Protein AF-0000000067023761 (afdb_homodimer)

Nearest PDB structures (foldseek):
  6vtk-assembly1_A  TM=7.774E-01  e=1.083E-30  Gallus gallus
  7rnn-assembly1_D  TM=7.788E-01  e=2.515E-30  Homo sapiens
  6l6p-assembly1_A  TM=7.769E-01  e=2.378E-30  Homo sapiens
  7cfs-assembly1_C  TM=7.776E-01  e=1.519E-28  Homo sapiens
  8on8-assembly1_A  TM=7.395E-01  e=1.437E-27  Malacoceros fuliginosus

Structure (mmCIF, N/CA/C/O backbone):
data_AF-0000000067023761-model_v1
#
loop_
_entity.id
_entity.type
_entity.pdbx_description
1 polymer 'Amiloride-sensitive sodium channel subunit alpha'
#
loop_
_atom_site.group_PDB
_atom_site.id
_atom_site.type_symbol
_atom_site.label_atom_id
_atom_site.label_alt_id
_atom_site.label_comp_id
_atom_site.label_asym_id
_atom_site.label_entity_id
_atom_site.label_seq_id
_atom_site.pdbx_PDB_ins_code
_atom_site.Cartn_x
_atom_site.Cartn_y
_atom_site.Cartn_z
_atom_site.occupancy
_atom_site.B_iso_or_equiv
_atom_site.auth_seq_id
_atom_site.auth_comp_id
_atom_site.auth_asym_id
_atom_site.auth_atom_id
_atom_site.pdbx_PDB_model_num
ATOM 1 N N . MET A 1 1 ? -33.562 55.781 27.422 1 24.44 1 MET A N 1
ATOM 2 C CA . MET A 1 1 ? -32.719 56 26.234 1 24.44 1 MET A CA 1
ATOM 3 C C . MET A 1 1 ? -31.797 57.219 26.453 1 24.44 1 MET A C 1
ATOM 5 O O . MET A 1 1 ? -30.812 57.375 25.719 1 24.44 1 MET A O 1
ATOM 9 N N . LYS A 1 2 ? -32.188 58.219 27.344 1 38.44 2 LYS A N 1
ATOM 10 C CA . LYS A 1 2 ? -31.531 59.5 27.688 1 38.44 2 LYS A CA 1
ATOM 11 C C . LYS A 1 2 ? -30.281 59.25 28.531 1 38.44 2 LYS A C 1
ATOM 13 O O . LYS A 1 2 ? -29.328 60.031 28.469 1 38.44 2 LYS A O 1
ATOM 18 N N . SER A 1 3 ? -30.234 58.094 29.281 1 33.56 3 SER A N 1
ATOM 19 C CA . SER A 1 3 ? -29.219 57.844 30.297 1 33.56 3 SER A CA 1
ATOM 20 C C . SER A 1 3 ? -27.922 57.344 29.672 1 33.56 3 SER A C 1
ATOM 22 O O . SER A 1 3 ? -26.844 57.562 30.234 1 33.56 3 SER A O 1
ATOM 24 N N . ILE A 1 4 ? -27.969 56.656 28.531 1 34.16 4 ILE A N 1
ATOM 25 C CA . ILE A 1 4 ? -26.797 56.031 27.938 1 34.16 4 ILE A CA 1
ATOM 26 C C . ILE A 1 4 ? -25.969 57.094 27.234 1 34.16 4 ILE A C 1
ATOM 28 O O . ILE A 1 4 ? -24.75 56.938 27.047 1 34.16 4 ILE A O 1
ATOM 32 N N . LYS A 1 5 ? -26.438 58.25 26.797 1 35.25 5 LYS A N 1
ATOM 33 C CA . LYS A 1 5 ? -25.781 59.25 25.969 1 35.25 5 LYS A CA 1
ATOM 34 C C . LYS A 1 5 ? -24.797 60.094 26.781 1 35.25 5 LYS A C 1
ATOM 36 O O . LYS A 1 5 ? -23.781 60.562 26.266 1 35.25 5 LYS A O 1
ATOM 41 N N . SER A 1 6 ? -24.984 60.438 28.078 1 32.16 6 SER A N 1
ATOM 42 C CA . SER A 1 6 ? -24.141 61.344 28.844 1 32.16 6 SER A CA 1
ATOM 43 C C . SER A 1 6 ? -22.812 60.688 29.203 1 32.16 6 SER A C 1
ATOM 45 O O . SER A 1 6 ? -21.859 61.344 29.625 1 32.16 6 SER A O 1
ATOM 47 N N . ARG A 1 7 ? -22.656 59.406 29.062 1 36.59 7 ARG A N 1
ATOM 48 C CA . ARG A 1 7 ? -21.516 58.688 29.609 1 36.59 7 ARG A CA 1
ATOM 49 C C . ARG A 1 7 ? -20.344 58.688 28.625 1 36.59 7 ARG A C 1
ATOM 51 O O . ARG A 1 7 ? -19.219 58.375 29 1 36.59 7 ARG A O 1
ATOM 58 N N . ALA A 1 8 ? -20.516 58.844 27.312 1 32.91 8 ALA A N 1
ATOM 59 C CA . ALA A 1 8 ? -19.422 58.719 26.359 1 32.91 8 ALA A CA 1
ATOM 60 C C . ALA A 1 8 ? -18.5 59.938 26.406 1 32.91 8 ALA A C 1
ATOM 62 O O . ALA A 1 8 ? -17.422 59.938 25.812 1 32.91 8 ALA A O 1
ATOM 63 N N . SER A 1 9 ? -18.906 61.125 26.953 1 30.75 9 SER A N 1
ATOM 64 C CA . SER A 1 9 ? -18.156 62.344 26.781 1 30.75 9 SER A CA 1
ATOM 65 C C . SER A 1 9 ? -16.875 62.344 27.609 1 30.75 9 SER A C 1
ATOM 67 O O . SER A 1 9 ? -15.992 63.188 27.422 1 30.75 9 SER A O 1
ATOM 69 N N . HIS A 1 10 ? -16.766 61.594 28.719 1 30.47 10 HIS A N 1
ATOM 70 C CA . HIS A 1 10 ? -15.711 61.906 29.672 1 30.47 10 HIS A CA 1
ATOM 71 C C . HIS A 1 10 ? -14.383 61.312 29.219 1 30.47 10 HIS A C 1
ATOM 73 O O . HIS A 1 10 ? -13.383 61.375 29.938 1 30.47 10 HIS A O 1
ATOM 79 N N . LEU A 1 11 ? -14.328 60.406 28.281 1 31.44 11 LEU A N 1
ATOM 80 C CA . LEU A 1 11 ? -13.016 59.875 27.984 1 31.44 11 LEU A CA 1
ATOM 81 C C . LEU A 1 11 ? -12.195 60.812 27.141 1 31.44 11 LEU A C 1
ATOM 83 O O . LEU A 1 11 ? -11.859 60.5 25.984 1 31.44 11 LEU A O 1
ATOM 87 N N . ILE A 1 12 ? -12.406 62.281 27.125 1 31.52 12 ILE A N 1
ATOM 88 C CA . ILE A 1 12 ? -11.57 63.094 26.25 1 31.52 12 ILE A CA 1
ATOM 89 C C . ILE A 1 12 ? -10.164 63.188 26.828 1 31.52 12 ILE A C 1
ATOM 91 O O . ILE A 1 12 ? -9.984 63.625 27.969 1 31.52 12 ILE A O 1
ATOM 95 N N . VAL A 1 13 ? -9.219 62.562 26.422 1 35.25 13 VAL A N 1
ATOM 96 C CA . VAL A 1 13 ? -7.789 62.75 26.656 1 35.25 13 VAL A CA 1
ATOM 97 C C . VAL A 1 13 ? -7.434 64.25 26.531 1 35.25 13 VAL A C 1
ATOM 99 O O . VAL A 1 13 ? -7.691 64.875 25.5 1 35.25 13 VAL A O 1
ATOM 102 N N . GLU A 1 14 ? -7.395 65.062 27.625 1 32.94 14 GLU A N 1
ATOM 103 C CA . GLU A 1 14 ? -6.961 66.438 27.578 1 32.94 14 GLU A CA 1
ATOM 104 C C . GLU A 1 14 ? -5.605 66.625 26.875 1 32.94 14 GLU A C 1
ATOM 106 O O . GLU A 1 14 ? -4.609 66.062 27.344 1 32.94 14 GLU A O 1
ATOM 111 N N . VAL A 1 15 ? -5.516 66.688 25.609 1 36.16 15 VAL A N 1
ATOM 112 C CA . VAL A 1 15 ? -4.32 67.188 24.922 1 36.16 15 VAL A CA 1
ATOM 113 C C . VAL A 1 15 ? -3.924 68.562 25.453 1 36.16 15 VAL A C 1
ATOM 115 O O . VAL A 1 15 ? -4.777 69.438 25.656 1 36.16 15 VAL A O 1
ATOM 118 N N . PRO A 1 16 ? -2.75 68.688 26.078 1 33.78 16 PRO A N 1
ATOM 119 C CA . PRO A 1 16 ? -2.346 70.062 26.562 1 33.78 16 PRO A CA 1
ATOM 120 C C . PRO A 1 16 ? -2.742 71.188 25.609 1 33.78 16 PRO A C 1
ATOM 122 O O . PRO A 1 16 ? -2.779 70.938 24.391 1 33.78 16 PRO A O 1
ATOM 125 N N . VAL A 1 17 ? -3.428 72.25 26.156 1 35.16 17 VAL A N 1
ATOM 126 C CA . VAL A 1 17 ? -3.982 73.438 25.547 1 35.16 17 VAL A CA 1
ATOM 127 C C . VAL A 1 17 ? -2.945 74.062 24.625 1 35.16 17 VAL A C 1
ATOM 129 O O . VAL A 1 17 ? -3.299 74.75 23.656 1 35.16 17 VAL A O 1
ATOM 132 N N . GLU A 1 18 ? -1.684 74 25.016 1 36.72 18 GLU A N 1
ATOM 133 C CA . GLU A 1 18 ? -0.7 74.688 24.219 1 36.72 18 GLU A CA 1
ATOM 134 C C . GLU A 1 18 ? -0.676 74.188 22.781 1 36.72 18 GLU A C 1
ATOM 136 O O . GLU A 1 18 ? -0.501 75 21.844 1 36.72 18 GLU A O 1
ATOM 141 N N . GLN A 1 19 ? -0.71 72.938 22.578 1 35.62 19 GLN A N 1
ATOM 142 C CA . GLN A 1 19 ? -0.668 72.438 21.219 1 35.62 19 GLN A CA 1
ATOM 143 C C . GLN A 1 19 ? -1.955 72.75 20.469 1 35.62 19 GLN A C 1
ATOM 145 O O . GLN A 1 19 ? -2.016 72.562 19.25 1 35.62 19 GLN A O 1
ATOM 150 N N . LEU A 1 20 ? -2.936 73 21.219 1 33.38 20 LEU A N 1
ATOM 151 C CA . LEU A 1 20 ? -4.172 73.438 20.578 1 33.38 20 LEU A CA 1
ATOM 152 C C . LEU A 1 20 ? -3.99 74.812 19.906 1 33.38 20 LEU A C 1
ATOM 154 O O . LEU A 1 20 ? -4.645 75.125 18.906 1 33.38 20 LEU A O 1
ATOM 158 N N . ARG A 1 21 ? -3.221 75.75 20.422 1 37.03 21 ARG A N 1
ATOM 159 C CA . ARG A 1 21 ? -3.07 77.062 19.812 1 37.03 21 ARG A CA 1
ATOM 160 C C . ARG A 1 21 ? -2.424 76.938 18.438 1 37.03 21 ARG A C 1
ATOM 162 O O . ARG A 1 21 ? -2.719 77.75 17.547 1 37.03 21 ARG A O 1
ATOM 169 N N . LYS A 1 22 ? -1.387 76.188 18.297 1 38.62 22 LYS A N 1
ATOM 170 C CA . LYS A 1 22 ? -0.729 76.188 16.984 1 38.62 22 LYS A CA 1
ATOM 171 C C . LYS A 1 22 ? -1.64 75.562 15.914 1 38.62 22 LYS A C 1
ATOM 173 O O . LYS A 1 22 ? -1.466 75.875 14.727 1 38.62 22 LYS A O 1
ATOM 178 N N . PHE A 1 23 ? -2.436 74.688 16.188 1 36.47 23 PHE A N 1
ATOM 179 C CA . PHE A 1 23 ? -3.344 74.125 15.18 1 36.47 23 PHE A CA 1
ATOM 180 C C . PHE A 1 23 ? -4.406 75.188 14.82 1 36.47 23 PHE A C 1
ATOM 182 O O . PHE A 1 23 ? -5.309 74.875 14.023 1 36.47 23 PHE A O 1
ATOM 189 N N . ALA A 1 24 ? -4.434 76.25 15.445 1 35.72 24 ALA A N 1
ATOM 190 C CA . ALA A 1 24 ? -5.48 77.25 15.18 1 35.72 24 ALA A CA 1
ATOM 191 C C . ALA A 1 24 ? -5.441 77.688 13.727 1 35.72 24 ALA A C 1
ATOM 193 O O . ALA A 1 24 ? -6.348 78.438 13.266 1 35.72 24 ALA A O 1
ATOM 194 N N . LYS A 1 25 ? -4.285 77.75 13.094 1 38.53 25 LYS A N 1
ATOM 195 C CA . LYS A 1 25 ? -4.418 78.562 11.906 1 38.53 25 LYS A CA 1
ATOM 196 C C . LYS A 1 25 ? -5.23 77.875 10.828 1 38.53 25 LYS A C 1
ATOM 198 O O . LYS A 1 25 ? -5.996 78.5 10.102 1 38.53 25 LYS A O 1
ATOM 203 N N . THR A 1 26 ? -4.789 76.75 9.961 1 39.88 26 THR A N 1
ATOM 204 C CA . THR A 1 26 ? -5.516 76.375 8.742 1 39.88 26 THR A CA 1
ATOM 205 C C . THR A 1 26 ? -6.723 75.5 9.078 1 39.88 26 THR A C 1
ATOM 207 O O . THR A 1 26 ? -6.617 74.562 9.867 1 39.88 26 THR A O 1
ATOM 210 N N . GLU A 1 27 ? -8.055 75.875 8.734 1 46.91 27 GLU A N 1
ATOM 211 C CA . GLU A 1 27 ? -9.422 75.5 9.039 1 46.91 27 GLU A CA 1
ATOM 212 C C . GLU A 1 27 ? -9.594 74 8.93 1 46.91 27 GLU A C 1
ATOM 214 O O . GLU A 1 27 ? -10.203 73.375 9.797 1 46.91 27 GLU A O 1
ATOM 219 N N . GLY A 1 28 ? -9.383 73.438 7.77 1 49.25 28 GLY A N 1
ATOM 220 C CA . GLY A 1 28 ? -9.523 72.062 7.461 1 49.25 28 GLY A CA 1
ATOM 221 C C . GLY A 1 28 ? -8.688 71.125 8.359 1 49.25 28 GLY A C 1
ATOM 222 O O . GLY A 1 28 ? -9.117 70.062 8.727 1 49.25 28 GLY A O 1
ATOM 223 N N . MET A 1 29 ? -7.551 71.5 8.484 1 56.19 29 MET A N 1
ATOM 224 C CA . MET A 1 29 ? -6.551 70.812 9.266 1 56.19 29 MET A CA 1
ATOM 225 C C . MET A 1 29 ? -6.949 70.75 10.734 1 56.19 29 MET A C 1
ATOM 227 O O . MET A 1 29 ? -6.574 69.812 11.445 1 56.19 29 MET A O 1
ATOM 231 N N . ASN A 1 30 ? -7.855 71.688 11.07 1 63.09 30 ASN A N 1
ATOM 232 C CA . ASN A 1 30 ? -8.281 71.688 12.469 1 63.09 30 ASN A CA 1
ATOM 233 C C . ASN A 1 30 ? -9.328 70.625 12.766 1 63.09 30 ASN A C 1
ATOM 235 O O . ASN A 1 30 ? -9.305 70 13.828 1 63.09 30 ASN A O 1
ATOM 239 N N . SER A 1 31 ? -10.141 70.375 11.625 1 70.75 31 SER A N 1
ATOM 240 C CA . SER A 1 31 ? -11.172 69.375 11.812 1 70.75 31 SER A CA 1
ATOM 241 C C . SER A 1 31 ? -10.57 67.938 11.852 1 70.75 31 SER A C 1
ATOM 243 O O . SER A 1 31 ? -11 67.125 12.648 1 70.75 31 SER A O 1
ATOM 245 N N . LEU A 1 32 ? -9.688 67.75 10.953 1 77.56 32 LEU A N 1
ATOM 246 C CA . LEU A 1 32 ? -9 66.438 10.938 1 77.56 32 LEU A CA 1
ATOM 247 C C . LEU A 1 32 ? -8.289 66.188 12.258 1 77.56 32 LEU A C 1
ATOM 249 O O . LEU A 1 32 ? -8.289 65.062 12.758 1 77.56 32 LEU A O 1
ATOM 253 N N . SER A 1 33 ? -7.738 67.25 12.75 1 80.31 33 SER A N 1
ATOM 254 C CA . SER A 1 33 ? -7.016 67.125 14.016 1 80.31 33 SER A CA 1
ATOM 255 C C . SER A 1 33 ? -7.961 66.812 15.172 1 80.31 33 SER A C 1
ATOM 257 O O . SER A 1 33 ? -7.629 66.062 16.078 1 80.31 33 SER A O 1
ATOM 259 N N . ARG A 1 34 ? -9.117 67.375 15.094 1 78.38 34 ARG A N 1
ATOM 260 C CA . ARG A 1 34 ? -10.102 67.125 16.156 1 78.38 34 ARG A CA 1
ATOM 261 C C . ARG A 1 34 ? -10.609 65.688 16.125 1 78.38 34 ARG A C 1
ATOM 263 O O . ARG A 1 34 ? -10.758 65.062 17.172 1 78.38 34 ARG A O 1
ATOM 270 N N . GLU A 1 35 ? -10.914 65.312 14.969 1 81.69 35 GLU A N 1
ATOM 271 C CA . GLU A 1 35 ? -11.398 63.906 14.836 1 81.69 35 GLU A CA 1
ATOM 272 C C . GLU A 1 35 ? -10.32 62.906 15.234 1 81.69 35 GLU A C 1
ATOM 274 O O . GLU A 1 35 ? -10.617 61.875 15.836 1 81.69 35 GLU A O 1
ATOM 279 N N . THR A 1 36 ? -9.133 63.156 14.836 1 85.25 36 THR A N 1
ATOM 280 C CA . THR A 1 36 ? -8.023 62.281 15.203 1 85.25 36 THR A CA 1
ATOM 281 C C . THR A 1 36 ? -7.828 62.25 16.719 1 85.25 36 THR A C 1
ATOM 283 O O . THR A 1 36 ? -7.547 61.219 17.297 1 85.25 36 THR A O 1
ATOM 286 N N . GLN A 1 37 ? -8 63.406 17.359 1 81.81 37 GLN A N 1
ATOM 287 C CA . GLN A 1 37 ? -7.879 63.5 18.812 1 81.81 37 GLN A CA 1
ATOM 288 C C . GLN A 1 37 ? -8.984 62.688 19.5 1 81.81 37 GLN A C 1
ATOM 290 O O . GLN A 1 37 ? -8.734 62.031 20.516 1 81.81 37 GLN A O 1
ATOM 295 N N . HIS A 1 38 ? -10.086 62.812 18.922 1 79.06 38 HIS A N 1
ATOM 296 C CA . HIS A 1 38 ? -11.195 62.031 19.469 1 79.06 38 HIS A CA 1
ATOM 297 C C . HIS A 1 38 ? -10.969 60.531 19.328 1 79.06 38 HIS A C 1
ATOM 299 O O . HIS A 1 38 ? -11.211 59.781 20.266 1 79.06 38 HIS A O 1
ATOM 305 N N . PHE A 1 39 ? -10.57 60.156 18.188 1 84.19 39 PHE A N 1
ATOM 306 C CA . PHE A 1 39 ? -10.312 58.75 17.922 1 84.19 39 PHE A CA 1
ATOM 307 C C . PHE A 1 39 ? -9.242 58.188 18.844 1 84.19 39 PHE A C 1
ATOM 309 O O . PHE A 1 39 ? -9.406 57.125 19.453 1 84.19 39 PHE A O 1
ATOM 316 N N . VAL A 1 40 ? -8.125 58.875 18.891 1 86.06 40 VAL A N 1
ATOM 317 C CA . VAL A 1 40 ? -6.996 58.406 19.688 1 86.06 40 VAL A CA 1
ATOM 318 C C . VAL A 1 40 ? -7.398 58.344 21.156 1 86.06 40 VAL A C 1
ATOM 320 O O . VAL A 1 40 ? -6.918 57.469 21.906 1 86.06 40 VAL A O 1
ATOM 323 N N . GLY A 1 41 ? -8.305 59.188 21.562 1 79.44 41 GLY A N 1
ATOM 324 C CA . GLY A 1 41 ? -8.742 59.219 22.938 1 79.44 41 GLY A CA 1
ATOM 325 C C . GLY A 1 41 ? -9.633 58.062 23.328 1 79.44 41 GLY A C 1
ATOM 326 O O . GLY A 1 41 ? -9.648 57.656 24.484 1 79.44 41 GLY A O 1
ATOM 327 N N . ILE A 1 42 ? -10.32 57.5 22.281 1 77.38 42 ILE A N 1
ATOM 328 C CA . ILE A 1 42 ? -11.297 56.469 22.641 1 77.38 42 ILE A CA 1
ATOM 329 C C . ILE A 1 42 ? -10.883 55.125 22.047 1 77.38 42 ILE A C 1
ATOM 331 O O . ILE A 1 42 ? -11.453 54.094 22.391 1 77.38 42 ILE A O 1
ATOM 335 N N . CYS A 1 43 ? -9.938 55.188 21.25 1 84.5 43 CYS A N 1
ATOM 336 C CA . CYS A 1 43 ? -9.539 53.969 20.547 1 84.5 43 CYS A CA 1
ATOM 337 C C . CYS A 1 43 ? -9.039 52.938 21.531 1 84.5 43 CYS A C 1
ATOM 339 O O . CYS A 1 43 ? -8.328 53.25 22.484 1 84.5 43 CYS A O 1
ATOM 341 N N . THR A 1 44 ? -9.422 51.719 21.281 1 84.94 44 THR A N 1
ATOM 342 C CA . THR A 1 44 ? -9.086 50.625 22.188 1 84.94 44 THR A CA 1
ATOM 343 C C . THR A 1 44 ? -7.84 49.906 21.703 1 84.94 44 THR A C 1
ATOM 345 O O . THR A 1 44 ? -7.262 49.094 22.438 1 84.94 44 THR A O 1
ATOM 348 N N . MET A 1 45 ? -7.391 50.188 20.547 1 89.19 45 MET A N 1
ATOM 349 C CA . MET A 1 45 ? -6.156 49.594 20.062 1 89.19 45 MET A CA 1
ATOM 350 C C . MET A 1 45 ? -4.938 50.219 20.734 1 89.19 45 MET A C 1
ATOM 352 O O . MET A 1 45 ? -4.953 51.406 21.078 1 89.19 45 MET A O 1
ATOM 356 N N . HIS A 1 46 ? -3.967 49.406 20.844 1 89.19 46 HIS A N 1
ATOM 357 C CA . HIS A 1 46 ? -2.73 49.906 21.438 1 89.19 46 HIS A CA 1
ATOM 358 C C . HIS A 1 46 ? -1.897 50.656 20.406 1 89.19 46 HIS A C 1
ATOM 360 O O . HIS A 1 46 ? -1.85 50.25 19.234 1 89.19 46 HIS A O 1
ATOM 366 N N . GLY A 1 47 ? -1.31 51.781 20.797 1 87.88 47 GLY A N 1
ATOM 367 C CA . GLY A 1 47 ? -0.321 52.375 19.922 1 87.88 47 GLY A CA 1
ATOM 368 C C . GLY A 1 47 ? -0.689 53.781 19.484 1 87.88 47 GLY A C 1
ATOM 369 O O . GLY A 1 47 ? 0.112 54.719 19.625 1 87.88 47 GLY A O 1
ATOM 370 N N . PRO A 1 48 ? -1.971 53.969 19.031 1 87.62 48 PRO A N 1
ATOM 371 C CA . PRO A 1 48 ? -2.322 55.312 18.5 1 87.62 48 PRO A CA 1
ATOM 372 C C . PRO A 1 48 ? -2.137 56.406 19.531 1 87.62 48 PRO A C 1
ATOM 374 O O . PRO A 1 48 ? -1.662 57.5 19.188 1 87.62 48 PRO A O 1
ATOM 377 N N . LEU A 1 49 ? -2.502 56.188 20.766 1 86.12 49 LEU A N 1
ATOM 378 C CA . LEU A 1 49 ? -2.34 57.219 21.797 1 86.12 49 LEU A CA 1
ATOM 379 C C . LEU A 1 49 ? -0.87 57.562 21.984 1 86.12 49 LEU A C 1
ATOM 381 O O . LEU A 1 49 ? -0.535 58.75 22.188 1 86.12 49 LEU A O 1
ATOM 385 N N . ARG A 1 50 ? -0.025 56.688 21.797 1 88.19 50 ARG A N 1
ATOM 386 C CA . ARG A 1 50 ? 1.406 56.938 21.953 1 88.19 50 ARG A CA 1
ATOM 387 C C . ARG A 1 50 ? 1.964 57.688 20.75 1 88.19 50 ARG A C 1
ATOM 389 O O . ARG A 1 50 ? 2.883 58.5 20.906 1 88.19 50 ARG A O 1
ATOM 396 N N . VAL A 1 51 ? 1.497 57.344 19.672 1 88.81 51 VAL A N 1
ATOM 397 C CA . VAL A 1 51 ? 1.939 58.031 18.469 1 88.81 51 VAL A CA 1
ATOM 398 C C . VAL A 1 51 ? 1.506 59.5 18.516 1 88.81 51 VAL A C 1
ATOM 400 O O . VAL A 1 51 ? 2.285 60.406 18.188 1 88.81 51 VAL A O 1
ATOM 403 N N . TYR A 1 52 ? 0.31 59.688 19 1 85.75 52 TYR A N 1
ATOM 404 C CA . TYR A 1 52 ? -0.246 61.062 19.047 1 85.75 52 TYR A CA 1
ATOM 405 C C . TYR A 1 52 ? 0.438 61.906 20.109 1 85.75 52 TYR A C 1
ATOM 407 O O . TYR A 1 52 ? 0.703 63.062 19.906 1 85.75 52 TYR A O 1
ATOM 415 N N . ARG A 1 53 ? 0.749 61.281 21.234 1 83 53 ARG A N 1
ATOM 416 C CA . ARG A 1 53 ? 1.33 62.031 22.359 1 83 53 ARG A CA 1
ATOM 417 C C . ARG A 1 53 ? 2.844 62.156 22.219 1 83 53 ARG A C 1
ATOM 419 O O . ARG A 1 53 ? 3.475 62.969 22.875 1 83 53 ARG A O 1
ATOM 426 N N . GLY A 1 54 ? 3.391 61.344 21.344 1 82.31 54 GLY A N 1
ATOM 427 C CA . GLY A 1 54 ? 4.836 61.344 21.188 1 82.31 54 GLY A CA 1
ATOM 428 C C . GLY A 1 54 ? 5.367 62.594 20.516 1 82.31 54 GLY A C 1
ATOM 429 O O . GLY A 1 54 ? 4.703 63.156 19.641 1 82.31 54 GLY A O 1
ATOM 430 N N . LYS A 1 55 ? 6.59 62.938 21.078 1 82.31 55 LYS A N 1
ATOM 431 C CA . LYS A 1 55 ? 7.238 64.062 20.453 1 82.31 55 LYS A CA 1
ATOM 432 C C . LYS A 1 55 ? 8.445 63.656 19.625 1 82.31 55 LYS A C 1
ATOM 434 O O . LYS A 1 55 ? 9.141 62.688 19.984 1 82.31 55 LYS A O 1
ATOM 439 N N . SER A 1 56 ? 8.711 64.25 18.578 1 86.19 56 SER A N 1
ATOM 440 C CA . SER A 1 56 ? 9.82 64.125 17.625 1 86.19 56 SER A CA 1
ATOM 441 C C . SER A 1 56 ? 10.25 62.688 17.453 1 86.19 56 SER A C 1
ATOM 443 O O . SER A 1 56 ? 9.539 61.906 16.828 1 86.19 56 SER A O 1
ATOM 445 N N . TYR A 1 57 ? 11.312 62.344 18.266 1 88.12 57 TYR A N 1
ATOM 446 C CA . TYR A 1 57 ? 11.898 61 18.078 1 88.12 57 TYR A CA 1
ATOM 447 C C . TYR A 1 57 ? 10.977 59.938 18.625 1 88.12 57 TYR A C 1
ATOM 449 O O . TYR A 1 57 ? 10.898 58.844 18.047 1 88.12 57 TYR A O 1
ATOM 457 N N . SER A 1 58 ? 10.258 60.25 19.609 1 89.69 58 SER A N 1
ATOM 458 C CA . SER A 1 58 ? 9.328 59.281 20.203 1 89.69 58 SER A CA 1
ATOM 459 C C . SER A 1 58 ? 8.156 59 19.266 1 89.69 58 SER A C 1
ATOM 461 O O . SER A 1 58 ? 7.691 57.875 19.172 1 89.69 58 SER A O 1
ATOM 463 N N . ARG A 1 59 ? 7.812 60 18.547 1 91.19 59 ARG A N 1
ATOM 464 C CA . ARG A 1 59 ? 6.719 59.812 17.594 1 91.19 59 ARG A CA 1
ATOM 465 C C . ARG A 1 59 ? 7.125 58.875 16.469 1 91.19 59 ARG A C 1
ATOM 467 O O . ARG A 1 59 ? 6.344 58 16.047 1 91.19 59 ARG A O 1
ATOM 474 N N . TRP A 1 60 ? 8.352 59.062 16.062 1 92.44 60 TRP A N 1
ATOM 475 C CA . TRP A 1 60 ? 8.844 58.219 14.984 1 92.44 60 TRP A CA 1
ATOM 476 C C . TRP A 1 60 ? 8.992 56.781 15.453 1 92.44 60 TRP A C 1
ATOM 478 O O . TRP A 1 60 ? 8.711 55.844 14.695 1 92.44 60 TRP A O 1
ATOM 488 N N . PHE A 1 61 ? 9.469 56.594 16.625 1 92.81 61 PHE A N 1
ATOM 489 C CA . PHE A 1 61 ? 9.641 55.25 17.172 1 92.81 61 PHE A CA 1
ATOM 490 C C . PHE A 1 61 ? 8.305 54.531 17.281 1 92.81 61 PHE A C 1
ATOM 492 O O . PHE A 1 61 ? 8.172 53.406 16.828 1 92.81 61 PHE A O 1
ATOM 499 N N . TRP A 1 62 ? 7.352 55.219 17.844 1 93.12 62 TRP A N 1
ATOM 500 C CA . TRP A 1 62 ? 6.055 54.594 18.047 1 93.12 62 TRP A CA 1
ATOM 501 C C . TRP A 1 62 ? 5.336 54.375 16.719 1 93.12 62 TRP A C 1
ATOM 503 O O . TRP A 1 62 ? 4.609 53.406 16.547 1 93.12 62 TRP A O 1
ATOM 513 N N . THR A 1 63 ? 5.531 55.25 15.805 1 93.5 63 THR A N 1
ATOM 514 C CA . THR A 1 63 ? 4.949 55.062 14.484 1 93.5 63 THR A CA 1
ATOM 515 C C . THR A 1 63 ? 5.543 53.844 13.805 1 93.5 63 THR A C 1
ATOM 517 O O . THR A 1 63 ? 4.824 53.062 13.164 1 93.5 63 THR A O 1
ATOM 520 N N . SER A 1 64 ? 6.797 53.688 13.938 1 95.06 64 SER A N 1
ATOM 521 C CA . SER A 1 64 ? 7.465 52.531 13.336 1 95.06 64 SER A CA 1
ATOM 522 C C . SER A 1 64 ? 7.008 51.219 13.992 1 95.06 64 SER A C 1
ATOM 524 O O . SER A 1 64 ? 6.789 50.219 13.305 1 95.06 64 SER A O 1
ATOM 526 N N . THR A 1 65 ? 6.859 51.25 15.273 1 93.31 65 THR A N 1
ATOM 527 C CA . THR A 1 65 ? 6.445 50.062 16.016 1 93.31 65 THR A CA 1
ATOM 528 C C . THR A 1 65 ? 5.023 49.656 15.633 1 93.31 65 THR A C 1
ATOM 530 O O . THR A 1 65 ? 4.738 48.469 15.43 1 93.31 65 THR A O 1
ATOM 533 N N . VAL A 1 66 ? 4.211 50.594 15.555 1 92.81 66 VAL A N 1
ATOM 534 C CA . VAL A 1 66 ? 2.82 50.344 15.203 1 92.81 66 VAL A CA 1
ATOM 535 C C . VAL A 1 66 ? 2.734 49.844 13.766 1 92.81 66 VAL A C 1
ATOM 537 O O . VAL A 1 66 ? 1.999 48.875 13.469 1 92.81 66 VAL A O 1
ATOM 540 N N . THR A 1 67 ? 3.48 50.438 12.891 1 94.38 67 THR A N 1
ATOM 541 C CA . THR A 1 67 ? 3.473 50.031 11.492 1 94.38 67 THR A CA 1
ATOM 542 C C . THR A 1 67 ? 4.016 48.594 11.352 1 94.38 67 THR A C 1
ATOM 544 O O . THR A 1 67 ? 3.463 47.781 10.602 1 94.38 67 THR A O 1
ATOM 547 N N . LEU A 1 68 ? 5.074 48.312 12.031 1 94.69 68 LEU A N 1
ATOM 548 C CA . LEU A 1 68 ? 5.645 46.969 12.016 1 94.69 68 LEU A CA 1
ATOM 549 C C . LEU A 1 68 ? 4.645 45.938 12.531 1 94.69 68 LEU A C 1
ATOM 551 O O . LEU A 1 68 ? 4.535 44.844 11.984 1 94.69 68 LEU A O 1
ATOM 555 N N . SER A 1 69 ? 3.975 46.312 13.602 1 94.19 69 SER A N 1
ATOM 556 C CA . SER A 1 69 ? 2.971 45.406 14.172 1 94.19 69 SER A CA 1
ATOM 557 C C . SER A 1 69 ? 1.837 45.156 13.188 1 94.19 69 SER A C 1
ATOM 559 O O . SER A 1 69 ? 1.349 44.031 13.086 1 94.19 69 SER A O 1
ATOM 561 N N . ILE A 1 70 ? 1.444 46.156 12.5 1 93.44 70 ILE A N 1
ATOM 562 C CA . ILE A 1 70 ? 0.372 46 11.523 1 93.44 70 ILE A CA 1
ATOM 563 C C . ILE A 1 70 ? 0.835 45.094 10.391 1 93.44 70 ILE A C 1
ATOM 565 O O . ILE A 1 70 ? 0.092 44.188 9.953 1 93.44 70 ILE A O 1
ATOM 569 N N . ILE A 1 71 ? 2.039 45.25 9.938 1 95.44 71 ILE A N 1
ATOM 570 C CA . ILE A 1 71 ? 2.582 44.469 8.844 1 95.44 71 ILE A CA 1
ATOM 571 C C . ILE A 1 71 ? 2.676 43 9.273 1 95.44 71 ILE A C 1
ATOM 573 O O . ILE A 1 71 ? 2.27 42.094 8.531 1 95.44 71 ILE A O 1
ATOM 577 N N . LEU A 1 72 ? 3.15 42.75 10.445 1 94.88 72 LEU A N 1
ATOM 578 C CA . LEU A 1 72 ? 3.289 41.406 10.953 1 94.88 72 LEU A CA 1
ATOM 579 C C . LEU A 1 72 ? 1.924 40.75 11.164 1 94.88 72 LEU A C 1
ATOM 581 O O . LEU A 1 72 ? 1.746 39.562 10.891 1 94.88 72 LEU A O 1
ATOM 585 N N . LEU A 1 73 ? 1.015 41.5 11.633 1 94.44 73 LEU A N 1
ATOM 586 C CA . LEU A 1 73 ? -0.342 41 11.812 1 94.44 73 LEU A CA 1
ATOM 587 C C . LEU A 1 73 ? -0.952 40.594 10.477 1 94.44 73 LEU A C 1
ATOM 589 O O . LEU A 1 73 ? -1.538 39.531 10.352 1 94.44 73 LEU A O 1
ATOM 593 N N . LEU A 1 74 ? -0.824 41.438 9.555 1 94.81 74 LEU A N 1
ATOM 594 C CA . LEU A 1 74 ? -1.377 41.125 8.242 1 94.81 74 LEU A CA 1
ATOM 595 C C . LEU A 1 74 ? -0.717 39.906 7.641 1 94.81 74 LEU A C 1
ATOM 597 O O . LEU A 1 74 ? -1.381 39.094 6.988 1 94.81 74 LEU A O 1
ATOM 601 N N . PHE A 1 75 ? 0.497 39.781 7.82 1 95 75 PHE A N 1
ATOM 602 C CA . PHE A 1 75 ? 1.225 38.625 7.332 1 95 75 PHE A CA 1
ATOM 603 C C . PHE A 1 75 ? 0.713 37.344 7.992 1 95 75 PHE A C 1
ATOM 605 O O . PHE A 1 75 ? 0.479 36.344 7.316 1 95 75 PHE A O 1
ATOM 612 N N . GLN A 1 76 ? 0.52 37.375 9.227 1 94.19 76 GLN A N 1
ATOM 613 C CA . GLN A 1 76 ? 0.043 36.219 9.961 1 94.19 76 GLN A CA 1
ATOM 614 C C . GLN A 1 76 ? -1.386 35.844 9.562 1 94.19 76 GLN A C 1
ATOM 616 O O . GLN A 1 76 ? -1.721 34.656 9.422 1 94.19 76 GLN A O 1
ATOM 621 N N . VAL A 1 77 ? -2.137 36.812 9.461 1 93.5 77 VAL A N 1
ATOM 622 C CA . VAL A 1 77 ? -3.529 36.562 9.086 1 93.5 77 VAL A CA 1
ATOM 623 C C . VAL A 1 77 ? -3.598 35.969 7.688 1 93.5 77 VAL A C 1
ATOM 625 O O . VAL A 1 77 ? -4.379 35.031 7.441 1 93.5 77 VAL A O 1
ATOM 628 N N . SER A 1 78 ? -2.83 36.469 6.801 1 95.19 78 SER A N 1
ATOM 629 C CA . SER A 1 78 ? -2.787 35.938 5.441 1 95.19 78 SER A CA 1
ATOM 630 C C . SER A 1 78 ? -2.34 34.469 5.434 1 95.19 78 SER A C 1
ATOM 632 O O . SER A 1 78 ? -2.873 33.656 4.676 1 95.19 78 SER A O 1
ATOM 634 N N . THR A 1 79 ? -1.431 34.188 6.199 1 93.44 79 THR A N 1
ATOM 635 C CA . THR A 1 79 ? -0.931 32.812 6.289 1 93.44 79 THR A CA 1
ATOM 636 C C . THR A 1 79 ? -2.01 31.875 6.832 1 93.44 79 THR A C 1
ATOM 638 O O . THR A 1 79 ? -2.197 30.781 6.316 1 93.44 79 THR A O 1
ATOM 641 N N . LEU A 1 80 ? -2.678 32.344 7.809 1 93 80 LEU A N 1
ATOM 642 C CA . LEU A 1 80 ? -3.734 31.531 8.414 1 93 80 LEU A CA 1
ATOM 643 C C . LEU A 1 80 ? -4.875 31.297 7.422 1 93 80 LEU A C 1
ATOM 645 O O . LEU A 1 80 ? -5.438 30.203 7.359 1 93 80 LEU A O 1
ATOM 649 N N . LEU A 1 81 ? -5.141 32.281 6.695 1 93.81 81 LEU A N 1
ATOM 650 C CA . LEU A 1 81 ? -6.188 32.156 5.691 1 93.81 81 LEU A CA 1
ATOM 651 C C . LEU A 1 81 ? -5.762 31.203 4.582 1 93.81 81 LEU A C 1
ATOM 653 O O . LEU A 1 81 ? -6.586 30.453 4.051 1 93.81 81 LEU A O 1
ATOM 657 N N . GLU A 1 82 ? -4.613 31.266 4.266 1 92.5 82 GLU A N 1
ATOM 658 C CA . GLU A 1 82 ? -4.098 30.344 3.252 1 92.5 82 GLU A CA 1
ATOM 659 C C . GLU A 1 82 ? -4.188 28.891 3.719 1 92.5 82 GLU A C 1
ATOM 661 O O . GLU A 1 82 ? -4.562 28.016 2.945 1 92.5 82 GLU A O 1
ATOM 666 N N . ILE A 1 83 ? -3.836 28.672 4.91 1 87.75 83 ILE A N 1
ATOM 667 C CA . ILE A 1 83 ? -3.902 27.328 5.477 1 87.75 83 ILE A CA 1
ATOM 668 C C . ILE A 1 83 ? -5.352 26.844 5.496 1 87.75 83 ILE A C 1
ATOM 670 O O . ILE A 1 83 ? -5.645 25.719 5.09 1 87.75 83 ILE A O 1
ATOM 674 N N . TYR A 1 84 ? -6.18 27.625 5.902 1 90.44 84 TYR A N 1
ATOM 675 C CA . TYR A 1 84 ? -7.59 27.266 5.98 1 90.44 84 TYR A CA 1
ATOM 676 C C . TYR A 1 84 ? -8.164 26.984 4.594 1 90.44 84 TYR A C 1
ATOM 678 O O . TYR A 1 84 ? -8.914 26.031 4.402 1 90.44 84 TYR A O 1
ATOM 686 N N . ASN A 1 85 ? -7.82 27.812 3.664 1 92.69 85 ASN A N 1
ATOM 687 C CA . ASN A 1 85 ? -8.352 27.688 2.312 1 92.69 85 ASN A CA 1
ATOM 688 C C . ASN A 1 85 ? -7.785 26.453 1.603 1 92.69 85 ASN A C 1
ATOM 690 O O . ASN A 1 85 ? -8.336 26.016 0.598 1 92.69 85 ASN A O 1
ATOM 694 N N . SER A 1 86 ? -6.781 25.969 2.047 1 88.56 86 SER A N 1
ATOM 695 C CA . SER A 1 86 ? -6.223 24.766 1.458 1 88.56 86 SER A CA 1
ATOM 696 C C . SER A 1 86 ? -7.012 23.531 1.878 1 88.56 86 SER A C 1
ATOM 698 O O . SER A 1 86 ? -6.84 22.453 1.304 1 88.56 86 SER A O 1
ATOM 700 N N . ARG A 1 87 ? -7.895 23.641 2.783 1 87.75 87 ARG A N 1
ATOM 701 C CA . ARG A 1 87 ? -8.797 22.594 3.248 1 87.75 87 ARG A CA 1
ATOM 702 C C . ARG A 1 87 ? -8.031 21.328 3.609 1 87.75 87 ARG A C 1
ATOM 704 O O . ARG A 1 87 ? -8.297 20.25 3.062 1 87.75 87 ARG A O 1
ATOM 711 N N . PRO A 1 88 ? -7.148 21.5 4.566 1 85.5 88 PRO A N 1
ATOM 712 C CA . PRO A 1 88 ? -6.324 20.344 4.934 1 85.5 88 PRO A CA 1
ATOM 713 C C . PRO A 1 88 ? -7.098 19.281 5.719 1 85.5 88 PRO A C 1
ATOM 715 O O . PRO A 1 88 ? -7.992 19.625 6.5 1 85.5 88 PRO A O 1
ATOM 718 N N . THR A 1 89 ? -6.797 18.016 5.461 1 86 89 THR A N 1
ATOM 719 C CA . THR A 1 89 ? -7.375 16.906 6.211 1 86 89 THR A CA 1
ATOM 720 C C . THR A 1 89 ? -6.289 16.125 6.934 1 86 89 THR A C 1
ATOM 722 O O . THR A 1 89 ? -5.137 16.094 6.492 1 86 89 THR A O 1
ATOM 725 N N . VAL A 1 90 ? -6.641 15.688 8.062 1 83.38 90 VAL A N 1
ATOM 726 C CA . VAL A 1 90 ? -5.719 14.859 8.828 1 83.38 90 VAL A CA 1
ATOM 727 C C . VAL A 1 90 ? -6.363 13.5 9.109 1 83.38 90 VAL A C 1
ATOM 729 O O . VAL A 1 90 ? -7.59 13.391 9.148 1 83.38 90 VAL A O 1
ATOM 732 N N . SER A 1 91 ? -5.48 12.523 9.203 1 86.31 91 SER A N 1
ATOM 733 C CA . SER A 1 91 ? -5.98 11.18 9.477 1 86.31 91 SER A CA 1
ATOM 734 C C . SER A 1 91 ? -5.688 10.773 10.922 1 86.31 91 SER A C 1
ATOM 736 O O . SER A 1 91 ? -4.609 11.055 11.445 1 86.31 91 SER A O 1
ATOM 738 N N . GLN A 1 92 ? -6.719 10.273 11.492 1 87.62 92 GLN A N 1
ATOM 739 C CA . GLN A 1 92 ? -6.582 9.695 12.828 1 87.62 92 GLN A CA 1
ATOM 740 C C . GLN A 1 92 ? -6.711 8.172 12.781 1 87.62 92 GLN A C 1
ATOM 742 O O . GLN A 1 92 ? -7.527 7.637 12.031 1 87.62 92 GLN A O 1
ATOM 747 N N . VAL A 1 93 ? -5.836 7.535 13.484 1 87.94 93 VAL A N 1
ATOM 748 C CA . VAL A 1 93 ? -5.883 6.078 13.57 1 87.94 93 VAL A CA 1
ATOM 749 C C . VAL A 1 93 ? -6.324 5.652 14.969 1 87.94 93 VAL A C 1
ATOM 751 O O . VAL A 1 93 ? -5.734 6.074 15.969 1 87.94 93 VAL A O 1
ATOM 754 N N . LEU A 1 94 ? -7.324 4.902 15.008 1 90.25 94 LEU A N 1
ATOM 755 C CA . LEU A 1 94 ? -7.805 4.328 16.266 1 90.25 94 LEU A CA 1
ATOM 756 C C . LEU A 1 94 ? -7.605 2.816 16.281 1 90.25 94 LEU A C 1
ATOM 758 O O . LEU A 1 94 ? -7.828 2.145 15.266 1 90.25 94 LEU A O 1
ATOM 762 N N . PHE A 1 95 ? -7.109 2.377 17.344 1 89.06 95 PHE A N 1
ATOM 763 C CA . PHE A 1 95 ? -7.012 0.943 17.594 1 89.06 95 PHE A CA 1
ATOM 764 C C . PHE A 1 95 ? -8.18 0.458 18.438 1 89.06 95 PHE A C 1
ATOM 766 O O . PHE A 1 95 ? -8.266 0.787 19.625 1 89.06 95 PHE A O 1
ATOM 773 N N . LEU A 1 96 ? -9.016 -0.286 17.844 1 92.81 96 LEU A N 1
ATOM 774 C CA . LEU A 1 96 ? -10.25 -0.663 18.531 1 92.81 96 LEU A CA 1
ATOM 775 C C . LEU A 1 96 ? -10.297 -2.166 18.781 1 92.81 96 LEU A C 1
ATOM 777 O O . LEU A 1 96 ? -9.898 -2.957 17.922 1 92.81 96 LEU A O 1
ATOM 781 N N . LEU A 1 97 ? -10.773 -2.518 19.984 1 92.06 97 LEU A N 1
ATOM 782 C CA . LEU A 1 97 ? -11.023 -3.893 20.406 1 92.06 97 LEU A CA 1
ATOM 783 C C . LEU A 1 97 ? -12.492 -4.086 20.781 1 92.06 97 LEU A C 1
ATOM 785 O O . LEU A 1 97 ? -12.875 -3.877 21.922 1 92.06 97 LEU A O 1
ATOM 789 N N . PRO A 1 98 ? -13.188 -4.5 19.844 1 91.38 98 PRO A N 1
ATOM 790 C CA . PRO A 1 98 ? -14.609 -4.672 20.156 1 91.38 98 PRO A CA 1
ATOM 791 C C . PRO A 1 98 ? -14.844 -5.719 21.25 1 91.38 98 PRO A C 1
ATOM 793 O O . PRO A 1 98 ? -14.227 -6.789 21.234 1 91.38 98 PRO A O 1
ATOM 796 N N . GLU A 1 99 ? -15.82 -5.426 22.141 1 89.06 99 GLU A N 1
ATOM 797 C CA . GLU A 1 99 ? -16.094 -6.297 23.266 1 89.06 99 GLU A CA 1
ATOM 798 C C . GLU A 1 99 ? -16.766 -7.594 22.828 1 89.06 99 GLU A C 1
ATOM 800 O O . GLU A 1 99 ? -16.516 -8.656 23.391 1 89.06 99 GLU A O 1
ATOM 805 N N . ASN A 1 100 ? -17.562 -7.52 21.859 1 90.75 100 ASN A N 1
ATOM 806 C CA . ASN A 1 100 ? -18.344 -8.68 21.438 1 90.75 100 ASN A CA 1
ATOM 807 C C . ASN A 1 100 ? -17.688 -9.422 20.281 1 90.75 100 ASN A C 1
ATOM 809 O O . ASN A 1 100 ? -18.312 -10.266 19.641 1 90.75 100 ASN A O 1
ATOM 813 N N . 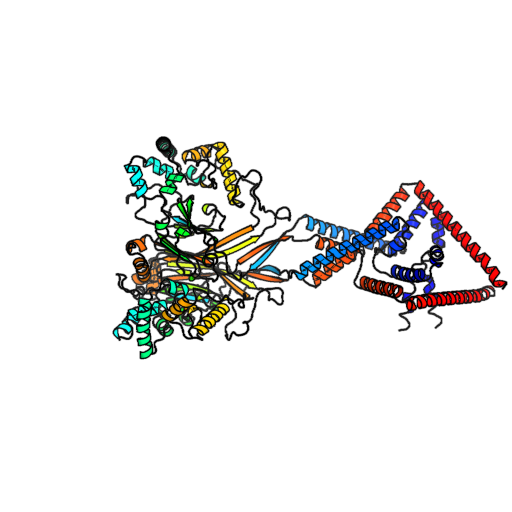GLY A 1 101 ? -16.438 -9.094 19.984 1 93.19 101 GLY A N 1
ATOM 814 C CA . GLY A 1 101 ? -15.742 -9.766 18.891 1 93.19 101 GLY A CA 1
ATOM 815 C C . GLY A 1 101 ? -15.867 -9.047 17.578 1 93.19 101 GLY A C 1
ATOM 816 O O . GLY A 1 101 ? -16.391 -7.926 17.516 1 93.19 101 GLY A O 1
ATOM 817 N N . LEU A 1 102 ? -15.328 -9.664 16.594 1 95.44 102 LEU A N 1
ATOM 818 C CA . LEU A 1 102 ? -15.336 -9.078 15.25 1 95.44 102 LEU A CA 1
ATOM 819 C C . LEU A 1 102 ? -16.344 -9.789 14.352 1 95.44 102 LEU A C 1
ATOM 821 O O . LEU A 1 102 ? -16.453 -11.016 14.391 1 95.44 102 LEU A O 1
ATOM 825 N N . ILE A 1 103 ? -17.094 -8.961 13.633 1 95 103 ILE A N 1
ATOM 826 C CA . ILE A 1 103 ? -18.016 -9.531 12.656 1 95 103 ILE A CA 1
ATOM 827 C C . ILE A 1 103 ? -17.219 -10.305 11.594 1 95 103 ILE A C 1
ATOM 829 O O . ILE A 1 103 ? -16.25 -9.797 11.047 1 95 103 ILE A O 1
ATOM 833 N N . PHE A 1 104 ? -17.625 -11.516 11.367 1 95.88 104 PHE A N 1
ATOM 834 C CA . PHE A 1 104 ? -16.891 -12.359 10.43 1 95.88 104 PHE A CA 1
ATOM 835 C C . PHE A 1 104 ? -17.219 -11.977 8.992 1 95.88 104 PHE A C 1
ATOM 837 O O . PHE A 1 104 ? -18.375 -11.75 8.648 1 95.88 104 PHE A O 1
ATOM 844 N N . PRO A 1 105 ? -16.219 -11.898 8.133 1 95 105 PRO A N 1
ATOM 845 C CA . PRO A 1 105 ? -16.453 -11.508 6.738 1 95 105 PRO A CA 1
ATOM 846 C C . PRO A 1 105 ? -17.109 -12.617 5.918 1 95 105 PRO A C 1
ATOM 848 O O . PRO A 1 105 ? -17.25 -13.75 6.398 1 95 105 PRO A O 1
ATOM 851 N N . SER A 1 106 ? -17.562 -12.211 4.781 1 94.94 106 SER A N 1
ATOM 852 C CA . SER A 1 106 ? -18.078 -13.195 3.834 1 94.94 106 SER A CA 1
ATOM 853 C C . SER A 1 106 ? -16.938 -13.922 3.127 1 94.94 106 SER A C 1
ATOM 855 O O . SER A 1 106 ? -15.867 -13.344 2.893 1 94.94 106 SER A O 1
ATOM 857 N N . VAL A 1 107 ? -17.188 -15.156 2.822 1 96.31 107 VAL A N 1
ATOM 858 C CA . VAL A 1 107 ? -16.203 -15.969 2.125 1 96.31 107 VAL A CA 1
ATOM 859 C C . VAL A 1 107 ? -16.828 -16.594 0.885 1 96.31 107 VAL A C 1
ATOM 861 O O . VAL A 1 107 ? -17.859 -17.281 0.979 1 96.31 107 VAL A O 1
ATOM 864 N N . THR A 1 108 ? -16.234 -16.297 -0.245 1 96.31 108 THR A N 1
ATOM 865 C CA . THR A 1 108 ? -16.672 -16.906 -1.494 1 96.31 108 THR A CA 1
ATOM 866 C C . THR A 1 108 ? -15.648 -17.922 -1.998 1 96.31 108 THR A C 1
ATOM 868 O O . THR A 1 108 ? -14.484 -17.578 -2.195 1 96.31 108 THR A O 1
ATOM 871 N N . ILE A 1 109 ? -16.062 -19.094 -2.221 1 97.25 109 ILE A N 1
ATOM 872 C CA . ILE A 1 109 ? -15.172 -20.172 -2.643 1 97.25 109 ILE A CA 1
ATOM 873 C C . ILE A 1 109 ? -15.555 -20.641 -4.043 1 97.25 109 ILE A C 1
ATOM 875 O O . ILE A 1 109 ? -16.719 -20.969 -4.301 1 97.25 109 ILE A O 1
ATOM 879 N N . CYS A 1 110 ? -14.625 -20.688 -4.891 1 95.12 110 CYS A N 1
ATOM 880 C CA . CYS A 1 110 ? -14.812 -21.109 -6.273 1 95.12 110 CYS A CA 1
ATOM 881 C C . CYS A 1 110 ? -13.938 -22.312 -6.602 1 95.12 110 CYS A C 1
ATOM 883 O O . CYS A 1 110 ? -12.789 -22.375 -6.164 1 95.12 110 CYS A O 1
ATOM 885 N N . ASN A 1 111 ? -14.453 -23.188 -7.316 1 95.06 111 ASN A N 1
ATOM 886 C CA . ASN A 1 111 ? -13.727 -24.359 -7.781 1 95.06 111 ASN A CA 1
ATOM 887 C C . ASN A 1 111 ? -13.078 -24.125 -9.141 1 95.06 111 ASN A C 1
ATOM 889 O O . ASN A 1 111 ? -13.734 -23.672 -10.078 1 95.06 111 ASN A O 1
ATOM 893 N N . TYR A 1 112 ? -11.812 -24.469 -9.273 1 91.69 112 TYR A N 1
ATOM 894 C CA . TYR A 1 112 ? -11.102 -24.281 -10.531 1 91.69 112 TYR A CA 1
ATOM 895 C C . TYR A 1 112 ? -11.555 -25.297 -11.562 1 91.69 112 TYR A C 1
ATOM 897 O O . TYR A 1 112 ? -11.156 -25.234 -12.727 1 91.69 112 TYR A O 1
ATOM 905 N N . ASN A 1 113 ? -12.422 -26.188 -11.125 1 89.5 113 ASN A N 1
ATOM 906 C CA . ASN A 1 113 ? -13.125 -27.094 -12.016 1 89.5 113 ASN A CA 1
ATOM 907 C C . ASN A 1 113 ? -14.578 -26.672 -12.219 1 89.5 113 ASN A C 1
ATOM 909 O O . ASN A 1 113 ? -15.492 -27.328 -11.711 1 89.5 113 ASN A O 1
ATOM 913 N N . PRO A 1 114 ? -14.75 -25.688 -13.055 1 90.44 114 PRO A N 1
ATOM 914 C CA . PRO A 1 114 ? -16.078 -25.062 -13.094 1 90.44 114 PRO A CA 1
ATOM 915 C C . PRO A 1 114 ? -17.078 -25.875 -13.922 1 90.44 114 PRO A C 1
ATOM 917 O O . PRO A 1 114 ? -18.281 -25.609 -13.867 1 90.44 114 PRO A O 1
ATOM 920 N N . ILE A 1 115 ? -16.609 -26.828 -14.727 1 91.94 115 ILE A N 1
ATOM 921 C CA . ILE A 1 115 ? -17.484 -27.578 -15.617 1 91.94 115 ILE A CA 1
ATOM 922 C C . ILE A 1 115 ? -17.344 -29.078 -15.344 1 91.94 115 ILE A C 1
ATOM 924 O O . ILE A 1 115 ? -16.266 -29.656 -15.586 1 91.94 115 ILE A O 1
ATOM 928 N N . ARG A 1 116 ? -18.359 -29.672 -15 1 93.94 116 ARG A N 1
ATOM 929 C CA . ARG A 1 116 ? -18.328 -31.094 -14.711 1 93.94 116 ARG A CA 1
ATOM 930 C C . ARG A 1 116 ? -18.281 -31.906 -16 1 93.94 116 ARG A C 1
ATOM 932 O O . ARG A 1 116 ? -19.062 -31.672 -16.922 1 93.94 116 ARG A O 1
ATOM 939 N N . LYS A 1 117 ? -17.484 -32.875 -15.992 1 92.44 117 LYS A N 1
ATOM 940 C CA . LYS A 1 117 ? -17.344 -33.75 -17.141 1 92.44 117 LYS A CA 1
ATOM 941 C C . LYS A 1 117 ? -18.625 -34.531 -17.406 1 92.44 117 LYS A C 1
ATOM 943 O O . LYS A 1 117 ? -19.047 -34.656 -18.562 1 92.44 117 LYS A O 1
ATOM 948 N N . SER A 1 118 ? -19.234 -35.031 -16.391 1 93.88 118 SER A N 1
ATOM 949 C CA . SER A 1 118 ? -20.453 -35.812 -16.531 1 93.88 118 SER A CA 1
ATOM 950 C C . SER A 1 118 ? -21.562 -35 -17.172 1 93.88 118 SER A C 1
ATOM 952 O O . SER A 1 118 ? -22.312 -35.5 -18 1 93.88 118 SER A O 1
ATOM 954 N N . TYR A 1 119 ? -21.641 -33.781 -16.859 1 93.81 119 TYR A N 1
ATOM 955 C CA . TYR A 1 119 ? -22.656 -32.875 -17.438 1 93.81 119 TYR A CA 1
ATOM 956 C C . TYR A 1 119 ? -22.406 -32.688 -18.922 1 93.81 119 TYR A C 1
ATOM 958 O O . TYR A 1 119 ? -23.344 -32.75 -19.734 1 93.81 119 TYR A O 1
ATOM 966 N N . VAL A 1 120 ? -21.172 -32.438 -19.281 1 92.19 120 VAL A N 1
ATOM 967 C CA . VAL A 1 120 ? -20.812 -32.188 -20.672 1 92.19 120 VAL A CA 1
ATOM 968 C C . VAL A 1 120 ? -21.047 -33.438 -21.5 1 92.19 120 VAL A C 1
ATOM 970 O O . VAL A 1 120 ? -21.562 -33.375 -22.609 1 92.19 120 VAL A O 1
ATOM 973 N N . ASP A 1 121 ? -20.656 -34.594 -20.922 1 92.69 121 ASP A N 1
ATOM 974 C CA . ASP A 1 121 ? -20.859 -35.844 -21.609 1 92.69 121 ASP A CA 1
ATOM 975 C C . ASP A 1 121 ? -22.344 -36.125 -21.875 1 92.69 121 ASP A C 1
ATOM 977 O O . ASP A 1 121 ? -22.703 -36.594 -22.938 1 92.69 121 ASP A O 1
ATOM 981 N N . ASN A 1 122 ? -23.062 -35.781 -20.969 1 94.12 122 ASN A N 1
ATOM 982 C CA . ASN A 1 122 ? -24.5 -35.938 -21.125 1 94.12 122 ASN A CA 1
ATOM 983 C C . ASN A 1 122 ? -25.047 -35.062 -22.25 1 94.12 122 ASN A C 1
ATOM 985 O O . ASN A 1 122 ? -25.859 -35.5 -23.062 1 94.12 122 ASN A O 1
ATOM 989 N N . LEU A 1 123 ? -24.609 -33.844 -22.328 1 91.88 123 LEU A N 1
ATOM 990 C CA . LEU A 1 123 ? -25.047 -32.906 -23.359 1 91.88 123 LEU A CA 1
ATOM 991 C C . LEU A 1 123 ? -24.531 -33.344 -24.734 1 91.88 123 LEU A C 1
ATOM 993 O O . LEU A 1 123 ? -25.25 -33.219 -25.734 1 91.88 123 LEU A O 1
ATOM 997 N N . LYS A 1 124 ? -23.344 -33.781 -24.75 1 90.25 124 LYS A N 1
ATOM 998 C CA . LYS A 1 124 ? -22.766 -34.25 -26 1 90.25 124 LYS A CA 1
ATOM 999 C C . LYS A 1 124 ? -23.469 -35.469 -26.531 1 90.25 124 LYS A C 1
ATOM 1001 O O . LYS A 1 124 ? -23.719 -35.594 -27.734 1 90.25 124 LYS A O 1
ATOM 1006 N N . ASN A 1 125 ? -23.734 -36.375 -25.656 1 93.06 125 ASN A N 1
ATOM 1007 C CA . ASN A 1 125 ? -24.406 -37.625 -26.031 1 93.06 125 ASN A CA 1
ATOM 1008 C C . ASN A 1 125 ? -25.812 -37.344 -26.578 1 93.06 125 ASN A C 1
ATOM 1010 O O . ASN A 1 125 ? -26.281 -38.062 -27.453 1 93.06 125 ASN A O 1
ATOM 1014 N N . LYS A 1 126 ? -26.359 -36.312 -26.094 1 90.69 126 LYS A N 1
ATOM 1015 C CA . LYS A 1 126 ? -27.688 -35.938 -26.547 1 90.69 126 LYS A CA 1
ATOM 1016 C C . LYS A 1 126 ? -27.625 -35.062 -27.812 1 90.69 126 LYS A C 1
ATOM 1018 O O . LYS A 1 126 ? -28.641 -34.719 -28.391 1 90.69 126 LYS A O 1
ATOM 1023 N N . GLY A 1 127 ? -26.422 -34.688 -28.172 1 86.19 127 GLY A N 1
ATOM 1024 C CA . GLY A 1 127 ? -26.219 -33.906 -29.391 1 86.19 127 GLY A CA 1
ATOM 1025 C C . GLY A 1 127 ? -26.438 -32.406 -29.172 1 86.19 127 GLY A C 1
ATOM 1026 O O . GLY A 1 127 ? -26.484 -31.641 -30.141 1 86.19 127 GLY A O 1
ATOM 1027 N N . TYR A 1 128 ? -26.5 -32.031 -27.984 1 87.75 128 TYR A N 1
ATOM 1028 C CA . TYR A 1 128 ? -26.828 -30.656 -27.672 1 87.75 128 TYR A CA 1
ATOM 1029 C C . TYR A 1 128 ? -25.594 -29.781 -27.688 1 87.75 128 TYR A C 1
ATOM 1031 O O . TYR A 1 128 ? -25.688 -28.562 -27.859 1 87.75 128 TYR A O 1
ATOM 1039 N N . LEU A 1 129 ? -24.438 -30.406 -27.484 1 90.75 129 LEU A N 1
ATOM 1040 C CA . LEU A 1 129 ? -23.219 -29.625 -27.344 1 90.75 129 LEU A CA 1
ATOM 1041 C C . LEU A 1 129 ? -22.062 -30.266 -28.109 1 90.75 129 LEU A C 1
ATOM 1043 O O . LEU A 1 129 ? -21.797 -31.453 -27.938 1 90.75 129 LEU A O 1
ATOM 1047 N N . SER A 1 130 ? -21.484 -29.531 -28.938 1 89.94 130 SER A N 1
ATOM 1048 C CA . SER A 1 130 ? -20.297 -29.969 -29.641 1 89.94 130 SER A CA 1
ATOM 1049 C C . SER A 1 130 ? -19.031 -29.516 -28.906 1 89.94 130 SER A C 1
ATOM 1051 O O . SER A 1 130 ? -19.078 -28.625 -28.062 1 89.94 130 SER A O 1
ATOM 1053 N N . GLN A 1 131 ? -17.922 -30.109 -29.234 1 89 131 GLN A N 1
ATOM 1054 C CA . GLN A 1 131 ? -16.641 -29.719 -28.656 1 89 131 GLN A CA 1
ATOM 1055 C C . GLN A 1 131 ? -16.281 -28.281 -29.031 1 89 131 GLN A C 1
ATOM 1057 O O . GLN A 1 131 ? -15.758 -27.531 -28.203 1 89 131 GLN A O 1
ATOM 1062 N N . THR A 1 132 ? -16.594 -27.953 -30.219 1 89.12 132 THR A N 1
ATOM 1063 C CA . THR A 1 132 ? -16.312 -26.609 -30.703 1 89.12 132 THR A CA 1
ATOM 1064 C C . THR A 1 132 ? -17.094 -25.562 -29.891 1 89.12 132 THR A C 1
ATOM 1066 O O . THR A 1 132 ? -16.547 -24.516 -29.531 1 89.12 132 THR A O 1
ATOM 1069 N N . ALA A 1 133 ? -18.281 -25.906 -29.641 1 91 133 ALA A N 1
ATOM 1070 C CA . ALA A 1 133 ? -19.125 -25 -28.859 1 91 133 ALA A CA 1
ATOM 1071 C C . ALA A 1 133 ? -18.625 -24.906 -27.422 1 91 133 ALA A C 1
ATOM 1073 O O . ALA A 1 133 ? -18.641 -23.844 -26.812 1 91 133 ALA A O 1
ATOM 1074 N N . LEU A 1 134 ? -18.25 -26.031 -26.891 1 90.31 134 LEU A N 1
ATOM 1075 C CA . LEU A 1 134 ? -17.734 -26.062 -25.531 1 90.31 134 LEU A CA 1
ATOM 1076 C C . LEU A 1 134 ? -16.484 -25.219 -25.391 1 90.31 134 LEU A C 1
ATOM 1078 O O . LEU A 1 134 ? -16.344 -24.438 -24.438 1 90.31 134 LEU A O 1
ATOM 1082 N N . ASP A 1 135 ? -15.555 -25.312 -26.312 1 87.19 135 ASP A N 1
ATOM 1083 C CA . ASP A 1 135 ? -14.328 -24.531 -26.312 1 87.19 135 ASP A CA 1
ATOM 1084 C C . ASP A 1 135 ? -14.633 -23.031 -26.391 1 87.19 135 ASP A C 1
ATOM 1086 O O . ASP A 1 135 ? -13.945 -22.219 -25.781 1 87.19 135 ASP A O 1
ATOM 1090 N N . TYR A 1 136 ? -15.609 -22.781 -27.109 1 89.44 136 TYR A N 1
ATOM 1091 C CA . TYR A 1 136 ? -16.031 -21.406 -27.297 1 89.44 136 TYR A CA 1
ATOM 1092 C C . TYR A 1 136 ? -16.641 -20.828 -26.031 1 89.44 136 TYR A C 1
ATOM 1094 O O . TYR A 1 136 ? -16.25 -19.75 -25.578 1 89.44 136 TYR A O 1
ATOM 1102 N N . ILE A 1 137 ? -17.516 -21.578 -25.406 1 89.69 137 ILE A N 1
ATOM 1103 C CA . ILE A 1 137 ? -18.25 -21.109 -24.234 1 89.69 137 ILE A CA 1
ATOM 1104 C C . ILE A 1 137 ? -17.297 -21 -23.047 1 89.69 137 ILE A C 1
ATOM 1106 O O . ILE A 1 137 ? -17.438 -20.109 -22.219 1 89.69 137 ILE A O 1
ATOM 1110 N N . SER A 1 138 ? -16.281 -21.781 -23.047 1 88 138 SER A N 1
ATOM 1111 C CA . SER A 1 138 ? -15.336 -21.812 -21.938 1 88 138 SER A CA 1
ATOM 1112 C C . SER A 1 138 ? -14.539 -20.516 -21.875 1 88 138 SER A C 1
ATOM 1114 O O . SER A 1 138 ? -13.938 -20.203 -20.844 1 88 138 SER A O 1
ATOM 1116 N N . GLN A 1 139 ? -14.594 -19.719 -22.859 1 87.25 139 GLN A N 1
ATOM 1117 C CA . GLN A 1 139 ? -13.836 -18.469 -22.906 1 87.25 139 GLN A CA 1
ATOM 1118 C C . GLN A 1 139 ? -14.734 -17.281 -22.578 1 87.25 139 GLN A C 1
ATOM 1120 O O . GLN A 1 139 ? -14.273 -16.141 -22.562 1 87.25 139 GLN A O 1
ATOM 1125 N N . ALA A 1 140 ? -15.938 -17.547 -22.328 1 86.06 140 ALA A N 1
ATOM 1126 C CA . ALA A 1 140 ? -16.938 -16.484 -22.203 1 86.06 140 ALA A CA 1
ATOM 1127 C C . ALA A 1 140 ? -16.625 -15.57 -21.031 1 86.06 140 ALA A C 1
ATOM 1129 O O . ALA A 1 140 ? -16.953 -14.383 -21.047 1 86.06 140 ALA A O 1
ATOM 1130 N N . TYR A 1 141 ? -15.961 -16.156 -20 1 84.56 141 TYR A N 1
ATOM 1131 C CA . TYR A 1 141 ? -15.734 -15.383 -18.781 1 84.56 141 TYR A CA 1
ATOM 1132 C C . TYR A 1 141 ? -14.312 -14.836 -18.734 1 84.56 141 TYR A C 1
ATOM 1134 O O . TYR A 1 141 ? -13.883 -14.297 -17.719 1 84.56 141 TYR A O 1
ATOM 1142 N N . ALA A 1 142 ? -13.664 -14.883 -19.828 1 81.56 142 ALA A N 1
ATOM 1143 C CA . ALA A 1 142 ? -12.305 -14.344 -19.906 1 81.56 142 ALA A CA 1
ATOM 1144 C C . ALA A 1 142 ? -12.32 -12.82 -19.906 1 81.56 142 ALA A C 1
ATOM 1146 O O . ALA A 1 142 ? -13.305 -12.203 -20.312 1 81.56 142 ALA A O 1
ATOM 1147 N N . GLU A 1 143 ? -11.25 -12.391 -19.453 1 78.75 143 GLU A N 1
ATOM 1148 C CA . GLU A 1 143 ? -11.094 -10.945 -19.547 1 78.75 143 GLU A CA 1
ATOM 1149 C C . GLU A 1 143 ? -11.047 -10.492 -21 1 78.75 143 GLU A C 1
ATOM 1151 O O . GLU A 1 143 ? -10.484 -11.18 -21.859 1 78.75 143 GLU A O 1
ATOM 1156 N N . VAL A 1 144 ? -11.547 -9.297 -21.172 1 79 144 VAL A N 1
ATOM 1157 C CA . VAL A 1 144 ? -11.734 -8.773 -22.516 1 79 144 VAL A CA 1
ATOM 1158 C C . VAL A 1 144 ? -10.391 -8.711 -23.25 1 79 144 VAL A C 1
ATOM 1160 O O . VAL A 1 144 ? -10.25 -9.219 -24.359 1 79 144 VAL A O 1
ATOM 1163 N N . GLU A 1 145 ? -9.43 -8.227 -22.562 1 77.69 145 GLU A N 1
ATOM 1164 C CA . GLU A 1 145 ? -8.117 -8.047 -23.188 1 77.69 145 GLU A CA 1
ATOM 1165 C C . GLU A 1 145 ? -7.441 -9.391 -23.438 1 77.69 145 GLU A C 1
ATOM 1167 O O . GLU A 1 145 ? -6.801 -9.586 -24.469 1 77.69 145 GLU A O 1
ATOM 1172 N N . GLN A 1 146 ? -7.613 -10.227 -22.547 1 78.44 146 GLN A N 1
ATOM 1173 C CA . GLN A 1 146 ? -7.016 -11.547 -22.672 1 78.44 146 GLN A CA 1
ATOM 1174 C C . GLN A 1 146 ? -7.648 -12.336 -23.828 1 78.44 146 GLN A C 1
ATOM 1176 O O . GLN A 1 146 ? -6.953 -13.031 -24.562 1 78.44 146 GLN A O 1
ATOM 1181 N N . LEU A 1 147 ? -8.883 -12.25 -23.891 1 81.06 147 LEU A N 1
ATOM 1182 C CA . LEU A 1 147 ? -9.602 -12.938 -24.953 1 81.06 147 LEU A CA 1
ATOM 1183 C C . LEU A 1 147 ? -9.148 -12.438 -26.328 1 81.06 147 LEU A C 1
ATOM 1185 O O . LEU A 1 147 ? -8.93 -13.234 -27.234 1 81.06 147 LEU A O 1
ATOM 1189 N N . TYR A 1 148 ? -9.016 -11.211 -26.391 1 79.38 148 TYR A N 1
ATOM 1190 C CA . TYR A 1 148 ? -8.609 -10.617 -27.672 1 79.38 148 TYR A CA 1
ATOM 1191 C C . TYR A 1 148 ? -7.203 -11.062 -28.062 1 79.38 148 TYR A C 1
ATOM 1193 O O . TYR A 1 148 ? -6.961 -11.43 -29.203 1 79.38 148 TYR A O 1
ATOM 1201 N N . ASP A 1 149 ? -6.367 -11.125 -27.172 1 76.81 149 ASP A N 1
ATOM 1202 C CA . ASP A 1 149 ? -4.965 -11.414 -27.469 1 76.81 149 ASP A CA 1
ATOM 1203 C C . ASP A 1 149 ? -4.75 -12.898 -27.719 1 76.81 149 ASP A C 1
ATOM 1205 O O . ASP A 1 149 ? -3.852 -13.281 -28.484 1 76.81 149 ASP A O 1
ATOM 1209 N N . ASN A 1 150 ? -5.574 -13.695 -27.109 1 75.06 150 ASN A N 1
ATOM 1210 C CA . ASN A 1 150 ? -5.406 -15.141 -27.219 1 75.06 150 ASN A CA 1
ATOM 1211 C C . ASN A 1 150 ? -6.246 -15.719 -28.359 1 75.06 150 ASN A C 1
ATOM 1213 O O . ASN A 1 150 ? -6.078 -16.875 -28.734 1 75.06 150 ASN A O 1
ATOM 1217 N N . ALA A 1 151 ? -6.988 -14.891 -28.922 1 77.38 151 ALA A N 1
ATOM 1218 C CA . ALA A 1 151 ? -8.039 -15.43 -29.781 1 77.38 151 ALA A CA 1
ATOM 1219 C C . ALA A 1 151 ? -7.484 -15.805 -31.156 1 77.38 151 ALA A C 1
ATOM 1221 O O . ALA A 1 151 ? -6.637 -15.102 -31.703 1 77.38 151 ALA A O 1
ATOM 1222 N N . ASN A 1 152 ? -7.832 -16.984 -31.469 1 82.06 152 ASN A N 1
ATOM 1223 C CA . ASN A 1 152 ? -7.781 -17.359 -32.875 1 82.06 152 ASN A CA 1
ATOM 1224 C C . ASN A 1 152 ? -9.102 -17.062 -33.594 1 82.06 152 ASN A C 1
ATOM 1226 O O . ASN A 1 152 ? -10.109 -17.734 -33.344 1 82.06 152 ASN A O 1
ATOM 1230 N N . VAL A 1 153 ? -9.078 -16.172 -34.469 1 85.69 153 VAL A N 1
ATOM 1231 C CA . VAL A 1 153 ? -10.289 -15.625 -35.062 1 85.69 153 VAL A CA 1
ATOM 1232 C C . VAL A 1 153 ? -11.086 -16.75 -35.75 1 85.69 153 VAL A C 1
ATOM 1234 O O . VAL A 1 153 ? -12.312 -16.781 -35.656 1 85.69 153 VAL A O 1
ATOM 1237 N N . SER A 1 154 ? -10.383 -17.609 -36.406 1 89.12 154 SER A N 1
ATOM 1238 C CA . SER A 1 154 ? -11.062 -18.703 -37.094 1 89.12 154 SER A CA 1
ATOM 1239 C C . SER A 1 154 ? -11.789 -19.609 -36.125 1 89.12 154 SER A C 1
ATOM 1241 O O . SER A 1 154 ? -12.945 -19.969 -36.344 1 89.12 154 SER A O 1
ATOM 1243 N N . ASP A 1 155 ? -11.141 -19.875 -35.062 1 87.38 155 ASP A N 1
ATOM 1244 C CA . ASP A 1 155 ? -11.742 -20.734 -34.031 1 87.38 155 ASP A CA 1
ATOM 1245 C C . ASP A 1 155 ? -12.93 -20.047 -33.375 1 87.38 155 ASP A C 1
ATOM 1247 O O . ASP A 1 155 ? -13.938 -20.688 -33.062 1 87.38 155 ASP A O 1
ATOM 1251 N N . LEU A 1 156 ? -12.812 -18.797 -33.188 1 90.06 156 LEU A N 1
ATOM 1252 C CA . LEU A 1 156 ? -13.875 -18.031 -32.562 1 90.06 156 LEU A CA 1
ATOM 1253 C C . LEU A 1 156 ? -15.109 -17.969 -33.438 1 90.06 156 LEU A C 1
ATOM 1255 O O . LEU A 1 156 ? -16.234 -18.047 -32.938 1 90.06 156 LEU A O 1
ATOM 1259 N N . ARG A 1 157 ? -14.859 -17.797 -34.688 1 91.75 157 ARG A N 1
ATOM 1260 C CA . ARG A 1 157 ? -15.977 -17.75 -35.625 1 91.75 157 ARG A CA 1
ATOM 1261 C C . ARG A 1 157 ? -16.688 -19.094 -35.719 1 91.75 157 ARG A C 1
ATOM 1263 O O . ARG A 1 157 ? -17.922 -19.141 -35.719 1 91.75 157 ARG A O 1
ATOM 1270 N N . GLN A 1 158 ? -15.914 -20.094 -35.781 1 92.56 158 GLN A N 1
ATOM 1271 C CA . GLN A 1 158 ? -16.516 -21.438 -35.812 1 92.56 158 GLN A CA 1
ATOM 1272 C C . GLN A 1 158 ? -17.281 -21.719 -34.531 1 92.56 158 GLN A C 1
ATOM 1274 O O . GLN A 1 158 ? -18.375 -22.297 -34.562 1 92.56 158 GLN A O 1
ATOM 1279 N N . GLY A 1 159 ? -16.688 -21.359 -33.438 1 92.56 159 GLY A N 1
ATOM 1280 C CA . GLY A 1 159 ? -17.359 -21.516 -32.156 1 92.56 159 GLY A CA 1
ATOM 1281 C C . GLY A 1 159 ? -18.641 -20.719 -32.062 1 92.56 159 GLY A C 1
ATOM 1282 O O . GLY A 1 159 ? -19.641 -21.188 -31.516 1 92.56 159 GLY A O 1
ATOM 1283 N N . HIS A 1 160 ? -18.594 -19.578 -32.625 1 93.25 160 HIS A N 1
ATOM 1284 C CA . HIS A 1 160 ? -19.781 -18.719 -32.594 1 93.25 160 HIS A CA 1
ATOM 1285 C C . HIS A 1 160 ? -20.906 -19.328 -33.406 1 93.25 160 HIS A C 1
ATOM 1287 O O . HIS A 1 160 ? -22.078 -19.281 -33 1 93.25 160 HIS A O 1
ATOM 1293 N N . ASN A 1 161 ? -20.578 -19.828 -34.5 1 94.12 161 ASN A N 1
ATOM 1294 C CA . ASN A 1 161 ? -21.578 -20.484 -35.344 1 94.12 161 ASN A CA 1
ATOM 1295 C C . ASN A 1 161 ? -22.203 -21.688 -34.625 1 94.12 161 ASN A C 1
ATOM 1297 O O . ASN A 1 161 ? -23.406 -21.875 -34.656 1 94.12 161 ASN A O 1
ATOM 1301 N N . ALA A 1 162 ? -21.312 -22.406 -34.031 1 92.69 162 ALA A N 1
ATOM 1302 C CA . ALA A 1 162 ? -21.797 -23.562 -33.281 1 92.69 162 ALA A CA 1
ATOM 1303 C C . ALA A 1 162 ? -22.703 -23.125 -32.125 1 92.69 162 ALA A C 1
ATOM 1305 O O . ALA A 1 162 ? -23.719 -23.75 -31.859 1 92.69 162 ALA A O 1
ATOM 1306 N N . PHE A 1 163 ? -22.359 -22.156 -31.469 1 92 163 PHE A N 1
ATOM 1307 C CA . PHE A 1 163 ? -23.094 -21.625 -30.344 1 92 163 PHE A CA 1
ATOM 1308 C C . PHE A 1 163 ? -24.453 -21.078 -30.781 1 92 163 PHE A C 1
ATOM 1310 O O . PHE A 1 163 ? -25.469 -21.312 -30.125 1 92 163 PHE A O 1
ATOM 1317 N N . THR A 1 164 ? -24.453 -20.312 -31.844 1 91.25 164 THR A N 1
ATOM 1318 C CA . THR A 1 164 ? -25.703 -19.734 -32.344 1 91.25 164 THR A CA 1
ATOM 1319 C C . THR A 1 164 ? -26.688 -20.828 -32.75 1 91.25 164 THR A C 1
ATOM 1321 O O . THR A 1 164 ? -27.906 -20.672 -32.562 1 91.25 164 THR A O 1
ATOM 1324 N N . ARG A 1 165 ? -26.172 -21.859 -33.219 1 89.81 165 ARG A N 1
ATOM 1325 C CA . ARG A 1 165 ? -27.016 -22.984 -33.562 1 89.81 165 ARG A CA 1
ATOM 1326 C C . ARG A 1 165 ? -27.703 -23.578 -32.344 1 89.81 165 ARG A C 1
ATOM 1328 O O . ARG A 1 165 ? -28.906 -23.859 -32.375 1 89.81 165 ARG A O 1
ATOM 1335 N N . ILE A 1 166 ? -26.953 -23.719 -31.344 1 88.56 166 ILE A N 1
ATOM 1336 C CA . ILE A 1 166 ? -27.5 -24.312 -30.141 1 88.56 166 ILE A CA 1
ATOM 1337 C C . ILE A 1 166 ? -28.406 -23.312 -29.422 1 88.56 166 ILE A C 1
ATOM 1339 O O . ILE A 1 166 ? -29.438 -23.703 -28.859 1 88.56 166 ILE A O 1
ATOM 1343 N N . ASN A 1 167 ? -28.031 -22.125 -29.391 1 86.81 167 ASN A N 1
ATOM 1344 C CA . ASN A 1 167 ? -28.844 -21.078 -28.781 1 86.81 167 ASN A CA 1
ATOM 1345 C C . ASN A 1 167 ? -30.203 -20.969 -29.469 1 86.81 167 ASN A C 1
ATOM 1347 O O . ASN A 1 167 ? -31.219 -20.781 -28.797 1 86.81 167 ASN A O 1
ATOM 1351 N N . GLY A 1 168 ? -30.219 -20.953 -30.734 1 83.88 168 GLY A N 1
ATOM 1352 C CA . GLY A 1 168 ? -31.453 -20.875 -31.5 1 83.88 168 GLY A CA 1
ATOM 1353 C C . GLY A 1 168 ? -32.344 -22.078 -31.297 1 83.88 168 GLY A C 1
ATOM 1354 O O . GLY A 1 168 ? -33.562 -21.938 -31.156 1 83.88 168 GLY A O 1
ATOM 1355 N N . ALA A 1 169 ? -31.703 -23.172 -31.172 1 84.25 169 ALA A N 1
ATOM 1356 C CA . ALA A 1 169 ? -32.438 -24.422 -31.109 1 84.25 169 ALA A CA 1
ATOM 1357 C C . ALA A 1 169 ? -32.969 -24.672 -29.688 1 84.25 169 ALA A C 1
ATOM 1359 O O . ALA A 1 169 ? -34.094 -25.156 -29.516 1 84.25 169 ALA A O 1
ATOM 1360 N N . TYR A 1 170 ? -32.188 -24.344 -28.688 1 83.12 170 TYR A N 1
ATOM 1361 C CA . TYR A 1 170 ? -32.531 -24.781 -27.328 1 83.12 170 TYR A CA 1
ATOM 1362 C C . TYR A 1 170 ? -32.562 -23.594 -26.375 1 83.12 170 TYR A C 1
ATOM 1364 O O . TYR A 1 170 ? -32.688 -23.766 -25.156 1 83.12 170 TYR A O 1
ATOM 1372 N N . ASN A 1 171 ? -32.5 -22.391 -26.812 1 83.38 171 ASN A N 1
ATOM 1373 C CA . ASN A 1 171 ? -32.406 -21.203 -25.969 1 83.38 171 ASN A CA 1
ATOM 1374 C C . ASN A 1 171 ? -31.297 -21.328 -24.938 1 83.38 171 ASN A C 1
ATOM 1376 O O . ASN A 1 171 ? -31.531 -21.125 -23.734 1 83.38 171 ASN A O 1
ATOM 1380 N N . PHE A 1 172 ? -30.156 -21.656 -25.422 1 85.56 172 PHE A N 1
ATOM 1381 C CA . PHE A 1 172 ? -28.953 -21.891 -24.625 1 85.56 172 PHE A CA 1
ATOM 1382 C C . PHE A 1 172 ? -28.328 -20.578 -24.188 1 85.56 172 PHE A C 1
ATOM 1384 O O . PHE A 1 172 ? -28.031 -19.719 -25.016 1 85.56 172 PHE A O 1
ATOM 1391 N N . SER A 1 173 ? -28.281 -20.438 -22.828 1 88.06 173 SER A N 1
ATOM 1392 C CA . SER A 1 173 ? -27.609 -19.266 -22.281 1 88.06 173 SER A CA 1
ATOM 1393 C C . SER A 1 173 ? -26.281 -19.641 -21.641 1 88.06 173 SER A C 1
ATOM 1395 O O . SER A 1 173 ? -26.156 -20.688 -21.016 1 88.06 173 SER A O 1
ATOM 1397 N N . ILE A 1 174 ? -25.297 -18.812 -21.828 1 90.44 174 ILE A N 1
ATOM 1398 C CA . ILE A 1 174 ? -23.969 -19.047 -21.281 1 90.44 174 ILE A CA 1
ATOM 1399 C C . ILE A 1 174 ? -24.047 -19.109 -19.75 1 90.44 174 ILE A C 1
ATOM 1401 O O . ILE A 1 174 ? -23.469 -20.016 -19.141 1 90.44 174 ILE A O 1
ATOM 1405 N N . ASN A 1 175 ? -24.75 -18.234 -19.141 1 92.25 175 ASN A N 1
ATOM 1406 C CA . ASN A 1 175 ? -24.859 -18.203 -17.688 1 92.25 175 ASN A CA 1
ATOM 1407 C C . ASN A 1 175 ? -25.547 -19.453 -17.141 1 92.25 175 ASN A C 1
ATOM 1409 O O . ASN A 1 175 ? -25.109 -20.016 -16.141 1 92.25 175 ASN A O 1
ATOM 1413 N N . GLU A 1 176 ? -26.562 -19.859 -17.844 1 92 176 GLU A N 1
ATOM 1414 C CA . GLU A 1 176 ? -27.281 -21.062 -17.406 1 92 176 GLU A CA 1
ATOM 1415 C C . GLU A 1 176 ? -26.391 -22.297 -17.531 1 92 176 GLU A C 1
ATOM 1417 O O . GLU A 1 176 ? -26.469 -23.203 -16.703 1 92 176 GLU A O 1
ATOM 1422 N N . PHE A 1 177 ? -25.672 -22.359 -18.578 1 92.81 177 PHE A N 1
ATOM 1423 C CA . PHE A 1 177 ? -24.75 -23.484 -18.766 1 92.81 177 PHE A CA 1
ATOM 1424 C C . PHE A 1 177 ? -23.797 -23.609 -17.578 1 92.81 177 PHE A C 1
ATOM 1426 O O . PHE A 1 177 ? -23.641 -24.688 -17.016 1 92.81 177 PHE A O 1
ATOM 1433 N N . PHE A 1 178 ? -23.141 -22.469 -17.188 1 93.12 178 PHE A N 1
ATOM 1434 C CA . PHE A 1 178 ? -22.156 -22.5 -16.109 1 93.12 178 PHE A CA 1
ATOM 1435 C C . PHE A 1 178 ? -22.844 -22.766 -14.766 1 93.12 178 PHE A C 1
ATOM 1437 O O . PHE A 1 178 ? -22.266 -23.391 -13.883 1 93.12 178 PHE A O 1
ATOM 1444 N N . GLU A 1 179 ? -24.078 -22.312 -14.625 1 94.12 179 GLU A N 1
ATOM 1445 C CA . GLU A 1 179 ? -24.828 -22.609 -13.398 1 94.12 179 GLU A CA 1
ATOM 1446 C C . GLU A 1 179 ? -25.094 -24.094 -13.266 1 94.12 179 GLU A C 1
ATOM 1448 O O . GLU A 1 179 ? -24.953 -24.656 -12.172 1 94.12 179 GLU A O 1
ATOM 1453 N N . ASP A 1 180 ? -25.391 -24.656 -14.391 1 94.56 180 ASP A N 1
ATOM 1454 C CA . ASP A 1 180 ? -25.75 -26.062 -14.375 1 94.56 180 ASP A CA 1
ATOM 1455 C C . ASP A 1 180 ? -24.516 -26.953 -14.375 1 94.56 180 ASP A C 1
ATOM 1457 O O . ASP A 1 180 ? -24.531 -28.047 -13.812 1 94.56 180 ASP A O 1
ATOM 1461 N N . ALA A 1 181 ? -23.562 -26.484 -15.055 1 94.31 181 ALA A N 1
ATOM 1462 C CA . ALA A 1 181 ? -22.344 -27.281 -15.203 1 94.31 181 ALA A CA 1
ATOM 1463 C C . ALA A 1 181 ? -21.531 -27.297 -13.906 1 94.31 181 ALA A C 1
ATOM 1465 O O . ALA A 1 181 ? -20.703 -28.188 -13.695 1 94.31 181 ALA A O 1
ATOM 1466 N N . GLY A 1 182 ? -21.688 -26.297 -13.062 1 95.12 182 GLY A N 1
ATOM 1467 C CA . GLY A 1 182 ? -20.938 -26.203 -11.82 1 95.12 182 GLY A CA 1
ATOM 1468 C C . GLY A 1 182 ? -21.375 -27.234 -10.789 1 95.12 182 GLY A C 1
ATOM 1469 O O . GLY A 1 182 ? -22.406 -27.875 -10.938 1 95.12 182 GLY A O 1
ATOM 1470 N N . PHE A 1 183 ? -20.578 -27.344 -9.789 1 96.44 183 PHE A N 1
ATOM 1471 C CA . PHE A 1 183 ? -20.875 -28.297 -8.727 1 96.44 183 PHE A CA 1
ATOM 1472 C C . PHE A 1 183 ? -21.938 -27.734 -7.781 1 96.44 183 PHE A C 1
ATOM 1474 O O . PHE A 1 183 ? -21.891 -26.562 -7.41 1 96.44 183 PHE A O 1
ATOM 1481 N N . PRO A 1 184 ? -22.859 -28.578 -7.434 1 96.25 184 PRO A N 1
ATOM 1482 C CA . PRO A 1 184 ? -23.75 -28.156 -6.352 1 96.25 184 PRO A CA 1
ATOM 1483 C C . PRO A 1 184 ? -23.031 -27.984 -5.023 1 96.25 184 PRO A C 1
ATOM 1485 O O . PRO A 1 184 ? -21.938 -28.547 -4.828 1 96.25 184 PRO A O 1
ATOM 1488 N N . CYS A 1 185 ? -23.609 -27.297 -4.168 1 97.38 185 CYS A N 1
ATOM 1489 C CA . CYS A 1 185 ? -23 -26.953 -2.887 1 97.38 185 CYS A CA 1
ATOM 1490 C C . CYS A 1 185 ? -22.609 -28.203 -2.113 1 97.38 185 CYS A C 1
ATOM 1492 O O . CYS A 1 185 ? -21.5 -28.281 -1.581 1 97.38 185 CYS A O 1
ATOM 1494 N N . GLU A 1 186 ? -23.391 -29.219 -2.166 1 96.06 186 GLU A N 1
ATOM 1495 C CA . GLU A 1 186 ? -23.203 -30.422 -1.359 1 96.06 186 GLU A CA 1
ATOM 1496 C C . GLU A 1 186 ? -22 -31.234 -1.852 1 96.06 186 GLU A C 1
ATOM 1498 O O . GLU A 1 186 ? -21.422 -32 -1.091 1 96.06 186 GLU A O 1
ATOM 1503 N N . GLU A 1 187 ? -21.719 -31 -3.078 1 96.5 187 GLU A N 1
ATOM 1504 C CA . GLU A 1 187 ? -20.594 -31.75 -3.643 1 96.5 187 GLU A CA 1
ATOM 1505 C C . GLU A 1 187 ? -19.297 -30.984 -3.49 1 96.5 187 GLU A C 1
ATOM 1507 O O . GLU A 1 187 ? -18.203 -31.562 -3.619 1 96.5 187 GLU A O 1
ATOM 1512 N N . MET A 1 188 ? -19.391 -29.734 -3.275 1 97.25 188 MET A N 1
ATOM 1513 C CA . MET A 1 188 ? -18.188 -28.922 -3.193 1 97.25 188 MET A CA 1
ATOM 1514 C C . MET A 1 188 ? -17.781 -28.688 -1.74 1 97.25 188 MET A C 1
ATOM 1516 O O . MET A 1 188 ? -16.625 -28.859 -1.381 1 97.25 188 MET A O 1
ATOM 1520 N N . LEU A 1 189 ? -18.75 -28.344 -0.906 1 98.12 189 LEU A N 1
ATOM 1521 C CA . LEU A 1 189 ? -18.484 -28.109 0.513 1 98.12 189 LEU A CA 1
ATOM 1522 C C . LEU A 1 189 ? -18.812 -29.359 1.331 1 98.12 189 LEU A C 1
ATOM 1524 O O . LEU A 1 189 ? -19.984 -29.703 1.493 1 98.12 189 LEU A O 1
ATOM 1528 N N . MET A 1 190 ? -17.797 -29.891 1.891 1 97.62 190 MET A N 1
ATOM 1529 C CA . MET A 1 190 ? -18 -31.188 2.555 1 97.62 190 MET A CA 1
ATOM 1530 C C . MET A 1 190 ? -18.281 -30.984 4.039 1 97.62 190 MET A C 1
ATOM 1532 O O . MET A 1 190 ? -19.203 -31.609 4.582 1 97.62 190 MET A O 1
ATOM 1536 N N . LEU A 1 191 ? -17.484 -30.219 4.625 1 96.81 191 LEU A N 1
ATOM 1537 C CA . LEU A 1 191 ? -17.625 -29.969 6.055 1 96.81 191 LEU A CA 1
ATOM 1538 C C . LEU A 1 191 ? -17.297 -28.5 6.387 1 96.81 191 LEU A C 1
ATOM 1540 O O . LEU A 1 191 ? -16.344 -27.938 5.848 1 96.81 191 LEU A O 1
ATOM 1544 N N . CYS A 1 192 ? -18.125 -27.953 7.266 1 97.12 192 CYS A N 1
ATOM 1545 C CA . CYS A 1 192 ? -17.922 -26.594 7.723 1 97.12 192 CYS A CA 1
ATOM 1546 C C . CYS A 1 192 ? -18 -26.5 9.242 1 97.12 192 CYS A C 1
ATOM 1548 O O . CYS A 1 192 ? -18.844 -27.172 9.867 1 97.12 192 CYS A O 1
ATOM 1550 N N . SER A 1 193 ? -17.125 -25.734 9.766 1 96.5 193 SER A N 1
ATOM 1551 C CA . SER A 1 193 ? -17.141 -25.469 11.203 1 96.5 193 SER A CA 1
ATOM 1552 C C . SER A 1 193 ? -16.734 -24.047 11.516 1 96.5 193 SER A C 1
ATOM 1554 O O . SER A 1 193 ? -15.945 -23.438 10.781 1 96.5 193 SER A O 1
ATOM 1556 N N . PHE A 1 194 ? -17.344 -23.516 12.547 1 96.69 194 PHE A N 1
ATOM 1557 C CA . PHE A 1 194 ? -17.016 -22.188 13.055 1 96.69 194 PHE A CA 1
ATOM 1558 C C . PHE A 1 194 ? -16.828 -22.219 14.562 1 96.69 194 PHE A C 1
ATOM 1560 O O . PHE A 1 194 ? -17.719 -22.656 15.305 1 96.69 194 PHE A O 1
ATOM 1567 N N . GLY A 1 195 ? -15.703 -21.812 15 1 93.88 195 GLY A N 1
ATOM 1568 C CA . GLY A 1 195 ? -15.406 -21.875 16.422 1 93.88 195 GLY A CA 1
ATOM 1569 C C . GLY A 1 195 ? -15.422 -23.281 16.969 1 93.88 195 GLY A C 1
ATOM 1570 O O . GLY A 1 195 ? -15.875 -23.531 18.094 1 93.88 195 GLY A O 1
ATOM 1571 N N . GLY A 1 196 ? -15.203 -24.156 16.141 1 91.06 196 GLY A N 1
ATOM 1572 C CA . GLY A 1 196 ? -15.172 -25.547 16.562 1 91.06 196 GLY A CA 1
ATOM 1573 C C . GLY A 1 196 ? -16.516 -26.25 16.438 1 91.06 196 GLY A C 1
ATOM 1574 O O . GLY A 1 196 ? -16.594 -27.469 16.594 1 91.06 196 GLY A O 1
ATOM 1575 N N . ARG A 1 197 ? -17.516 -25.531 16.094 1 94.5 197 ARG A N 1
ATOM 1576 C CA . ARG A 1 197 ? -18.844 -26.109 15.977 1 94.5 197 ARG A CA 1
ATOM 1577 C C . ARG A 1 197 ? -19.203 -26.359 14.516 1 94.5 197 ARG A C 1
ATOM 1579 O O . ARG A 1 197 ? -19.141 -25.438 13.688 1 94.5 197 ARG A O 1
ATOM 1586 N N . TYR A 1 198 ? -19.641 -27.594 14.312 1 95 198 TYR A N 1
ATOM 1587 C CA . TYR A 1 198 ? -20.016 -27.953 12.953 1 95 198 TYR A CA 1
ATOM 1588 C C . TYR A 1 198 ? -21.406 -27.406 12.602 1 95 198 TYR A C 1
ATOM 1590 O O . TYR A 1 198 ? -22.266 -27.281 13.477 1 95 198 TYR A O 1
ATOM 1598 N N . PHE A 1 199 ? -21.609 -27.016 11.367 1 95 199 PHE A N 1
ATOM 1599 C CA . PHE A 1 199 ? -22.891 -26.578 10.852 1 95 199 PHE A CA 1
ATOM 1600 C C . PHE A 1 199 ? -23.094 -27.047 9.414 1 95 199 PHE A C 1
ATOM 1602 O O . PHE A 1 199 ? -22.156 -27.578 8.797 1 95 199 PHE A O 1
ATOM 1609 N N . ASP A 1 200 ? -24.266 -26.938 8.906 1 94.5 200 ASP A N 1
ATOM 1610 C CA . ASP A 1 200 ? -24.562 -27.266 7.52 1 94.5 200 ASP A CA 1
ATOM 1611 C C . ASP A 1 200 ? -24.062 -26.172 6.574 1 94.5 200 ASP A C 1
ATOM 1613 O O . ASP A 1 200 ? -24.656 -25.094 6.52 1 94.5 200 ASP A O 1
ATOM 1617 N N . CYS A 1 201 ? -23.078 -26.469 5.848 1 95.25 201 CYS A N 1
ATOM 1618 C CA . CYS A 1 201 ? -22.438 -25.484 4.969 1 95.25 201 CYS A CA 1
ATOM 1619 C C . CYS A 1 201 ? -23.469 -24.875 4.027 1 95.25 201 CYS A C 1
ATOM 1621 O O . CYS A 1 201 ? -23.547 -23.641 3.914 1 95.25 201 CYS A O 1
ATOM 1623 N N . CYS A 1 202 ? -24.234 -25.719 3.396 1 96.06 202 CYS A N 1
ATOM 1624 C CA . CYS A 1 202 ? -25.062 -25.281 2.273 1 96.06 202 CYS A CA 1
ATOM 1625 C C . CYS A 1 202 ? -26.297 -24.547 2.76 1 96.06 202 CYS A C 1
ATOM 1627 O O . CYS A 1 202 ? -26.938 -23.812 1.993 1 96.06 202 CYS A O 1
ATOM 1629 N N . LYS A 1 203 ? -26.578 -24.688 4.027 1 93.69 203 LYS A N 1
ATOM 1630 C CA . LYS A 1 203 ? -27.672 -23.906 4.609 1 93.69 203 LYS A CA 1
ATOM 1631 C C . LYS A 1 203 ? -27.312 -22.422 4.66 1 93.69 203 LYS A C 1
ATOM 1633 O O . LYS A 1 203 ? -28.188 -21.562 4.531 1 93.69 203 LYS A O 1
ATOM 1638 N N . TYR A 1 204 ? -26.109 -22.188 4.789 1 93.75 204 TYR A N 1
ATOM 1639 C CA . TYR A 1 204 ? -25.672 -20.812 4.965 1 93.75 204 TYR A CA 1
ATOM 1640 C C . TYR A 1 204 ? -24.891 -20.328 3.752 1 93.75 204 TYR A C 1
ATOM 1642 O O . TYR A 1 204 ? -24.25 -19.266 3.799 1 93.75 204 TYR A O 1
ATOM 1650 N N . ALA A 1 205 ? -24.875 -21.078 2.736 1 95.69 205 ALA A N 1
ATOM 1651 C CA . ALA A 1 205 ? -24.172 -20.703 1.513 1 95.69 205 ALA A CA 1
ATOM 1652 C C . ALA A 1 205 ? -25.156 -20.234 0.441 1 95.69 205 ALA A C 1
ATOM 1654 O O . ALA A 1 205 ? -26.25 -20.781 0.299 1 95.69 205 ALA A O 1
ATOM 1655 N N . LYS A 1 206 ? -24.781 -19.203 -0.16 1 94.19 206 LYS A N 1
ATOM 1656 C CA . LYS A 1 206 ? -25.516 -18.719 -1.327 1 94.19 206 LYS A CA 1
ATOM 1657 C C . LYS A 1 206 ? -24.734 -18.969 -2.611 1 94.19 206 LYS A C 1
ATOM 1659 O O . LYS A 1 206 ? -23.578 -18.562 -2.729 1 94.19 206 LYS A O 1
ATOM 1664 N N . THR A 1 207 ? -25.359 -19.641 -3.525 1 95.38 207 THR A N 1
ATOM 1665 C CA . THR A 1 207 ? -24.734 -19.891 -4.816 1 95.38 207 THR A CA 1
ATOM 1666 C C . THR A 1 207 ? -24.672 -18.625 -5.648 1 95.38 207 THR A C 1
ATOM 1668 O O . THR A 1 207 ? -25.672 -17.906 -5.762 1 95.38 207 THR A O 1
ATOM 1671 N N . THR A 1 208 ? -23.5 -18.359 -6.16 1 92.62 208 THR A N 1
ATOM 1672 C CA . THR A 1 208 ? -23.328 -17.156 -6.98 1 92.62 208 THR A CA 1
ATOM 1673 C C . THR A 1 208 ? -22.453 -17.469 -8.195 1 92.62 208 THR A C 1
ATOM 1675 O O . THR A 1 208 ? -21.516 -18.266 -8.102 1 92.62 208 THR A O 1
ATOM 1678 N N . LEU A 1 209 ? -22.812 -16.844 -9.281 1 92.56 209 LEU A N 1
ATOM 1679 C CA . LEU A 1 209 ? -22 -16.969 -10.484 1 92.56 209 LEU A CA 1
ATOM 1680 C C . LEU A 1 209 ? -20.891 -15.93 -10.508 1 92.56 209 LEU A C 1
ATOM 1682 O O . LEU A 1 209 ? -21.125 -14.758 -10.195 1 92.56 209 LEU A O 1
ATOM 1686 N N . THR A 1 210 ? -19.688 -16.344 -10.844 1 90.88 210 THR A N 1
ATOM 1687 C CA . THR A 1 210 ? -18.531 -15.477 -10.961 1 90.88 210 THR A CA 1
ATOM 1688 C C . THR A 1 210 ? -17.766 -15.758 -12.258 1 90.88 210 THR A C 1
ATOM 1690 O O . THR A 1 210 ? -18.219 -16.562 -13.078 1 90.88 210 THR A O 1
ATOM 1693 N N . THR A 1 211 ? -16.688 -15.07 -12.438 1 88 211 THR A N 1
ATOM 1694 C CA . THR A 1 211 ? -15.852 -15.305 -13.609 1 88 211 THR A CA 1
ATOM 1695 C C . THR A 1 211 ? -15.172 -16.672 -13.531 1 88 211 THR A C 1
ATOM 1697 O O . THR A 1 211 ? -14.648 -17.172 -14.531 1 88 211 THR A O 1
ATOM 1700 N N . LEU A 1 212 ? -15.281 -17.312 -12.391 1 90.25 212 LEU A N 1
ATOM 1701 C CA . LEU A 1 212 ? -14.695 -18.625 -12.188 1 90.25 212 LEU A CA 1
ATOM 1702 C C . LEU A 1 212 ? -15.766 -19.719 -12.234 1 90.25 212 LEU A C 1
ATOM 1704 O O . LEU A 1 212 ? -15.492 -20.875 -11.922 1 90.25 212 LEU A O 1
ATOM 1708 N N . GLY A 1 213 ? -16.938 -19.297 -12.609 1 91.88 213 GLY A N 1
ATOM 1709 C CA . GLY A 1 213 ? -18.062 -20.234 -12.625 1 91.88 213 GLY A CA 1
ATOM 1710 C C . GLY A 1 213 ? -18.938 -20.141 -11.383 1 91.88 213 GLY A C 1
ATOM 1711 O O . GLY A 1 213 ? -19.109 -19.047 -10.82 1 91.88 213 GLY A O 1
ATOM 1712 N N . LYS A 1 214 ? -19.516 -21.25 -11.117 1 94.5 214 LYS A N 1
ATOM 1713 C CA . LYS A 1 214 ? -20.422 -21.328 -9.969 1 94.5 214 LYS A CA 1
ATOM 1714 C C . LYS A 1 214 ? -19.641 -21.406 -8.664 1 94.5 214 LYS A C 1
ATOM 1716 O O . LYS A 1 214 ? -18.828 -22.312 -8.469 1 94.5 214 LYS A O 1
ATOM 1721 N N . CYS A 1 215 ? -19.891 -20.422 -7.789 1 95.31 215 CYS A N 1
ATOM 1722 C CA . CYS A 1 215 ? -19.203 -20.359 -6.508 1 95.31 215 CYS A CA 1
ATOM 1723 C C . CYS A 1 215 ? -20.188 -20.375 -5.352 1 95.31 215 CYS A C 1
ATOM 1725 O O . CYS A 1 215 ? -21.406 -20.234 -5.559 1 95.31 215 CYS A O 1
ATOM 1727 N N . GLN A 1 216 ? -19.672 -20.672 -4.184 1 97.31 216 GLN A N 1
ATOM 1728 C CA . GLN A 1 216 ? -20.469 -20.672 -2.961 1 97.31 216 GLN A CA 1
ATOM 1729 C C . GLN A 1 216 ? -20.016 -19.562 -2.01 1 97.31 216 GLN A C 1
ATOM 1731 O O . GLN A 1 216 ? -18.859 -19.531 -1.595 1 97.31 216 GLN A O 1
ATOM 1736 N N . GLN A 1 217 ? -20.938 -18.75 -1.666 1 95.94 217 GLN A N 1
ATOM 1737 C CA . GLN A 1 217 ? -20.656 -17.641 -0.755 1 95.94 217 GLN A CA 1
ATOM 1738 C C . GLN A 1 217 ? -21.203 -17.922 0.638 1 95.94 217 GLN A C 1
ATOM 1740 O O . GLN A 1 217 ? -22.422 -18.094 0.804 1 95.94 217 GLN A O 1
ATOM 1745 N N . LEU A 1 218 ? -20.359 -17.953 1.58 1 95.88 218 LEU A N 1
ATOM 1746 C CA . LEU A 1 218 ? -20.75 -18.109 2.975 1 95.88 218 LEU A CA 1
ATOM 1747 C C . LEU A 1 218 ? -20.875 -16.766 3.666 1 95.88 218 LEU A C 1
ATOM 1749 O O . LEU A 1 218 ? -19.875 -16.031 3.789 1 95.88 218 LEU A O 1
ATOM 1753 N N . HIS A 1 219 ? -22.062 -16.5 4.062 1 92.31 219 HIS A N 1
ATOM 1754 C CA . HIS A 1 219 ? -22.344 -15.273 4.805 1 92.31 219 HIS A CA 1
ATOM 1755 C C . HIS A 1 219 ? -22.812 -15.586 6.223 1 92.31 219 HIS A C 1
ATOM 1757 O O . HIS A 1 219 ? -24 -15.5 6.52 1 92.31 219 HIS A O 1
ATOM 1763 N N . LEU A 1 220 ? -21.891 -15.664 7.031 1 92.56 220 LEU A N 1
ATOM 1764 C CA . LEU A 1 220 ? -22.188 -16.141 8.375 1 92.56 220 LEU A CA 1
ATOM 1765 C C . LEU A 1 220 ? -22.75 -15.016 9.242 1 92.56 220 LEU A C 1
ATOM 1767 O O . LEU A 1 220 ? -23.484 -15.273 10.203 1 92.56 220 LEU A O 1
ATOM 1771 N N . SER A 1 221 ? -22.453 -13.852 8.906 1 89.69 221 SER A N 1
ATOM 1772 C CA . SER A 1 221 ? -22.891 -12.711 9.719 1 89.69 221 SER A CA 1
ATOM 1773 C C . SER A 1 221 ? -24.391 -12.516 9.633 1 89.69 221 SER A C 1
ATOM 1775 O O . SER A 1 221 ? -25 -11.898 10.516 1 89.69 221 SER A O 1
ATOM 1777 N N . SER A 1 222 ? -24.984 -12.969 8.625 1 85.88 222 SER A N 1
ATOM 1778 C CA . SER A 1 222 ? -26.422 -12.82 8.445 1 85.88 222 SER A CA 1
ATOM 1779 C C . SER A 1 222 ? -27.172 -14.008 9.023 1 85.88 222 SER A C 1
ATOM 1781 O O . SER A 1 222 ? -28.406 -14.07 8.938 1 85.88 222 SER A O 1
ATOM 1783 N N . SER A 1 223 ? -26.5 -14.867 9.602 1 89.06 223 SER A N 1
ATOM 1784 C CA . SER A 1 223 ? -27.125 -16.047 10.172 1 89.06 223 SER A CA 1
ATOM 1785 C C . SER A 1 223 ? -28.016 -15.688 11.367 1 89.06 223 SER A C 1
ATOM 1787 O O . SER A 1 223 ? -27.781 -14.672 12.031 1 89.06 223 SER A O 1
ATOM 1789 N N . SER A 1 224 ? -29 -16.516 11.578 1 87.56 224 SER A N 1
ATOM 1790 C CA . SER A 1 224 ? -29.859 -16.328 12.742 1 87.56 224 SER A CA 1
ATOM 1791 C C . SER A 1 224 ? -29.141 -16.734 14.031 1 87.56 224 SER A C 1
ATOM 1793 O O . SER A 1 224 ? -29.484 -16.266 15.117 1 87.56 224 SER A O 1
ATOM 1795 N N . ASP A 1 225 ? -28.156 -17.547 13.836 1 89 225 ASP A N 1
ATOM 1796 C CA . ASP A 1 225 ? -27.391 -18 14.992 1 89 225 ASP A CA 1
ATOM 1797 C C . ASP A 1 225 ? -26.281 -17 15.328 1 89 225 ASP A C 1
ATOM 1799 O O . ASP A 1 225 ? -25.328 -16.859 14.57 1 89 225 ASP A O 1
ATOM 1803 N N . GLN A 1 226 ? -26.328 -16.516 16.516 1 88.81 226 GLN A N 1
ATOM 1804 C CA . GLN A 1 226 ? -25.422 -15.445 16.938 1 88.81 226 GLN A CA 1
ATOM 1805 C C . GLN A 1 226 ? -23.984 -15.93 17.016 1 88.81 226 GLN A C 1
ATOM 1807 O O . GLN A 1 226 ? -23.047 -15.172 16.734 1 88.81 226 GLN A O 1
ATOM 1812 N N . TRP A 1 227 ? -23.797 -17.172 17.297 1 90.06 227 TRP A N 1
ATOM 1813 C CA . TRP A 1 227 ? -22.453 -17.688 17.516 1 90.06 227 TRP A CA 1
ATOM 1814 C C . TRP A 1 227 ? -21.672 -17.75 16.203 1 90.06 227 TRP A C 1
ATOM 1816 O O . TRP A 1 227 ? -20.453 -17.844 16.188 1 90.06 227 TRP A O 1
ATOM 1826 N N . MET A 1 228 ? -22.344 -17.641 15.078 1 93.31 228 MET A N 1
ATOM 1827 C CA . MET A 1 228 ? -21.703 -17.734 13.773 1 93.31 228 MET A CA 1
ATOM 1828 C C . MET A 1 228 ? -21.375 -16.359 13.227 1 93.31 228 MET A C 1
ATOM 1830 O O . MET A 1 228 ? -20.578 -16.219 12.289 1 93.31 228 MET A O 1
ATOM 1834 N N . GLN A 1 229 ? -21.875 -15.391 13.898 1 93.62 229 GLN A N 1
ATOM 1835 C CA . GLN A 1 229 ? -21.812 -14.055 13.32 1 93.62 229 GLN A CA 1
ATOM 1836 C C . GLN A 1 229 ? -20.469 -13.391 13.594 1 93.62 229 GLN A C 1
ATOM 1838 O O . GLN A 1 229 ? -20 -12.586 12.789 1 93.62 229 GLN A O 1
ATOM 1843 N N . ARG A 1 230 ? -19.938 -13.805 14.75 1 94.75 230 ARG A N 1
ATOM 1844 C CA . ARG A 1 230 ? -18.75 -13.094 15.219 1 94.75 230 ARG A CA 1
ATOM 1845 C C . ARG A 1 230 ? -17.688 -14.062 15.727 1 94.75 230 ARG A C 1
ATOM 1847 O O . ARG A 1 230 ? -18.031 -15.117 16.281 1 94.75 230 ARG A O 1
ATOM 1854 N N . GLN A 1 231 ? -16.484 -13.695 15.422 1 95.38 231 GLN A N 1
ATOM 1855 C CA . GLN A 1 231 ? -15.391 -14.367 16.109 1 95.38 231 GLN A CA 1
ATOM 1856 C C . GLN A 1 231 ? -15.031 -13.648 17.406 1 95.38 231 GLN A C 1
ATOM 1858 O O . GLN A 1 231 ? -14.812 -12.438 17.406 1 95.38 231 GLN A O 1
ATOM 1863 N N . THR A 1 232 ? -14.93 -14.328 18.469 1 93.19 232 THR A N 1
ATOM 1864 C CA . THR A 1 232 ? -14.773 -13.688 19.781 1 93.19 232 THR A CA 1
ATOM 1865 C C . THR A 1 232 ? -13.344 -13.852 20.297 1 93.19 232 THR A C 1
ATOM 1867 O O . THR A 1 232 ? -12.906 -13.102 21.156 1 93.19 232 THR A O 1
ATOM 1870 N N . GLU A 1 233 ? -12.695 -14.859 19.844 1 92.69 233 GLU A N 1
ATOM 1871 C CA . GLU A 1 233 ? -11.305 -15.094 20.234 1 92.69 233 GLU A CA 1
ATOM 1872 C C . GLU A 1 233 ? -10.43 -15.297 19 1 92.69 233 GLU A C 1
ATOM 1874 O O . GLU A 1 233 ? -10.875 -15.859 18 1 92.69 233 GLU A O 1
ATOM 1879 N N . ALA A 1 234 ? -9.227 -14.836 19.172 1 92.12 234 ALA A N 1
ATOM 1880 C CA . ALA A 1 234 ? -8.297 -14.984 18.062 1 92.12 234 ALA A CA 1
ATOM 1881 C C . ALA A 1 234 ? -7.812 -16.422 17.938 1 92.12 234 ALA A C 1
ATOM 1883 O O . ALA A 1 234 ? -7.867 -17.188 18.906 1 92.12 234 ALA A O 1
ATOM 1884 N N . GLY A 1 235 ? -7.352 -16.75 16.703 1 89.81 235 GLY A N 1
ATOM 1885 C CA . GLY A 1 235 ? -6.738 -18.047 16.516 1 89.81 235 GLY A CA 1
ATOM 1886 C C . GLY A 1 235 ? -7.484 -18.922 15.523 1 89.81 235 GLY A C 1
ATOM 1887 O O . GLY A 1 235 ? -8.672 -18.719 15.273 1 89.81 235 GLY A O 1
ATOM 1888 N N . ILE A 1 236 ? -6.875 -19.969 15.172 1 89.94 236 ILE A N 1
ATOM 1889 C CA . ILE A 1 236 ? -7.328 -20.844 14.094 1 89.94 236 ILE A CA 1
ATOM 1890 C C . ILE A 1 236 ? -8.57 -21.609 14.555 1 89.94 236 ILE A C 1
ATOM 1892 O O . ILE A 1 236 ? -9.492 -21.828 13.766 1 89.94 236 ILE A O 1
ATOM 1896 N N . ASP A 1 237 ? -8.641 -21.953 15.766 1 90.62 237 ASP A N 1
ATOM 1897 C CA . ASP A 1 237 ? -9.719 -22.812 16.266 1 90.62 237 ASP A CA 1
ATOM 1898 C C . ASP A 1 237 ? -11 -22.016 16.469 1 90.62 237 ASP A C 1
ATOM 1900 O O . ASP A 1 237 ? -12.078 -22.594 16.641 1 90.62 237 ASP A O 1
ATOM 1904 N N . ASN A 1 238 ? -10.898 -20.781 16.391 1 94.19 238 ASN A N 1
ATOM 1905 C CA . ASN A 1 238 ? -12.062 -19.938 16.656 1 94.19 238 ASN A CA 1
ATOM 1906 C C . ASN A 1 238 ? -12.625 -19.344 15.367 1 94.19 238 ASN A C 1
ATOM 1908 O O . ASN A 1 238 ? -13.602 -18.594 15.406 1 94.19 238 ASN A O 1
ATOM 1912 N N . GLY A 1 239 ? -11.992 -19.641 14.281 1 96.81 239 GLY A N 1
ATOM 1913 C CA . GLY A 1 239 ? -12.445 -19.125 13.008 1 96.81 239 GLY A CA 1
ATOM 1914 C C . GLY A 1 239 ? -13.234 -20.125 12.188 1 96.81 239 GLY A C 1
ATOM 1915 O O . GLY A 1 239 ? -13.938 -20.969 12.742 1 96.81 239 GLY A O 1
ATOM 1916 N N . LEU A 1 240 ? -13.227 -19.906 10.922 1 97.88 240 LEU A N 1
ATOM 1917 C CA . LEU A 1 240 ? -13.969 -20.734 9.969 1 97.88 240 LEU A CA 1
ATOM 1918 C C . LEU A 1 240 ? -13.07 -21.797 9.352 1 97.88 240 LEU A C 1
ATOM 1920 O O . LEU A 1 240 ? -11.961 -21.5 8.914 1 97.88 240 LEU A O 1
ATOM 1924 N N . GLN A 1 241 ? -13.484 -22.984 9.383 1 97.81 241 GLN A N 1
ATOM 1925 C CA . GLN A 1 241 ? -12.82 -24.078 8.68 1 97.81 241 GLN A CA 1
ATOM 1926 C C . GLN A 1 241 ? -13.766 -24.734 7.676 1 97.81 241 GLN A C 1
ATOM 1928 O O . GLN A 1 241 ? -14.906 -25.062 8.008 1 97.81 241 GLN A O 1
ATOM 1933 N N . ILE A 1 242 ? -13.305 -24.938 6.484 1 98.25 242 ILE A N 1
ATOM 1934 C CA . ILE A 1 242 ? -14.086 -25.547 5.426 1 98.25 242 ILE A CA 1
ATOM 1935 C C . ILE A 1 242 ? -13.266 -26.641 4.742 1 98.25 242 ILE A C 1
ATOM 1937 O O . ILE A 1 242 ? -12.117 -26.422 4.363 1 98.25 242 ILE A O 1
ATOM 1941 N N . ILE A 1 243 ? -13.805 -27.734 4.602 1 98.12 243 ILE A N 1
ATOM 1942 C CA . ILE A 1 243 ? -13.219 -28.812 3.795 1 98.12 243 ILE A CA 1
ATOM 1943 C C . ILE A 1 243 ? -13.945 -28.891 2.451 1 98.12 243 ILE A C 1
ATOM 1945 O O . ILE A 1 243 ? -15.172 -29.016 2.402 1 98.12 243 ILE A O 1
ATOM 1949 N N . VAL A 1 244 ? -13.211 -28.812 1.407 1 98.38 244 VAL A N 1
ATOM 1950 C CA . VAL A 1 244 ? -13.789 -28.75 0.069 1 98.38 244 VAL A CA 1
ATOM 1951 C C . VAL A 1 244 ? -13.297 -29.922 -0.765 1 98.38 244 VAL A C 1
ATOM 1953 O O . VAL A 1 244 ? -12.266 -30.531 -0.448 1 98.38 244 VAL A O 1
ATOM 1956 N N . ASP A 1 245 ? -14.039 -30.203 -1.786 1 98.25 245 ASP A N 1
ATOM 1957 C CA . ASP A 1 245 ? -13.75 -31.312 -2.686 1 98.25 245 ASP A CA 1
ATOM 1958 C C . ASP A 1 245 ? -13.602 -30.828 -4.125 1 98.25 245 ASP A C 1
ATOM 1960 O O . ASP A 1 245 ? -14.547 -30.266 -4.695 1 98.25 245 ASP A O 1
ATOM 1964 N N . PHE A 1 246 ? -12.523 -31.125 -4.723 1 96.44 246 PHE A N 1
ATOM 1965 C CA . PHE A 1 246 ? -12.18 -30.625 -6.043 1 96.44 246 PHE A CA 1
ATOM 1966 C C . PHE A 1 246 ? -12.781 -31.5 -7.133 1 96.44 246 PHE A C 1
ATOM 1968 O O . PHE A 1 246 ? -13.07 -31.031 -8.234 1 96.44 246 PHE A O 1
ATOM 1975 N N . HIS A 1 247 ? -12.938 -32.781 -6.898 1 95.38 247 HIS A N 1
ATOM 1976 C CA . HIS A 1 247 ? -13.469 -33.781 -7.832 1 95.38 247 HIS A CA 1
ATOM 1977 C C . HIS A 1 247 ? -12.633 -33.844 -9.102 1 95.38 247 HIS A C 1
ATOM 1979 O O . HIS A 1 247 ? -13.156 -33.656 -10.203 1 95.38 247 HIS A O 1
ATOM 1985 N N . SER A 1 248 ? -11.438 -34.312 -8.961 1 92.12 248 SER A N 1
ATOM 1986 C CA . SER A 1 248 ? -10.539 -34.406 -10.109 1 92.12 248 SER A CA 1
ATOM 1987 C C . SER A 1 248 ? -11.078 -35.406 -11.141 1 92.12 248 SER A C 1
ATOM 1989 O O . SER A 1 248 ? -10.75 -35.312 -12.32 1 92.12 248 SER A O 1
ATOM 1991 N N . GLU A 1 249 ? -11.969 -36.312 -10.766 1 91.62 249 GLU A N 1
ATOM 1992 C CA . GLU A 1 249 ? -12.57 -37.281 -11.672 1 91.62 249 GLU A CA 1
ATOM 1993 C C . GLU A 1 249 ? -13.5 -36.594 -12.672 1 91.62 249 GLU A C 1
ATOM 1995 O O . GLU A 1 249 ? -13.812 -37.156 -13.727 1 91.62 249 GLU A O 1
ATOM 2000 N N . GLU A 1 250 ? -13.914 -35.375 -12.328 1 92.38 250 GLU A N 1
ATOM 2001 C CA . GLU A 1 250 ? -14.844 -34.656 -13.18 1 92.38 250 GLU A CA 1
ATOM 2002 C C . GLU A 1 250 ? -14.117 -33.656 -14.078 1 92.38 250 GLU A C 1
ATOM 2004 O O . GLU A 1 250 ? -14.75 -32.875 -14.773 1 92.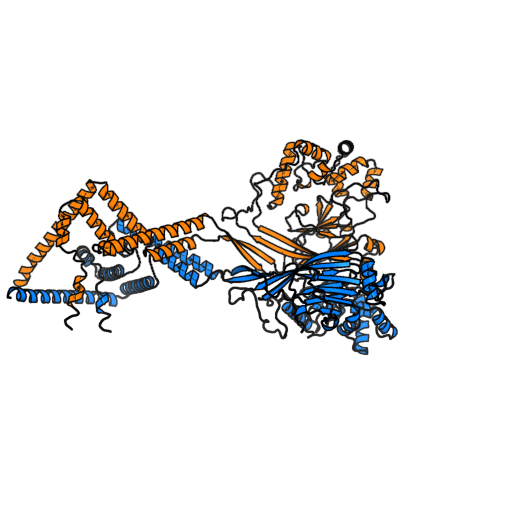38 250 GLU A O 1
ATOM 2009 N N . LEU A 1 251 ? -12.867 -33.719 -14.07 1 88.44 251 LEU A N 1
ATOM 2010 C CA . LEU A 1 251 ? -12.086 -32.844 -14.938 1 88.44 251 LEU A CA 1
ATOM 2011 C C . LEU A 1 251 ? -12.312 -33.188 -16.406 1 88.44 251 LEU A C 1
ATOM 2013 O O . LEU A 1 251 ? -12.352 -34.375 -16.766 1 88.44 251 LEU A O 1
ATOM 2017 N N . LEU A 1 252 ? -12.398 -32.125 -17.156 1 83.69 252 LEU A N 1
ATOM 2018 C CA . LEU A 1 252 ? -12.508 -32.312 -18.594 1 83.69 252 LEU A CA 1
ATOM 2019 C C . LEU A 1 252 ? -11.164 -32.688 -19.203 1 83.69 252 LEU A C 1
ATOM 2021 O O . LEU A 1 252 ? -10.117 -32.25 -18.719 1 83.69 252 LEU A O 1
ATOM 2025 N N . GLY A 1 253 ? -11.148 -33.469 -20.312 1 69.75 253 GLY A N 1
ATOM 2026 C CA . GLY A 1 253 ? -9.961 -33.75 -21.094 1 69.75 253 GLY A CA 1
ATOM 2027 C C . GLY A 1 253 ? -9.328 -35.094 -20.703 1 69.75 253 GLY A C 1
ATOM 2028 O O . GLY A 1 253 ? -9.492 -35.562 -19.578 1 69.75 253 GLY A O 1
ATOM 2029 N N . ARG A 1 254 ? -8.984 -35.938 -21.703 1 58.19 254 ARG A N 1
ATOM 2030 C CA . ARG A 1 254 ? -8.305 -37.219 -21.516 1 58.19 254 ARG A CA 1
ATOM 2031 C C . ARG A 1 254 ? -6.844 -37 -21.109 1 58.19 254 ARG A C 1
ATOM 2033 O O . ARG A 1 254 ? -6.305 -35.906 -21.281 1 58.19 254 ARG A O 1
ATOM 2040 N N . GLU A 1 255 ? -6.449 -37.844 -20.312 1 50.53 255 GLU A N 1
ATOM 2041 C CA . GLU A 1 255 ? -5.07 -37.875 -19.844 1 50.53 255 GLU A CA 1
ATOM 2042 C C . GLU A 1 255 ? -4.109 -37.375 -20.906 1 50.53 255 GLU A C 1
ATOM 2044 O O . GLU A 1 255 ? -3.1 -36.75 -20.578 1 50.53 255 GLU A O 1
ATOM 2049 N N . ASN A 1 256 ? -4.461 -37.531 -22.156 1 47.88 256 ASN A N 1
ATOM 2050 C CA . ASN A 1 256 ? -3.49 -37.125 -23.172 1 47.88 256 ASN A CA 1
ATOM 2051 C C . ASN A 1 256 ? -3.654 -35.656 -23.562 1 47.88 256 ASN A C 1
ATOM 2053 O O . ASN A 1 256 ? -2.975 -35.188 -24.469 1 47.88 256 ASN A O 1
ATOM 2057 N N . GLY A 1 257 ? -4.402 -34.812 -22.844 1 52.66 257 GLY A N 1
ATOM 2058 C CA . GLY A 1 257 ? -4.445 -33.375 -22.844 1 52.66 257 GLY A CA 1
ATOM 2059 C C . GLY A 1 257 ? -5.184 -32.781 -24.031 1 52.66 257 GLY A C 1
ATOM 2060 O O . GLY A 1 257 ? -5.27 -31.547 -24.172 1 52.66 257 GLY A O 1
ATOM 2061 N N . GLU A 1 258 ? -5.637 -33.5 -25.094 1 51.75 258 GLU A N 1
ATOM 2062 C CA . GLU A 1 258 ? -6.043 -32.938 -26.375 1 51.75 258 GLU A CA 1
ATOM 2063 C C . GLU A 1 258 ? -7.391 -32.219 -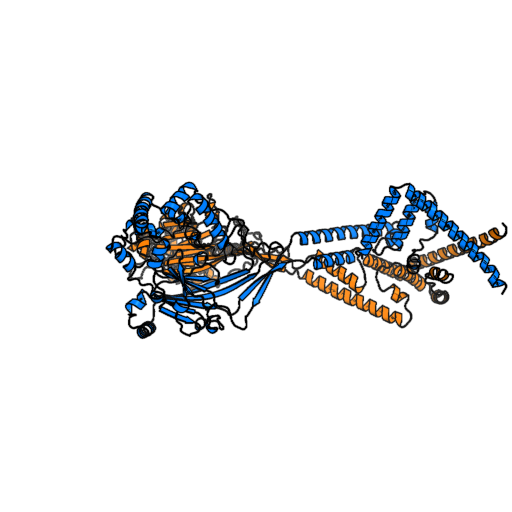26.281 1 51.75 258 GLU A C 1
ATOM 2065 O O . GLU A 1 258 ? -7.648 -31.281 -27.016 1 51.75 258 GLU A O 1
ATOM 2070 N N . ASP A 1 259 ? -8.234 -32.5 -25.25 1 58.97 259 ASP A N 1
ATOM 2071 C CA . ASP A 1 259 ? -9.578 -31.969 -25.438 1 58.97 259 ASP A CA 1
ATOM 2072 C C . ASP A 1 259 ? -9.977 -31.062 -24.266 1 58.97 259 ASP A C 1
ATOM 2074 O O . ASP A 1 259 ? -11.156 -30.75 -24.094 1 58.97 259 ASP A O 1
ATOM 2078 N N . GLN A 1 260 ? -9.109 -30.641 -23.5 1 63.56 260 GLN A N 1
ATOM 2079 C CA . GLN A 1 260 ? -9.586 -29.781 -22.422 1 63.56 260 GLN A CA 1
ATOM 2080 C C . GLN A 1 260 ? -9.625 -28.312 -22.875 1 63.56 260 GLN A C 1
ATOM 2082 O O . GLN A 1 260 ? -8.648 -27.797 -23.406 1 63.56 260 GLN A O 1
ATOM 2087 N N . PRO A 1 261 ? -10.914 -27.828 -22.641 1 66.19 261 PRO A N 1
ATOM 2088 C CA . PRO A 1 261 ? -10.992 -26.391 -22.969 1 66.19 261 PRO A CA 1
ATOM 2089 C C . PRO A 1 261 ? -10.125 -25.531 -22.062 1 66.19 261 PRO A C 1
ATOM 2091 O O . PRO A 1 261 ? -9.914 -25.875 -20.891 1 66.19 261 PRO A O 1
ATOM 2094 N N . TYR A 1 262 ? -9.547 -24.547 -22.703 1 65.88 262 TYR A N 1
ATOM 2095 C CA . TYR A 1 262 ? -8.781 -23.578 -21.938 1 65.88 262 TYR A CA 1
ATOM 2096 C C . TYR A 1 262 ? -9.703 -22.625 -21.188 1 65.88 262 TYR A C 1
ATOM 2098 O O . TYR A 1 262 ? -10.523 -21.922 -21.797 1 65.88 262 TYR A O 1
ATOM 2106 N N . PHE A 1 263 ? -9.648 -22.812 -19.922 1 68.12 263 PHE A N 1
ATOM 2107 C CA . PHE A 1 263 ? -10.32 -21.844 -19.047 1 68.12 263 PHE A CA 1
ATOM 2108 C C . PHE A 1 263 ? -9.328 -20.844 -18.484 1 68.12 263 PHE A C 1
ATOM 2110 O O . PHE A 1 263 ? -8.484 -21.188 -17.656 1 68.12 263 PHE A O 1
ATOM 2117 N N . SER A 1 264 ? -9.305 -19.703 -18.984 1 62.72 264 SER A N 1
ATOM 2118 C CA . SER A 1 264 ? -8.297 -18.688 -18.703 1 62.72 264 SER A CA 1
ATOM 2119 C C . SER A 1 264 ? -8.102 -18.516 -17.203 1 62.72 264 SER A C 1
ATOM 2121 O O . SER A 1 264 ? -6.988 -18.234 -16.75 1 62.72 264 SER A O 1
ATOM 2123 N N . ASN A 1 265 ? -9.109 -18.828 -16.516 1 63.09 265 ASN A N 1
ATOM 2124 C CA . ASN A 1 265 ? -8.984 -18.609 -15.078 1 63.09 265 ASN A CA 1
ATOM 2125 C C . ASN A 1 265 ? -8.711 -19.906 -14.336 1 63.09 265 ASN A C 1
ATOM 2127 O O . ASN A 1 265 ? -8.555 -19.922 -13.117 1 63.09 265 ASN A O 1
ATOM 2131 N N . GLY A 1 266 ? -8.594 -20.938 -15.125 1 67.94 266 GLY A N 1
ATOM 2132 C CA . GLY A 1 266 ? -8.375 -22.234 -14.523 1 67.94 266 GLY A CA 1
ATOM 2133 C C . GLY A 1 266 ? -7.027 -22.844 -14.867 1 67.94 266 GLY A C 1
ATOM 2134 O O . GLY A 1 266 ? -6.945 -23.984 -15.328 1 67.94 266 GLY A O 1
ATOM 2135 N N . ILE A 1 267 ? -6.012 -22.156 -14.516 1 78.31 267 ILE A N 1
ATOM 2136 C CA . ILE A 1 267 ? -4.664 -22.578 -14.891 1 78.31 267 ILE A CA 1
ATOM 2137 C C . ILE A 1 267 ? -4.18 -23.672 -13.938 1 78.31 267 ILE A C 1
ATOM 2139 O O . ILE A 1 267 ? -3.412 -24.547 -14.328 1 78.31 267 ILE A O 1
ATOM 2143 N N . GLU A 1 268 ? -4.75 -23.625 -12.766 1 86.38 268 GLU A N 1
ATOM 2144 C CA . GLU A 1 268 ? -4.305 -24.578 -11.758 1 86.38 268 GLU A CA 1
ATOM 2145 C C . GLU A 1 268 ? -5.48 -25.344 -11.164 1 86.38 268 GLU A C 1
ATOM 2147 O O . GLU A 1 268 ? -6.641 -25.016 -11.422 1 86.38 268 GLU A O 1
ATOM 2152 N N . HIS A 1 269 ? -5.098 -26.422 -10.531 1 90.62 269 HIS A N 1
ATOM 2153 C CA . HIS A 1 269 ? -6.109 -27.203 -9.828 1 90.62 269 HIS A CA 1
ATOM 2154 C C . HIS A 1 269 ? -6.348 -26.656 -8.422 1 90.62 269 HIS A C 1
ATOM 2156 O O . HIS A 1 269 ? -5.43 -26.125 -7.797 1 90.62 269 HIS A O 1
ATOM 2162 N N . GLY A 1 270 ? -7.621 -26.766 -8.07 1 94.62 270 GLY A N 1
ATOM 2163 C CA . GLY A 1 270 ? -7.922 -26.391 -6.695 1 94.62 270 GLY A CA 1
ATOM 2164 C C . GLY A 1 270 ? -9.055 -25.391 -6.59 1 94.62 270 GLY A C 1
ATOM 2165 O O . GLY A 1 270 ? -10.086 -25.531 -7.246 1 94.62 270 GLY A O 1
ATOM 2166 N N . PHE A 1 271 ? -8.852 -24.5 -5.645 1 95.5 271 PHE A N 1
ATOM 2167 C CA . PHE A 1 271 ? -9.914 -23.562 -5.324 1 95.5 271 PHE A CA 1
ATOM 2168 C C . PHE A 1 271 ? -9.359 -22.141 -5.195 1 95.5 271 PHE A C 1
ATOM 2170 O O . PHE A 1 271 ? -8.188 -21.953 -4.859 1 95.5 271 PHE A O 1
ATOM 2177 N N . ARG A 1 272 ? -10.164 -21.266 -5.535 1 94 272 ARG A N 1
ATOM 2178 C CA . ARG A 1 272 ? -9.938 -19.859 -5.211 1 94 272 ARG A CA 1
ATOM 2179 C C . ARG A 1 272 ? -11.016 -19.328 -4.273 1 94 272 ARG A C 1
ATOM 2181 O O . ARG A 1 272 ? -12.203 -19.594 -4.48 1 94 272 ARG A O 1
ATOM 2188 N N . TYR A 1 273 ? -10.57 -18.656 -3.229 1 95.81 273 TYR A N 1
ATOM 2189 C CA . TYR A 1 273 ? -11.586 -18.094 -2.348 1 95.81 273 TYR A CA 1
ATOM 2190 C C . TYR A 1 273 ? -11.273 -16.641 -2.01 1 95.81 273 TYR A C 1
ATOM 2192 O O . TYR A 1 273 ? -10.117 -16.219 -2.061 1 95.81 273 TYR A O 1
ATOM 2200 N N . PHE A 1 274 ? -12.344 -15.93 -1.725 1 94.31 274 PHE A N 1
ATOM 2201 C CA . PHE A 1 274 ? -12.281 -14.5 -1.453 1 94.31 274 PHE A CA 1
ATOM 2202 C C . PHE A 1 274 ? -12.836 -14.188 -0.066 1 94.31 274 PHE A C 1
ATOM 2204 O O . PHE A 1 274 ? -13.859 -14.734 0.337 1 94.31 274 PHE A O 1
ATOM 2211 N N . VAL A 1 275 ? -12.062 -13.414 0.643 1 94.19 275 VAL A N 1
ATOM 2212 C CA . VAL A 1 275 ? -12.539 -12.875 1.914 1 94.19 275 VAL A CA 1
ATOM 2213 C C . VAL A 1 275 ? -12.914 -11.406 1.75 1 94.19 275 VAL A C 1
ATOM 2215 O O . VAL A 1 275 ? -12.062 -10.57 1.43 1 94.19 275 VAL A O 1
ATOM 2218 N N . HIS A 1 276 ? -14.141 -11.094 1.934 1 91.44 276 HIS A N 1
ATOM 2219 C CA . HIS A 1 276 ? -14.594 -9.75 1.591 1 91.44 276 HIS A CA 1
ATOM 2220 C C . HIS A 1 276 ? -15.789 -9.328 2.447 1 91.44 276 HIS A C 1
ATOM 2222 O O . HIS A 1 276 ? -16.344 -10.148 3.18 1 91.44 276 HIS A O 1
ATOM 2228 N N . GLU A 1 277 ? -16.125 -8.109 2.271 1 89.81 277 GLU A N 1
ATOM 2229 C CA . GLU A 1 277 ? -17.297 -7.59 2.965 1 89.81 277 GLU A CA 1
ATOM 2230 C C . GLU A 1 277 ? -18.578 -8.195 2.404 1 89.81 277 GLU A C 1
ATOM 2232 O O . GLU A 1 277 ? -18.625 -8.625 1.25 1 89.81 277 GLU A O 1
ATOM 2237 N N . ALA A 1 278 ? -19.594 -8.148 3.193 1 86.5 278 ALA A N 1
ATOM 2238 C CA . ALA A 1 278 ? -20.859 -8.812 2.859 1 86.5 278 ALA A CA 1
ATOM 2239 C C . ALA A 1 278 ? -21.453 -8.242 1.579 1 86.5 278 ALA A C 1
ATOM 2241 O O . ALA A 1 278 ? -21.938 -8.984 0.726 1 86.5 278 ALA A O 1
ATOM 2242 N N . ASP A 1 279 ? -21.312 -7 1.373 1 86 279 ASP A N 1
ATOM 2243 C CA . ASP A 1 279 ? -21.984 -6.363 0.247 1 86 279 ASP A CA 1
ATOM 2244 C C . ASP A 1 279 ? -21.047 -6.191 -0.938 1 86 279 ASP A C 1
ATOM 2246 O O . ASP A 1 279 ? -21.422 -5.617 -1.961 1 86 279 ASP A O 1
ATOM 2250 N N . SER A 1 280 ? -19.938 -6.773 -0.854 1 88.12 280 SER A N 1
ATOM 2251 C CA . SER A 1 280 ? -18.984 -6.652 -1.957 1 88.12 280 SER A CA 1
ATOM 2252 C C . SER A 1 280 ? -19.109 -7.832 -2.918 1 88.12 280 SER A C 1
ATOM 2254 O O . SER A 1 280 ? -19.688 -8.859 -2.576 1 88.12 280 SER A O 1
ATOM 2256 N N . ILE A 1 281 ? -18.719 -7.547 -4.094 1 89.06 281 ILE A N 1
ATOM 2257 C CA . ILE A 1 281 ? -18.688 -8.594 -5.105 1 89.06 281 ILE A CA 1
ATOM 2258 C C . ILE A 1 281 ? -17.297 -9.234 -5.129 1 89.06 281 ILE A C 1
ATOM 2260 O O . ILE A 1 281 ? -16.297 -8.555 -5.348 1 89.06 281 ILE A O 1
ATOM 2264 N N . ALA A 1 282 ? -17.266 -10.508 -5.039 1 86.38 282 ALA A N 1
ATOM 2265 C CA . ALA A 1 282 ? -16.031 -11.25 -4.805 1 86.38 282 ALA A CA 1
ATOM 2266 C C . ALA A 1 282 ? -15.047 -11.078 -5.965 1 86.38 282 ALA A C 1
ATOM 2268 O O . ALA A 1 282 ? -13.875 -10.773 -5.758 1 86.38 282 ALA A O 1
ATOM 2269 N N . TYR A 1 283 ? -15.555 -11.211 -7.156 1 81.31 283 TYR A N 1
ATOM 2270 C CA . TYR A 1 283 ? -14.633 -11.258 -8.289 1 81.31 283 TYR A CA 1
ATOM 2271 C C . TYR A 1 283 ? -14.188 -9.859 -8.688 1 81.31 283 TYR A C 1
ATOM 2273 O O . TYR A 1 283 ? -13.32 -9.695 -9.547 1 81.31 283 TYR A O 1
ATOM 2281 N N . LEU A 1 284 ? -14.812 -8.859 -8.07 1 78.62 284 LEU A N 1
ATOM 2282 C CA . LEU A 1 284 ? -14.305 -7.5 -8.266 1 78.62 284 LEU A CA 1
ATOM 2283 C C . LEU A 1 284 ? -13.188 -7.191 -7.277 1 78.62 284 LEU A C 1
ATOM 2285 O O . LEU A 1 284 ? -12.453 -6.219 -7.449 1 78.62 284 LEU A O 1
ATOM 2289 N N . SER A 1 285 ? -13.156 -8.148 -6.316 1 66.94 285 SER A N 1
ATOM 2290 C CA . SER A 1 285 ? -12.109 -7.984 -5.316 1 66.94 285 SER A CA 1
ATOM 2291 C C . SER A 1 285 ? -10.773 -8.523 -5.824 1 66.94 285 SER A C 1
ATOM 2293 O O . SER A 1 285 ? -10.734 -9.516 -6.547 1 66.94 285 SER A O 1
ATOM 2295 N N . ALA A 1 286 ? -9.805 -7.746 -5.543 1 64.94 286 ALA A N 1
ATOM 2296 C CA . ALA A 1 286 ? -8.492 -8.062 -6.098 1 64.94 286 ALA A CA 1
ATOM 2297 C C . ALA A 1 286 ? -7.82 -9.188 -5.32 1 64.94 286 ALA A C 1
ATOM 2299 O O . ALA A 1 286 ? -6.969 -9.898 -5.855 1 64.94 286 ALA A O 1
ATOM 2300 N N . GLU A 1 287 ? -8.32 -9.383 -4.074 1 75.5 287 GLU A N 1
ATOM 2301 C CA . GLU A 1 287 ? -7.531 -10.352 -3.318 1 75.5 287 GLU A CA 1
ATOM 2302 C C . GLU A 1 287 ? -8.188 -11.727 -3.316 1 75.5 287 GLU A C 1
ATOM 2304 O O . GLU A 1 287 ? -9.25 -11.906 -2.717 1 75.5 287 GLU A O 1
ATOM 2309 N N . GLY A 1 288 ? -7.754 -12.586 -4.043 1 89.12 288 GLY A N 1
ATOM 2310 C CA . GLY A 1 288 ? -8.125 -13.992 -3.994 1 89.12 288 GLY A CA 1
ATOM 2311 C C . GLY A 1 288 ? -6.988 -14.898 -3.562 1 89.12 288 GLY A C 1
ATOM 2312 O O . GLY A 1 288 ? -5.824 -14.617 -3.852 1 89.12 288 GLY A O 1
ATOM 2313 N N . ILE A 1 289 ? -7.391 -15.914 -2.787 1 93.69 289 ILE A N 1
ATOM 2314 C CA . ILE A 1 289 ? -6.406 -16.859 -2.273 1 93.69 289 ILE A CA 1
ATOM 2315 C C . ILE A 1 289 ? -6.629 -18.234 -2.906 1 93.69 289 ILE A C 1
ATOM 2317 O O . ILE A 1 289 ? -7.77 -18.703 -3.016 1 93.69 289 ILE A O 1
ATOM 2321 N N . SER A 1 290 ? -5.559 -18.766 -3.32 1 93.94 290 SER A N 1
ATOM 2322 C CA . SER A 1 290 ? -5.664 -20.078 -3.967 1 93.94 290 SER A CA 1
ATOM 2323 C C . SER A 1 290 ? -5.195 -21.188 -3.039 1 93.94 290 SER A C 1
ATOM 2325 O O . SER A 1 290 ? -4.336 -20.969 -2.184 1 93.94 290 SER A O 1
ATOM 2327 N N . VAL A 1 291 ? -5.801 -22.375 -3.199 1 96.06 291 VAL A N 1
ATOM 2328 C CA . VAL A 1 291 ? -5.387 -23.562 -2.469 1 96.06 291 VAL A CA 1
ATOM 2329 C C . VAL A 1 291 ? -5.586 -24.797 -3.344 1 96.06 291 VAL A C 1
ATOM 2331 O O . VAL A 1 291 ? -6.59 -24.906 -4.051 1 96.06 291 VAL A O 1
ATOM 2334 N N . SER A 1 292 ? -4.602 -25.625 -3.383 1 96.38 292 SER A N 1
ATOM 2335 C CA . SER A 1 292 ? -4.641 -26.844 -4.199 1 96.38 292 SER A CA 1
ATOM 2336 C C . SER A 1 292 ? -5.098 -28.047 -3.387 1 96.38 292 SER A C 1
ATOM 2338 O O . SER A 1 292 ? -5.035 -28.031 -2.156 1 96.38 292 SER A O 1
ATOM 2340 N N . PRO A 1 293 ? -5.613 -29.094 -4.133 1 96.06 293 PRO A N 1
ATOM 2341 C CA . PRO A 1 293 ? -5.965 -30.312 -3.41 1 96.06 293 PRO A CA 1
ATOM 2342 C C . PRO A 1 293 ? -4.789 -30.891 -2.627 1 96.06 293 PRO A C 1
ATOM 2344 O O . PRO A 1 293 ? -3.645 -30.828 -3.08 1 96.06 293 PRO A O 1
ATOM 2347 N N . GLY A 1 294 ? -5.082 -31.469 -1.492 1 96 294 GLY A N 1
ATOM 2348 C CA . GLY A 1 294 ? -4.051 -32.062 -0.654 1 96 294 GLY A CA 1
ATOM 2349 C C . GLY A 1 294 ? -3.422 -31.078 0.31 1 96 294 GLY A C 1
ATOM 2350 O O . GLY A 1 294 ? -2.627 -31.453 1.17 1 96 294 GLY A O 1
ATOM 2351 N N . TYR A 1 295 ? -3.777 -29.828 0.171 1 96.56 295 TYR A N 1
ATOM 2352 C CA . TYR A 1 295 ? -3.193 -28.797 1.014 1 96.56 295 TYR A CA 1
ATOM 2353 C C . TYR A 1 295 ? -4.191 -28.312 2.064 1 96.56 295 TYR A C 1
ATOM 2355 O O . TYR A 1 295 ? -5.406 -28.422 1.872 1 96.56 295 TYR A O 1
ATOM 2363 N N . ARG A 1 296 ? -3.68 -27.875 3.117 1 95.56 296 ARG A N 1
ATOM 2364 C CA . ARG A 1 296 ? -4.391 -27.094 4.121 1 95.56 296 ARG A CA 1
ATOM 2365 C C . ARG A 1 296 ? -3.836 -25.672 4.203 1 95.56 296 ARG A C 1
ATOM 2367 O O . ARG A 1 296 ? -2.627 -25.484 4.359 1 95.56 296 ARG A O 1
ATOM 2374 N N . VAL A 1 297 ? -4.688 -24.719 4.016 1 97.31 297 VAL A N 1
ATOM 2375 C CA . VAL A 1 297 ? -4.246 -23.328 4.074 1 97.31 297 VAL A CA 1
ATOM 2376 C C . VAL A 1 297 ? -4.75 -22.672 5.359 1 97.31 297 VAL A C 1
ATOM 2378 O O . VAL A 1 297 ? -5.879 -22.922 5.789 1 97.31 297 VAL A O 1
ATOM 2381 N N . TYR A 1 298 ? -3.877 -21.969 6.023 1 95.94 298 TYR A N 1
ATOM 2382 C CA . TYR A 1 298 ? -4.191 -21.125 7.176 1 95.94 298 TYR A CA 1
ATOM 2383 C C . TYR A 1 298 ? -4.156 -19.656 6.801 1 95.94 298 TYR A C 1
ATOM 2385 O O . TYR A 1 298 ? -3.082 -19.078 6.609 1 95.94 298 TYR A O 1
ATOM 2393 N N . SER A 1 299 ? -5.305 -19.062 6.691 1 96.5 299 SER A N 1
ATOM 2394 C CA . SER A 1 299 ? -5.402 -17.656 6.336 1 96.5 299 SER A CA 1
ATOM 2395 C C . SER A 1 299 ? -5.73 -16.797 7.555 1 96.5 299 SER A C 1
ATOM 2397 O O . SER A 1 299 ? -6.898 -16.656 7.922 1 96.5 299 SER A O 1
ATOM 2399 N N . ALA A 1 300 ? -4.723 -16.25 8.102 1 96.12 300 ALA A N 1
ATOM 2400 C CA . ALA A 1 300 ? -4.902 -15.289 9.188 1 96.12 300 ALA A CA 1
ATOM 2401 C C . ALA A 1 300 ? -5.234 -13.906 8.641 1 96.12 300 ALA A C 1
ATOM 2403 O O . ALA A 1 300 ? -4.461 -13.336 7.871 1 96.12 300 ALA A O 1
ATOM 2404 N N . ILE A 1 301 ? -6.336 -13.32 9.109 1 95.06 301 ILE A N 1
ATOM 2405 C CA . ILE A 1 301 ? -6.758 -12.07 8.484 1 95.06 301 ILE A CA 1
ATOM 2406 C C . ILE A 1 301 ? -6.672 -10.93 9.5 1 95.06 301 ILE A C 1
ATOM 2408 O O . ILE A 1 301 ? -6.895 -11.141 10.695 1 95.06 301 ILE A O 1
ATOM 2412 N N . THR A 1 302 ? -6.258 -9.836 9.008 1 92.94 302 THR A N 1
ATOM 2413 C CA . THR A 1 302 ? -6.348 -8.562 9.711 1 92.94 302 THR A CA 1
ATOM 2414 C C . THR A 1 302 ? -7.273 -7.598 8.977 1 92.94 302 THR A C 1
ATOM 2416 O O . THR A 1 302 ? -7.449 -7.707 7.762 1 92.94 302 THR A O 1
ATOM 2419 N N . THR A 1 303 ? -7.918 -6.734 9.812 1 92.81 303 THR A N 1
ATOM 2420 C CA . THR A 1 303 ? -8.891 -5.863 9.156 1 92.81 303 THR A CA 1
ATOM 2421 C C . THR A 1 303 ? -8.641 -4.402 9.531 1 92.81 303 THR A C 1
ATOM 2423 O O . THR A 1 303 ? -8.125 -4.113 10.609 1 92.81 303 THR A O 1
ATOM 2426 N N . ASN A 1 304 ? -8.867 -3.557 8.539 1 90.94 304 ASN A N 1
ATOM 2427 C CA . ASN A 1 304 ? -8.844 -2.105 8.688 1 90.94 304 ASN A CA 1
ATOM 2428 C C . ASN A 1 304 ? -10.133 -1.467 8.195 1 90.94 304 ASN A C 1
ATOM 2430 O O . ASN A 1 304 ? -10.703 -1.898 7.188 1 90.94 304 ASN A O 1
ATOM 2434 N N . LYS A 1 305 ? -10.57 -0.552 8.984 1 93.19 305 LYS A N 1
ATOM 2435 C CA . LYS A 1 305 ? -11.734 0.229 8.586 1 93.19 305 LYS A CA 1
ATOM 2436 C C . LYS A 1 305 ? -11.336 1.643 8.172 1 93.19 305 LYS A C 1
ATOM 2438 O O . LYS A 1 305 ? -10.539 2.293 8.852 1 93.19 305 LYS A O 1
ATOM 2443 N N . PHE A 1 306 ? -11.898 2.092 7.094 1 90.81 306 PHE A N 1
ATOM 2444 C CA . PHE A 1 306 ? -11.617 3.436 6.605 1 90.81 306 PHE A CA 1
ATOM 2445 C C . PHE A 1 306 ? -12.875 4.293 6.625 1 90.81 306 PHE A C 1
ATOM 2447 O O . PHE A 1 306 ? -13.922 3.875 6.137 1 90.81 306 PHE A O 1
ATOM 2454 N N . LEU A 1 307 ? -12.766 5.395 7.234 1 94.56 307 LEU A N 1
ATOM 2455 C CA . LEU A 1 307 ? -13.797 6.426 7.258 1 94.56 307 LEU A CA 1
ATOM 2456 C C . LEU A 1 307 ? -13.273 7.73 6.672 1 94.56 307 LEU A C 1
ATOM 2458 O O . LEU A 1 307 ? -12.602 8.508 7.359 1 94.56 307 LEU A O 1
ATOM 2462 N N . LEU A 1 308 ? -13.711 8.023 5.488 1 92.38 308 LEU A N 1
ATOM 2463 C CA . LEU A 1 308 ? -13.219 9.195 4.773 1 92.38 308 LEU A CA 1
ATOM 2464 C C . LEU A 1 308 ? -14.273 10.305 4.758 1 92.38 308 LEU A C 1
ATOM 2466 O O . LEU A 1 308 ? -15.453 10.039 4.977 1 92.38 308 LEU A O 1
ATOM 2470 N N . LEU A 1 309 ? -13.766 11.438 4.438 1 92.81 309 LEU A N 1
ATOM 2471 C CA . LEU A 1 309 ? -14.656 12.594 4.395 1 92.81 309 LEU A CA 1
ATOM 2472 C C . LEU A 1 309 ? -15.172 12.828 2.979 1 92.81 309 LEU A C 1
ATOM 2474 O O . LEU A 1 309 ? -14.43 12.656 2.008 1 92.81 309 LEU A O 1
ATOM 2478 N N . GLU A 1 310 ? -16.406 13.305 2.955 1 92.94 310 GLU A N 1
ATOM 2479 C CA . GLU A 1 310 ? -16.984 13.664 1.67 1 92.94 310 GLU A CA 1
ATOM 2480 C C . GLU A 1 310 ? -16.453 15 1.171 1 92.94 310 GLU A C 1
ATOM 2482 O O . GLU A 1 310 ? -15.82 15.742 1.929 1 92.94 310 GLU A O 1
ATOM 2487 N N . LYS A 1 311 ? -16.797 15.242 -0.074 1 85.75 311 LYS A N 1
ATOM 2488 C CA . LYS A 1 311 ? -16.328 16.469 -0.716 1 85.75 311 LYS A CA 1
ATOM 2489 C C . LYS A 1 311 ? -16.812 17.703 0.024 1 85.75 311 LYS A C 1
ATOM 2491 O O . LYS A 1 311 ? -16.094 18.688 0.154 1 85.75 311 LYS A O 1
ATOM 2496 N N . LYS A 1 312 ? -17.984 17.641 0.518 1 87.5 312 LYS A N 1
ATOM 2497 C CA . LYS A 1 312 ? -18.562 18.766 1.249 1 87.5 312 LYS A CA 1
ATOM 2498 C C . LYS A 1 312 ? -17.766 19.047 2.521 1 87.5 312 LYS A C 1
ATOM 2500 O O . LYS A 1 312 ? -17.719 20.188 2.982 1 87.5 312 LYS A O 1
ATOM 2505 N N . ASN A 1 3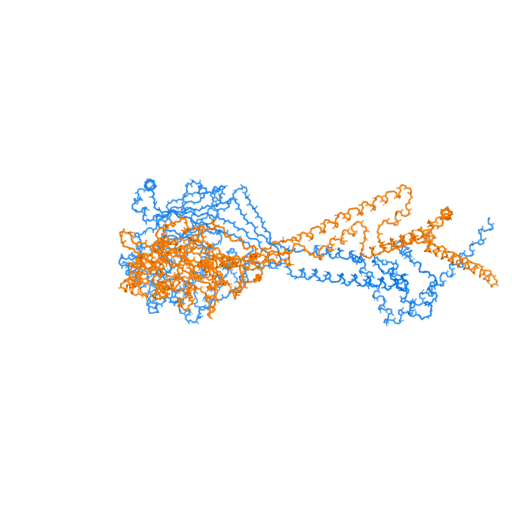13 ? -17.125 18.047 3.008 1 90.69 313 ASN A N 1
ATOM 2506 C CA . ASN A 1 313 ? -16.344 18.172 4.238 1 90.69 313 ASN A CA 1
ATOM 2507 C C . ASN A 1 313 ? -14.844 18.109 3.965 1 90.69 313 ASN A C 1
ATOM 2509 O O . ASN A 1 313 ? -14.094 17.531 4.754 1 90.69 313 ASN A O 1
ATOM 2513 N N . TRP A 1 314 ? -14.469 18.547 2.842 1 88.31 314 TRP A N 1
ATOM 2514 C CA . TRP A 1 314 ? -13.07 18.719 2.463 1 88.31 314 TRP A CA 1
ATOM 2515 C C . TRP A 1 314 ? -12.453 17.391 2.035 1 88.31 314 TRP A C 1
ATOM 2517 O O . TRP A 1 314 ? -11.242 17.297 1.815 1 88.31 314 TRP A O 1
ATOM 2527 N N . GLY A 1 315 ? -13.305 16.359 1.97 1 87.81 315 GLY A N 1
ATOM 2528 C CA . GLY A 1 315 ? -12.781 15.078 1.523 1 87.81 315 GLY A CA 1
ATOM 2529 C C . GLY A 1 315 ? -13.016 14.82 0.047 1 87.81 315 GLY A C 1
ATOM 2530 O O . GLY A 1 315 ? -13.32 15.742 -0.711 1 87.81 315 GLY A O 1
ATOM 2531 N N . GLY A 1 316 ? -12.68 13.609 -0.361 1 86.06 316 GLY A N 1
ATOM 2532 C CA . GLY A 1 316 ? -12.766 13.281 -1.774 1 86.06 316 GLY A CA 1
ATOM 2533 C C . GLY A 1 316 ? -13.57 12.023 -2.043 1 86.06 316 GLY A C 1
ATOM 2534 O O . GLY A 1 316 ? -13.523 11.477 -3.148 1 86.06 316 GLY A O 1
ATOM 2535 N N . CYS A 1 317 ? -14.328 11.586 -1.094 1 89.94 317 CYS A N 1
ATOM 2536 C CA . CYS A 1 317 ? -15.086 10.352 -1.279 1 89.94 317 CYS A CA 1
ATOM 2537 C C . CYS A 1 317 ? -16.547 10.641 -1.568 1 89.94 317 CYS A C 1
ATOM 2539 O O . CYS A 1 317 ? -16.984 11.789 -1.477 1 89.94 317 CYS A O 1
ATOM 2541 N N . ILE A 1 318 ? -17.281 9.586 -2.01 1 91.81 318 ILE A N 1
ATOM 2542 C CA . ILE A 1 318 ? -18.734 9.688 -2.182 1 91.81 318 ILE A CA 1
ATOM 2543 C C . ILE A 1 318 ? -19.406 8.484 -1.521 1 91.81 318 ILE A C 1
ATOM 2545 O O . ILE A 1 318 ? -18.844 7.395 -1.467 1 91.81 318 ILE A O 1
ATOM 2549 N N . SER A 1 319 ? -20.609 8.711 -0.971 1 91.75 319 SER A N 1
ATOM 2550 C CA . SER A 1 319 ? -21.328 7.652 -0.271 1 91.75 319 SER A CA 1
ATOM 2551 C C . SER A 1 319 ? -22.531 7.168 -1.078 1 91.75 319 SER A C 1
ATOM 2553 O O . SER A 1 319 ? -23.062 6.086 -0.821 1 91.75 319 SER A O 1
ATOM 2555 N N . LYS A 1 320 ? -22.891 7.965 -2.01 1 93 320 LYS A N 1
ATOM 2556 C CA . LYS A 1 320 ? -24.062 7.633 -2.805 1 93 320 LYS A CA 1
ATOM 2557 C C . LYS A 1 320 ? -23.703 7.461 -4.277 1 93 320 LYS A C 1
ATOM 2559 O O . LYS A 1 320 ? -22.672 7.957 -4.73 1 93 320 LYS A O 1
ATOM 2564 N N . TRP A 1 321 ? -24.594 6.699 -4.949 1 94.81 321 TRP A N 1
ATOM 2565 C CA . TRP A 1 321 ? -24.391 6.5 -6.379 1 94.81 321 TRP A CA 1
ATOM 2566 C C . TRP A 1 321 ? -24.469 7.824 -7.133 1 94.81 321 TRP A C 1
ATOM 2568 O O . TRP A 1 321 ? -25.312 8.664 -6.836 1 94.81 321 TRP A O 1
ATOM 2578 N N . PRO A 1 322 ? -23.562 7.973 -8.094 1 93.31 322 PRO A N 1
ATOM 2579 C CA . PRO A 1 322 ? -23.719 9.133 -8.984 1 93.31 322 PRO A CA 1
ATOM 2580 C C . PRO A 1 322 ? -25.031 9.094 -9.773 1 93.31 322 PRO A C 1
ATOM 2582 O O . PRO A 1 322 ? -25.672 8.047 -9.852 1 93.31 322 PRO A O 1
ATOM 2585 N N . GLU A 1 323 ? -25.328 10.195 -10.352 1 90.5 323 GLU A N 1
ATOM 2586 C CA . GLU A 1 323 ? -26.547 10.289 -11.133 1 90.5 323 GLU A CA 1
ATOM 2587 C C . GLU A 1 323 ? -26.5 9.383 -12.359 1 90.5 323 GLU A C 1
ATOM 2589 O O . GLU A 1 323 ? -25.453 9.266 -13 1 90.5 323 GLU A O 1
ATOM 2594 N N . GLY A 1 324 ? -27.562 8.664 -12.562 1 88 324 GLY A N 1
ATOM 2595 C CA . GLY A 1 324 ? -27.656 7.887 -13.789 1 88 324 GLY A CA 1
ATOM 2596 C C . GLY A 1 324 ? -27.531 6.395 -13.555 1 88 324 GLY A C 1
ATOM 2597 O O . GLY A 1 324 ? -27.719 5.598 -14.477 1 88 324 GLY A O 1
ATOM 2598 N N . TYR A 1 325 ? -27.125 6.086 -12.336 1 89.5 325 TYR A N 1
ATOM 2599 C CA . TYR A 1 325 ? -27 4.664 -12.047 1 89.5 325 TYR A CA 1
ATOM 2600 C C . TYR A 1 325 ? -28.234 4.152 -11.289 1 89.5 325 TYR A C 1
ATOM 2602 O O . TYR A 1 325 ? -28.656 4.762 -10.312 1 89.5 325 TYR A O 1
ATOM 2610 N N . GLU A 1 326 ? -28.828 3.074 -11.805 1 83.62 326 GLU A N 1
ATOM 2611 C CA . GLU A 1 326 ? -30 2.475 -11.172 1 83.62 326 GLU A CA 1
ATOM 2612 C C . GLU A 1 326 ? -29.656 1.116 -10.562 1 83.62 326 GLU A C 1
ATOM 2614 O O . GLU A 1 326 ? -29.531 0.12 -11.281 1 83.62 326 GLU A O 1
ATOM 2619 N N . THR A 1 327 ? -29.297 1.039 -9.297 1 88.19 327 THR A N 1
ATOM 2620 C CA . THR A 1 327 ? -29.016 -0.213 -8.602 1 88.19 327 THR A CA 1
ATOM 2621 C C . THR A 1 327 ? -29.422 -0.121 -7.141 1 88.19 327 THR A C 1
ATOM 2623 O O . THR A 1 327 ? -29.5 0.973 -6.574 1 88.19 327 THR A O 1
ATOM 2626 N N . LYS A 1 328 ? -29.797 -1.19 -6.605 1 86.62 328 LYS A N 1
ATOM 2627 C CA . LYS A 1 328 ? -30.172 -1.255 -5.195 1 86.62 328 LYS A CA 1
ATOM 2628 C C . LYS A 1 328 ? -28.984 -1.624 -4.32 1 86.62 328 LYS A C 1
ATOM 2630 O O . LYS A 1 328 ? -29.078 -1.63 -3.092 1 86.62 328 LYS A O 1
ATOM 2635 N N . ARG A 1 329 ? -27.906 -1.915 -4.922 1 89.81 329 ARG A N 1
ATOM 2636 C CA . ARG A 1 329 ? -26.719 -2.301 -4.184 1 89.81 329 ARG A CA 1
ATOM 2637 C C . ARG A 1 329 ? -26.062 -1.088 -3.527 1 89.81 329 ARG A C 1
ATOM 2639 O O . ARG A 1 329 ? -26.188 0.033 -4.027 1 89.81 329 ARG A O 1
ATOM 2646 N N . PRO A 1 330 ? -25.438 -1.358 -2.373 1 92.44 330 PRO A N 1
ATOM 2647 C CA . PRO A 1 330 ? -24.672 -0.255 -1.801 1 92.44 330 PRO A CA 1
ATOM 2648 C C . PRO A 1 330 ? -23.516 0.195 -2.707 1 92.44 330 PRO A C 1
ATOM 2650 O O . PRO A 1 330 ? -22.953 -0.62 -3.434 1 92.44 330 PRO A O 1
ATOM 2653 N N . TYR A 1 331 ? -23.156 1.386 -2.549 1 93.5 331 TYR A N 1
ATOM 2654 C CA . TYR A 1 331 ? -22.172 1.986 -3.439 1 93.5 331 TYR A CA 1
ATOM 2655 C C . TYR A 1 331 ? -20.766 1.504 -3.102 1 93.5 331 TYR A C 1
ATOM 2657 O O . TYR A 1 331 ? -20.422 1.349 -1.928 1 93.5 331 TYR A O 1
ATOM 2665 N N . SER A 1 332 ? -20 1.295 -4.117 1 89.94 332 SER A N 1
ATOM 2666 C CA . SER A 1 332 ? -18.547 1.144 -4.094 1 89.94 332 SER A CA 1
ATOM 2667 C C . SER A 1 332 ? -17.922 1.561 -5.422 1 89.94 332 SER A C 1
ATOM 2669 O O . SER A 1 332 ? -18.578 1.479 -6.469 1 89.94 332 SER A O 1
ATOM 2671 N N . ALA A 1 333 ? -16.766 2.043 -5.355 1 87.69 333 ALA A N 1
ATOM 2672 C CA . ALA A 1 333 ? -16.078 2.494 -6.566 1 87.69 333 ALA A CA 1
ATOM 2673 C C . ALA A 1 333 ? -15.992 1.369 -7.594 1 87.69 333 ALA A C 1
ATOM 2675 O O . ALA A 1 333 ? -16.203 1.591 -8.789 1 87.69 333 ALA A O 1
ATOM 2676 N N . SER A 1 334 ? -15.688 0.178 -7.148 1 87.5 334 SER A N 1
ATOM 2677 C CA . SER A 1 334 ? -15.539 -0.965 -8.039 1 87.5 334 SER A CA 1
ATOM 2678 C C . SER A 1 334 ? -16.844 -1.312 -8.734 1 87.5 334 SER A C 1
ATOM 2680 O O . SER A 1 334 ? -16.875 -1.629 -9.922 1 87.5 334 SER A O 1
ATOM 2682 N N . LYS A 1 335 ? -17.953 -1.245 -8.039 1 91.75 335 LYS A N 1
ATOM 2683 C CA . LYS A 1 335 ? -19.266 -1.51 -8.625 1 91.75 335 LYS A CA 1
ATOM 2684 C C . LYS A 1 335 ? -19.641 -0.425 -9.625 1 91.75 335 LYS A C 1
ATOM 2686 O O . LYS A 1 335 ? -20.203 -0.72 -10.688 1 91.75 335 LYS A O 1
ATOM 2691 N N . CYS A 1 336 ? -19.359 0.747 -9.258 1 92.25 336 CYS A N 1
ATOM 2692 C CA . CYS A 1 336 ? -19.656 1.872 -10.141 1 92.25 336 CYS A CA 1
ATOM 2693 C C . CYS A 1 336 ? -18.891 1.745 -11.453 1 92.25 336 CYS A C 1
ATOM 2695 O O . CYS A 1 336 ? -19.469 1.93 -12.531 1 92.25 336 CYS A O 1
ATOM 2697 N N . LYS A 1 337 ? -17.672 1.427 -11.359 1 89.31 337 LYS A N 1
ATOM 2698 C CA . LYS A 1 337 ? -16.859 1.271 -12.562 1 89.31 337 LYS A CA 1
ATOM 2699 C C . LYS A 1 337 ? -17.359 0.116 -13.422 1 89.31 337 LYS A C 1
ATOM 2701 O O . LYS A 1 337 ? -17.375 0.214 -14.648 1 89.31 337 LYS A O 1
ATOM 2706 N N . ALA A 1 338 ? -17.703 -0.922 -12.758 1 91.19 338 ALA A N 1
ATOM 2707 C CA . ALA A 1 338 ? -18.234 -2.076 -13.477 1 91.19 338 ALA A CA 1
ATOM 2708 C C . ALA A 1 338 ? -19.5 -1.712 -14.242 1 91.19 338 ALA A C 1
ATOM 2710 O O . ALA A 1 338 ? -19.625 -2.025 -15.43 1 91.19 338 ALA A O 1
ATOM 2711 N N . LEU A 1 339 ? -20.438 -1.033 -13.625 1 93.75 339 LEU A N 1
ATOM 2712 C CA . LEU A 1 339 ? -21.688 -0.652 -14.266 1 93.75 339 LEU A CA 1
ATOM 2713 C C . LEU A 1 339 ? -21.438 0.352 -15.391 1 93.75 339 LEU A C 1
ATOM 2715 O O . LEU A 1 339 ? -22.109 0.319 -16.422 1 93.75 339 LEU A O 1
ATOM 2719 N N . CYS A 1 340 ? -20.516 1.214 -15.102 1 93 340 CYS A N 1
ATOM 2720 C CA . CYS A 1 340 ? -20.125 2.172 -16.125 1 93 340 CYS A CA 1
ATOM 2721 C C . CYS A 1 340 ? -19.625 1.459 -17.391 1 93 340 CYS A C 1
ATOM 2723 O O . CYS A 1 340 ? -20.062 1.778 -18.5 1 93 340 CYS A O 1
ATOM 2725 N N . ARG A 1 341 ? -18.875 0.483 -17.266 1 90.38 341 ARG A N 1
ATOM 2726 C CA . ARG A 1 341 ? -18.312 -0.26 -18.375 1 90.38 341 ARG A CA 1
ATOM 2727 C C . ARG A 1 341 ? -19.359 -1.147 -19.031 1 90.38 341 ARG A C 1
ATOM 2729 O O . ARG A 1 341 ? -19.359 -1.322 -20.25 1 90.38 341 ARG A O 1
ATOM 2736 N N . ALA A 1 342 ? -20.156 -1.69 -18.172 1 92.88 342 ALA A N 1
ATOM 2737 C CA . ALA A 1 342 ? -21.25 -2.49 -18.734 1 92.88 342 ALA A CA 1
ATOM 2738 C C . ALA A 1 342 ? -22.109 -1.664 -19.672 1 92.88 342 ALA A C 1
ATOM 2740 O O . ALA A 1 342 ? -22.469 -2.125 -20.766 1 92.88 342 ALA A O 1
ATOM 2741 N N . LYS A 1 343 ? -22.422 -0.521 -19.219 1 92.19 343 LYS A N 1
ATOM 2742 C CA . LYS A 1 343 ? -23.219 0.377 -20.062 1 92.19 343 LYS A CA 1
ATOM 2743 C C . LYS A 1 343 ? -22.469 0.745 -21.344 1 92.19 343 LYS A C 1
ATOM 2745 O O . LYS A 1 343 ? -23.078 0.814 -22.406 1 92.19 343 LYS A O 1
ATOM 2750 N N . TYR A 1 344 ? -21.25 0.983 -21.188 1 90.81 344 TYR A N 1
ATOM 2751 C CA . TYR A 1 344 ? -20.406 1.333 -22.344 1 90.81 344 TYR A CA 1
ATOM 2752 C C . TYR A 1 344 ? -20.453 0.235 -23.391 1 90.81 344 TYR A C 1
ATOM 2754 O O . TYR A 1 344 ? -20.656 0.511 -24.578 1 90.81 344 TYR A O 1
ATOM 2762 N N . PHE A 1 345 ? -20.281 -0.977 -23.016 1 91.19 345 PHE A N 1
ATOM 2763 C CA . PHE A 1 345 ? -20.312 -2.104 -23.938 1 91.19 345 PHE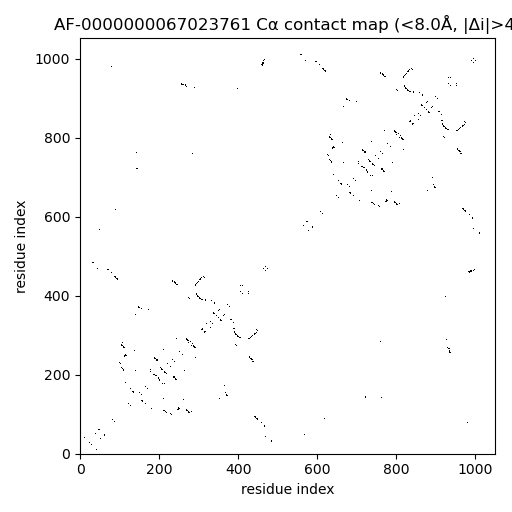 A CA 1
ATOM 2764 C C . PHE A 1 345 ? -21.719 -2.266 -24.531 1 91.19 345 PHE A C 1
ATOM 2766 O O . PHE A 1 345 ? -21.859 -2.5 -25.734 1 91.19 345 PHE A O 1
ATOM 2773 N N . TYR A 1 346 ? -22.656 -2.146 -23.719 1 92.12 346 TYR A N 1
ATOM 2774 C CA . TYR A 1 346 ? -24.031 -2.307 -24.172 1 92.12 346 TYR A CA 1
ATOM 2775 C C . TYR A 1 346 ? -24.375 -1.29 -25.25 1 92.12 346 TYR A C 1
ATOM 2777 O O . TYR A 1 346 ? -25.094 -1.601 -26.203 1 92.12 346 TYR A O 1
ATOM 2785 N N . ASP A 1 347 ? -23.953 -0.145 -25.094 1 90 347 ASP A N 1
ATOM 2786 C CA . ASP A 1 347 ? -24.234 0.915 -26.062 1 90 347 ASP A CA 1
ATOM 2787 C C . ASP A 1 347 ? -23.609 0.594 -27.422 1 90 347 ASP A C 1
ATOM 2789 O O . ASP A 1 347 ? -24.141 0.995 -28.453 1 90 347 ASP A O 1
ATOM 2793 N N . TYR A 1 348 ? -22.609 -0.15 -27.438 1 86 348 TYR A N 1
ATOM 2794 C CA . TYR A 1 348 ? -21.906 -0.414 -28.688 1 86 348 TYR A CA 1
ATOM 2795 C C . TYR A 1 348 ? -22.359 -1.725 -29.312 1 86 348 TYR A C 1
ATOM 2797 O O . TYR A 1 348 ? -22.531 -1.809 -30.531 1 86 348 TYR A O 1
ATOM 2805 N N . CYS A 1 349 ? -22.469 -2.795 -28.484 1 88.44 349 CYS A N 1
ATOM 2806 C CA . CYS A 1 349 ? -22.734 -4.105 -29.078 1 88.44 349 CYS A CA 1
ATOM 2807 C C . CYS A 1 349 ? -24 -4.727 -28.5 1 88.44 349 CYS A C 1
ATOM 2809 O O . CYS A 1 349 ? -24.312 -5.887 -28.781 1 88.44 349 CYS A O 1
ATOM 2811 N N . LYS A 1 350 ? -24.734 -4.066 -27.656 1 91.94 350 LYS A N 1
ATOM 2812 C CA . LYS A 1 350 ? -26 -4.473 -27.062 1 91.94 350 LYS A CA 1
ATOM 2813 C C . LYS A 1 350 ? -25.828 -5.695 -26.156 1 91.94 350 LYS A C 1
ATOM 2815 O O . LYS A 1 350 ? -26.75 -6.504 -26.016 1 91.94 350 LYS A O 1
ATOM 2820 N N . CYS A 1 351 ? -24.688 -5.906 -25.734 1 93.12 351 CYS A N 1
ATOM 2821 C CA . CYS A 1 351 ? -24.328 -6.887 -24.719 1 93.12 351 CYS A CA 1
ATOM 2822 C C . CYS A 1 351 ? -23.219 -6.352 -23.828 1 93.12 351 CYS A C 1
ATOM 2824 O O . CYS A 1 351 ? -22.688 -5.262 -24.062 1 93.12 351 CYS A O 1
ATOM 2826 N N . SER A 1 352 ? -23.031 -7.059 -22.734 1 93.31 352 SER A N 1
ATOM 2827 C CA . SER A 1 352 ? -21.969 -6.668 -21.828 1 93.31 352 SER A CA 1
ATOM 2828 C C . SER A 1 352 ? -21.188 -7.883 -21.328 1 93.31 352 SER A C 1
ATOM 2830 O O . SER A 1 352 ? -21.766 -8.93 -21.047 1 93.31 352 SER A O 1
ATOM 2832 N N . PRO A 1 353 ? -19.859 -7.73 -21.328 1 91.5 353 PRO A N 1
ATOM 2833 C CA . PRO A 1 353 ? -19.078 -8.82 -20.75 1 91.5 353 PRO A CA 1
ATOM 2834 C C . PRO A 1 353 ? -19.516 -9.156 -19.328 1 91.5 353 PRO A C 1
ATOM 2836 O O . PRO A 1 353 ? -19.859 -8.258 -18.547 1 91.5 353 PRO A O 1
ATOM 2839 N N . PHE A 1 354 ? -19.422 -10.383 -18.984 1 90.5 354 PHE A N 1
ATOM 2840 C CA . PHE A 1 354 ? -19.922 -10.883 -17.703 1 90.5 354 PHE A CA 1
ATOM 2841 C C . PHE A 1 354 ? -19.266 -10.141 -16.547 1 90.5 354 PHE A C 1
ATOM 2843 O O . PHE A 1 354 ? -19.938 -9.805 -15.562 1 90.5 354 PHE A O 1
ATOM 2850 N N . ILE A 1 355 ? -18.047 -9.859 -16.609 1 87.31 355 ILE A N 1
ATOM 2851 C CA . ILE A 1 355 ? -17.266 -9.312 -15.5 1 87.31 355 ILE A CA 1
ATOM 2852 C C . ILE A 1 355 ? -17.828 -7.949 -15.109 1 87.31 355 ILE A C 1
ATOM 2854 O O . ILE A 1 355 ? -17.734 -7.551 -13.945 1 87.31 355 ILE A O 1
ATOM 2858 N N . TYR A 1 356 ? -18.469 -7.258 -16.047 1 90.81 356 TYR A N 1
ATOM 2859 C CA . TYR A 1 356 ? -18.984 -5.922 -15.781 1 90.81 356 TYR A CA 1
ATOM 2860 C C . TYR A 1 356 ? -20.469 -5.961 -15.492 1 90.81 356 TYR A C 1
ATOM 2862 O O . TYR A 1 356 ? -21.031 -5.008 -14.945 1 90.81 356 TYR A O 1
ATOM 2870 N N . ASN A 1 357 ? -21.078 -7.055 -15.812 1 91.31 357 ASN A N 1
ATOM 2871 C CA . ASN A 1 357 ? -22.531 -7.176 -15.727 1 91.31 357 ASN A CA 1
ATOM 2872 C C . ASN A 1 357 ? -22.984 -7.648 -14.344 1 91.31 357 ASN A C 1
ATOM 2874 O O . ASN A 1 357 ? -23.703 -8.633 -14.227 1 91.31 357 ASN A O 1
ATOM 2878 N N . ILE A 1 358 ? -22.75 -6.871 -13.352 1 87.94 358 ILE A N 1
ATOM 2879 C CA . ILE A 1 358 ? -22.875 -7.309 -11.969 1 87.94 358 ILE A CA 1
ATOM 2880 C C . ILE A 1 358 ? -24.359 -7.43 -11.602 1 87.94 358 ILE A C 1
ATOM 2882 O O . ILE A 1 358 ? -24.719 -8.227 -10.734 1 87.94 358 ILE A O 1
ATOM 2886 N N . ASP A 1 359 ? -25.297 -6.715 -12.203 1 83 359 ASP A N 1
ATOM 2887 C CA . ASP A 1 359 ? -26.734 -6.785 -11.914 1 83 359 ASP A CA 1
ATOM 2888 C C . ASP A 1 359 ? -27.453 -7.68 -12.914 1 83 359 ASP A C 1
ATOM 2890 O O . ASP A 1 359 ? -28.656 -7.914 -12.789 1 83 359 ASP A O 1
ATOM 2894 N N . GLY A 1 360 ? -26.734 -8.062 -13.875 1 86.38 360 GLY A N 1
ATOM 2895 C CA . GLY A 1 360 ? -27.375 -8.867 -14.906 1 86.38 360 GLY A CA 1
ATOM 2896 C C . GLY A 1 360 ? -28.391 -8.086 -15.719 1 86.38 360 GLY A C 1
ATOM 2897 O O . GLY A 1 360 ? -29.375 -8.656 -16.188 1 86.38 360 GLY A O 1
ATOM 2898 N N . ALA A 1 361 ? -28.125 -6.84 -15.82 1 84.56 361 ALA A N 1
ATOM 2899 C CA . ALA A 1 361 ? -29.094 -5.977 -16.5 1 84.56 361 ALA A CA 1
ATOM 2900 C C . ALA A 1 361 ? -29.031 -6.172 -18.016 1 84.56 361 ALA A C 1
ATOM 2902 O O . ALA A 1 361 ? -30 -5.91 -18.719 1 84.56 361 ALA A O 1
ATOM 2903 N N . TYR A 1 362 ? -27.891 -6.66 -18.469 1 91.5 362 TYR A N 1
ATOM 2904 C CA . TYR A 1 362 ? -27.688 -6.777 -19.906 1 91.5 362 TYR A CA 1
ATOM 2905 C C . TYR A 1 362 ? -27.422 -8.227 -20.297 1 91.5 362 TYR A C 1
ATOM 2907 O O . TYR A 1 362 ? -27.047 -9.047 -19.453 1 91.5 362 TYR A O 1
ATOM 2915 N N . LYS A 1 363 ? -27.641 -8.445 -21.531 1 91.06 363 LYS A N 1
ATOM 2916 C CA . LYS A 1 363 ? -27.25 -9.742 -22.062 1 91.06 363 LYS A CA 1
ATOM 2917 C C . LYS A 1 363 ? -25.734 -9.914 -22.031 1 91.06 363 LYS A C 1
ATOM 2919 O O . LYS A 1 363 ? -24.984 -8.969 -22.297 1 91.06 363 LYS A O 1
ATOM 2924 N N . VAL A 1 364 ? -25.328 -11.133 -21.719 1 93 364 VAL A N 1
ATOM 2925 C CA . VAL A 1 364 ? -23.891 -11.391 -21.641 1 93 364 VAL A CA 1
ATOM 2926 C C . VAL A 1 364 ? -23.312 -11.555 -23.047 1 93 364 VAL A C 1
ATOM 2928 O O . VAL A 1 364 ? -23.891 -12.25 -23.891 1 93 364 VAL A O 1
ATOM 2931 N N . CYS A 1 365 ? -22.203 -10.914 -23.25 1 92.5 365 CYS A N 1
ATOM 2932 C CA . CYS A 1 365 ? -21.547 -11.008 -24.547 1 92.5 365 CYS A CA 1
ATOM 2933 C C . CYS A 1 365 ? -20.922 -12.383 -24.75 1 92.5 365 CYS A C 1
ATOM 2935 O O . CYS A 1 365 ? -20.359 -12.953 -23.812 1 92.5 365 CYS A O 1
ATOM 2937 N N . SER A 1 366 ? -21.031 -12.875 -25.953 1 91.88 366 SER A N 1
ATOM 2938 C CA . SER A 1 366 ? -20.266 -14.055 -26.312 1 91.88 366 SER A CA 1
ATOM 2939 C C . SER A 1 366 ? -18.812 -13.703 -26.625 1 91.88 366 SER A C 1
ATOM 2941 O O . SER A 1 366 ? -18.484 -12.531 -26.844 1 91.88 366 SER A O 1
ATOM 2943 N N . PRO A 1 367 ? -17.969 -14.703 -26.641 1 91.06 367 PRO A N 1
ATOM 2944 C CA . PRO A 1 367 ? -16.547 -14.422 -26.906 1 91.06 367 PRO A CA 1
ATOM 2945 C C . PRO A 1 367 ? -16.328 -13.711 -28.234 1 91.06 367 PRO A C 1
ATOM 2947 O O . PRO A 1 367 ? -15.531 -12.773 -28.312 1 91.06 367 PRO A O 1
ATOM 2950 N N . TYR A 1 368 ? -17.031 -14.094 -29.234 1 91.81 368 TYR A N 1
ATOM 2951 C CA . TYR A 1 368 ? -16.859 -13.492 -30.547 1 91.81 368 TYR A CA 1
ATOM 2952 C C . TYR A 1 368 ? -17.344 -12.039 -30.547 1 91.81 368 TYR A C 1
ATOM 2954 O O . TYR A 1 368 ? -16.75 -11.188 -31.203 1 91.81 368 TYR A O 1
ATOM 2962 N N . GLU A 1 369 ? -18.406 -11.789 -29.891 1 90.06 369 GLU A N 1
ATOM 2963 C CA . GLU A 1 369 ? -18.906 -10.422 -29.781 1 90.06 369 GLU A CA 1
ATOM 2964 C C . GLU A 1 369 ? -17.906 -9.516 -29.078 1 90.06 369 GLU A C 1
ATOM 2966 O O . GLU A 1 369 ? -17.719 -8.359 -29.469 1 90.06 369 GLU A O 1
ATOM 2971 N N . ILE A 1 370 ? -17.266 -10.047 -28.062 1 88.5 370 ILE A N 1
ATOM 2972 C CA . ILE A 1 370 ? -16.25 -9.289 -27.344 1 88.5 370 ILE A CA 1
ATOM 2973 C C . ILE A 1 370 ? -15.062 -9.016 -28.266 1 88.5 370 ILE A C 1
ATOM 2975 O O . ILE A 1 370 ? -14.531 -7.898 -28.297 1 88.5 370 ILE A O 1
ATOM 2979 N N . TYR A 1 371 ? -14.703 -10 -28.969 1 88.69 371 TYR A N 1
ATOM 2980 C CA . TYR A 1 371 ? -13.586 -9.875 -29.891 1 88.69 371 TYR A CA 1
ATOM 2981 C C . TYR A 1 371 ? -13.867 -8.82 -30.953 1 88.69 371 TYR A C 1
ATOM 2983 O O . TYR A 1 371 ? -13 -7.996 -31.266 1 88.69 371 TYR A O 1
ATOM 2991 N N . THR A 1 372 ? -14.992 -8.883 -31.531 1 86 372 THR A N 1
ATOM 2992 C CA . THR A 1 372 ? -15.367 -7.949 -32.594 1 86 372 THR A CA 1
ATOM 2993 C C . THR A 1 372 ? -15.398 -6.52 -32.062 1 86 372 THR A C 1
ATOM 2995 O O . THR A 1 372 ? -15.047 -5.578 -32.781 1 86 372 THR A O 1
ATOM 2998 N N . TYR A 1 373 ? -15.859 -6.438 -30.922 1 82.06 373 TYR A N 1
ATOM 2999 C CA . TYR A 1 373 ? -15.82 -5.121 -30.281 1 82.06 373 TYR A CA 1
ATOM 3000 C C . TYR A 1 373 ? -14.391 -4.613 -30.188 1 82.06 373 TYR A C 1
ATOM 3002 O O . TYR A 1 373 ? -14.102 -3.471 -30.547 1 82.06 373 TYR A O 1
ATOM 3010 N N . GLU A 1 374 ? -13.5 -5.402 -29.578 1 78.31 374 GLU A N 1
ATOM 3011 C CA . GLU A 1 374 ? -12.125 -4.996 -29.312 1 78.31 374 GLU A CA 1
ATOM 3012 C C . GLU A 1 374 ? -11.375 -4.668 -30.594 1 78.31 374 GLU A C 1
ATOM 3014 O O . GLU A 1 374 ? -10.5 -3.805 -30.609 1 78.31 374 GLU A O 1
ATOM 3019 N N . LEU A 1 375 ? -11.734 -5.379 -31.562 1 71.25 375 LEU A N 1
ATOM 3020 C CA . LEU A 1 375 ? -11.133 -5.102 -32.875 1 71.25 375 LEU A CA 1
ATOM 3021 C C . LEU A 1 375 ? -11.359 -3.645 -33.281 1 71.25 375 LEU A C 1
ATOM 3023 O O . LEU A 1 375 ? -10.477 -3.02 -33.875 1 71.25 375 LEU A O 1
ATOM 3027 N N . GLY A 1 376 ? -12.414 -3.17 -32.812 1 69.75 376 GLY A N 1
ATOM 3028 C CA . GLY A 1 376 ? -12.758 -1.809 -33.188 1 69.75 376 GLY A CA 1
ATOM 3029 C C . GLY A 1 376 ? -12.281 -0.771 -32.188 1 69.75 376 GLY A C 1
ATOM 3030 O O . GLY A 1 376 ? -12.156 0.41 -32.531 1 69.75 376 GLY A O 1
ATOM 3031 N N . HIS A 1 377 ? -11.984 -1.132 -31 1 71.62 377 HIS A N 1
ATOM 3032 C CA . HIS A 1 377 ? -11.812 -0.118 -29.969 1 71.62 377 HIS A CA 1
ATOM 3033 C C . HIS A 1 377 ? -10.438 -0.235 -29.312 1 71.62 377 HIS A C 1
ATOM 3035 O O . HIS A 1 377 ? -10.031 0.651 -28.562 1 71.62 377 HIS A O 1
ATOM 3041 N N . ALA A 1 378 ? -9.523 -0.982 -29.766 1 65.31 378 ALA A N 1
ATOM 3042 C CA . ALA A 1 378 ? -8.117 -1.106 -29.406 1 65.31 378 ALA A CA 1
ATOM 3043 C C . ALA A 1 378 ? -7.93 -1.059 -27.891 1 65.31 378 ALA A C 1
ATOM 3045 O O . ALA A 1 378 ? -7.086 -0.314 -27.391 1 65.31 378 ALA A O 1
ATOM 3046 N N . TYR A 1 379 ? -8.617 -1.641 -27.031 1 64.12 379 TYR A N 1
ATOM 3047 C CA . TYR A 1 379 ? -8.352 -1.85 -25.609 1 64.12 379 TYR A CA 1
ATOM 3048 C C . TYR A 1 379 ? -8.719 -0.616 -24.797 1 64.12 379 TYR A C 1
ATOM 3050 O O . TYR A 1 379 ? -8.156 -0.375 -23.734 1 64.12 379 TYR A O 1
ATOM 3058 N N . THR A 1 380 ? -9.484 0.218 -25.281 1 73.69 380 THR A N 1
ATOM 3059 C CA . THR A 1 380 ? -9.75 1.458 -24.562 1 73.69 380 THR A CA 1
ATOM 3060 C C . THR A 1 380 ? -11.023 1.335 -23.734 1 73.69 380 THR A C 1
ATOM 3062 O O . THR A 1 380 ? -12.117 1.15 -24.281 1 73.69 380 THR A O 1
ATOM 3065 N N . LEU A 1 381 ? -10.867 1.144 -22.484 1 78.06 381 LEU A N 1
ATOM 3066 C CA . LEU A 1 381 ? -12.008 1.178 -21.578 1 78.06 381 LEU A CA 1
ATOM 3067 C C . LEU A 1 381 ? -12.227 2.588 -21.031 1 78.06 381 LEU A C 1
ATOM 3069 O O . LEU A 1 381 ? -11.281 3.365 -20.906 1 78.06 381 LEU A O 1
ATOM 3073 N N . PRO A 1 382 ? -13.508 2.863 -20.859 1 83.31 382 PRO A N 1
ATOM 3074 C CA . PRO A 1 382 ? -13.781 4.195 -20.312 1 83.31 382 PRO A CA 1
ATOM 3075 C C . PRO A 1 382 ? -13.164 4.398 -18.938 1 83.31 382 PRO A C 1
ATOM 3077 O O . PRO A 1 382 ? -13.102 3.455 -18.141 1 83.31 382 PRO A O 1
ATOM 3080 N N . LYS A 1 383 ? -12.742 5.551 -18.609 1 81.81 383 LYS A N 1
ATOM 3081 C CA . LYS A 1 383 ? -12.102 5.859 -17.328 1 81.81 383 LYS A CA 1
ATOM 3082 C C . LYS A 1 383 ? -13.133 5.914 -16.203 1 81.81 383 LYS A C 1
ATOM 3084 O O . LYS A 1 383 ? -12.812 5.602 -15.047 1 81.81 383 LYS A O 1
ATOM 3089 N N . CYS A 1 384 ? -14.383 6.152 -16.453 1 88.94 384 CYS A N 1
ATOM 3090 C CA . CYS A 1 384 ? -15.445 6.258 -15.453 1 88.94 384 CYS A CA 1
ATOM 3091 C C . CYS A 1 384 ? -15.031 7.168 -14.305 1 88.94 384 CYS A C 1
ATOM 3093 O O . CYS A 1 384 ? -15.102 6.773 -13.141 1 88.94 384 CYS A O 1
ATOM 3095 N N . SER A 1 385 ? -14.711 8.414 -14.508 1 86.31 385 SER A N 1
ATOM 3096 C CA . SER A 1 385 ? -14.148 9.367 -13.555 1 86.31 385 SER A CA 1
ATOM 3097 C C . SER A 1 385 ? -15.164 9.75 -12.484 1 86.31 385 SER A C 1
ATOM 3099 O O . SER A 1 385 ? -14.797 10.234 -11.414 1 86.31 385 SER A O 1
ATOM 3101 N N . GLU A 1 386 ? -16.359 9.539 -12.75 1 90.12 386 GLU A N 1
ATOM 3102 C CA . GLU A 1 386 ? -17.406 9.867 -11.781 1 90.12 386 GLU A CA 1
ATOM 3103 C C . GLU A 1 386 ? -17.406 8.883 -10.609 1 90.12 386 GLU A C 1
ATOM 3105 O O . GLU A 1 386 ? -18.016 9.141 -9.57 1 90.12 386 GLU A O 1
ATOM 3110 N N . CYS A 1 387 ? -16.75 7.719 -10.789 1 89.88 387 CYS A N 1
ATOM 3111 C CA . CYS A 1 387 ? -16.719 6.691 -9.758 1 89.88 387 CYS A CA 1
ATOM 3112 C C . CYS A 1 387 ? -15.594 6.953 -8.766 1 89.88 387 CYS A C 1
ATOM 3114 O O . CYS A 1 387 ? -14.5 6.402 -8.906 1 89.88 387 CYS A O 1
ATOM 3116 N N . MET A 1 388 ? -15.984 7.633 -7.684 1 88.94 388 MET A N 1
ATOM 3117 C CA . MET A 1 388 ? -15.008 7.988 -6.656 1 88.94 388 MET A CA 1
ATOM 3118 C C . MET A 1 388 ? -14.961 6.93 -5.562 1 88.94 388 MET A C 1
ATOM 3120 O O . MET A 1 388 ? -15.828 6.062 -5.492 1 88.94 388 MET A O 1
ATOM 3124 N N . VAL A 1 389 ? -13.953 7.09 -4.758 1 87.81 389 VAL A N 1
ATOM 3125 C CA . VAL A 1 389 ? -13.773 6.125 -3.68 1 87.81 389 VAL A CA 1
ATOM 3126 C C . VAL A 1 389 ? -14.938 6.223 -2.693 1 87.81 389 VAL A C 1
ATOM 3128 O O . VAL A 1 389 ? -15.5 7.301 -2.502 1 87.81 389 VAL A O 1
ATOM 3131 N N . GLU A 1 390 ? -15.266 5.117 -2.152 1 91.19 390 GLU A N 1
ATOM 3132 C CA . GLU A 1 390 ? -16.328 5.109 -1.159 1 91.19 390 GLU A CA 1
ATOM 3133 C C . GLU A 1 390 ? -15.859 5.684 0.171 1 91.19 390 GLU A C 1
ATOM 3135 O O . GLU A 1 390 ? -14.672 5.613 0.493 1 91.19 390 GLU A O 1
ATOM 3140 N N . CYS A 1 391 ? -16.797 6.199 1.016 1 93.31 391 CYS A N 1
ATOM 3141 C CA . CYS A 1 391 ? -16.453 6.91 2.24 1 93.31 391 CYS A CA 1
ATOM 3142 C C . CYS A 1 391 ? -16.25 5.934 3.396 1 93.31 391 CYS A C 1
ATOM 3144 O O . CYS A 1 391 ? -15.602 6.27 4.391 1 93.31 391 CYS A O 1
ATOM 3146 N N . GLU A 1 392 ? -16.891 4.836 3.291 1 93.44 392 GLU A N 1
ATOM 3147 C CA . GLU A 1 392 ? -16.719 3.789 4.293 1 93.44 392 GLU A CA 1
ATOM 3148 C C . GLU A 1 392 ? -16.344 2.459 3.645 1 93.44 392 GLU A C 1
ATOM 3150 O O . GLU A 1 392 ? -16.984 2.033 2.678 1 93.44 392 GLU A O 1
ATOM 3155 N N . SER A 1 393 ? -15.297 1.858 4.18 1 90.44 393 SER A N 1
ATOM 3156 C CA . SER A 1 393 ? -14.898 0.567 3.627 1 90.44 393 SER A CA 1
ATOM 3157 C C . SER A 1 393 ? -14.164 -0.274 4.66 1 90.44 393 SER A C 1
ATOM 3159 O O . SER A 1 393 ? -13.594 0.263 5.613 1 90.44 393 SER A O 1
ATOM 3161 N N . TRP A 1 394 ? -14.273 -1.601 4.453 1 90.44 394 TRP A N 1
ATOM 3162 C CA . TRP A 1 394 ? -13.523 -2.58 5.23 1 90.44 394 TRP A CA 1
ATOM 3163 C C . TRP A 1 394 ? -12.508 -3.309 4.355 1 90.44 394 TRP A C 1
ATOM 3165 O O . TRP A 1 394 ? -12.828 -3.717 3.236 1 90.44 394 TRP A O 1
ATOM 3175 N N . GLU A 1 395 ? -11.344 -3.398 4.863 1 88.19 395 GLU A N 1
ATOM 3176 C CA . GLU A 1 395 ? -10.305 -4.133 4.152 1 88.19 395 GLU A CA 1
ATOM 3177 C C . GLU A 1 395 ? -9.805 -5.32 4.973 1 88.19 395 GLU A C 1
ATOM 3179 O O . GLU A 1 395 ? -9.617 -5.207 6.184 1 88.19 395 GLU A O 1
ATOM 3184 N N . PHE A 1 396 ? -9.617 -6.43 4.281 1 90.88 396 PHE A N 1
ATOM 3185 C CA . PHE A 1 396 ? -9.109 -7.641 4.914 1 90.88 396 PHE A CA 1
ATOM 3186 C C . PHE A 1 396 ? -7.789 -8.062 4.281 1 90.88 396 PHE A C 1
ATOM 3188 O O . PHE A 1 396 ? -7.684 -8.164 3.055 1 90.88 396 PHE A O 1
ATOM 3195 N N . HIS A 1 397 ? -6.824 -8.258 5.078 1 88.06 397 HIS A N 1
ATOM 3196 C CA . HIS A 1 397 ? -5.535 -8.766 4.629 1 88.06 397 HIS A CA 1
ATOM 3197 C C . HIS A 1 397 ? -5.27 -10.164 5.172 1 88.06 397 HIS A C 1
ATOM 3199 O O . HIS A 1 397 ? -5.395 -10.398 6.379 1 88.06 397 HIS A O 1
ATOM 3205 N N . ALA A 1 398 ? -4.859 -10.969 4.258 1 92.12 398 ALA A N 1
ATOM 3206 C CA . ALA A 1 398 ? -4.656 -12.359 4.676 1 92.12 398 ALA A CA 1
ATOM 3207 C C . ALA A 1 398 ? -3.174 -12.727 4.648 1 92.12 398 ALA A C 1
ATOM 3209 O O . ALA A 1 398 ? -2.469 -12.422 3.684 1 92.12 398 ALA A O 1
ATOM 3210 N N . TYR A 1 399 ? -2.756 -13.266 5.68 1 91.25 399 TYR A N 1
ATOM 3211 C CA . TYR A 1 399 ? -1.448 -13.906 5.777 1 91.25 399 TYR A CA 1
ATOM 3212 C C . TYR A 1 399 ? -1.571 -15.422 5.688 1 91.25 399 TYR A C 1
ATOM 3214 O O . TYR A 1 399 ? -2.107 -16.062 6.59 1 91.25 399 TYR A O 1
ATOM 3222 N N . ASN A 1 400 ? -0.999 -15.938 4.617 1 94.31 400 ASN A N 1
ATOM 3223 C CA . ASN A 1 400 ? -1.276 -17.344 4.32 1 94.31 400 ASN A CA 1
ATOM 3224 C C . ASN A 1 400 ? -0.07 -18.234 4.613 1 94.31 400 ASN A C 1
ATOM 3226 O O . ASN A 1 400 ? 1.07 -17.828 4.359 1 94.31 400 ASN A O 1
ATOM 3230 N N . SER A 1 401 ? -0.348 -19.328 5.176 1 93.5 401 SER A N 1
ATOM 3231 C CA . SER A 1 401 ? 0.609 -20.422 5.312 1 93.5 401 SER A CA 1
ATOM 3232 C C . SER A 1 401 ? 0.006 -21.75 4.852 1 93.5 401 SER A C 1
ATOM 3234 O O . SER A 1 401 ? -1.205 -21.953 4.949 1 93.5 401 SER A O 1
ATOM 3236 N N . TYR A 1 402 ? 0.848 -22.594 4.27 1 94.62 402 TYR A N 1
ATOM 3237 C CA . TYR A 1 402 ? 0.342 -23.812 3.645 1 94.62 402 TYR A CA 1
ATOM 3238 C C . TYR A 1 402 ? 0.984 -25.047 4.266 1 94.62 402 TYR A C 1
ATOM 3240 O O . TYR A 1 402 ? 2.164 -25.031 4.621 1 94.62 402 TYR A O 1
ATOM 3248 N N . GLY A 1 403 ? 0.128 -26.047 4.496 1 91.44 403 GLY A N 1
ATOM 3249 C CA . GLY A 1 403 ? 0.577 -27.406 4.797 1 91.44 403 GLY A CA 1
ATOM 3250 C C . GLY A 1 403 ? 0.171 -28.422 3.74 1 91.44 403 GLY A C 1
ATOM 3251 O O . GLY A 1 403 ? -0.929 -28.344 3.189 1 91.44 403 GLY A O 1
ATOM 3252 N N . TYR A 1 404 ? 1.103 -29.344 3.518 1 92.62 404 TYR A N 1
ATOM 3253 C CA . TYR A 1 404 ? 0.827 -30.328 2.484 1 92.62 404 TYR A CA 1
ATOM 3254 C C . TYR A 1 404 ? 0.804 -31.734 3.068 1 92.62 404 TYR A C 1
ATOM 3256 O O . TYR A 1 404 ? 1.609 -32.062 3.943 1 92.62 404 TYR A O 1
ATOM 3264 N N . GLY A 1 405 ? -0.118 -32.531 2.566 1 91.5 405 GLY A N 1
ATOM 3265 C CA . GLY A 1 405 ? -0.181 -33.938 2.922 1 91.5 405 GLY A CA 1
ATOM 3266 C C . GLY A 1 405 ? -0.963 -34.188 4.195 1 91.5 405 GLY A C 1
ATOM 3267 O O . GLY A 1 405 ? -0.472 -33.938 5.297 1 91.5 405 GLY A O 1
ATOM 3268 N N . PHE A 1 406 ? -2.059 -34.875 4.039 1 92.81 406 PHE A N 1
ATOM 3269 C CA . PHE A 1 406 ? -2.887 -35.219 5.188 1 92.81 406 PHE A CA 1
ATOM 3270 C C . PHE A 1 406 ? -2.297 -36.406 5.938 1 92.81 406 PHE A C 1
ATOM 3272 O O . PHE A 1 406 ? -1.801 -37.344 5.32 1 92.81 406 PHE A O 1
ATOM 3279 N N . SER A 1 407 ? -2.363 -36.312 7.23 1 90.56 407 SER A N 1
ATOM 3280 C CA . SER A 1 407 ? -1.927 -37.469 8.023 1 90.56 407 SER A CA 1
ATOM 3281 C C . SER A 1 407 ? -2.879 -38.656 7.867 1 90.56 407 SER A C 1
ATOM 3283 O O . SER A 1 407 ? -4.047 -38.469 7.523 1 90.56 407 SER A O 1
ATOM 3285 N N . ASN A 1 408 ? -2.33 -39.781 8.188 1 90 408 ASN A N 1
ATOM 3286 C CA . ASN A 1 408 ? -3.182 -40.969 8.133 1 90 408 ASN A CA 1
ATOM 3287 C C . ASN A 1 408 ? -4.344 -40.875 9.117 1 90 408 ASN A C 1
ATOM 3289 O O . ASN A 1 408 ? -5.445 -41.344 8.828 1 90 408 ASN A O 1
ATOM 3293 N N . GLY A 1 409 ? -4.098 -40.344 10.219 1 90.62 409 GLY A N 1
ATOM 3294 C CA . GLY A 1 409 ? -5.156 -40.125 11.195 1 90.62 409 GLY A CA 1
ATOM 3295 C C . GLY A 1 409 ? -6.258 -39.219 10.695 1 90.62 409 GLY A C 1
ATOM 3296 O O . GLY A 1 409 ? -7.438 -39.469 10.93 1 90.62 409 GLY A O 1
ATOM 3297 N N . ALA A 1 410 ? -5.918 -38.156 10.039 1 92 410 ALA A N 1
ATOM 3298 C CA . ALA A 1 410 ? -6.887 -37.219 9.492 1 92 410 ALA A CA 1
ATOM 3299 C C . ALA A 1 410 ? -7.727 -37.844 8.391 1 92 410 ALA A C 1
ATOM 3301 O O . ALA A 1 410 ? -8.938 -37.656 8.328 1 92 410 ALA A O 1
ATOM 3302 N N . VAL A 1 411 ? -7.055 -38.625 7.574 1 94.88 411 VAL A N 1
ATOM 3303 C CA . VAL A 1 411 ? -7.746 -39.312 6.488 1 94.88 411 VAL A CA 1
ATOM 3304 C C . VAL A 1 411 ? -8.758 -40.281 7.059 1 94.88 411 VAL A C 1
ATOM 3306 O O . VAL A 1 411 ? -9.891 -40.375 6.59 1 94.88 411 VAL A O 1
ATOM 3309 N N . ARG A 1 412 ? -8.32 -41 8.07 1 93.19 412 ARG A N 1
ATOM 3310 C CA . ARG A 1 412 ? -9.227 -41.938 8.727 1 93.19 412 ARG A CA 1
ATOM 3311 C C . ARG A 1 412 ? -10.406 -41.219 9.359 1 93.19 412 ARG A C 1
ATOM 3313 O O . ARG A 1 412 ? -11.539 -41.688 9.297 1 93.19 412 ARG A O 1
ATOM 3320 N N . TRP A 1 413 ? -10.094 -40.188 9.93 1 94.25 413 TRP A N 1
ATOM 3321 C CA . TRP A 1 413 ? -11.148 -39.375 10.555 1 94.25 413 TRP A CA 1
ATOM 3322 C C . TRP A 1 413 ? -12.172 -38.938 9.523 1 94.25 413 TRP A C 1
ATOM 3324 O O . TRP A 1 413 ? -13.383 -39.031 9.766 1 94.25 413 TRP A O 1
ATOM 3334 N N . LEU A 1 414 ? -11.828 -38.469 8.422 1 94.75 414 LEU A N 1
ATOM 3335 C CA . LEU A 1 414 ? -12.719 -38.031 7.359 1 94.75 414 LEU A CA 1
ATOM 3336 C C . LEU A 1 414 ? -13.508 -39.188 6.777 1 94.75 414 LEU A C 1
ATOM 3338 O O . LEU A 1 414 ? -14.703 -39.062 6.516 1 94.75 414 LEU A O 1
ATOM 3342 N N . ASN A 1 415 ? -12.797 -40.25 6.652 1 94.31 415 ASN A N 1
ATOM 3343 C CA . ASN A 1 415 ? -13.453 -41.438 6.141 1 94.31 415 ASN A CA 1
ATOM 3344 C C . ASN A 1 415 ? -14.57 -41.906 7.066 1 94.31 415 ASN A C 1
ATOM 3346 O O . ASN A 1 415 ? -15.609 -42.406 6.605 1 94.31 415 ASN A O 1
ATOM 3350 N N . ARG A 1 416 ? -14.383 -41.781 8.258 1 92.88 416 ARG A N 1
ATOM 3351 C CA . ARG A 1 416 ? -15.375 -42.219 9.242 1 92.88 416 ARG A CA 1
ATOM 3352 C C . ARG A 1 416 ? -16.594 -41.312 9.195 1 92.88 416 ARG A C 1
ATOM 3354 O O . ARG A 1 416 ? -17.719 -41.75 9.484 1 92.88 416 ARG A O 1
ATOM 3361 N N . ARG A 1 417 ? -16.406 -40.094 8.883 1 92.31 417 ARG A N 1
ATOM 3362 C CA . ARG A 1 417 ? -17.531 -39.188 8.773 1 92.31 417 ARG A CA 1
ATOM 3363 C C . ARG A 1 417 ? -18.438 -39.531 7.594 1 92.31 417 ARG A C 1
ATOM 3365 O O . ARG A 1 417 ? -19.656 -39.344 7.652 1 92.31 417 ARG A O 1
ATOM 3372 N N . ASN A 1 418 ? -17.797 -39.938 6.512 1 93.25 418 ASN A N 1
ATOM 3373 C CA . ASN A 1 418 ? -18.5 -40.406 5.324 1 93.25 418 ASN A CA 1
ATOM 3374 C C . ASN A 1 418 ? -17.719 -41.531 4.625 1 93.25 418 ASN A C 1
ATOM 3376 O O . ASN A 1 418 ? -16.672 -41.25 4.016 1 93.25 418 ASN A O 1
ATOM 3380 N N . GLU A 1 419 ? -18.266 -42.625 4.582 1 91.94 419 GLU A N 1
ATOM 3381 C CA . GLU A 1 419 ? -17.578 -43.781 4.062 1 91.94 419 GLU A CA 1
ATOM 3382 C C . GLU A 1 419 ? -17.344 -43.688 2.559 1 91.94 419 GLU A C 1
ATOM 3384 O O . GLU A 1 419 ? -16.453 -44.344 2.014 1 91.94 419 GLU A O 1
ATOM 3389 N N . ASN A 1 420 ? -18.094 -42.844 1.94 1 91.88 420 ASN A N 1
ATOM 3390 C CA . ASN A 1 420 ? -17.922 -42.688 0.502 1 91.88 420 ASN A CA 1
ATOM 3391 C C . ASN A 1 420 ? -16.672 -41.875 0.176 1 91.88 420 ASN A C 1
ATOM 3393 O O . ASN A 1 420 ? -16.219 -41.844 -0.973 1 91.88 420 ASN A O 1
ATOM 3397 N N . TRP A 1 421 ? -16.109 -41.281 1.25 1 95.81 421 TRP A N 1
ATOM 3398 C CA . TRP A 1 421 ? -14.852 -40.562 1.078 1 95.81 421 TRP A CA 1
ATOM 3399 C C . TRP A 1 421 ? -13.664 -41.5 1.225 1 95.81 421 TRP A C 1
ATOM 3401 O O . TRP A 1 421 ? -13.078 -41.625 2.305 1 95.81 421 TRP A O 1
ATOM 3411 N N . THR A 1 422 ? -13.203 -42.062 0.16 1 95.88 422 THR A N 1
ATOM 3412 C CA . THR A 1 422 ? -12.086 -43 0.203 1 95.88 422 THR A CA 1
ATOM 3413 C C . THR A 1 422 ? -10.773 -42.281 0.473 1 95.88 422 THR A C 1
ATOM 3415 O O . THR A 1 422 ? -10.672 -41.062 0.239 1 95.88 422 THR A O 1
ATOM 3418 N N . SER A 1 423 ? -9.82 -43.031 0.918 1 95.12 423 SER A N 1
ATOM 3419 C CA . SER A 1 423 ? -8.516 -42.469 1.231 1 95.12 423 SER A CA 1
ATOM 3420 C C . SER A 1 423 ? -7.887 -41.812 -0.002 1 95.12 423 SER A C 1
ATOM 3422 O O . SER A 1 423 ? -7.312 -40.75 0.078 1 95.12 423 SER A O 1
ATOM 3424 N N . GLY A 1 424 ? -7.945 -42.531 -1.06 1 95.12 424 GLY A N 1
ATOM 3425 C CA . GLY A 1 424 ? -7.406 -41.969 -2.301 1 95.12 424 GLY A CA 1
ATOM 3426 C C . GLY A 1 424 ? -8.086 -40.719 -2.746 1 95.12 424 GLY A C 1
ATOM 3427 O O . GLY A 1 424 ? -7.426 -39.75 -3.178 1 95.12 424 GLY A O 1
ATOM 3428 N N . HIS A 1 425 ? -9.383 -40.688 -2.631 1 96.19 425 HIS A N 1
ATOM 3429 C CA . HIS A 1 425 ? -10.141 -39.5 -3.025 1 96.19 425 HIS A CA 1
ATOM 3430 C C . HIS A 1 425 ? -9.812 -38.312 -2.131 1 96.19 425 HIS A C 1
ATOM 3432 O O . HIS A 1 425 ? -9.641 -37.188 -2.619 1 96.19 425 HIS A O 1
ATOM 3438 N N . ILE A 1 426 ? -9.703 -38.562 -0.849 1 96.5 426 ILE A N 1
ATOM 3439 C CA . ILE A 1 426 ? -9.406 -37.5 0.111 1 96.5 426 ILE A CA 1
ATOM 3440 C C . ILE A 1 426 ? -8.047 -36.875 -0.213 1 96.5 426 ILE A C 1
ATOM 3442 O O . ILE A 1 426 ? -7.93 -35.656 -0.323 1 96.5 426 ILE A O 1
ATOM 3446 N N . ARG A 1 427 ? -7.094 -37.625 -0.494 1 95.5 427 ARG A N 1
ATOM 3447 C CA . ARG A 1 427 ? -5.734 -37.156 -0.714 1 95.5 427 ARG A CA 1
ATOM 3448 C C . ARG A 1 427 ? -5.621 -36.406 -2.043 1 95.5 427 ARG A C 1
ATOM 3450 O O . ARG A 1 427 ? -4.863 -35.438 -2.162 1 95.5 427 ARG A O 1
ATOM 3457 N N . SER A 1 428 ? -6.426 -36.75 -2.967 1 94.19 428 SER A N 1
ATOM 3458 C CA . SER A 1 428 ? -6.27 -36.219 -4.316 1 94.19 428 SER A CA 1
ATOM 3459 C C . SER A 1 428 ? -7.199 -35.031 -4.551 1 94.19 428 SER A C 1
ATOM 3461 O O . SER A 1 428 ? -6.984 -34.25 -5.469 1 94.19 428 SER A O 1
ATOM 3463 N N . ASN A 1 429 ? -8.25 -34.906 -3.686 1 96.44 429 ASN A N 1
ATOM 3464 C CA . ASN A 1 429 ? -9.273 -33.938 -4.066 1 96.44 429 ASN A CA 1
ATOM 3465 C C . ASN A 1 429 ? -9.562 -32.938 -2.938 1 96.44 429 ASN A C 1
ATOM 3467 O O . ASN A 1 429 ? -9.938 -31.797 -3.188 1 96.44 429 ASN A O 1
ATOM 3471 N N . PHE A 1 430 ? -9.367 -33.375 -1.748 1 97.81 430 PHE A N 1
ATOM 3472 C CA . PHE A 1 430 ? -9.789 -32.531 -0.638 1 97.81 430 PHE A CA 1
ATOM 3473 C C . PHE A 1 430 ? -8.773 -31.406 -0.389 1 97.81 430 PHE A C 1
ATOM 3475 O O . PHE A 1 430 ? -7.574 -31.594 -0.591 1 97.81 430 PHE A O 1
ATOM 3482 N N . ALA A 1 431 ? -9.234 -30.281 -0.032 1 98.06 431 ALA A N 1
ATOM 3483 C CA . ALA A 1 431 ? -8.469 -29.156 0.522 1 98.06 431 ALA A CA 1
ATOM 3484 C C . ALA A 1 431 ? -9.133 -28.609 1.773 1 98.06 431 ALA A C 1
ATOM 3486 O O . ALA A 1 431 ? -10.359 -28.672 1.912 1 98.06 431 ALA A O 1
ATOM 3487 N N . ILE A 1 432 ? -8.344 -28.141 2.688 1 97.56 432 ILE A N 1
ATOM 3488 C CA . ILE A 1 432 ? -8.875 -27.578 3.92 1 97.56 432 ILE A CA 1
ATOM 3489 C C . ILE A 1 432 ? -8.547 -26.078 3.99 1 97.56 432 ILE A C 1
ATOM 3491 O O . ILE A 1 432 ? -7.383 -25.688 3.869 1 97.56 432 ILE A O 1
ATOM 3495 N N . ILE A 1 433 ? -9.547 -25.281 4.184 1 98.25 433 ILE A N 1
ATOM 3496 C CA . ILE A 1 433 ? -9.406 -23.844 4.266 1 98.25 433 ILE A CA 1
ATOM 3497 C C . ILE A 1 433 ? -9.719 -23.375 5.688 1 98.25 433 ILE A C 1
ATOM 3499 O O . ILE A 1 433 ? -10.82 -23.594 6.191 1 98.25 433 ILE A O 1
ATOM 3503 N N . ASN A 1 434 ? -8.758 -22.766 6.301 1 97.88 434 ASN A N 1
ATOM 3504 C CA . ASN A 1 434 ? -8.945 -22.125 7.598 1 97.88 434 ASN A CA 1
ATOM 3505 C C . ASN A 1 434 ? -8.844 -20.609 7.484 1 97.88 434 ASN A C 1
ATOM 3507 O O . ASN A 1 434 ? -7.824 -20.078 7.035 1 97.88 434 ASN A O 1
ATOM 3511 N N . ILE A 1 435 ? -9.875 -19.953 7.879 1 97.56 435 ILE A N 1
ATOM 3512 C CA . ILE A 1 435 ? -9.898 -18.5 7.898 1 97.56 435 ILE A CA 1
ATOM 3513 C C . ILE A 1 435 ? -10.211 -18 9.312 1 97.56 435 ILE A C 1
ATOM 3515 O O . ILE A 1 435 ? -11.195 -18.422 9.914 1 97.56 435 ILE A O 1
ATOM 3519 N N . TYR A 1 436 ? -9.383 -17.109 9.805 1 97.12 436 TYR A N 1
ATOM 3520 C CA . TYR A 1 436 ? -9.586 -16.641 11.172 1 97.12 436 TYR A CA 1
ATOM 3521 C C . TYR A 1 436 ? -8.93 -15.273 11.375 1 97.12 436 TYR A C 1
ATOM 3523 O O . TYR A 1 436 ? -8.008 -14.898 10.648 1 97.12 436 TYR A O 1
ATOM 3531 N N . PHE A 1 437 ? -9.438 -14.586 12.328 1 96.38 437 PHE A N 1
ATOM 3532 C CA . PHE A 1 437 ? -8.797 -13.32 12.68 1 96.38 437 PHE A CA 1
ATOM 3533 C C . PHE A 1 437 ? -7.523 -13.562 13.484 1 96.38 437 PHE A C 1
ATOM 3535 O O . PHE A 1 437 ? -7.527 -14.312 14.461 1 96.38 437 PHE A O 1
ATOM 3542 N N . ARG A 1 438 ? -6.496 -12.914 13.031 1 92.81 438 ARG A N 1
ATOM 3543 C CA . ARG A 1 438 ? -5.215 -12.977 13.727 1 92.81 438 ARG A CA 1
ATOM 3544 C C . ARG A 1 438 ? -5.289 -12.281 15.078 1 92.81 438 ARG A C 1
ATOM 3546 O O . ARG A 1 438 ? -4.73 -12.766 16.062 1 92.81 438 ARG A O 1
ATOM 3553 N N . ASP A 1 439 ? -5.934 -11.164 15.094 1 91.25 439 ASP A N 1
ATOM 3554 C CA . ASP A 1 439 ? -6.172 -10.352 16.281 1 91.25 439 ASP A CA 1
ATOM 3555 C C . ASP A 1 439 ? -7.641 -9.945 16.391 1 91.25 439 ASP A C 1
ATOM 3557 O O . ASP A 1 439 ? -8.336 -9.867 15.375 1 91.25 439 ASP A O 1
ATOM 3561 N N . MET A 1 440 ? -8.016 -9.734 17.547 1 93.62 440 MET A N 1
ATOM 3562 C CA . MET A 1 440 ? -9.406 -9.328 17.734 1 93.62 440 MET A CA 1
ATOM 3563 C C . MET A 1 440 ? -9.539 -7.812 17.734 1 93.62 440 MET A C 1
ATOM 3565 O O . MET A 1 440 ? -10.492 -7.266 18.281 1 93.62 440 MET A O 1
ATOM 3569 N N . SER A 1 441 ? -8.602 -7.184 17.156 1 93 441 SER A N 1
ATOM 3570 C CA . SER A 1 441 ? -8.617 -5.73 17.047 1 93 441 SER A CA 1
ATOM 3571 C C . SER A 1 441 ? -8.5 -5.297 15.586 1 93 441 SER A C 1
ATOM 3573 O O . SER A 1 441 ? -8.148 -6.102 14.719 1 93 441 SER A O 1
ATOM 3575 N N . TYR A 1 442 ? -9.023 -4.129 15.367 1 93.31 442 TYR A N 1
ATOM 3576 C CA . TYR A 1 442 ? -8.836 -3.545 14.047 1 93.31 442 TYR A CA 1
ATOM 3577 C C . TYR A 1 442 ? -8.477 -2.068 14.148 1 93.31 442 TYR A C 1
ATOM 3579 O O . TYR A 1 442 ? -8.695 -1.439 15.188 1 93.31 442 TYR A O 1
ATOM 3587 N N . ASN A 1 443 ? -7.82 -1.586 13.094 1 90.56 443 ASN A N 1
ATOM 3588 C CA . ASN A 1 443 ? -7.5 -0.167 12.977 1 90.56 443 ASN A CA 1
ATOM 3589 C C . ASN A 1 443 ? -8.586 0.588 12.211 1 90.56 443 ASN A C 1
ATOM 3591 O O . ASN A 1 443 ? -9.039 0.134 11.156 1 90.56 443 ASN A O 1
ATOM 3595 N N . GLU A 1 444 ? -9.008 1.61 12.812 1 93.44 444 GLU A N 1
ATOM 3596 C CA . GLU A 1 444 ? -9.906 2.527 12.117 1 93.44 444 GLU A CA 1
ATOM 3597 C C . GLU A 1 444 ? -9.18 3.797 11.688 1 93.44 444 GLU A C 1
ATOM 3599 O O . GLU A 1 444 ? -8.641 4.527 12.523 1 93.44 444 GLU A O 1
ATOM 3604 N N . TYR A 1 445 ? -9.117 3.969 10.445 1 89.44 445 TYR A N 1
ATOM 3605 C CA . TYR A 1 445 ? -8.555 5.184 9.867 1 89.44 445 TYR A CA 1
ATOM 3606 C C . TYR A 1 445 ? -9.648 6.191 9.539 1 89.44 445 TYR A C 1
ATOM 3608 O O . TYR A 1 445 ? -10.445 5.973 8.625 1 89.44 445 TYR A O 1
ATOM 3616 N N . SER A 1 446 ? -9.68 7.242 10.227 1 92.62 446 SER A N 1
ATOM 3617 C CA . SER A 1 446 ? -10.711 8.258 10.008 1 92.62 446 SER A CA 1
ATOM 3618 C C . SER A 1 446 ? -10.094 9.586 9.594 1 92.62 446 SER A C 1
ATOM 3620 O O . SER A 1 446 ? -9.094 10.023 10.172 1 92.62 446 SER A O 1
ATOM 3622 N N . GLN A 1 447 ? -10.734 10.148 8.602 1 90.06 447 GLN A N 1
ATOM 3623 C CA . GLN A 1 447 ? -10.328 11.477 8.156 1 90.06 447 GLN A CA 1
ATOM 3624 C C . GLN A 1 447 ? -11.117 12.562 8.883 1 90.06 447 GLN A C 1
ATOM 3626 O O . GLN A 1 447 ? -12.328 12.438 9.062 1 90.06 447 GLN A O 1
ATOM 3631 N N . VAL A 1 448 ? -10.344 13.539 9.32 1 89.69 448 VAL A N 1
ATOM 3632 C CA . VAL A 1 448 ? -10.969 14.688 9.961 1 89.69 448 VAL A CA 1
ATOM 3633 C C . VAL A 1 448 ? -10.383 15.984 9.398 1 89.69 448 VAL A C 1
ATOM 3635 O O . VAL A 1 448 ? -9.305 15.969 8.797 1 89.69 448 VAL A O 1
ATOM 3638 N N . GLN A 1 449 ? -11.203 17 9.555 1 88.69 449 GLN A N 1
ATOM 3639 C CA . GLN A 1 449 ? -10.695 18.281 9.109 1 88.69 449 GLN A CA 1
ATOM 3640 C C . GLN A 1 449 ? -9.5 18.719 9.953 1 88.69 449 GLN A C 1
ATOM 3642 O O . GLN A 1 449 ? -9.531 18.625 11.18 1 88.69 449 GLN A O 1
ATOM 3647 N N . GLY A 1 450 ? -8.469 19.188 9.258 1 85.31 450 GLY A N 1
ATOM 3648 C CA . GLY A 1 450 ? -7.234 19.562 9.938 1 85.31 450 GLY A CA 1
ATOM 3649 C C . GLY A 1 450 ? -7.371 20.828 10.758 1 85.31 450 GLY A C 1
ATOM 3650 O O . GLY A 1 450 ? -6.602 21.062 11.695 1 85.31 450 GLY A O 1
ATOM 3651 N N . THR A 1 451 ? -8.188 21.703 10.297 1 87.69 451 THR A N 1
ATOM 3652 C CA . THR A 1 451 ? -8.445 22.953 11.016 1 87.69 451 THR A CA 1
ATOM 3653 C C . THR A 1 451 ? -9.93 23.297 10.977 1 87.69 451 THR A C 1
ATOM 3655 O O . THR A 1 451 ? -10.68 22.734 10.172 1 87.69 451 THR A O 1
ATOM 3658 N N . THR A 1 452 ? -10.32 24.031 12.078 1 88.5 452 THR A N 1
ATOM 3659 C CA . THR A 1 452 ? -11.703 24.5 12.125 1 88.5 452 THR A CA 1
ATOM 3660 C C . THR A 1 452 ? -11.773 26.016 12.023 1 88.5 452 THR A C 1
ATOM 3662 O O . THR A 1 452 ? -10.758 26.703 12.195 1 88.5 452 THR A O 1
ATOM 3665 N N . LEU A 1 453 ? -12.977 26.406 11.695 1 90.88 453 LEU A N 1
ATOM 3666 C CA . LEU A 1 453 ? -13.203 27.859 11.664 1 90.88 453 LEU A CA 1
ATOM 3667 C C . LEU A 1 453 ? -12.969 28.469 13.039 1 90.88 453 LEU A C 1
ATOM 3669 O O . LEU A 1 453 ? -12.406 29.562 13.148 1 90.88 453 LEU A O 1
ATOM 3673 N N . THR A 1 454 ? -13.312 27.766 14 1 89.31 454 THR A N 1
ATOM 3674 C CA . THR A 1 454 ? -13.133 28.234 15.367 1 89.31 454 THR A CA 1
ATOM 3675 C C . THR A 1 454 ? -11.648 28.391 15.703 1 89.31 454 THR A C 1
ATOM 3677 O O . THR A 1 454 ? -11.242 29.391 16.297 1 89.31 454 THR A O 1
ATOM 3680 N N . GLN A 1 455 ? -10.906 27.484 15.297 1 89.69 455 GLN A N 1
ATOM 3681 C CA . GLN A 1 455 ? -9.477 27.531 15.57 1 89.69 455 GLN A CA 1
ATOM 3682 C C . GLN A 1 455 ? -8.805 28.672 14.797 1 89.69 455 GLN A C 1
ATOM 3684 O O . GLN A 1 455 ? -7.945 29.359 15.328 1 89.69 455 GLN A O 1
ATOM 3689 N N . MET A 1 456 ? -9.195 28.766 13.594 1 90.62 456 MET A N 1
ATOM 3690 C CA . MET A 1 456 ? -8.625 29.828 12.773 1 90.62 456 MET A CA 1
ATOM 3691 C C . MET A 1 456 ? -8.953 31.203 13.367 1 90.62 456 MET A C 1
ATOM 3693 O O . MET A 1 456 ? -8.078 32.062 13.477 1 90.62 456 MET A O 1
ATOM 3697 N N . LEU A 1 457 ? -10.148 31.375 13.82 1 91.69 457 LEU A N 1
ATOM 3698 C CA . LEU A 1 457 ? -10.57 32.656 14.406 1 91.69 457 LEU A CA 1
ATOM 3699 C C . LEU A 1 457 ? -9.852 32.906 15.727 1 91.69 457 LEU A C 1
ATOM 3701 O O . LEU A 1 457 ? -9.492 34.031 16.031 1 91.69 457 LEU A O 1
ATOM 3705 N N . SER A 1 458 ? -9.672 31.859 16.406 1 91.12 458 SER A N 1
ATOM 3706 C CA . SER A 1 458 ? -8.922 31.969 17.656 1 91.12 458 SER A CA 1
ATOM 3707 C C . SER A 1 458 ? -7.48 32.375 17.406 1 91.12 458 SER A C 1
ATOM 3709 O O . SER A 1 458 ? -6.93 33.219 18.109 1 91.12 458 SER A O 1
ATOM 3711 N N . ASP A 1 459 ? -6.93 31.859 16.391 1 92.62 459 ASP A N 1
ATOM 3712 C CA . ASP A 1 459 ? -5.551 32.188 16.047 1 92.62 459 ASP A CA 1
ATOM 3713 C C . ASP A 1 459 ? -5.441 33.656 15.562 1 92.62 459 ASP A C 1
ATOM 3715 O O . ASP A 1 459 ? -4.477 34.344 15.875 1 92.62 459 ASP A O 1
ATOM 3719 N N . ILE A 1 460 ? -6.391 34 14.867 1 92.06 460 ILE A N 1
ATOM 3720 C CA . ILE A 1 460 ? -6.41 35.375 14.414 1 92.06 460 ILE A CA 1
ATOM 3721 C C . ILE A 1 460 ? -6.543 36.312 15.617 1 92.06 460 ILE A C 1
ATOM 3723 O O . ILE A 1 460 ? -5.812 37.312 15.727 1 92.06 460 ILE A O 1
ATOM 3727 N N . GLY A 1 461 ? -7.43 36 16.531 1 91.31 461 GLY A N 1
ATOM 3728 C CA . GLY A 1 461 ? -7.598 36.781 17.734 1 91.31 461 GLY A CA 1
ATOM 3729 C C . GLY A 1 461 ? -6.332 36.875 18.578 1 91.31 461 GLY A C 1
ATOM 3730 O O . GLY A 1 461 ? -5.996 37.938 19.094 1 91.31 461 GLY A O 1
ATOM 3731 N N . GLY A 1 462 ? -5.746 35.75 18.672 1 91.94 462 GLY A N 1
ATOM 3732 C CA . GLY A 1 462 ? -4.492 35.75 19.406 1 91.94 462 GLY A CA 1
ATOM 3733 C C . GLY A 1 462 ? -3.428 36.625 18.781 1 91.94 462 GLY A C 1
ATOM 3734 O O . GLY A 1 462 ? -2.703 37.312 19.5 1 91.94 462 GLY A O 1
ATOM 3735 N N . ASN A 1 463 ? -3.391 36.625 17.5 1 93.06 463 ASN A N 1
ATOM 3736 C CA . ASN A 1 463 ? -2.418 37.469 16.812 1 93.06 463 ASN A CA 1
ATOM 3737 C C . ASN A 1 463 ? -2.797 38.938 16.891 1 93.06 463 ASN A C 1
ATOM 3739 O O . ASN A 1 463 ? -1.925 39.812 17.031 1 93.06 463 ASN A O 1
ATOM 3743 N N . MET A 1 464 ? -4.027 39.188 16.797 1 92.62 464 MET A N 1
ATOM 3744 C CA . MET A 1 464 ? -4.484 40.562 16.969 1 92.62 464 MET A CA 1
ATOM 3745 C C . MET A 1 464 ? -4.148 41.094 18.375 1 92.62 464 MET A C 1
ATOM 3747 O O . MET A 1 464 ? -3.719 42.25 18.531 1 92.62 464 MET A O 1
ATOM 3751 N N . GLY A 1 465 ? -4.359 40.25 19.297 1 90.94 465 GLY A N 1
ATOM 3752 C CA . GLY A 1 465 ? -3.996 40.594 20.672 1 90.94 465 GLY A CA 1
ATOM 3753 C C . GLY A 1 465 ? -2.502 40.781 20.859 1 90.94 465 GLY A C 1
ATOM 3754 O O . GLY A 1 465 ? -2.07 41.719 21.531 1 90.94 465 GLY A O 1
ATOM 3755 N N . LEU A 1 466 ? -1.775 40 20.234 1 92.88 466 LEU A N 1
ATOM 3756 C CA . LEU A 1 466 ? -0.326 40.031 20.391 1 92.88 466 LEU A CA 1
ATOM 3757 C C . LEU A 1 466 ? 0.272 41.312 19.812 1 92.88 466 LEU A C 1
ATOM 3759 O O . LEU A 1 466 ? 1.082 41.969 20.453 1 92.88 466 LEU A O 1
ATOM 3763 N N . PHE A 1 467 ? -0.148 41.688 18.641 1 93.44 467 PHE A N 1
ATOM 3764 C CA . PHE A 1 467 ? 0.558 42.781 17.938 1 93.44 467 PHE A CA 1
ATOM 3765 C C . PHE A 1 467 ? -0.012 44.125 18.312 1 93.44 467 PHE A C 1
ATOM 3767 O O . PHE A 1 467 ? 0.737 45.094 18.5 1 93.44 467 PHE A O 1
ATOM 3774 N N . LEU A 1 468 ? -1.332 44.25 18.453 1 92.44 468 LEU A N 1
ATOM 3775 C CA . LEU A 1 468 ? -1.906 45.562 18.609 1 92.44 468 LEU A CA 1
ATOM 3776 C C . LEU A 1 468 ? -2.945 45.594 19.719 1 92.44 468 LEU A C 1
ATOM 3778 O O . LEU A 1 468 ? -3.629 46.594 19.922 1 92.44 468 LEU A O 1
ATOM 3782 N N . GLY A 1 469 ? -3.119 44.5 20.406 1 90.94 469 GLY A N 1
ATOM 3783 C CA . GLY A 1 469 ? -4.172 44.438 21.406 1 90.94 469 GLY A CA 1
ATOM 3784 C C . GLY A 1 469 ? -5.543 44.75 20.844 1 90.94 469 GLY A C 1
ATOM 3785 O O . GLY A 1 469 ? -6.367 45.375 21.531 1 90.94 469 GLY A O 1
ATOM 3786 N N . MET A 1 470 ? -5.719 44.406 19.656 1 89 470 MET A N 1
ATOM 3787 C CA . MET A 1 470 ? -6.93 44.812 18.953 1 89 470 MET A CA 1
ATOM 3788 C C . MET A 1 470 ? -7.984 43.719 19 1 89 470 MET A C 1
ATOM 3790 O O . MET A 1 470 ? -7.66 42.562 19.25 1 89 470 MET A O 1
ATOM 3794 N N . SER A 1 471 ? -9.273 44.094 18.922 1 88.12 471 SER A N 1
ATOM 3795 C CA . SER A 1 471 ? -10.43 43.219 18.797 1 88.12 471 SER A CA 1
ATOM 3796 C C . SER A 1 471 ? -11.281 43.594 17.594 1 88.12 471 SER A C 1
ATOM 3798 O O . SER A 1 471 ? -10.906 44.469 16.812 1 88.12 471 SER A O 1
ATOM 3800 N N . PHE A 1 472 ? -12.359 42.875 17.469 1 87.44 472 PHE A N 1
ATOM 3801 C CA . PHE A 1 472 ? -13.297 43.188 16.391 1 87.44 472 PHE A CA 1
ATOM 3802 C C . PHE A 1 472 ? -13.859 44.594 16.562 1 87.44 472 PHE A C 1
ATOM 3804 O O . PHE A 1 472 ? -14.078 45.312 15.586 1 87.44 472 PHE A O 1
ATOM 3811 N N . ILE A 1 473 ? -14.016 45.062 17.766 1 86 473 ILE A N 1
ATOM 3812 C CA . ILE A 1 473 ? -14.531 46.406 18.062 1 86 473 ILE A CA 1
ATOM 3813 C C . ILE A 1 473 ? -13.5 47.438 17.656 1 86 473 ILE A C 1
ATOM 3815 O O . ILE A 1 473 ? -13.852 48.469 17.062 1 86 473 ILE A O 1
ATOM 3819 N N . SER A 1 474 ? -12.273 47.156 17.922 1 88.62 474 SER A N 1
ATOM 3820 C CA . SER A 1 474 ? -11.211 48.062 17.516 1 88.62 474 SER A CA 1
ATOM 3821 C C . SER A 1 474 ? -11.172 48.25 16 1 88.62 474 SER A C 1
ATOM 3823 O O . SER A 1 474 ? -10.906 49.344 15.508 1 88.62 474 SER A O 1
ATOM 3825 N N . CYS A 1 475 ? -11.461 47.156 15.383 1 88.81 475 CYS A N 1
ATOM 3826 C CA . CYS A 1 475 ? -11.477 47.25 13.922 1 88.81 475 CYS A CA 1
ATOM 3827 C C . CYS A 1 475 ? -12.625 48.125 13.43 1 88.81 475 CYS A C 1
ATOM 3829 O O . CYS A 1 475 ? -12.453 48.906 12.5 1 88.81 475 CYS A O 1
ATOM 3831 N N . ALA A 1 476 ? -13.766 48 14.07 1 89.44 476 ALA A N 1
ATOM 3832 C CA . ALA A 1 476 ? -14.914 48.844 13.711 1 89.44 476 ALA A CA 1
ATOM 3833 C C . ALA A 1 476 ? -14.633 50.312 13.984 1 89.44 476 ALA A C 1
ATOM 3835 O O . ALA A 1 476 ? -14.992 51.188 13.188 1 89.44 476 ALA A O 1
ATOM 3836 N N . GLU A 1 477 ? -13.977 50.594 15.109 1 90.44 477 GLU A N 1
ATOM 3837 C CA . GLU A 1 477 ? -13.586 51.938 15.43 1 90.44 477 GLU A CA 1
ATOM 3838 C C . GLU A 1 477 ? -12.672 52.531 14.359 1 90.44 477 GLU A C 1
ATOM 3840 O O . GLU A 1 477 ? -12.852 53.688 13.938 1 90.44 477 GLU A O 1
ATOM 3845 N N . LEU A 1 478 ? -11.852 51.719 13.898 1 89 478 LEU A N 1
ATOM 3846 C CA . LEU A 1 478 ? -10.891 52.156 12.891 1 89 478 LEU A CA 1
ATOM 3847 C C . LEU A 1 478 ? -11.578 52.406 11.555 1 89 478 LEU A C 1
ATOM 3849 O O . LEU A 1 478 ? -11.281 53.406 10.867 1 89 478 LEU A O 1
ATOM 3853 N N . ILE A 1 479 ? -12.422 51.594 11.25 1 90.12 479 ILE A N 1
ATOM 3854 C CA . ILE A 1 479 ? -13.133 51.719 9.984 1 90.12 479 ILE A CA 1
ATOM 3855 C C . ILE A 1 479 ? -13.984 53 10 1 90.12 479 ILE A C 1
ATOM 3857 O O . ILE A 1 479 ? -13.992 53.75 9.031 1 90.12 479 ILE A O 1
ATOM 3861 N N . ILE A 1 480 ? -14.648 53.188 11.094 1 90 480 ILE A N 1
ATOM 3862 C CA . ILE A 1 480 ? -15.477 54.375 11.219 1 90 480 ILE A CA 1
ATOM 3863 C C . ILE A 1 480 ? -14.594 55.625 11.148 1 90 480 ILE A C 1
ATOM 3865 O O . ILE A 1 480 ? -14.953 56.594 10.484 1 90 480 ILE A O 1
ATOM 3869 N N . TYR A 1 481 ? -13.453 55.594 11.789 1 88.94 481 TYR A N 1
ATOM 3870 C CA . TYR A 1 481 ? -12.523 56.719 11.766 1 88.94 481 TYR A CA 1
ATOM 3871 C C . TYR A 1 481 ? -12.039 57 10.352 1 88.94 481 TYR A C 1
ATOM 3873 O O . TYR A 1 481 ? -12.031 58.156 9.906 1 88.94 481 TYR A O 1
ATOM 3881 N N . LEU A 1 482 ? -11.695 55.969 9.648 1 89.19 482 LEU A N 1
ATOM 3882 C CA . LEU A 1 482 ? -11.211 56.125 8.289 1 89.19 482 LEU A CA 1
ATOM 3883 C C . LEU A 1 482 ? -12.305 56.656 7.375 1 89.19 482 LEU A C 1
ATOM 3885 O O . LEU A 1 482 ? -12.047 57.5 6.492 1 89.19 482 LEU A O 1
ATOM 3889 N N . PHE A 1 483 ? -13.438 56.219 7.633 1 89.06 483 PHE A N 1
ATOM 3890 C CA . PHE A 1 483 ? -14.57 56.719 6.855 1 89.06 483 PHE A CA 1
ATOM 3891 C C . PHE A 1 483 ? -14.82 58.188 7.133 1 89.06 483 PHE A C 1
ATOM 3893 O O . PHE A 1 483 ? -15.078 58.969 6.207 1 89.06 483 PHE A O 1
ATOM 3900 N N . LYS A 1 484 ? -14.75 58.625 8.367 1 86.5 484 LYS A N 1
ATOM 3901 C CA . LYS A 1 484 ? -14.961 60 8.75 1 86.5 484 LYS A CA 1
ATOM 3902 C C . LYS A 1 484 ? -13.875 60.906 8.164 1 86.5 484 LYS A C 1
ATOM 3904 O O . LYS A 1 484 ? -14.172 62 7.66 1 86.5 484 LYS A O 1
ATOM 3909 N N . ILE A 1 485 ? -12.703 60.438 8.18 1 86.56 485 ILE A N 1
ATOM 3910 C CA . ILE A 1 485 ? -11.578 61.219 7.672 1 86.56 485 ILE A CA 1
ATOM 3911 C C . ILE A 1 485 ? -11.695 61.375 6.156 1 86.56 485 ILE A C 1
ATOM 3913 O O . ILE A 1 485 ? -11.453 62.438 5.605 1 86.56 485 ILE A O 1
ATOM 3917 N N . THR A 1 486 ? -12.055 60.312 5.551 1 88.69 486 THR A N 1
ATOM 3918 C CA . THR A 1 486 ? -12.203 60.344 4.102 1 88.69 486 THR A CA 1
ATOM 3919 C C . THR A 1 486 ? -13.367 61.25 3.705 1 88.69 486 THR A C 1
ATOM 3921 O O . THR A 1 486 ? -13.281 62 2.725 1 88.69 486 THR A O 1
ATOM 3924 N N . TRP A 1 487 ? -14.375 61.156 4.48 1 84.62 487 TRP A N 1
ATOM 3925 C CA . TRP A 1 487 ? -15.547 62 4.223 1 84.62 487 TRP A CA 1
ATOM 3926 C C . TRP A 1 487 ? -15.203 63.469 4.398 1 84.62 487 TRP A C 1
ATOM 3928 O O . TRP A 1 487 ? -15.68 64.312 3.639 1 84.62 487 TRP A O 1
ATOM 3938 N N . ILE A 1 488 ? -14.359 63.844 5.406 1 83.69 488 ILE A N 1
ATOM 3939 C CA . ILE A 1 488 ? -13.945 65.188 5.668 1 83.69 488 ILE A CA 1
ATOM 3940 C C . ILE A 1 488 ? -13.031 65.688 4.547 1 83.69 488 ILE A C 1
ATOM 3942 O O . ILE A 1 488 ? -13.094 66.875 4.141 1 83.69 488 ILE A O 1
ATOM 3946 N N . MET A 1 489 ? -12.297 64.75 3.963 1 84 489 MET A N 1
ATOM 3947 C CA . MET A 1 489 ? -11.352 65.125 2.916 1 84 489 MET A CA 1
ATOM 3948 C C . MET A 1 489 ? -12.07 65.375 1.589 1 84 489 MET A C 1
ATOM 3950 O O . MET A 1 489 ? -11.68 66.25 0.807 1 84 489 MET A O 1
ATOM 3954 N N . ILE A 1 490 ? -13.133 64.688 1.378 1 85.38 490 ILE A N 1
ATOM 3955 C CA . ILE A 1 490 ? -13.797 64.75 0.08 1 85.38 490 ILE A CA 1
ATOM 3956 C C . ILE A 1 490 ? -14.914 65.812 0.111 1 85.38 490 ILE A C 1
ATOM 3958 O O . ILE A 1 490 ? -15.102 66.5 -0.854 1 85.38 490 ILE A O 1
ATOM 3962 N N . SER A 1 491 ? -15.672 65.812 1.277 1 81.19 491 SER A N 1
ATOM 3963 C CA . SER A 1 491 ? -16.859 66.688 1.312 1 81.19 491 SER A CA 1
ATOM 3964 C C . SER A 1 491 ? -16.531 68.062 1.921 1 81.19 491 SER A C 1
ATOM 3966 O O . SER A 1 491 ? -16.172 68.125 3.094 1 81.19 491 SER A O 1
ATOM 3968 N N . LYS A 1 492 ? -16.656 69.125 1.207 1 78.31 492 LYS A N 1
ATOM 3969 C CA . LYS A 1 492 ? -16.516 70.5 1.686 1 78.31 492 LYS A CA 1
ATOM 3970 C C . LYS A 1 492 ? -17.609 70.875 2.672 1 78.31 492 LYS A C 1
ATOM 3972 O O . LYS A 1 492 ? -17.375 71.562 3.66 1 78.31 492 LYS A O 1
ATOM 3977 N N . LYS A 1 493 ? -18.828 70.375 2.4 1 76.5 493 LYS A N 1
ATOM 3978 C CA . LYS A 1 493 ? -19.969 70.625 3.27 1 76.5 493 LYS A CA 1
ATOM 3979 C C . LYS A 1 493 ? -19.719 70.125 4.68 1 76.5 493 LYS A C 1
ATOM 3981 O O . LYS A 1 493 ? -20.047 70.812 5.664 1 76.5 493 LYS A O 1
ATOM 3986 N N . ARG A 1 494 ? -19.109 68.938 4.719 1 79.31 494 ARG A N 1
ATOM 3987 C CA . ARG A 1 494 ? -18.844 68.375 6.023 1 79.31 494 ARG A CA 1
ATOM 3988 C C . ARG A 1 494 ? -17.766 69.125 6.777 1 79.31 494 ARG A C 1
ATOM 3990 O O . ARG A 1 494 ? -17.859 69.312 7.996 1 79.31 494 ARG A O 1
ATOM 3997 N N . ARG A 1 495 ? -16.875 69.688 6.086 1 78.56 495 ARG A N 1
ATOM 3998 C CA . ARG A 1 495 ? -15.828 70.5 6.707 1 78.56 495 ARG A CA 1
ATOM 3999 C C . ARG A 1 495 ? -16.422 71.75 7.316 1 78.56 495 ARG A C 1
ATOM 4001 O O . ARG A 1 495 ? -16.062 72.125 8.43 1 78.56 495 ARG A O 1
ATOM 4008 N N . GLN A 1 496 ? -17.344 72.312 6.57 1 77.12 496 GLN A N 1
ATOM 4009 C CA . GLN A 1 496 ? -17.984 73.5 7.051 1 77.12 496 GLN A CA 1
ATOM 4010 C C . GLN A 1 496 ? -18.859 73.25 8.266 1 77.12 496 GLN A C 1
ATOM 4012 O O . GLN A 1 496 ? -18.875 74 9.219 1 77.12 496 GLN A O 1
ATOM 4017 N N . TYR A 1 497 ? -19.484 72.125 8.156 1 77.25 497 TYR A N 1
ATOM 4018 C CA . TYR A 1 497 ? -20.328 71.75 9.281 1 77.25 497 TYR A CA 1
ATOM 4019 C C . TYR A 1 497 ? -19.5 71.562 10.547 1 77.25 497 TYR A C 1
ATOM 4021 O O . TYR A 1 497 ? -19.906 71.938 11.633 1 77.25 497 TYR A O 1
ATOM 4029 N N . MET A 1 498 ? -18.391 71 10.438 1 76.94 498 MET A N 1
ATOM 4030 C CA . MET A 1 498 ? -17.547 70.75 11.594 1 76.94 498 MET A CA 1
ATOM 4031 C C . MET A 1 498 ? -16.953 72 12.18 1 76.94 498 MET A C 1
ATOM 4033 O O . MET A 1 498 ? -16.797 72.125 13.398 1 76.94 498 MET A O 1
ATOM 4037 N N . VAL A 1 499 ? -16.703 72.938 11.305 1 74.38 499 VAL A N 1
ATOM 4038 C CA . VAL A 1 499 ? -16.219 74.25 11.766 1 74.38 499 VAL A CA 1
ATOM 4039 C C . VAL A 1 499 ? -17.328 75 12.539 1 74.38 499 VAL A C 1
ATOM 4041 O O . VAL A 1 499 ? -17.078 75.562 13.602 1 74.38 499 VAL A O 1
ATOM 4044 N N . LEU A 1 500 ? -18.531 74.812 12.039 1 74.69 500 LEU A N 1
ATOM 4045 C CA . LEU A 1 500 ? -19.656 75.5 12.695 1 74.69 500 LEU A CA 1
ATOM 4046 C C . LEU A 1 500 ? -19.938 74.812 14.039 1 74.69 500 LEU A C 1
ATOM 4048 O O . LEU A 1 500 ? -20.266 75.5 15.016 1 74.69 500 LEU A O 1
ATOM 4052 N N . LYS A 1 501 ? -19.828 73.5 14.062 1 75.69 501 LYS A N 1
ATOM 4053 C CA . LYS A 1 501 ? -20.047 72.812 15.305 1 75.69 501 LYS A CA 1
ATOM 4054 C C . LYS A 1 501 ? -19.031 73.188 16.375 1 75.69 501 LYS A C 1
ATOM 4056 O O . LYS A 1 501 ? -19.375 73.375 17.531 1 75.69 501 LYS A O 1
ATOM 4061 N N . LYS A 1 502 ? -17.797 73.438 15.977 1 71.75 502 LYS A N 1
ATOM 4062 C CA . LYS A 1 502 ? -16.75 73.875 16.891 1 71.75 502 LYS A CA 1
ATOM 4063 C C . LYS A 1 502 ? -17.047 75.25 17.453 1 71.75 502 LYS A C 1
ATOM 4065 O O . LYS A 1 502 ? -16.875 75.5 18.641 1 71.75 502 LYS A O 1
ATOM 4070 N N . GLU A 1 503 ? -17.484 76.062 16.609 1 71.62 503 GLU A N 1
ATOM 4071 C CA . GLU A 1 503 ? -17.828 77.375 17.016 1 71.62 503 GLU A CA 1
ATOM 4072 C C . GLU A 1 503 ? -19.016 77.375 17.984 1 71.62 503 GLU A C 1
ATOM 4074 O O . GLU A 1 503 ? -19 78.125 18.969 1 71.62 503 GLU A O 1
ATOM 4079 N N . LYS A 1 504 ? -19.891 76.562 17.734 1 67.62 504 LYS A N 1
ATOM 4080 C CA . LYS A 1 504 ? -21.062 76.5 18.609 1 67.62 504 LYS A CA 1
ATOM 4081 C C . LYS A 1 504 ? -20.688 75.938 19.984 1 67.62 504 LYS A C 1
ATOM 4083 O O . LYS A 1 504 ? -21.203 76.375 21 1 67.62 504 LYS A O 1
ATOM 4088 N N . GLU A 1 505 ? -19.812 75 20 1 73.06 505 GLU A N 1
ATOM 4089 C CA . GLU A 1 505 ? -19.359 74.438 21.266 1 73.06 505 GLU A CA 1
ATOM 4090 C C . GLU A 1 505 ? -18.547 75.438 22.078 1 73.06 505 GLU A C 1
ATOM 4092 O O . GLU A 1 505 ? -18.672 75.5 23.297 1 73.06 505 GLU A O 1
ATOM 4097 N N . LEU A 1 506 ? -17.75 76.25 21.422 1 66.56 506 LEU A N 1
ATOM 4098 C CA . LEU A 1 506 ? -16.984 77.312 22.078 1 66.56 506 LEU A CA 1
ATOM 4099 C C . LEU A 1 506 ? -17.922 78.375 22.672 1 66.56 506 LEU A C 1
ATOM 4101 O O . LEU A 1 506 ? -17.688 78.812 23.797 1 66.56 506 LEU A O 1
ATOM 4105 N N . VAL A 1 507 ? -18.875 78.562 21.938 1 65.56 507 VAL A N 1
ATOM 4106 C CA . VAL A 1 507 ? -19.859 79.562 22.422 1 65.56 507 VAL A CA 1
ATOM 4107 C C . VAL A 1 507 ? -20.625 79 23.609 1 65.56 507 VAL A C 1
ATOM 4109 O O . VAL A 1 507 ? -20.891 79.688 24.578 1 65.56 507 VAL A O 1
ATOM 4112 N N . ARG A 1 508 ? -20.891 77.75 23.516 1 64.25 508 ARG A N 1
ATOM 4113 C CA . ARG A 1 508 ? -21.594 77.125 24.609 1 64.25 508 ARG A CA 1
ATOM 4114 C C . ARG A 1 508 ? -20.719 77.062 25.859 1 64.25 508 ARG A C 1
ATOM 4116 O O . ARG A 1 508 ? -21.203 77.25 26.984 1 64.25 508 ARG A O 1
ATOM 4123 N N . PHE A 1 509 ? -19.516 76.812 25.656 1 62.19 509 PHE A N 1
ATOM 4124 C CA . PHE A 1 509 ? -18.578 76.75 26.766 1 62.19 509 PHE A CA 1
ATOM 4125 C C . PHE A 1 509 ? -18.375 78.188 27.375 1 62.19 509 PHE A C 1
ATOM 4127 O O . PHE A 1 509 ? -18.328 78.312 28.594 1 62.19 509 PHE A O 1
ATOM 4134 N N . SER A 1 510 ? -18.25 79.125 26.516 1 60.81 510 SER A N 1
ATOM 4135 C CA . SER A 1 510 ? -18.125 80.5 26.984 1 60.81 510 SER A CA 1
ATOM 4136 C C . SER A 1 510 ? -19.375 80.938 27.75 1 60.81 510 SER A C 1
ATOM 4138 O O . SER A 1 510 ? -19.266 81.562 28.797 1 60.81 510 SER A O 1
ATOM 4140 N N . THR A 1 511 ? -20.391 80.438 27.266 1 61.28 511 THR A N 1
ATOM 4141 C CA . THR A 1 511 ? -21.625 80.812 27.938 1 61.28 511 THR A CA 1
ATOM 4142 C C . THR A 1 511 ? -21.766 80.062 29.266 1 61.28 511 THR A C 1
ATOM 4144 O O . THR A 1 511 ? -22.234 80.625 30.25 1 61.28 511 THR A O 1
ATOM 4147 N N . ARG A 1 512 ? -21.375 78.938 29.359 1 61.03 512 ARG A N 1
ATOM 4148 C CA . ARG A 1 512 ? -21.453 78.188 30.609 1 61.03 512 ARG A CA 1
ATOM 4149 C C . ARG A 1 512 ? -20.438 78.688 31.625 1 61.03 512 ARG A C 1
ATOM 4151 O O . ARG A 1 512 ? -20.734 78.75 32.812 1 61.03 512 ARG A O 1
ATOM 4158 N N . GLU A 1 513 ? -19.312 79.062 31.203 1 55.72 513 GLU A N 1
ATOM 4159 C CA . GLU A 1 513 ? -18.312 79.688 32.062 1 55.72 513 GLU A CA 1
ATOM 4160 C C . GLU A 1 513 ? -18.812 81 32.625 1 55.72 513 GLU A C 1
ATOM 4162 O O . GLU A 1 513 ? -18.609 81.312 33.781 1 55.72 513 GLU A O 1
ATOM 4167 N N . ILE A 1 514 ? -19.422 81.688 31.766 1 58.03 514 ILE A N 1
ATOM 4168 C CA . ILE A 1 514 ? -20.016 83 32.188 1 58.03 514 ILE A CA 1
ATOM 4169 C C . ILE A 1 514 ? -21.141 82.688 33.156 1 58.03 514 ILE A C 1
ATOM 4171 O O . ILE A 1 514 ? -21.281 83.438 34.188 1 58.03 514 ILE A O 1
ATOM 4175 N N . GLU A 1 515 ? -21.812 81.688 32.906 1 56.91 515 GLU A N 1
ATOM 4176 C CA . GLU A 1 515 ? -22.891 81.312 33.844 1 56.91 515 GLU A CA 1
ATOM 4177 C C . GLU A 1 515 ? -22.328 80.812 35.156 1 56.91 515 GLU A C 1
ATOM 4179 O O . GLU A 1 515 ? -22.859 81.125 36.219 1 56.91 515 GLU A O 1
ATOM 4184 N N . PHE A 1 516 ? -21.312 80.125 35.188 1 54.22 516 PHE A N 1
ATOM 4185 C CA . PHE A 1 516 ? -20.656 79.688 36.375 1 54.22 516 PHE A CA 1
ATOM 4186 C C . PHE A 1 516 ? -20.078 80.812 37.188 1 54.22 516 PHE A C 1
ATOM 4188 O O . PHE A 1 516 ? -20.172 80.875 38.406 1 54.22 516 PHE A O 1
ATOM 4195 N N . TYR A 1 517 ? -19.562 81.812 36.625 1 49.81 517 TYR A N 1
ATOM 4196 C CA . TYR A 1 517 ? -19 83 37.281 1 49.81 517 TYR A CA 1
ATOM 4197 C C . TYR A 1 517 ? -20.094 83.875 37.844 1 49.81 517 TYR A C 1
ATOM 4199 O O . TYR A 1 517 ? -19.906 84.562 38.812 1 49.81 517 TYR A O 1
ATOM 4207 N N . LYS A 1 518 ? -21.156 83.812 37.344 1 55.06 518 LYS A N 1
ATOM 4208 C CA . LYS A 1 518 ? -22.281 84.562 37.906 1 55.06 518 LYS A CA 1
ATOM 4209 C C . LYS A 1 518 ? -22.797 83.938 39.188 1 55.06 518 LYS A C 1
ATOM 4211 O O . LYS A 1 518 ? -23.297 84.625 40.062 1 55.06 518 LYS A O 1
ATOM 4216 N N . ILE A 1 519 ? -22.516 82.688 39.281 1 49.88 519 ILE A N 1
ATOM 4217 C CA . ILE A 1 519 ? -23.016 82.062 40.5 1 49.88 519 ILE A CA 1
ATOM 4218 C C . ILE A 1 519 ? -21.984 82.188 41.625 1 49.88 519 ILE A C 1
ATOM 4220 O O . ILE A 1 519 ? -22.328 82.125 42.781 1 49.88 519 ILE A O 1
ATOM 4224 N N . LEU A 1 520 ? -20.766 82.5 41.469 1 46.91 520 LEU A N 1
ATOM 4225 C CA . LEU A 1 520 ? -19.734 82.625 42.5 1 46.91 520 LEU A CA 1
ATOM 4226 C C . LEU A 1 520 ? -20 83.875 43.406 1 46.91 520 LEU A C 1
ATOM 4228 O O . LEU A 1 520 ? -19.75 83.812 44.594 1 46.91 520 LEU A O 1
ATOM 4232 N N . PRO A 1 521 ? -20.438 85 42.938 1 46.09 521 PRO A N 1
ATOM 4233 C CA . PRO A 1 521 ? -20.672 86 43.969 1 46.09 521 PRO A CA 1
ATOM 4234 C C . PRO A 1 521 ? -21.75 85.625 44.969 1 46.09 521 PRO A C 1
ATOM 4236 O O . PRO A 1 521 ? -21.797 86.125 46.094 1 46.09 521 PRO A O 1
ATOM 4239 N N . ALA A 1 522 ? -22.625 84.75 44.594 1 45.38 522 ALA A N 1
ATOM 4240 C CA . ALA A 1 522 ? -23.688 84.5 45.531 1 45.38 522 ALA A CA 1
ATOM 4241 C C . ALA A 1 522 ? -23.172 83.625 46.719 1 45.38 522 ALA A C 1
ATOM 4243 O O . ALA A 1 522 ? -23.797 83.562 47.781 1 45.38 522 ALA A O 1
ATOM 4244 N N . VAL A 1 523 ? -22.094 82.938 46.625 1 42.03 523 VAL A N 1
ATOM 4245 C CA . VAL A 1 523 ? -21.656 82.125 47.75 1 42.03 523 VAL A CA 1
ATOM 4246 C C . VAL A 1 523 ? -20.844 83 48.719 1 42.03 523 VAL A C 1
ATOM 4248 O O . VAL A 1 523 ? -20.719 82.625 49.906 1 42.03 523 VAL A O 1
ATOM 4251 N N . ASN A 1 524 ? -20.188 84.125 48.375 1 36.72 524 ASN A N 1
ATOM 4252 C CA . ASN A 1 524 ? -19.5 84.875 49.406 1 36.72 524 ASN A CA 1
ATOM 4253 C C . ASN A 1 524 ? -20.469 85.75 50.219 1 36.72 524 ASN A C 1
ATOM 4255 O O . ASN A 1 524 ? -20.062 86.5 51.094 1 36.72 524 ASN A O 1
ATOM 4259 N N . GLU A 1 525 ? -21.688 86 49.688 1 36.75 525 GLU A N 1
ATOM 4260 C CA . GLU A 1 525 ? -22.531 86.812 50.562 1 36.75 525 GLU A CA 1
ATOM 4261 C C . GLU A 1 525 ? -23.156 85.938 51.656 1 36.75 525 GLU A C 1
ATOM 4263 O O . GLU A 1 525 ? -23.734 86.438 52.625 1 36.75 525 GLU A O 1
ATOM 4268 N N . ILE A 1 526 ? -23.141 84.562 51.562 1 29.91 526 ILE A N 1
ATOM 4269 C CA . ILE A 1 526 ? -23.641 83.938 52.781 1 29.91 526 ILE A CA 1
ATOM 4270 C C . ILE A 1 526 ? -22.5 83.75 53.75 1 29.91 526 ILE A C 1
ATOM 4272 O O . ILE A 1 526 ? -21.438 83.25 53.375 1 29.91 526 ILE A O 1
ATOM 4276 N N . MET B 1 1 ? -33.906 67.562 35.938 1 19.91 1 MET B N 1
ATOM 4277 C CA . MET B 1 1 ? -33.125 67.75 34.719 1 19.91 1 MET B CA 1
ATOM 4278 C C . MET B 1 1 ? -31.703 68.25 35.062 1 19.91 1 MET B C 1
ATOM 4280 O O . MET B 1 1 ? -30.875 68.375 34.156 1 19.91 1 MET B O 1
ATOM 4284 N N . LYS B 1 2 ? -31.594 68.75 36.25 1 30.28 2 LYS B N 1
ATOM 4285 C CA . LYS B 1 2 ? -30.578 69.562 36.969 1 30.28 2 LYS B CA 1
ATOM 4286 C C . LYS B 1 2 ? -29.391 68.688 37.375 1 30.28 2 LYS B C 1
ATOM 4288 O O . LYS B 1 2 ? -28.25 69.125 37.375 1 30.28 2 LYS B O 1
ATOM 4293 N N . SER B 1 3 ? -29.672 67.312 37.719 1 27.78 3 SER B N 1
ATOM 4294 C CA . SER B 1 3 ? -28.734 66.562 38.531 1 27.78 3 SER B CA 1
ATOM 4295 C C . SER B 1 3 ? -27.641 65.938 37.656 1 27.78 3 SER B C 1
ATOM 4297 O O . SER B 1 3 ? -26.578 65.562 38.188 1 27.78 3 SER B O 1
ATOM 4299 N N . ILE B 1 4 ? -27.891 65.75 36.344 1 26.22 4 ILE B N 1
ATOM 4300 C CA . ILE B 1 4 ? -27 64.938 35.531 1 26.22 4 ILE B CA 1
ATOM 4301 C C . ILE B 1 4 ? -25.781 65.75 35.094 1 26.22 4 ILE B C 1
ATOM 4303 O O . ILE B 1 4 ? -24.766 65.188 34.688 1 26.22 4 ILE B O 1
ATOM 4307 N N . LYS B 1 5 ? -25.75 67.125 35.125 1 27.61 5 LYS B N 1
ATOM 4308 C CA . LYS B 1 5 ? -24.75 68.062 34.625 1 27.61 5 LYS B CA 1
ATOM 4309 C C . LYS B 1 5 ? -23.531 68.125 35.531 1 27.61 5 LYS B C 1
ATOM 4311 O O . LYS B 1 5 ? -22.422 68.375 35.094 1 27.61 5 LYS B O 1
ATOM 4316 N N . SER B 1 6 ? -23.641 68 36.844 1 26.59 6 SER B N 1
ATOM 4317 C CA . SER B 1 6 ? -22.5 68.25 37.75 1 26.59 6 SER B CA 1
ATOM 4318 C C . SER B 1 6 ? -21.484 67.125 37.688 1 26.59 6 SER B C 1
ATOM 4320 O O . SER B 1 6 ? -20.375 67.25 38.188 1 26.59 6 SER B O 1
ATOM 4322 N N . ARG B 1 7 ? -21.812 65.938 37.156 1 31.31 7 ARG B N 1
ATOM 4323 C CA . ARG B 1 7 ? -21.031 64.75 37.469 1 31.31 7 ARG B CA 1
ATOM 4324 C C . ARG B 1 7 ? -19.859 64.625 36.531 1 31.31 7 ARG B C 1
ATOM 4326 O O . ARG B 1 7 ? -18.938 63.812 36.781 1 31.31 7 ARG B O 1
ATOM 4333 N N . ALA B 1 8 ? -19.859 65.188 35.344 1 28 8 ALA B N 1
ATOM 4334 C CA . ALA B 1 8 ? -18.906 64.75 34.312 1 28 8 ALA B CA 1
ATOM 4335 C C . ALA B 1 8 ? -17.531 65.375 34.594 1 28 8 ALA B C 1
ATOM 4337 O O . ALA B 1 8 ? -16.531 64.938 34.031 1 28 8 ALA B O 1
ATOM 4338 N N . SER B 1 9 ? -17.453 66.562 35.219 1 26.59 9 SER B N 1
ATOM 4339 C CA . SER B 1 9 ? -16.172 67.25 35.312 1 26.59 9 SER B CA 1
ATOM 4340 C C . SER B 1 9 ? -15.188 66.5 36.188 1 26.59 9 SER B C 1
ATOM 4342 O O . SER B 1 9 ? -14.008 66.812 36.281 1 26.59 9 SER B O 1
ATOM 4344 N N . HIS B 1 10 ? -15.633 65.562 37.094 1 26.03 10 HIS B N 1
ATOM 4345 C CA . HIS B 1 10 ? -14.719 65.188 38.156 1 26.03 10 HIS B CA 1
ATOM 4346 C C . HIS B 1 10 ? -13.789 64.062 37.719 1 26.03 10 HIS B C 1
ATOM 4348 O O . HIS B 1 10 ? -13.109 63.469 38.562 1 26.03 10 HIS B O 1
ATOM 4354 N N . LEU B 1 11 ? -13.836 63.625 36.531 1 29.11 11 LEU B N 1
ATOM 4355 C CA . LEU B 1 11 ? -12.969 62.438 36.438 1 29.11 11 LEU B CA 1
ATOM 4356 C C . LEU B 1 11 ? -11.5 62.844 36.562 1 29.11 11 LEU B C 1
ATOM 4358 O O . LEU B 1 11 ? -10.664 62.406 35.781 1 29.11 11 LEU B O 1
ATOM 4362 N N . ILE B 1 12 ? -11.023 64.125 36.719 1 29.77 12 ILE B N 1
ATOM 4363 C CA . ILE B 1 12 ? -9.641 64.438 37.094 1 29.77 12 ILE B CA 1
ATOM 4364 C C . ILE B 1 12 ? -9.234 63.625 38.312 1 29.77 12 ILE B C 1
ATOM 4366 O O . ILE B 1 12 ? -9.867 63.688 39.344 1 29.77 12 ILE B O 1
ATOM 4370 N N . VAL B 1 13 ? -8.758 62.375 38.094 1 33.03 13 VAL B N 1
ATOM 4371 C CA . VAL B 1 13 ? -8.18 61.812 39.312 1 33.03 13 VAL B CA 1
ATOM 4372 C C . VAL B 1 13 ? -7.543 62.906 40.156 1 33.03 13 VAL B C 1
ATOM 4374 O O . VAL B 1 13 ? -6.551 63.5 39.75 1 33.03 13 VAL B O 1
ATOM 4377 N N . GLU B 1 14 ? -8.289 63.781 40.719 1 30.69 14 GLU B N 1
ATOM 4378 C CA . GLU B 1 14 ? -7.727 64.688 41.75 1 30.69 14 GLU B CA 1
ATOM 4379 C C . GLU B 1 14 ? -6.938 63.844 42.781 1 30.69 14 GLU B C 1
ATOM 4381 O O . GLU B 1 14 ? -7.508 63.031 43.5 1 30.69 14 GLU B O 1
ATOM 4386 N N . VAL B 1 15 ? -5.738 63.469 42.406 1 34.56 15 VAL B N 1
ATOM 4387 C CA . VAL B 1 15 ? -4.898 63.031 43.531 1 34.56 15 VAL B CA 1
ATOM 4388 C C . VAL B 1 15 ? -5.023 64.062 44.688 1 34.56 15 VAL B C 1
ATOM 4390 O O . VAL B 1 15 ? -4.93 65.25 44.469 1 34.56 15 VAL B O 1
ATOM 4393 N N . PRO B 1 16 ? -5.695 63.719 45.719 1 33.47 16 PRO B N 1
ATOM 4394 C CA . PRO B 1 16 ? -5.836 64.688 46.812 1 33.47 16 PRO B CA 1
ATOM 4395 C C . PRO B 1 16 ? -4.547 65.438 47.094 1 33.47 16 PRO B C 1
ATOM 4397 O O . PRO B 1 16 ? -3.453 64.875 46.969 1 33.47 16 PRO B O 1
ATOM 4400 N N . VAL B 1 17 ? -4.594 66.75 47.062 1 35.53 17 VAL B N 1
ATOM 4401 C CA . VAL B 1 17 ? -3.586 67.75 47.344 1 35.53 17 VAL B CA 1
ATOM 4402 C C . VAL B 1 17 ? -2.799 67.375 48.594 1 35.53 17 VAL B C 1
ATOM 4404 O O . VAL B 1 17 ? -1.621 67.688 48.719 1 35.53 17 VAL B O 1
ATOM 4407 N N . GLU B 1 18 ? -3.51 66.75 49.562 1 37.25 18 GLU B N 1
ATOM 4408 C CA . GLU B 1 18 ? -2.822 66.562 50.812 1 37.25 18 GLU B CA 1
ATOM 4409 C C . GLU B 1 18 ? -1.672 65.562 50.656 1 37.25 18 GLU B C 1
ATOM 4411 O O . GLU B 1 18 ? -0.614 65.688 51.281 1 37.25 18 GLU B O 1
ATOM 4416 N N . GLN B 1 19 ? -1.884 64.438 50 1 35.28 19 GLN B N 1
ATOM 4417 C CA . GLN B 1 19 ? -0.833 63.438 49.844 1 35.28 19 GLN B CA 1
ATOM 4418 C C . GLN B 1 19 ? 0.283 63.938 48.938 1 35.28 19 GLN B C 1
ATOM 4420 O O . GLN B 1 19 ? 1.379 63.375 48.906 1 35.28 19 GLN B O 1
ATOM 4425 N N . LEU B 1 20 ? 0.014 64.875 48.094 1 33.94 20 LEU B N 1
ATOM 4426 C CA . LEU B 1 20 ? 1.074 65.562 47.375 1 33.94 20 LEU B CA 1
ATOM 4427 C C . LEU B 1 20 ? 1.97 66.312 48.375 1 33.94 20 LEU B C 1
ATOM 4429 O O . LEU B 1 20 ? 3.156 66.5 48.094 1 33.94 20 LEU B O 1
ATOM 4433 N N . ARG B 1 21 ? 1.52 66.812 49.406 1 37.53 21 ARG B N 1
ATOM 4434 C CA . ARG B 1 21 ? 2.354 67.5 50.375 1 37.53 21 ARG B CA 1
ATOM 4435 C C . ARG B 1 21 ? 3.4 66.562 50.969 1 37.53 21 ARG B C 1
ATOM 4437 O O . ARG B 1 21 ? 4.523 67 51.25 1 37.53 21 ARG B O 1
ATOM 4444 N N . LYS B 1 22 ? 3.018 65.375 51.406 1 38.81 22 LYS B N 1
ATOM 4445 C CA . LYS B 1 22 ? 4.008 64.562 52.094 1 38.81 22 LYS B CA 1
ATOM 4446 C C . LYS B 1 22 ? 5.086 64.062 51.125 1 38.81 22 LYS B C 1
ATOM 4448 O O . LYS B 1 22 ? 6.219 63.812 51.562 1 38.81 22 LYS B O 1
ATOM 4453 N N . PHE B 1 23 ? 4.836 63.719 49.938 1 36.62 23 PHE B N 1
ATOM 4454 C CA . PHE B 1 23 ? 5.879 63.344 49 1 36.62 23 PHE B CA 1
ATOM 4455 C C . PHE B 1 23 ? 6.75 64.562 48.656 1 36.62 23 PHE B C 1
ATOM 4457 O O . PHE B 1 23 ? 7.699 64.438 47.875 1 36.62 23 PHE B O 1
ATOM 4464 N N . ALA B 1 24 ? 6.406 65.688 48.938 1 37.22 24 ALA B N 1
ATOM 4465 C CA . ALA B 1 24 ? 7.184 66.875 48.688 1 37.22 24 ALA B CA 1
ATOM 4466 C C . ALA B 1 24 ? 8.578 66.75 49.281 1 37.22 24 ALA B C 1
ATOM 4468 O O . ALA B 1 24 ? 9.484 67.5 48.938 1 37.22 24 ALA B O 1
ATOM 4469 N N . LYS B 1 25 ? 8.727 66.062 50.375 1 39.06 25 LYS B N 1
ATOM 4470 C CA . LYS B 1 25 ? 10.016 66.375 51 1 39.06 25 LYS B CA 1
ATOM 4471 C C . LYS B 1 25 ? 11.141 65.625 50.25 1 39.06 25 LYS B C 1
ATOM 4473 O O . LYS B 1 25 ? 12.289 66.125 50.25 1 39.06 25 LYS B O 1
ATOM 4478 N N . THR B 1 26 ? 11.312 64.188 50.031 1 40.72 26 THR B N 1
ATOM 4479 C CA . THR B 1 26 ? 12.594 63.688 49.562 1 40.72 26 THR B CA 1
ATOM 4480 C C . THR B 1 26 ? 12.664 63.719 48.031 1 40.72 26 THR B C 1
ATOM 4482 O O . THR B 1 26 ? 11.742 63.281 47.344 1 40.72 26 THR B O 1
ATOM 4485 N N . GLU B 1 27 ? 13.516 64.438 47.25 1 46.69 27 GLU B N 1
ATOM 4486 C CA . GLU B 1 27 ? 13.758 64.938 45.906 1 46.69 27 GLU B CA 1
ATOM 4487 C C . GLU B 1 27 ? 13.656 63.844 44.875 1 46.69 27 GLU B C 1
ATOM 4489 O O . GLU B 1 27 ? 13.023 64 43.844 1 46.69 27 GLU B O 1
ATOM 4494 N N . GLY B 1 28 ? 14.484 62.812 44.938 1 49.34 28 GLY B N 1
ATOM 4495 C CA . GLY B 1 28 ? 14.562 61.688 44.031 1 49.34 28 GLY B CA 1
ATOM 4496 C C . GLY B 1 28 ? 13.25 60.938 43.906 1 49.34 28 GLY B C 1
ATOM 4497 O O . GLY B 1 28 ? 12.906 60.469 42.844 1 49.34 28 GLY B O 1
ATOM 4498 N N . MET B 1 29 ? 12.633 60.688 44.906 1 56.31 29 MET B N 1
ATOM 4499 C CA . MET B 1 29 ? 11.398 59.906 45.031 1 56.31 29 MET B CA 1
ATOM 4500 C C . MET B 1 29 ? 10.25 60.625 44.312 1 56.31 29 MET B C 1
ATOM 4502 O O . MET B 1 29 ? 9.305 59.969 43.844 1 56.31 29 MET B O 1
ATOM 4506 N N . ASN B 1 30 ? 10.453 61.906 44.062 1 63.5 30 ASN B N 1
ATOM 4507 C CA . ASN B 1 30 ? 9.398 62.656 43.375 1 63.5 30 ASN B CA 1
ATOM 4508 C C . ASN B 1 30 ? 9.414 62.438 41.875 1 63.5 30 ASN B C 1
ATOM 4510 O O . ASN B 1 30 ? 8.359 62.312 41.25 1 63.5 30 ASN B O 1
ATOM 4514 N N . SER B 1 31 ? 10.766 62.281 41.406 1 72.31 31 SER B N 1
ATOM 4515 C CA . SER B 1 31 ? 10.867 62.062 39.969 1 72.31 31 SER B CA 1
ATOM 4516 C C . SER B 1 31 ? 10.375 60.656 39.562 1 72.31 31 SER B C 1
ATOM 4518 O O . SER B 1 31 ? 9.719 60.5 38.531 1 72.31 31 SER B O 1
ATOM 4520 N N . LEU B 1 32 ? 10.719 59.75 40.375 1 77.25 32 LEU B N 1
ATOM 4521 C CA . LEU B 1 32 ? 10.266 58.375 40.125 1 77.25 32 LEU B CA 1
ATOM 4522 C C . LEU B 1 32 ? 8.742 58.312 40.188 1 77.25 32 LEU B C 1
ATOM 4524 O O . LEU B 1 32 ? 8.125 57.594 39.375 1 77.25 32 LEU B O 1
ATOM 4528 N N . SER B 1 33 ? 8.211 59.031 41.094 1 79.62 33 SER B N 1
ATOM 4529 C CA . SER B 1 33 ? 6.766 59.031 41.25 1 79.62 33 SER B CA 1
ATOM 4530 C C . SER B 1 33 ? 6.07 59.656 40.062 1 79.62 33 SER B C 1
ATOM 4532 O O . SER B 1 33 ? 5.012 59.219 39.625 1 79.62 33 SER B O 1
ATOM 4534 N N . ARG B 1 34 ? 6.668 60.656 39.531 1 79.06 34 ARG B N 1
ATOM 4535 C CA . ARG B 1 34 ? 6.09 61.312 38.375 1 79.06 34 ARG B CA 1
ATOM 4536 C C . ARG B 1 34 ? 6.113 60.406 37.125 1 79.06 34 ARG B C 1
ATOM 4538 O O . ARG B 1 34 ? 5.137 60.344 36.375 1 79.06 34 ARG B O 1
ATOM 4545 N N . GLU B 1 35 ? 7.223 59.812 36.938 1 82.5 35 GLU B N 1
ATOM 4546 C CA . GLU B 1 35 ? 7.34 58.906 35.812 1 82.5 35 GLU B CA 1
ATOM 4547 C C . GLU B 1 35 ? 6.391 57.719 35.938 1 82.5 35 GLU B C 1
ATOM 4549 O O . GLU B 1 35 ? 5.828 57.25 34.938 1 82.5 35 GLU B O 1
ATOM 4554 N N . THR B 1 36 ? 6.254 57.219 37.125 1 85.06 36 THR B N 1
ATOM 4555 C CA . THR B 1 36 ? 5.344 56.125 37.344 1 85.06 36 THR B CA 1
ATOM 4556 C C . THR B 1 36 ? 3.898 56.531 37.125 1 85.06 36 THR B C 1
ATOM 4558 O O . THR B 1 36 ? 3.105 55.75 36.562 1 85.06 36 THR B O 1
ATOM 4561 N N . GLN B 1 37 ? 3.562 57.719 37.5 1 81.31 37 GLN B N 1
ATOM 4562 C CA . GLN B 1 37 ? 2.219 58.25 37.281 1 81.31 37 GLN B CA 1
ATOM 4563 C C . GLN B 1 37 ? 1.93 58.406 35.781 1 81.31 37 GLN B C 1
ATOM 4565 O O . GLN B 1 37 ? 0.824 58.094 35.312 1 81.31 37 GLN B O 1
ATOM 4570 N N . HIS B 1 38 ? 2.941 58.812 35.125 1 80.5 38 HIS B N 1
ATOM 4571 C CA . HIS B 1 38 ? 2.789 58.969 33.688 1 80.5 38 HIS B CA 1
ATOM 4572 C C . HIS B 1 38 ? 2.615 57.594 33.031 1 80.5 38 HIS B C 1
ATOM 4574 O O . HIS B 1 38 ? 1.77 57.438 32.125 1 80.5 38 HIS B O 1
ATOM 4580 N N . PHE B 1 39 ? 3.391 56.656 33.375 1 82.19 39 PHE B N 1
ATOM 4581 C CA . PHE B 1 39 ? 3.336 55.312 32.812 1 82.19 39 PHE B CA 1
ATOM 4582 C C . PHE B 1 39 ? 1.984 54.656 33.094 1 82.19 39 PHE B C 1
ATOM 4584 O O . PHE B 1 39 ? 1.358 54.125 32.188 1 82.19 39 PHE B O 1
ATOM 4591 N N . VAL B 1 40 ? 1.608 54.719 34.312 1 85.5 40 VAL B N 1
ATOM 4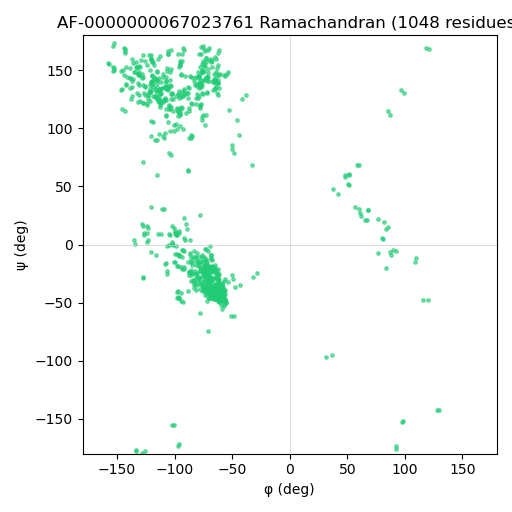592 C CA . VAL B 1 40 ? 0.364 54.062 34.719 1 85.5 40 VAL B CA 1
ATOM 4593 C C . VAL B 1 40 ? -0.814 54.719 34 1 85.5 40 VAL B C 1
ATOM 4595 O O . VAL B 1 40 ? -1.799 54.062 33.688 1 85.5 40 VAL B O 1
ATOM 4598 N N . GLY B 1 41 ? -0.665 55.969 33.688 1 80.12 41 GLY B N 1
ATOM 4599 C CA . GLY B 1 41 ? -1.732 56.719 33.031 1 80.12 41 GLY B CA 1
ATOM 4600 C C . GLY B 1 41 ? -1.881 56.375 31.547 1 80.12 41 GLY B C 1
ATOM 4601 O O . GLY B 1 41 ? -2.975 56.469 31 1 80.12 41 GLY B O 1
ATOM 4602 N N . ILE B 1 42 ? -0.761 55.875 30.953 1 79.12 42 ILE B N 1
ATOM 4603 C CA . ILE B 1 42 ? -0.82 55.688 29.5 1 79.12 42 ILE B CA 1
ATOM 4604 C C . ILE B 1 42 ? -0.592 54.219 29.172 1 79.12 42 ILE B C 1
ATOM 4606 O O . ILE B 1 42 ? -0.73 53.781 28.031 1 79.12 42 ILE B O 1
ATOM 4610 N N . CYS B 1 43 ? -0.279 53.5 30.156 1 84.62 43 CYS B N 1
ATOM 4611 C CA . CYS B 1 43 ? 0.045 52.094 29.938 1 84.62 43 CYS B CA 1
ATOM 4612 C C . CYS B 1 43 ? -1.173 51.344 29.438 1 84.62 43 CYS B C 1
ATOM 4614 O O . CYS B 1 43 ? -2.289 51.562 29.906 1 84.62 43 CYS B O 1
ATOM 4616 N N . THR B 1 44 ? -0.966 50.469 28.5 1 87.31 44 THR B N 1
ATOM 4617 C CA . THR B 1 44 ? -2.055 49.719 27.859 1 87.31 44 THR B CA 1
ATOM 4618 C C . THR B 1 44 ? -2.271 48.375 28.562 1 87.31 44 THR B C 1
ATOM 4620 O O . THR B 1 44 ? -3.289 47.719 28.344 1 87.31 44 THR B O 1
ATOM 4623 N N . MET B 1 45 ? -1.382 48.031 29.406 1 89.12 45 MET B N 1
ATOM 4624 C CA . MET B 1 45 ? -1.543 46.781 30.156 1 89.12 45 MET B CA 1
ATOM 4625 C C . MET B 1 45 ? -2.572 46.938 31.266 1 89.12 45 MET B C 1
ATOM 4627 O O . MET B 1 45 ? -2.697 48.031 31.844 1 89.12 45 MET B O 1
ATOM 4631 N N . HIS B 1 46 ? -3.205 45.875 31.531 1 87.19 46 HIS B N 1
ATOM 4632 C CA . HIS B 1 46 ? -4.188 45.906 32.594 1 87.19 46 HIS B CA 1
ATOM 4633 C C . HIS B 1 46 ? -3.521 45.719 33.969 1 87.19 46 HIS B C 1
ATOM 4635 O O . HIS B 1 46 ? -2.545 44.969 34.062 1 87.19 46 HIS B O 1
ATOM 4641 N N . GLY B 1 47 ? -4.047 46.438 34.969 1 87.75 47 GLY B N 1
ATOM 4642 C CA . GLY B 1 47 ? -3.609 46.125 36.344 1 87.75 47 GLY B CA 1
ATOM 4643 C C . GLY B 1 47 ? -2.867 47.281 37 1 87.75 47 GLY B C 1
ATOM 4644 O O . GLY B 1 47 ? -3.207 47.688 38.125 1 87.75 47 GLY B O 1
ATOM 4645 N N . PRO B 1 48 ? -1.865 47.875 36.25 1 88.19 48 PRO B N 1
ATOM 4646 C CA . PRO B 1 48 ? -1.048 48.906 36.906 1 88.19 48 PRO B CA 1
ATOM 4647 C C . PRO B 1 48 ? -1.881 50.062 37.438 1 88.19 48 PRO B C 1
ATOM 4649 O O . PRO B 1 48 ? -1.606 50.594 38.531 1 88.19 48 PRO B O 1
ATOM 4652 N N . LEU B 1 49 ? -2.898 50.469 36.781 1 86.75 49 LEU B N 1
ATOM 4653 C CA . LEU B 1 49 ? -3.742 51.562 37.219 1 86.75 49 LEU B CA 1
ATOM 4654 C C . LEU B 1 49 ? -4.453 51.188 38.531 1 86.75 49 LEU B C 1
ATOM 4656 O O . LEU B 1 49 ? -4.578 52.031 39.438 1 86.75 49 LEU B O 1
ATOM 4660 N N . ARG B 1 50 ? -4.793 50 38.688 1 88.06 50 ARG B N 1
ATOM 4661 C CA . ARG B 1 50 ? -5.484 49.562 39.875 1 88.06 50 ARG B CA 1
ATOM 4662 C C . ARG B 1 50 ? -4.523 49.469 41.062 1 88.06 50 ARG B C 1
ATOM 4664 O O . ARG B 1 50 ? -4.898 49.75 42.188 1 88.06 50 ARG B O 1
ATOM 4671 N N . VAL B 1 51 ? -3.369 49.062 40.781 1 89.25 51 VAL B N 1
ATOM 4672 C CA . VAL B 1 51 ? -2.361 48.969 41.844 1 89.25 51 VAL B CA 1
ATOM 4673 C C . VAL B 1 51 ? -2.014 50.375 42.344 1 89.25 51 VAL B C 1
ATOM 4675 O O . VAL B 1 51 ? -1.903 50.594 43.531 1 89.25 51 VAL B O 1
ATOM 4678 N N . TYR B 1 52 ? -1.87 51.281 41.406 1 87.19 52 TYR B N 1
ATOM 4679 C CA . TYR B 1 52 ? -1.476 52.656 41.719 1 87.19 52 TYR B CA 1
ATOM 4680 C C . TYR B 1 52 ? -2.59 53.375 42.469 1 87.19 52 TYR B C 1
ATOM 4682 O O . TYR B 1 52 ? -2.332 54.125 43.438 1 87.19 52 TYR B O 1
ATOM 4690 N N . ARG B 1 53 ? -3.795 53.125 42.094 1 84.25 53 ARG B N 1
ATOM 4691 C CA . ARG B 1 53 ? -4.93 53.812 42.688 1 84.25 53 ARG B CA 1
ATOM 4692 C C . ARG B 1 53 ? -5.379 53.125 43.969 1 84.25 53 ARG B C 1
ATOM 4694 O O . ARG B 1 53 ? -6.094 53.719 44.781 1 84.25 53 ARG B O 1
ATOM 4701 N N . GLY B 1 54 ? -4.961 51.938 44.125 1 83.19 54 GLY B N 1
ATOM 4702 C CA . GLY B 1 54 ? -5.422 51.188 45.281 1 83.19 54 GLY B CA 1
ATOM 4703 C C . GLY B 1 54 ? -4.844 51.688 46.594 1 83.19 54 GLY B C 1
ATOM 4704 O O . GLY B 1 54 ? -3.715 52.188 46.625 1 83.19 54 GLY B O 1
ATOM 4705 N N . LYS B 1 55 ? -5.781 51.5 47.594 1 86.81 55 LYS B N 1
ATOM 4706 C CA . LYS B 1 55 ? -5.32 51.875 48.938 1 86.81 55 LYS B CA 1
ATOM 4707 C C . LYS B 1 55 ? -5.129 50.656 49.812 1 86.81 55 LYS B C 1
ATOM 4709 O O . LYS B 1 55 ? -5.875 49.688 49.719 1 86.81 55 LYS B O 1
ATOM 4714 N N . SER B 1 56 ? -4.188 50.688 50.688 1 87.31 56 SER B N 1
ATOM 4715 C CA . SER B 1 56 ? -3.777 49.719 51.688 1 87.31 56 SER B CA 1
ATOM 4716 C C . SER B 1 56 ? -4.031 48.281 51.219 1 87.31 56 SER B C 1
ATOM 4718 O O . SER B 1 56 ? -3.332 47.781 50.344 1 87.31 56 SER B O 1
ATOM 4720 N N . TYR B 1 57 ? -5.234 47.75 51.688 1 89.06 57 TYR B N 1
ATOM 4721 C CA . TYR B 1 57 ? -5.527 46.344 51.406 1 89.06 57 TYR B CA 1
ATOM 4722 C C . TYR B 1 57 ? -5.812 46.125 49.938 1 89.06 57 TYR B C 1
ATOM 4724 O O . TYR B 1 57 ? -5.441 45.094 49.375 1 89.06 57 TYR B O 1
ATOM 4732 N N . SER B 1 58 ? -6.379 47.062 49.25 1 89.94 58 SER B N 1
ATOM 4733 C CA . SER B 1 58 ? -6.688 46.969 47.844 1 89.94 58 SER B CA 1
ATOM 4734 C C . SER B 1 58 ? -5.418 47 47 1 89.94 58 SER B C 1
ATOM 4736 O O . SER B 1 58 ? -5.328 46.281 46 1 89.94 58 SER B O 1
ATOM 4738 N N . ARG B 1 59 ? -4.496 47.656 47.469 1 91.81 59 ARG B N 1
ATOM 4739 C CA . ARG B 1 59 ? -3.23 47.688 46.75 1 91.81 59 ARG B CA 1
ATOM 4740 C C . ARG B 1 59 ? -2.51 46.344 46.812 1 91.81 59 ARG B C 1
ATOM 4742 O O . ARG B 1 59 ? -1.954 45.906 45.812 1 91.81 59 ARG B O 1
ATOM 4749 N N . TRP B 1 60 ? -2.6 45.781 47.969 1 93.19 60 TRP B N 1
ATOM 4750 C CA . TRP B 1 60 ? -1.951 44.5 48.156 1 93.19 60 TRP B CA 1
ATOM 4751 C C . TRP B 1 60 ? -2.656 43.438 47.312 1 93.19 60 TRP B C 1
ATOM 4753 O O . TRP B 1 60 ? -2.008 42.562 46.75 1 93.19 60 TRP B O 1
ATOM 4763 N N . PHE B 1 61 ? -3.941 43.5 47.281 1 92.88 61 PHE B N 1
ATOM 4764 C CA . PHE B 1 61 ? -4.719 42.531 46.5 1 92.88 61 PHE B CA 1
ATOM 4765 C C . PHE B 1 61 ? -4.375 42.656 45 1 92.88 61 PHE B C 1
ATOM 4767 O O . PHE B 1 61 ? -4.078 41.656 44.344 1 92.88 61 PHE B O 1
ATOM 4774 N N . TRP B 1 62 ? -4.379 43.875 44.5 1 93.06 62 TRP B N 1
ATOM 4775 C CA . TRP B 1 62 ? -4.129 44.094 43.062 1 93.06 62 TRP B CA 1
ATOM 4776 C C . TRP B 1 62 ? -2.676 43.781 42.719 1 93.06 62 TRP B C 1
ATOM 4778 O O . TRP B 1 62 ? -2.381 43.281 41.625 1 93.06 62 TRP B O 1
ATOM 4788 N N . THR B 1 63 ? -1.792 44.031 43.656 1 93.81 63 THR B N 1
ATOM 4789 C CA . THR B 1 63 ? -0.392 43.688 43.438 1 93.81 63 THR B CA 1
ATOM 4790 C C . THR B 1 63 ? -0.207 42.188 43.344 1 93.81 63 THR B C 1
ATOM 4792 O O . THR B 1 63 ? 0.535 41.688 42.5 1 93.81 63 THR B O 1
ATOM 4795 N N . SER B 1 64 ? -0.862 41.5 44.188 1 95.5 64 SER B N 1
ATOM 4796 C CA . SER B 1 64 ? -0.773 40.062 44.188 1 95.5 64 SER B CA 1
ATOM 4797 C C . SER B 1 64 ? -1.372 39.469 42.906 1 95.5 64 SER B C 1
ATOM 4799 O O . SER B 1 64 ? -0.826 38.531 42.344 1 95.5 64 SER B O 1
ATOM 4801 N N . THR B 1 65 ? -2.473 40.031 42.438 1 94.5 65 THR B N 1
ATOM 4802 C CA . THR B 1 65 ? -3.141 39.531 41.25 1 94.5 65 THR B CA 1
ATOM 4803 C C . THR B 1 65 ? -2.275 39.781 40 1 94.5 65 THR B C 1
ATOM 4805 O O . THR B 1 65 ? -2.152 38.906 39.156 1 94.5 65 THR B O 1
ATOM 4808 N N . VAL B 1 66 ? -1.74 40.906 39.969 1 93.88 66 VAL B N 1
ATOM 4809 C CA . VAL B 1 66 ? -0.896 41.25 38.812 1 93.88 66 VAL B CA 1
ATOM 4810 C C . VAL B 1 66 ? 0.36 40.375 38.844 1 93.88 66 VAL B C 1
ATOM 4812 O O . VAL B 1 66 ? 0.791 39.875 37.781 1 93.88 66 VAL B O 1
ATOM 4815 N N . THR B 1 67 ? 0.961 40.188 40 1 94.88 67 THR B N 1
ATOM 4816 C CA . THR B 1 67 ? 2.15 39.344 40.125 1 94.88 67 THR B CA 1
ATOM 4817 C C . THR B 1 67 ? 1.833 37.906 39.75 1 94.88 67 THR B C 1
ATOM 4819 O O . THR B 1 67 ? 2.611 37.25 39.062 1 94.88 67 THR B O 1
ATOM 4822 N N . LEU B 1 68 ? 0.723 37.406 40.219 1 95.56 68 LEU B N 1
ATOM 4823 C CA . LEU B 1 68 ? 0.292 36.062 39.875 1 95.56 68 LEU B CA 1
ATOM 4824 C C . LEU B 1 68 ? 0.09 35.938 38.375 1 95.56 68 LEU B C 1
ATOM 4826 O O . LEU B 1 68 ? 0.454 34.906 37.781 1 95.56 68 LEU B O 1
ATOM 4830 N N . SER B 1 69 ? -0.541 36.938 37.688 1 95.56 69 SER B N 1
ATOM 4831 C CA . SER B 1 69 ? -0.76 36.938 36.25 1 95.56 69 SER B CA 1
ATOM 4832 C C . SER B 1 69 ? 0.562 36.906 35.5 1 95.56 69 SER B C 1
ATOM 4834 O O . SER B 1 69 ? 0.694 36.219 34.5 1 95.56 69 SER B O 1
ATOM 4836 N N . ILE B 1 70 ? 1.479 37.625 35.969 1 94.25 70 ILE B N 1
ATOM 4837 C CA . ILE B 1 70 ? 2.785 37.656 35.312 1 94.25 70 ILE B CA 1
ATOM 4838 C C . ILE B 1 70 ? 3.471 36.312 35.438 1 94.25 70 ILE B C 1
ATOM 4840 O O . ILE B 1 70 ? 4.051 35.812 34.469 1 94.25 70 ILE B O 1
ATOM 4844 N N . ILE B 1 71 ? 3.412 35.719 36.625 1 96.25 71 ILE B N 1
ATOM 4845 C CA . ILE B 1 71 ? 4.035 34.438 36.844 1 96.25 71 ILE B CA 1
ATOM 4846 C C . ILE B 1 71 ? 3.389 33.375 35.938 1 96.25 71 ILE B C 1
ATOM 4848 O O . ILE B 1 71 ? 4.086 32.594 35.312 1 96.25 71 ILE B O 1
ATOM 4852 N N . LEU B 1 72 ? 2.086 33.375 35.844 1 96.19 72 LEU B N 1
ATOM 4853 C CA . LEU B 1 72 ? 1.373 32.406 35 1 96.19 72 LEU B CA 1
ATOM 4854 C C . LEU B 1 72 ? 1.682 32.656 33.531 1 96.19 72 LEU B C 1
ATOM 4856 O O . LEU B 1 72 ? 1.825 31.703 32.75 1 96.19 72 LEU B O 1
ATOM 4860 N N . LEU B 1 73 ? 1.747 33.875 33.125 1 95.69 73 LEU B N 1
ATOM 4861 C CA . LEU B 1 73 ? 2.094 34.219 31.75 1 95.69 73 LEU B CA 1
ATOM 4862 C C . LEU B 1 73 ? 3.49 33.719 31.406 1 95.69 73 LEU B C 1
ATOM 4864 O O . LEU B 1 73 ? 3.693 33.094 30.359 1 95.69 73 LEU B O 1
ATOM 4868 N N . LEU B 1 74 ? 4.418 33.969 32.219 1 95.62 74 LEU B N 1
ATOM 4869 C CA . LEU B 1 74 ? 5.785 33.531 32 1 95.62 74 LEU B CA 1
ATOM 4870 C C . LEU B 1 74 ? 5.863 32.031 31.938 1 95.62 74 LEU B C 1
ATOM 4872 O O . LEU B 1 74 ? 6.621 31.453 31.141 1 95.62 74 LEU B O 1
ATOM 4876 N N . PHE B 1 75 ? 5.113 31.406 32.812 1 95.94 75 PHE B N 1
ATOM 4877 C CA . PHE B 1 75 ? 5.062 29.953 32.812 1 95.94 75 PHE B CA 1
ATOM 4878 C C . PHE B 1 75 ? 4.508 29.422 31.5 1 95.94 75 PHE B C 1
ATOM 4880 O O . PHE B 1 75 ? 5.066 28.5 30.906 1 95.94 75 PHE B O 1
ATOM 4887 N N . GLN B 1 76 ? 3.494 29.969 30.984 1 95.19 76 GLN B N 1
ATOM 4888 C CA . GLN B 1 76 ? 2.877 29.531 29.719 1 95.19 76 GLN B CA 1
ATOM 4889 C C . GLN B 1 76 ? 3.799 29.797 28.547 1 95.19 76 GLN B C 1
ATOM 4891 O O . GLN B 1 76 ? 3.918 28.969 27.641 1 95.19 76 GLN B O 1
ATOM 4896 N N . VAL B 1 77 ? 4.336 30.922 28.531 1 94.81 77 VAL B N 1
ATOM 4897 C CA . VAL B 1 77 ? 5.227 31.266 27.438 1 94.81 77 VAL B CA 1
ATOM 4898 C C . VAL B 1 77 ? 6.426 30.328 27.406 1 94.81 77 VAL B C 1
ATOM 4900 O O . VAL B 1 77 ? 6.855 29.875 26.344 1 94.81 77 VAL B O 1
ATOM 4903 N N . SER B 1 78 ? 6.953 30.047 28.547 1 96.31 78 SER B N 1
ATOM 4904 C CA . SER B 1 78 ? 8.078 29.125 28.641 1 96.31 78 SER B CA 1
ATOM 4905 C C . SER B 1 78 ? 7.691 27.734 28.141 1 96.31 78 SER B C 1
ATOM 4907 O O . SER B 1 78 ? 8.477 27.078 27.453 1 96.31 78 SER B O 1
ATOM 4909 N N . THR B 1 79 ? 6.578 27.312 28.469 1 95.69 79 THR B N 1
ATOM 4910 C CA . THR B 1 79 ? 6.094 26.016 28 1 95.69 79 THR B CA 1
ATOM 4911 C C . THR B 1 79 ? 5.945 26 26.484 1 95.69 79 THR B C 1
ATOM 4913 O O . THR B 1 79 ? 6.332 25.031 25.828 1 95.69 79 THR B O 1
ATOM 4916 N N . LEU B 1 80 ? 5.391 27.031 25.969 1 94.94 80 LEU B N 1
ATOM 4917 C CA . LEU B 1 80 ? 5.203 27.125 24.516 1 94.94 80 LEU B CA 1
ATOM 4918 C C . LEU B 1 80 ? 6.547 27.125 23.797 1 94.94 80 LEU B C 1
ATOM 4920 O O . LEU B 1 80 ? 6.695 26.5 22.75 1 94.94 80 LEU B O 1
ATOM 4924 N N . LEU B 1 81 ? 7.441 27.844 24.359 1 94.94 81 LEU B N 1
ATOM 4925 C CA . LEU B 1 81 ? 8.773 27.875 23.766 1 94.94 81 LEU B CA 1
ATOM 4926 C C . LEU B 1 81 ? 9.445 26.516 23.844 1 94.94 81 LEU B C 1
ATOM 4928 O O . LEU B 1 81 ? 10.18 26.125 22.922 1 94.94 81 LEU B O 1
ATOM 4932 N N . GLU B 1 82 ? 9.227 25.859 24.859 1 94.81 82 GLU B N 1
ATOM 4933 C CA . GLU B 1 82 ? 9.773 24.516 25 1 94.81 82 GLU B CA 1
ATOM 4934 C C . GLU B 1 82 ? 9.195 23.562 23.938 1 94.81 82 GLU B C 1
ATOM 4936 O O . GLU B 1 82 ? 9.922 22.766 23.359 1 94.81 82 GLU B O 1
ATOM 4941 N N . ILE B 1 83 ? 7.949 23.625 23.781 1 93 83 ILE B N 1
ATOM 4942 C CA . ILE B 1 83 ? 7.293 22.781 22.781 1 93 83 ILE B CA 1
ATOM 4943 C C . ILE B 1 83 ? 7.84 23.125 21.391 1 93 83 ILE B C 1
ATOM 4945 O O . ILE B 1 83 ? 8.195 22.219 20.625 1 93 83 ILE B O 1
ATOM 4949 N N . TYR B 1 84 ? 7.93 24.328 21.094 1 93.38 84 TYR B N 1
ATOM 4950 C CA . TYR B 1 84 ? 8.43 24.75 19.797 1 93.38 84 TYR B CA 1
ATOM 4951 C C . TYR B 1 84 ? 9.875 24.312 19.594 1 93.38 84 TYR B C 1
ATOM 4953 O O . TYR B 1 84 ? 10.25 23.844 18.516 1 93.38 84 TYR B O 1
ATOM 4961 N N . ASN B 1 85 ? 10.68 24.453 20.625 1 94.06 85 ASN B N 1
ATOM 4962 C CA . ASN B 1 85 ? 12.094 24.125 20.531 1 94.06 85 ASN B CA 1
ATOM 4963 C C . ASN B 1 85 ? 12.32 22.609 20.469 1 94.06 85 ASN B C 1
ATOM 4965 O O . ASN B 1 85 ? 13.391 22.156 20.047 1 94.06 85 ASN B O 1
ATOM 4969 N N . SER B 1 86 ? 11.391 21.891 20.875 1 93.12 86 SER B N 1
ATOM 4970 C CA . SER B 1 86 ? 11.5 20.438 20.766 1 93.12 86 SER B CA 1
ATOM 4971 C C . SER B 1 86 ? 11.312 19.969 19.328 1 93.12 86 SER B C 1
ATOM 4973 O O . SER B 1 86 ? 11.617 18.828 19 1 93.12 86 SER B O 1
ATOM 4975 N N . ARG B 1 87 ? 10.891 20.828 18.484 1 91.94 87 ARG B N 1
ATOM 4976 C CA . ARG B 1 87 ? 10.734 20.578 17.047 1 91.94 87 ARG B CA 1
ATOM 4977 C C . ARG B 1 87 ? 9.922 19.328 16.797 1 91.94 87 ARG B C 1
ATOM 4979 O O . ARG B 1 87 ? 10.383 18.406 16.125 1 91.94 87 ARG B O 1
ATOM 4986 N N . PRO B 1 88 ? 8.68 19.297 17.281 1 91.06 88 PRO B N 1
ATOM 4987 C CA . PRO B 1 88 ? 7.836 18.109 17.109 1 91.06 88 PRO B CA 1
ATOM 4988 C C . PRO B 1 88 ? 7.336 17.922 15.688 1 91.06 88 PRO B C 1
ATOM 4990 O O . PRO B 1 88 ? 7.094 18.922 14.984 1 91.06 88 PRO B O 1
ATOM 4993 N N . THR B 1 89 ? 7.242 16.656 15.25 1 90.19 89 THR B N 1
ATOM 4994 C CA . THR B 1 89 ? 6.684 16.312 13.945 1 90.19 89 THR B CA 1
ATOM 4995 C C . THR B 1 89 ? 5.461 15.414 14.094 1 90.19 89 THR B C 1
ATOM 4997 O O . THR B 1 89 ? 5.336 14.688 15.078 1 90.19 89 THR B O 1
ATOM 5000 N N . VAL B 1 90 ? 4.582 15.594 13.281 1 84.5 90 VAL B N 1
ATOM 5001 C CA . VAL B 1 90 ? 3.385 14.766 13.258 1 84.5 90 VAL B CA 1
ATOM 5002 C C . VAL B 1 90 ? 3.273 14.055 11.906 1 84.5 90 VAL B C 1
ATOM 5004 O O . VAL B 1 90 ? 3.744 14.57 10.891 1 84.5 90 VAL B O 1
ATOM 5007 N N . SER B 1 91 ? 2.75 12.859 12 1 85.75 91 SER B N 1
ATOM 5008 C CA . SER B 1 91 ? 2.553 12.086 10.781 1 85.75 91 SER B CA 1
ATOM 5009 C C . SER B 1 91 ? 1.094 12.117 10.336 1 85.75 91 SER B C 1
ATOM 5011 O O . SER B 1 91 ? 0.187 12.023 11.164 1 85.75 91 SER B O 1
ATOM 5013 N N . GLN B 1 92 ? 1.037 12.43 9.047 1 84.69 92 GLN B N 1
ATOM 5014 C CA . GLN B 1 92 ? -0.281 12.383 8.422 1 84.69 92 GLN B CA 1
ATOM 5015 C C . GLN B 1 92 ? -0.375 11.242 7.41 1 84.69 92 GLN B C 1
ATOM 5017 O O . GLN B 1 92 ? 0.589 10.961 6.695 1 84.69 92 GLN B O 1
ATOM 5022 N N . VAL B 1 93 ? -1.529 10.586 7.426 1 85.06 93 VAL B N 1
ATOM 5023 C CA . VAL B 1 93 ? -1.769 9.516 6.461 1 85.06 93 VAL B CA 1
ATOM 5024 C C . VAL B 1 93 ? -2.867 9.938 5.488 1 85.06 93 VAL B C 1
ATOM 5026 O O . VAL B 1 93 ? -3.957 10.336 5.906 1 85.06 93 VAL B O 1
ATOM 5029 N N . LEU B 1 94 ? -2.529 9.922 4.262 1 83.56 94 LEU B N 1
ATOM 5030 C CA . LEU B 1 94 ? -3.496 10.211 3.209 1 83.56 94 LEU B CA 1
ATOM 5031 C C . LEU B 1 94 ? -3.801 8.961 2.393 1 83.56 94 LEU B C 1
ATOM 5033 O O . LEU B 1 94 ? -2.9 8.164 2.107 1 83.56 94 LEU B O 1
ATOM 5037 N N . PHE B 1 95 ? -5.082 8.789 2.18 1 81.25 95 PHE B N 1
ATOM 5038 C CA . PHE B 1 95 ? -5.523 7.715 1.291 1 81.25 95 PHE B CA 1
ATOM 5039 C C . PHE B 1 95 ? -5.809 8.258 -0.106 1 81.25 95 PHE B C 1
ATOM 5041 O O . PHE B 1 95 ? -6.738 9.039 -0.297 1 81.25 95 PHE B O 1
ATOM 5048 N N . LEU B 1 96 ? -5.062 7.801 -1.04 1 82.25 96 LEU B N 1
ATOM 5049 C CA . LEU B 1 96 ? -5.145 8.391 -2.369 1 82.25 96 LEU B CA 1
ATOM 5050 C C . LEU B 1 96 ? -5.516 7.344 -3.412 1 82.25 96 LEU B C 1
ATOM 5052 O O . LEU B 1 96 ? -5.023 6.215 -3.363 1 82.25 96 LEU B O 1
ATOM 5056 N N . LEU B 1 97 ? -6.465 7.695 -4.285 1 80.94 97 LEU B N 1
ATOM 5057 C CA . LEU B 1 97 ? -6.855 6.918 -5.457 1 80.94 97 LEU B CA 1
ATOM 5058 C C . LEU B 1 97 ? -6.488 7.656 -6.742 1 80.94 97 LEU B C 1
ATOM 5060 O O . LEU B 1 97 ? -7.266 8.469 -7.238 1 80.94 97 LEU B O 1
ATOM 5064 N N . PRO B 1 98 ? -5.371 7.332 -7.25 1 82.81 98 PRO B N 1
ATOM 5065 C CA . PRO B 1 98 ? -4.988 8.031 -8.477 1 82.81 98 PRO B CA 1
ATOM 5066 C C . PRO B 1 98 ? -5.945 7.754 -9.641 1 82.81 98 PRO B C 1
ATOM 5068 O O . PRO B 1 98 ? -6.336 6.602 -9.859 1 82.81 98 PRO B O 1
ATOM 5071 N N . GLU B 1 99 ? -6.238 8.789 -10.406 1 76.81 99 GLU B N 1
ATOM 5072 C CA . GLU B 1 99 ? -7.195 8.688 -11.508 1 76.81 99 GLU B CA 1
ATOM 5073 C C . GLU B 1 99 ? -6.633 7.848 -12.648 1 76.81 99 GLU B C 1
ATOM 5075 O O . GLU B 1 99 ? -7.371 7.117 -13.312 1 76.81 99 GLU B O 1
ATOM 5080 N N . ASN B 1 100 ? -5.391 7.91 -12.805 1 83.62 100 ASN B N 1
ATOM 5081 C CA . ASN B 1 100 ? -4.785 7.238 -13.953 1 83.62 100 ASN B CA 1
ATOM 5082 C C . ASN B 1 100 ? -4.191 5.887 -13.562 1 83.62 100 ASN B C 1
ATOM 5084 O O . ASN B 1 100 ? -3.436 5.293 -14.328 1 83.62 100 ASN B O 1
ATOM 5088 N N . GLY B 1 101 ? -4.484 5.449 -12.422 1 88.62 101 GLY B N 1
ATOM 5089 C CA . GLY B 1 101 ? -3.953 4.172 -11.984 1 88.62 101 GLY B CA 1
ATOM 5090 C C . GLY B 1 101 ? -2.648 4.293 -11.219 1 88.62 101 GLY B C 1
ATOM 5091 O O . GLY B 1 101 ? -2.229 5.398 -10.867 1 88.62 101 GLY B O 1
ATOM 5092 N N . LEU B 1 102 ? -2.109 3.176 -10.953 1 93.88 102 LEU B N 1
ATOM 5093 C CA . LEU B 1 102 ? -0.869 3.127 -10.188 1 93.88 102 LEU B CA 1
ATOM 5094 C C . LEU B 1 102 ? 0.306 2.738 -11.078 1 93.88 102 LEU B C 1
ATOM 5096 O O . LEU B 1 102 ? 0.18 1.855 -11.93 1 93.88 102 LEU B O 1
ATOM 5100 N N . ILE B 1 103 ? 1.424 3.473 -10.898 1 94.75 103 ILE B N 1
ATOM 5101 C CA . ILE B 1 103 ? 2.641 3.113 -11.617 1 94.75 103 ILE B CA 1
ATOM 5102 C C . ILE B 1 103 ? 3.107 1.726 -11.18 1 94.75 103 ILE B C 1
ATOM 5104 O O . ILE B 1 103 ? 3.188 1.438 -9.984 1 94.75 103 ILE B O 1
ATOM 5108 N N . PHE B 1 104 ? 3.354 0.938 -12.18 1 96 104 PHE B N 1
ATOM 5109 C CA . PHE B 1 104 ? 3.721 -0.435 -11.859 1 96 104 PHE B CA 1
ATOM 5110 C C . PHE B 1 104 ? 5.176 -0.515 -11.406 1 96 104 PHE B C 1
ATOM 5112 O O . PHE B 1 104 ? 6.047 0.122 -12 1 96 104 PHE B O 1
ATOM 5119 N N . PRO B 1 105 ? 5.48 -1.292 -10.352 1 95.31 105 PRO B N 1
ATOM 5120 C CA . PRO B 1 105 ? 6.855 -1.393 -9.859 1 95.31 105 PRO B CA 1
ATOM 5121 C C . PRO B 1 105 ? 7.75 -2.238 -10.766 1 95.31 105 PRO B C 1
ATOM 5123 O O . PRO B 1 105 ? 7.266 -2.848 -11.719 1 95.31 105 PRO B O 1
ATOM 5126 N N . SER B 1 106 ? 9 -2.143 -10.477 1 94.88 106 SER B N 1
ATOM 5127 C CA . SER B 1 106 ? 9.945 -3.016 -11.164 1 94.88 106 SER B CA 1
ATOM 5128 C C . SER B 1 106 ? 9.945 -4.414 -10.555 1 94.88 106 SER B C 1
ATOM 5130 O O . SER B 1 106 ? 9.727 -4.574 -9.352 1 94.88 106 SER B O 1
ATOM 5132 N N . VAL B 1 107 ? 10.195 -5.371 -11.414 1 96.31 107 VAL B N 1
ATOM 5133 C CA . VAL B 1 107 ? 10.242 -6.762 -10.977 1 96.31 107 VAL B CA 1
ATOM 5134 C C . VAL B 1 107 ? 11.547 -7.406 -11.438 1 96.31 107 VAL B C 1
ATOM 5136 O O . VAL B 1 107 ? 11.867 -7.391 -12.633 1 96.31 107 VAL B O 1
ATOM 5139 N N . THR B 1 108 ? 12.273 -7.883 -10.469 1 96.19 108 THR B N 1
ATOM 5140 C CA . THR B 1 108 ? 13.492 -8.617 -10.789 1 96.19 108 THR B CA 1
ATOM 5141 C C . THR B 1 108 ? 13.32 -10.102 -10.508 1 96.19 108 THR B C 1
ATOM 5143 O O . THR B 1 108 ? 12.977 -10.5 -9.391 1 96.19 108 THR B O 1
ATOM 5146 N N . ILE B 1 109 ? 13.578 -10.906 -11.484 1 97.19 109 ILE B N 1
ATOM 5147 C CA . ILE B 1 109 ? 13.391 -12.344 -11.359 1 97.19 109 ILE B CA 1
ATOM 5148 C C . ILE B 1 109 ? 14.734 -13.055 -11.508 1 97.19 109 ILE B C 1
ATOM 5150 O O . ILE B 1 109 ? 15.461 -12.828 -12.477 1 97.19 109 ILE B O 1
ATOM 5154 N N . CYS B 1 110 ? 15.031 -13.867 -10.586 1 94.88 110 CYS B N 1
ATOM 5155 C CA . CYS B 1 110 ? 16.281 -14.625 -10.57 1 94.88 110 CYS B CA 1
ATOM 5156 C C . CYS B 1 110 ? 16 -16.125 -10.57 1 94.88 110 CYS B C 1
ATOM 5158 O O . CYS B 1 110 ? 15.07 -16.594 -9.906 1 94.88 110 CYS B O 1
ATOM 5160 N N . ASN B 1 111 ? 16.734 -16.828 -11.266 1 95.25 111 ASN B N 1
ATOM 5161 C CA . ASN B 1 111 ? 16.656 -18.281 -11.336 1 95.25 111 ASN B CA 1
ATOM 5162 C C . ASN B 1 111 ? 17.578 -18.938 -10.297 1 95.25 111 ASN B C 1
ATOM 5164 O O . ASN B 1 111 ? 18.766 -18.609 -10.219 1 95.25 111 ASN B O 1
ATOM 5168 N N . TYR B 1 112 ? 17.062 -19.844 -9.531 1 92.38 112 TYR B N 1
ATOM 5169 C CA . TYR B 1 112 ? 17.859 -20.531 -8.523 1 92.38 112 TYR B CA 1
ATOM 5170 C C . TYR B 1 112 ? 18.828 -21.516 -9.172 1 92.38 112 TYR B C 1
ATOM 5172 O O . TYR B 1 112 ? 19.656 -22.109 -8.492 1 92.38 112 TYR B O 1
ATOM 5180 N N . ASN B 1 113 ? 18.703 -21.609 -10.461 1 89.75 113 ASN B N 1
ATOM 5181 C CA . ASN B 1 113 ? 19.703 -22.297 -11.273 1 89.75 113 ASN B CA 1
ATOM 5182 C C . ASN B 1 113 ? 20.609 -21.328 -12 1 89.75 113 ASN B C 1
ATOM 5184 O O . ASN B 1 113 ? 20.531 -21.188 -13.227 1 89.75 113 ASN B O 1
ATOM 5188 N N . PRO B 1 114 ? 21.531 -20.781 -11.258 1 91.19 114 PRO B N 1
ATOM 5189 C CA . PRO B 1 114 ? 22.281 -19.656 -11.812 1 91.19 114 PRO B CA 1
ATOM 5190 C C . PRO B 1 114 ? 23.375 -20.078 -12.781 1 91.19 114 PRO B C 1
ATOM 5192 O O . PRO B 1 114 ? 23.922 -19.234 -13.508 1 91.19 114 PRO B O 1
ATOM 5195 N N . ILE B 1 115 ? 23.734 -21.359 -12.766 1 92.31 115 ILE B N 1
ATOM 5196 C CA . ILE B 1 115 ? 24.828 -21.844 -13.602 1 92.31 115 ILE B CA 1
ATOM 5197 C C . ILE B 1 115 ? 24.328 -22.984 -14.492 1 92.31 115 ILE B C 1
ATOM 5199 O O . ILE B 1 115 ? 23.969 -24.062 -13.992 1 92.31 115 ILE B O 1
ATOM 5203 N N . ARG B 1 116 ? 24.453 -22.797 -15.727 1 94.19 116 ARG B N 1
ATOM 5204 C CA . ARG B 1 116 ? 24.016 -23.828 -16.672 1 94.19 116 ARG B CA 1
ATOM 5205 C C . ARG B 1 116 ? 25.016 -24.969 -16.75 1 94.19 116 ARG B C 1
ATOM 5207 O O . ARG B 1 116 ? 26.219 -24.734 -16.906 1 94.19 116 ARG B O 1
ATOM 5214 N N . LYS B 1 117 ? 24.531 -26.109 -16.734 1 92.56 117 LYS B N 1
ATOM 5215 C CA . LYS B 1 117 ? 25.375 -27.312 -16.828 1 92.56 117 LYS B CA 1
ATOM 5216 C C . LYS B 1 117 ? 26.109 -27.375 -18.156 1 92.56 117 LYS B C 1
ATOM 5218 O O . LYS B 1 117 ? 27.297 -27.703 -18.219 1 92.56 117 LYS B O 1
ATOM 5223 N N . SER B 1 118 ? 25.422 -27.078 -19.219 1 93.88 118 SER B N 1
ATOM 5224 C CA . SER B 1 118 ? 26.016 -27.125 -20.562 1 93.88 118 SER B CA 1
ATOM 5225 C C . SER B 1 118 ? 27.203 -26.172 -20.688 1 93.88 118 SER B C 1
ATOM 5227 O O . SER B 1 118 ? 28.203 -26.516 -21.312 1 93.88 118 SER B O 1
ATOM 5229 N N . TYR B 1 119 ? 27.109 -25.078 -20.078 1 93.94 119 TYR B N 1
ATOM 5230 C CA . TYR B 1 119 ? 28.203 -24.094 -20.109 1 93.94 119 TYR B CA 1
ATOM 5231 C C . TYR B 1 119 ? 29.422 -24.609 -19.359 1 93.94 119 TYR B C 1
ATOM 5233 O O . TYR B 1 119 ? 30.547 -24.5 -19.859 1 93.94 119 TYR B O 1
ATOM 5241 N N . VAL B 1 120 ? 29.203 -25.156 -18.188 1 91.94 120 VAL B N 1
ATOM 5242 C CA . VAL B 1 120 ? 30.281 -25.672 -17.359 1 91.94 120 VAL B CA 1
ATOM 5243 C C . VAL B 1 120 ? 30.969 -26.844 -18.062 1 91.94 120 VAL B C 1
ATOM 5245 O O . VAL B 1 120 ? 32.188 -26.938 -18.078 1 91.94 120 VAL B O 1
ATOM 5248 N N . ASP B 1 121 ? 30.156 -27.734 -18.656 1 92.75 121 ASP B N 1
ATOM 5249 C CA . ASP B 1 121 ? 30.703 -28.875 -19.375 1 92.75 121 ASP B CA 1
ATOM 5250 C C . ASP B 1 121 ? 31.578 -28.438 -20.531 1 92.75 121 ASP B C 1
ATOM 5252 O O . ASP B 1 121 ? 32.625 -29.031 -20.797 1 92.75 121 ASP B O 1
ATOM 5256 N N . ASN B 1 122 ? 31.156 -27.469 -21.125 1 94.12 122 ASN B N 1
ATOM 5257 C CA . ASN B 1 122 ? 31.953 -26.938 -22.234 1 94.12 122 ASN B CA 1
ATOM 5258 C C . ASN B 1 122 ? 33.281 -26.406 -21.75 1 94.12 122 ASN B C 1
ATOM 5260 O O . ASN B 1 122 ? 34.312 -26.641 -22.391 1 94.12 122 ASN B O 1
ATOM 5264 N N . LEU B 1 123 ? 33.344 -25.688 -20.688 1 91.94 123 LEU B N 1
ATOM 5265 C CA . LEU B 1 123 ? 34.562 -25.125 -20.141 1 91.94 123 LEU B CA 1
ATOM 5266 C C . LEU B 1 123 ? 35.469 -26.234 -19.625 1 91.94 123 LEU B C 1
ATOM 5268 O O . LEU B 1 123 ? 36.688 -26.156 -19.781 1 91.94 123 LEU B O 1
ATOM 5272 N N . LYS B 1 124 ? 34.875 -27.203 -19 1 90 124 LYS B N 1
ATOM 5273 C CA . LYS B 1 124 ? 35.656 -28.312 -18.484 1 90 124 LYS B CA 1
ATOM 5274 C C . LYS B 1 124 ? 36.281 -29.125 -19.609 1 90 124 LYS B C 1
ATOM 5276 O O . LYS B 1 124 ? 37.469 -29.531 -19.516 1 90 124 LYS B O 1
ATOM 5281 N N . ASN B 1 125 ? 35.531 -29.359 -20.594 1 93.19 125 ASN B N 1
ATOM 5282 C CA . ASN B 1 125 ? 36.031 -30.125 -21.734 1 93.19 125 ASN B CA 1
ATOM 5283 C C . ASN B 1 125 ? 37.188 -29.422 -22.438 1 93.19 125 ASN B C 1
ATOM 5285 O O . ASN B 1 125 ? 38.062 -30.062 -22.984 1 93.19 125 ASN B O 1
ATOM 5289 N N . LYS B 1 126 ? 37.156 -28.141 -22.359 1 90.75 126 LYS B N 1
ATOM 5290 C CA . LYS B 1 126 ? 38.219 -27.359 -22.969 1 90.75 126 LYS B CA 1
ATOM 5291 C C . LYS B 1 126 ? 39.406 -27.188 -22 1 90.75 126 LYS B C 1
ATOM 5293 O O . LYS B 1 126 ? 40.438 -26.625 -22.375 1 90.75 126 LYS B O 1
ATOM 5298 N N . GLY B 1 127 ? 39.188 -27.594 -20.797 1 86.38 127 GLY B N 1
ATOM 5299 C CA . GLY B 1 127 ? 40.25 -27.547 -19.812 1 86.38 127 GLY B CA 1
ATOM 5300 C C . GLY B 1 127 ? 40.375 -26.188 -19.109 1 86.38 127 GLY B C 1
ATOM 5301 O O . GLY B 1 127 ? 41.344 -25.922 -18.406 1 86.38 127 GLY B O 1
ATOM 5302 N N . TYR B 1 128 ? 39.375 -25.438 -19.266 1 87.81 128 TYR B N 1
ATOM 5303 C CA . TYR B 1 128 ? 39.438 -24.062 -18.75 1 87.81 128 TYR B CA 1
ATOM 5304 C C . TYR B 1 128 ? 39 -24 -17.297 1 87.81 128 TYR B C 1
ATOM 5306 O O . TYR B 1 128 ? 39.312 -23.047 -16.578 1 87.81 128 TYR B O 1
ATOM 5314 N N . LEU B 1 129 ? 38.219 -24.984 -16.891 1 90.62 129 LEU B N 1
ATOM 5315 C CA . LEU B 1 129 ? 37.625 -24.938 -15.555 1 90.62 129 LEU B CA 1
ATOM 5316 C C . LEU B 1 129 ? 37.719 -26.297 -14.875 1 90.62 129 LEU B C 1
ATOM 5318 O O . LEU B 1 129 ? 37.312 -27.312 -15.453 1 90.62 129 LEU B O 1
ATOM 5322 N N . SER B 1 130 ? 38.219 -26.312 -13.742 1 89.88 130 SER B N 1
ATOM 5323 C CA . SER B 1 130 ? 38.25 -27.531 -12.922 1 89.88 130 SER B CA 1
ATOM 5324 C C . SER B 1 130 ? 37.094 -27.547 -11.938 1 89.88 130 SER B C 1
ATOM 5326 O O . SER B 1 130 ? 36.469 -26.5 -11.672 1 89.88 130 SER B O 1
ATOM 5328 N N . GLN B 1 131 ? 36.781 -28.672 -11.367 1 89.5 131 GLN B N 1
ATOM 5329 C CA . GLN B 1 131 ? 35.75 -28.797 -10.359 1 89.5 131 GLN B CA 1
ATOM 5330 C C . GLN B 1 131 ? 36.094 -27.984 -9.117 1 89.5 131 GLN B C 1
ATOM 5332 O O . GLN B 1 131 ? 35.188 -27.359 -8.523 1 89.5 131 GLN B O 1
ATOM 5337 N N . THR B 1 132 ? 37.281 -28.016 -8.805 1 89.38 132 THR B N 1
ATOM 5338 C CA . THR B 1 132 ? 37.75 -27.281 -7.629 1 89.38 132 THR B CA 1
ATOM 5339 C C . THR B 1 132 ? 37.531 -25.781 -7.805 1 89.38 132 THR B C 1
ATOM 5341 O O . THR B 1 132 ? 37.094 -25.094 -6.879 1 89.38 132 THR B O 1
ATOM 5344 N N . ALA B 1 133 ? 37.844 -25.359 -8.969 1 90.88 133 ALA B N 1
ATOM 5345 C CA . ALA B 1 133 ? 37.625 -23.938 -9.266 1 90.88 133 ALA B CA 1
ATOM 5346 C C . ALA B 1 133 ? 36.156 -23.578 -9.273 1 90.88 133 ALA B C 1
ATOM 5348 O O . ALA B 1 133 ? 35.75 -22.516 -8.805 1 90.88 133 ALA B O 1
ATOM 5349 N N . LEU B 1 134 ? 35.344 -24.438 -9.844 1 90.56 134 LEU B N 1
ATOM 5350 C CA . LEU B 1 134 ? 33.906 -24.219 -9.906 1 90.56 134 LEU B CA 1
ATOM 5351 C C . LEU B 1 134 ? 33.312 -24.141 -8.508 1 90.56 134 LEU B C 1
ATOM 5353 O O . LEU B 1 134 ? 32.531 -23.234 -8.219 1 90.56 134 LEU B O 1
ATOM 5357 N N . ASP B 1 135 ? 33.688 -25.016 -7.621 1 88.12 135 ASP B N 1
ATOM 5358 C CA . ASP B 1 135 ? 33.219 -25.016 -6.238 1 88.12 135 ASP B CA 1
ATOM 5359 C C . ASP B 1 135 ? 33.594 -23.734 -5.516 1 88.12 135 ASP B C 1
ATOM 5361 O O . ASP B 1 135 ? 32.844 -23.219 -4.703 1 88.12 135 ASP B O 1
ATOM 5365 N N . TYR B 1 136 ? 34.719 -23.297 -5.859 1 89.69 136 TYR B N 1
ATOM 5366 C CA . TYR B 1 136 ? 35.25 -22.078 -5.262 1 89.69 136 TYR B CA 1
ATOM 5367 C C . TYR B 1 136 ? 34.5 -20.859 -5.738 1 89.69 136 TYR B C 1
ATOM 5369 O O . TYR B 1 136 ? 34.031 -20.047 -4.926 1 89.69 136 TYR B O 1
ATOM 5377 N N . ILE B 1 137 ? 34.25 -20.766 -7.035 1 89.31 137 ILE B N 1
ATOM 5378 C CA . ILE B 1 137 ? 33.594 -19.609 -7.645 1 89.31 137 ILE B CA 1
ATOM 5379 C C . ILE B 1 137 ? 32.125 -19.562 -7.238 1 89.31 137 ILE B C 1
ATOM 5381 O O . ILE B 1 137 ? 31.562 -18.484 -7.043 1 89.31 137 ILE B O 1
ATOM 5385 N N . SER B 1 138 ? 31.562 -20.703 -6.973 1 88.31 138 SER B N 1
ATOM 5386 C CA . SER B 1 138 ? 30.141 -20.797 -6.629 1 88.31 138 SER B CA 1
ATOM 5387 C C . SER B 1 138 ? 29.859 -20.156 -5.273 1 88.31 138 SER B C 1
ATOM 5389 O O . SER B 1 138 ? 28.719 -19.844 -4.953 1 88.31 138 SER B O 1
ATOM 5391 N N . GLN B 1 139 ? 30.875 -19.859 -4.547 1 87.25 139 GLN B N 1
ATOM 5392 C CA . GLN B 1 139 ? 30.719 -19.281 -3.219 1 87.25 139 GLN B CA 1
ATOM 5393 C C . GLN B 1 139 ? 30.984 -17.781 -3.24 1 87.25 139 GLN B C 1
ATOM 5395 O O . GLN B 1 139 ? 30.875 -17.109 -2.211 1 87.25 139 GLN B O 1
ATOM 5400 N N . ALA B 1 140 ? 31.281 -17.312 -4.367 1 86.31 140 ALA B N 1
ATOM 5401 C CA . ALA B 1 140 ? 31.766 -15.938 -4.48 1 86.31 140 ALA B CA 1
ATOM 5402 C C . ALA B 1 140 ? 30.703 -14.93 -4.043 1 86.31 140 ALA B C 1
ATOM 5404 O O . ALA B 1 140 ? 31.031 -13.852 -3.541 1 86.31 140 ALA B O 1
ATOM 5405 N N . TYR B 1 141 ? 29.438 -15.328 -4.203 1 84.94 141 TYR B N 1
ATOM 5406 C CA . TYR B 1 141 ? 28.375 -14.375 -3.926 1 84.94 141 TYR B CA 1
ATOM 5407 C C . TYR B 1 141 ? 27.734 -14.641 -2.564 1 84.94 141 TYR B C 1
ATOM 5409 O O . TYR B 1 141 ? 26.719 -14.047 -2.223 1 84.94 141 TYR B O 1
ATOM 5417 N N . ALA B 1 142 ? 28.406 -15.406 -1.784 1 82.75 142 ALA B N 1
ATOM 5418 C CA . ALA B 1 142 ? 27.906 -15.695 -0.438 1 82.75 142 ALA B CA 1
ATOM 5419 C C . ALA B 1 142 ? 28.094 -14.492 0.479 1 82.75 142 ALA B C 1
ATOM 5421 O O . ALA B 1 142 ? 28.969 -13.656 0.251 1 82.75 142 ALA B O 1
ATOM 5422 N N . GLU B 1 143 ? 27.234 -14.516 1.396 1 79.75 143 GLU B N 1
ATOM 5423 C CA . GLU B 1 143 ? 27.406 -13.484 2.418 1 79.75 143 GLU B CA 1
ATOM 5424 C C . GLU B 1 143 ? 28.719 -13.664 3.17 1 79.75 143 GLU B C 1
ATOM 5426 O O . GLU B 1 143 ? 29.125 -14.789 3.451 1 79.75 143 GLU B O 1
ATOM 5431 N N . VAL B 1 144 ? 29.219 -12.547 3.529 1 81.38 144 VAL B N 1
ATOM 5432 C CA . VAL B 1 144 ? 30.547 -12.508 4.117 1 81.38 144 VAL B CA 1
ATOM 5433 C C . VAL B 1 144 ? 30.578 -13.383 5.371 1 81.38 144 VAL B C 1
ATOM 5435 O O . VAL B 1 144 ? 31.453 -14.25 5.512 1 81.38 144 VAL B O 1
ATOM 5438 N N . GLU B 1 145 ? 29.562 -13.172 6.168 1 79.62 145 GLU B N 1
ATOM 5439 C CA . GLU B 1 145 ? 29.547 -13.914 7.43 1 79.62 145 GLU B CA 1
ATOM 5440 C C . GLU B 1 145 ? 29.297 -15.398 7.199 1 79.62 145 GLU B C 1
ATOM 5442 O O . GLU B 1 145 ? 29.891 -16.25 7.879 1 79.62 145 GLU B O 1
ATOM 5447 N N . GLN B 1 146 ? 28.547 -15.648 6.266 1 79.88 146 GLN B N 1
ATOM 5448 C CA . GLN B 1 146 ? 28.219 -17.031 5.957 1 79.88 146 GLN B CA 1
ATOM 5449 C C . GLN B 1 146 ? 29.438 -17.766 5.363 1 79.88 146 GLN B C 1
ATOM 5451 O O . GLN B 1 146 ? 29.672 -18.922 5.672 1 79.88 146 GLN B O 1
ATOM 5456 N N . LEU B 1 147 ? 30.125 -17.141 4.539 1 82.06 147 LEU B N 1
ATOM 5457 C CA . LEU B 1 147 ? 31.312 -17.719 3.916 1 82.06 147 LEU B CA 1
ATOM 5458 C C . LEU B 1 147 ? 32.375 -18.031 4.961 1 82.06 147 LEU B C 1
ATOM 5460 O O . LEU B 1 147 ? 33 -19.109 4.918 1 82.06 147 LEU B O 1
ATOM 5464 N N . TYR B 1 148 ? 32.5 -17.156 5.848 1 81.5 148 TYR B N 1
ATOM 5465 C CA . TYR B 1 148 ? 33.5 -17.359 6.887 1 81.5 148 TYR B CA 1
ATOM 5466 C C . TYR B 1 148 ? 33.156 -18.531 7.781 1 81.5 148 TYR B C 1
ATOM 5468 O O . TYR B 1 148 ? 34 -19.359 8.102 1 81.5 148 TYR B O 1
ATOM 5476 N N . ASP B 1 149 ? 31.906 -18.656 8.102 1 79.75 149 ASP B N 1
ATOM 5477 C CA . ASP B 1 149 ? 31.469 -19.672 9.047 1 79.75 149 ASP B CA 1
ATOM 5478 C C . ASP B 1 149 ? 31.484 -21.062 8.406 1 79.75 149 ASP B C 1
ATOM 5480 O O . ASP B 1 149 ? 31.734 -22.062 9.086 1 79.75 149 ASP B O 1
ATOM 5484 N N . ASN B 1 150 ? 31.25 -21.109 7.137 1 77 150 ASN B N 1
ATOM 5485 C CA . ASN B 1 150 ? 31.109 -22.406 6.469 1 77 150 ASN B CA 1
ATOM 5486 C C . ASN B 1 150 ? 32.406 -22.828 5.773 1 77 150 ASN B C 1
ATOM 5488 O O . ASN B 1 150 ? 32.5 -23.938 5.27 1 77 150 ASN B O 1
ATOM 5492 N N . ALA B 1 151 ? 33.312 -22.016 5.867 1 78.56 151 ALA B N 1
ATOM 5493 C CA . ALA B 1 151 ? 34.5 -22.234 5.016 1 78.56 151 ALA B CA 1
ATOM 5494 C C . ALA B 1 151 ? 35.406 -23.297 5.59 1 78.56 151 ALA B C 1
ATOM 5496 O O . ALA B 1 151 ? 35.594 -23.375 6.805 1 78.56 151 ALA B O 1
ATOM 5497 N N . ASN B 1 152 ? 35.656 -24.188 4.703 1 84.06 152 ASN B N 1
ATOM 5498 C CA . ASN B 1 152 ? 36.812 -25.031 4.918 1 84.06 152 ASN B CA 1
ATOM 5499 C C . ASN B 1 152 ? 38.094 -24.406 4.348 1 84.06 152 ASN B C 1
ATOM 5501 O O . ASN B 1 152 ? 38.281 -24.359 3.133 1 84.06 152 ASN B O 1
ATOM 5505 N N . VAL B 1 153 ? 39.031 -24.062 5.207 1 86.56 153 VAL B N 1
ATOM 5506 C CA . VAL B 1 153 ? 40.188 -23.25 4.832 1 86.56 153 VAL B CA 1
ATOM 5507 C C . VAL B 1 153 ? 41 -23.984 3.775 1 86.56 153 VAL B C 1
ATOM 5509 O O . VAL B 1 153 ? 41.5 -23.359 2.83 1 86.56 153 VAL B O 1
ATOM 5512 N N . SER B 1 154 ? 41.156 -25.219 3.943 1 90.38 154 SER B N 1
ATOM 5513 C CA . SER B 1 154 ? 41.969 -25.984 2.992 1 90.38 154 SER B CA 1
ATOM 5514 C C . SER B 1 154 ? 41.344 -25.984 1.605 1 90.38 154 SER B C 1
ATOM 5516 O O . SER B 1 154 ? 42.031 -25.766 0.603 1 90.38 154 SER B O 1
ATOM 5518 N N . ASP B 1 155 ? 40.094 -26.141 1.585 1 88.88 155 ASP B N 1
ATOM 5519 C CA . ASP B 1 155 ? 39.344 -26.141 0.317 1 88.88 155 ASP B CA 1
ATOM 5520 C C . ASP B 1 155 ? 39.406 -24.766 -0.338 1 88.88 155 ASP B C 1
ATOM 5522 O O . ASP B 1 155 ? 39.531 -24.656 -1.56 1 88.88 155 ASP B O 1
ATOM 5526 N N . LEU B 1 156 ? 39.281 -23.812 0.468 1 90.94 156 LEU B N 1
ATOM 5527 C CA . LEU B 1 156 ? 39.312 -22.438 -0.044 1 90.94 156 LEU B CA 1
ATOM 5528 C C . LEU B 1 156 ? 40.688 -22.109 -0.643 1 90.94 156 LEU B C 1
ATOM 5530 O O . LEU B 1 156 ? 40.75 -21.422 -1.666 1 90.94 156 LEU B O 1
ATOM 5534 N N . ARG B 1 157 ? 41.656 -22.562 0.03 1 92 157 ARG B N 1
ATOM 5535 C CA . ARG B 1 157 ? 43.031 -22.297 -0.468 1 92 157 ARG B CA 1
ATOM 5536 C C . ARG B 1 157 ? 43.25 -23.016 -1.791 1 92 157 ARG B C 1
ATOM 5538 O O . ARG B 1 157 ? 43.844 -22.453 -2.719 1 92 157 ARG B O 1
ATOM 5545 N N . GLN B 1 158 ? 42.844 -24.219 -1.817 1 92.88 158 GLN B N 1
ATOM 5546 C CA . GLN B 1 158 ? 43 -24.969 -3.057 1 92.88 158 GLN B CA 1
ATOM 5547 C C . GLN B 1 158 ? 42.188 -24.328 -4.188 1 92.88 158 GLN B C 1
ATOM 5549 O O . GLN B 1 158 ? 42.656 -24.25 -5.324 1 92.88 158 GLN B O 1
ATOM 5554 N N . GLY B 1 159 ? 41.031 -23.953 -3.84 1 92.75 159 GLY B N 1
ATOM 5555 C CA . GLY B 1 159 ? 40.188 -23.281 -4.816 1 92.75 159 GLY B CA 1
ATOM 5556 C C . GLY B 1 159 ? 40.781 -21.969 -5.301 1 92.75 159 GLY B C 1
ATOM 5557 O O . GLY B 1 159 ? 40.688 -21.641 -6.484 1 92.75 159 GLY B O 1
ATOM 5558 N N . HIS B 1 160 ? 41.344 -21.312 -4.398 1 93.75 160 HIS B N 1
ATOM 5559 C CA . HIS B 1 160 ? 42 -20.047 -4.742 1 93.75 160 HIS B CA 1
ATOM 5560 C C . HIS B 1 160 ? 43.156 -20.25 -5.707 1 93.75 160 HIS B C 1
ATOM 5562 O O . HIS B 1 160 ? 43.312 -19.484 -6.652 1 93.75 160 HIS B O 1
ATOM 5568 N N . ASN B 1 161 ? 43.906 -21.219 -5.465 1 94.19 161 ASN B N 1
ATOM 5569 C CA . ASN B 1 161 ? 45.031 -21.547 -6.355 1 94.19 161 ASN B CA 1
ATOM 5570 C C . ASN B 1 161 ? 44.531 -21.922 -7.754 1 94.19 161 ASN B C 1
ATOM 5572 O O . ASN B 1 161 ? 45.094 -21.469 -8.75 1 94.19 161 ASN B O 1
ATOM 5576 N N . ALA B 1 162 ? 43.531 -22.688 -7.723 1 92.81 162 ALA B N 1
ATOM 5577 C CA . ALA B 1 162 ? 42.969 -23.062 -9.008 1 92.81 162 ALA B CA 1
ATOM 5578 C C . ALA B 1 162 ? 42.406 -21.859 -9.742 1 92.81 162 ALA B C 1
ATOM 5580 O O . ALA B 1 162 ? 42.562 -21.734 -10.961 1 92.81 162 ALA B O 1
ATOM 5581 N N . PHE B 1 163 ? 41.781 -21.016 -9.07 1 92.38 163 PHE B N 1
ATOM 5582 C CA . PHE B 1 163 ? 41.188 -19.812 -9.633 1 92.38 163 PHE B CA 1
ATOM 5583 C C . PHE B 1 163 ? 42.281 -18.875 -10.156 1 92.38 163 PHE B C 1
ATOM 5585 O O . PHE B 1 163 ? 42.125 -18.312 -11.242 1 92.38 163 PHE B O 1
ATOM 5592 N N . THR B 1 164 ? 43.312 -18.672 -9.406 1 91.5 164 THR B N 1
ATOM 5593 C CA . THR B 1 164 ? 44.406 -17.781 -9.82 1 91.5 164 THR B CA 1
ATOM 5594 C C . THR B 1 164 ? 45.062 -18.297 -11.094 1 91.5 164 THR B C 1
ATOM 5596 O O . THR B 1 164 ? 45.5 -17.5 -11.93 1 91.5 164 THR B O 1
ATOM 5599 N N . ARG B 1 165 ? 45.125 -19.547 -11.211 1 89.88 165 ARG B N 1
ATOM 5600 C CA . ARG B 1 165 ? 45.688 -20.125 -12.406 1 89.88 165 ARG B CA 1
ATOM 5601 C C . ARG B 1 165 ? 44.844 -19.797 -13.641 1 89.88 165 ARG B C 1
ATOM 5603 O O . ARG B 1 165 ? 45.406 -19.422 -14.68 1 89.88 165 ARG B O 1
ATOM 5610 N N . ILE B 1 166 ? 43.625 -19.891 -13.469 1 88.38 166 ILE B N 1
ATOM 5611 C CA . ILE B 1 166 ? 42.75 -19.641 -14.609 1 88.38 166 ILE B CA 1
ATOM 5612 C C . ILE B 1 166 ? 42.656 -18.141 -14.883 1 88.38 166 ILE B C 1
ATOM 5614 O O . ILE B 1 166 ? 42.594 -17.719 -16.031 1 88.38 166 ILE B O 1
ATOM 5618 N N . ASN B 1 167 ? 42.594 -17.422 -13.875 1 87.06 167 ASN B N 1
ATOM 5619 C CA . ASN B 1 167 ? 42.562 -15.961 -14.016 1 87.06 167 ASN B CA 1
ATOM 5620 C C . ASN B 1 167 ? 43.781 -15.438 -14.734 1 87.06 167 ASN B C 1
ATOM 5622 O O . ASN B 1 167 ? 43.688 -14.547 -15.578 1 87.06 167 ASN B O 1
ATOM 5626 N N . GLY B 1 168 ? 44.906 -15.906 -14.391 1 83.88 168 GLY B N 1
ATOM 5627 C CA . GLY B 1 168 ? 46.156 -15.508 -15.023 1 83.88 168 GLY B CA 1
ATOM 5628 C C . GLY B 1 168 ? 46.25 -15.93 -16.484 1 83.88 168 GLY B C 1
ATOM 5629 O O . GLY B 1 168 ? 46.719 -15.164 -17.328 1 83.88 168 GLY B O 1
ATOM 5630 N N . ALA B 1 169 ? 45.688 -17.062 -16.703 1 84.12 169 ALA B N 1
ATOM 5631 C CA . ALA B 1 169 ? 45.844 -17.641 -18.031 1 84.12 169 ALA B CA 1
ATOM 5632 C C . ALA B 1 169 ? 44.812 -17.047 -18.984 1 84.12 169 ALA B C 1
ATOM 5634 O O . ALA B 1 169 ? 45.094 -16.812 -20.156 1 84.12 169 ALA B O 1
ATOM 5635 N N . TYR B 1 170 ? 43.594 -16.797 -18.516 1 82.56 170 TYR B N 1
ATOM 5636 C CA . TYR B 1 170 ? 42.5 -16.469 -19.422 1 82.56 170 TYR B CA 1
ATOM 5637 C C . TYR B 1 170 ? 41.844 -15.172 -19.016 1 82.56 170 TYR B C 1
ATOM 5639 O O . TYR B 1 170 ? 40.781 -14.805 -19.578 1 82.56 170 TYR B O 1
ATOM 5647 N N . ASN B 1 171 ? 42.312 -14.438 -18.125 1 83.19 171 ASN B N 1
ATOM 5648 C CA . ASN B 1 171 ? 41.656 -13.234 -17.594 1 83.19 171 ASN B CA 1
ATOM 5649 C C . ASN B 1 171 ? 40.219 -13.508 -17.156 1 83.19 171 ASN B C 1
ATOM 5651 O O . ASN B 1 171 ? 39.312 -12.797 -17.562 1 83.19 171 ASN B O 1
ATOM 5655 N N . PHE B 1 172 ? 40.094 -14.516 -16.359 1 85.25 172 PHE B N 1
ATOM 5656 C CA . PHE B 1 172 ? 38.812 -15.016 -15.859 1 85.25 172 PHE B CA 1
ATOM 5657 C C . PHE B 1 172 ? 38.281 -14.148 -14.727 1 85.25 172 PHE B C 1
ATOM 5659 O O . PHE B 1 172 ? 39 -13.922 -13.742 1 85.25 172 PHE B O 1
ATOM 5666 N N . SER B 1 173 ? 37.094 -13.547 -15 1 87.94 173 SER B N 1
ATOM 5667 C CA . SER B 1 173 ? 36.438 -12.766 -13.961 1 87.94 173 SER B CA 1
ATOM 5668 C C . SER B 1 173 ? 35.219 -13.492 -13.414 1 87.94 173 SER B C 1
ATOM 5670 O O . SER B 1 173 ? 34.469 -14.133 -14.164 1 87.94 173 SER B O 1
ATOM 5672 N N . ILE B 1 174 ? 35.031 -13.398 -12.125 1 90 174 ILE B N 1
ATOM 5673 C CA . ILE B 1 174 ? 33.906 -14.047 -11.461 1 90 174 ILE B CA 1
ATOM 5674 C C . ILE B 1 174 ? 32.594 -13.492 -12.016 1 90 174 ILE B C 1
ATOM 5676 O O . ILE B 1 174 ? 31.672 -14.25 -12.336 1 90 174 ILE B O 1
ATOM 5680 N N . ASN B 1 175 ? 32.5 -12.211 -12.133 1 92.06 175 ASN B N 1
ATOM 5681 C CA . ASN B 1 175 ? 31.266 -11.586 -12.641 1 92.06 175 ASN B CA 1
ATOM 5682 C C . ASN B 1 175 ? 30.969 -12.031 -14.07 1 92.06 175 ASN B C 1
ATOM 5684 O O . ASN B 1 175 ? 29.812 -12.32 -14.406 1 92.06 175 ASN B O 1
ATOM 5688 N N . GLU B 1 176 ? 32 -12.125 -14.844 1 91.94 176 GLU B N 1
ATOM 5689 C CA . GLU B 1 176 ? 31.797 -12.547 -16.234 1 91.94 176 GLU B CA 1
ATOM 5690 C C . GLU B 1 176 ? 31.344 -14.008 -16.312 1 91.94 176 GLU B C 1
ATOM 5692 O O . GLU B 1 176 ? 30.531 -14.367 -17.156 1 91.94 176 GLU B O 1
ATOM 5697 N N . PHE B 1 177 ? 31.922 -14.82 -15.445 1 92.69 177 PHE B N 1
ATOM 5698 C CA . PHE B 1 177 ? 31.516 -16.219 -15.398 1 92.69 177 PHE B CA 1
ATOM 5699 C C . PHE B 1 177 ? 30.016 -16.344 -15.148 1 92.69 177 PHE B C 1
ATOM 5701 O O . PHE B 1 177 ? 29.328 -17.062 -15.875 1 92.69 177 PHE B O 1
ATOM 5708 N N . PHE B 1 178 ? 29.516 -15.609 -14.148 1 92.81 178 PHE B N 1
ATOM 5709 C CA . PHE B 1 178 ? 28.109 -15.719 -13.789 1 92.81 178 PHE B CA 1
ATOM 5710 C C . PHE B 1 178 ? 27.219 -15.078 -14.844 1 92.81 178 PHE B C 1
ATOM 5712 O O . PHE B 1 178 ? 26.094 -15.523 -15.078 1 92.81 178 PHE B O 1
ATOM 5719 N N . GLU B 1 179 ? 27.703 -14.062 -15.484 1 94.19 179 GLU B N 1
ATOM 5720 C CA . GLU B 1 179 ? 26.953 -13.453 -16.578 1 94.19 179 GLU B CA 1
ATOM 5721 C C . GLU B 1 179 ? 26.781 -14.43 -17.734 1 94.19 179 GLU B C 1
ATOM 5723 O O . GLU B 1 179 ? 25.703 -14.531 -18.312 1 94.19 179 GLU B O 1
ATOM 5728 N N . ASP B 1 180 ? 27.859 -15.148 -17.984 1 94.81 180 ASP B N 1
ATOM 5729 C CA . ASP B 1 180 ? 27.844 -16.062 -19.125 1 94.81 180 ASP B CA 1
ATOM 5730 C C . ASP B 1 180 ? 27.156 -17.375 -18.766 1 94.81 180 ASP B C 1
ATOM 5732 O O . ASP B 1 180 ? 26.531 -18 -19.625 1 94.81 180 ASP B O 1
ATOM 5736 N N . ALA B 1 181 ? 27.328 -17.734 -17.562 1 94.25 181 ALA B N 1
ATOM 5737 C CA . ALA B 1 181 ? 26.797 -19.016 -17.125 1 94.25 181 ALA B CA 1
ATOM 5738 C C . ALA B 1 181 ? 25.281 -18.953 -16.938 1 94.25 181 ALA B C 1
ATOM 5740 O O . ALA B 1 181 ? 24.609 -19.969 -16.938 1 94.25 181 ALA B O 1
ATOM 5741 N N . GLY B 1 182 ? 24.75 -17.781 -16.672 1 95.12 182 GLY B N 1
ATOM 5742 C CA . GLY B 1 182 ? 23.328 -17.625 -16.453 1 95.12 182 GLY B CA 1
ATOM 5743 C C . GLY B 1 182 ? 22.5 -17.812 -17.703 1 95.12 182 GLY B C 1
ATOM 5744 O O . GLY B 1 182 ? 23.031 -17.859 -18.812 1 95.12 182 GLY B O 1
ATOM 5745 N N . PHE B 1 183 ? 21.234 -17.906 -17.5 1 96.56 183 PHE B N 1
ATOM 5746 C CA . PHE B 1 183 ? 20.328 -18.109 -18.625 1 96.56 183 PHE B CA 1
ATOM 5747 C C . PHE B 1 183 ? 20.047 -16.781 -19.328 1 96.56 183 PHE B C 1
ATOM 5749 O O . PHE B 1 183 ? 19.875 -15.75 -18.688 1 96.56 183 PHE B O 1
ATOM 5756 N N . PRO B 1 184 ? 20.078 -16.844 -20.672 1 96.56 184 PRO B N 1
ATOM 5757 C CA . PRO B 1 184 ? 19.594 -15.656 -21.391 1 96.56 184 PRO B CA 1
ATOM 5758 C C . PRO B 1 184 ? 18.109 -15.383 -21.141 1 96.56 184 PRO B C 1
ATOM 5760 O O . PRO B 1 184 ? 17.375 -16.281 -20.75 1 96.56 184 PRO B O 1
ATOM 5763 N N . CYS B 1 185 ? 17.719 -14.242 -21.375 1 97.5 185 CYS B N 1
ATOM 5764 C CA . CYS B 1 185 ? 16.359 -13.797 -21.109 1 97.5 185 CYS B CA 1
ATOM 5765 C C . CYS B 1 185 ? 15.344 -14.68 -21.828 1 97.5 185 CYS B C 1
ATOM 5767 O O . CYS B 1 185 ? 14.344 -15.102 -21.234 1 97.5 185 CYS B O 1
ATOM 5769 N N . GLU B 1 186 ? 15.633 -15.086 -23.047 1 96.38 186 GLU B N 1
ATOM 5770 C CA . GLU B 1 186 ? 14.688 -15.805 -23.891 1 96.38 186 GLU B CA 1
ATOM 5771 C C . GLU B 1 186 ? 14.461 -17.219 -23.375 1 96.38 186 GLU B C 1
ATOM 5773 O O . GLU B 1 186 ? 13.422 -17.828 -23.656 1 96.38 186 GLU B O 1
ATOM 5778 N N . GLU B 1 187 ? 15.422 -17.656 -22.641 1 96.56 187 GLU B N 1
ATOM 5779 C CA . GLU B 1 187 ? 15.297 -19.016 -22.109 1 96.56 187 GLU B CA 1
ATOM 5780 C C . GLU B 1 187 ? 14.641 -19.016 -20.734 1 96.56 187 GLU B C 1
ATOM 5782 O O . GLU B 1 187 ? 14.164 -20.047 -20.266 1 96.56 187 GLU B O 1
ATOM 5787 N N . MET B 1 188 ? 14.688 -17.922 -20.094 1 97.25 188 MET B N 1
ATOM 5788 C CA . MET B 1 188 ? 14.156 -17.844 -18.734 1 97.25 188 MET B CA 1
ATOM 5789 C C . MET B 1 188 ? 12.727 -17.312 -18.734 1 97.25 188 MET B C 1
ATOM 5791 O O . MET B 1 188 ? 11.844 -17.891 -18.109 1 97.25 188 MET B O 1
ATOM 5795 N N . LEU B 1 189 ? 12.5 -16.25 -19.484 1 98.06 189 LEU B N 1
ATOM 5796 C CA . LEU B 1 189 ? 11.172 -15.664 -19.578 1 98.06 189 LEU B CA 1
ATOM 5797 C C . LEU B 1 189 ? 10.453 -16.156 -20.828 1 98.06 189 LEU B C 1
ATOM 5799 O O . LEU B 1 189 ? 10.82 -15.789 -21.953 1 98.06 189 LEU B O 1
ATOM 5803 N N . MET B 1 190 ? 9.43 -16.875 -20.625 1 97.5 190 MET B N 1
ATOM 5804 C CA . MET B 1 190 ? 8.773 -17.531 -21.75 1 97.5 190 MET B CA 1
ATOM 5805 C C . MET B 1 190 ? 7.641 -16.656 -22.297 1 97.5 190 MET B C 1
ATOM 5807 O O . MET B 1 190 ? 7.523 -16.469 -23.5 1 97.5 190 MET B O 1
ATOM 5811 N N . LEU B 1 191 ? 6.82 -16.203 -21.422 1 95.12 191 LEU B N 1
ATOM 5812 C CA . LEU B 1 191 ? 5.676 -15.391 -21.797 1 95.12 191 LEU B CA 1
ATOM 5813 C C . LEU B 1 191 ? 5.426 -14.289 -20.766 1 95.12 191 LEU B C 1
ATOM 5815 O O . LEU B 1 191 ? 5.516 -14.531 -19.562 1 95.12 191 LEU B O 1
ATOM 5819 N N . CYS B 1 192 ? 5.145 -13.117 -21.281 1 95.81 192 CYS B N 1
ATOM 5820 C CA . CYS B 1 192 ? 4.82 -11.977 -20.422 1 95.81 192 CYS B CA 1
ATOM 5821 C C . CYS B 1 192 ? 3.545 -11.289 -20.891 1 95.81 192 CYS B C 1
ATOM 5823 O O . CYS B 1 192 ? 3.32 -11.141 -22.094 1 95.81 192 CYS B O 1
ATOM 5825 N N . SER B 1 193 ? 2.73 -10.961 -19.938 1 93.62 193 SER B N 1
ATOM 5826 C CA . SER B 1 193 ? 1.518 -10.203 -20.234 1 93.62 193 SER B CA 1
ATOM 5827 C C . SER B 1 193 ? 1.231 -9.172 -19.156 1 93.62 193 SER B C 1
ATOM 5829 O O . SER B 1 193 ? 1.56 -9.375 -17.984 1 93.62 193 SER B O 1
ATOM 5831 N N . PHE B 1 194 ? 0.729 -8.07 -19.594 1 93.56 194 PHE B N 1
ATOM 5832 C CA . PHE B 1 194 ? 0.3 -6.996 -18.703 1 93.56 194 PHE B CA 1
ATOM 5833 C C . PHE B 1 194 ? -1.112 -6.539 -19.047 1 93.56 194 PHE B C 1
ATOM 5835 O O . PHE B 1 194 ? -1.387 -6.16 -20.188 1 93.56 194 PHE B O 1
ATOM 5842 N N . GLY B 1 195 ? -1.961 -6.613 -18.047 1 87.69 195 GLY B N 1
ATOM 5843 C CA . GLY B 1 195 ? -3.35 -6.262 -18.312 1 87.69 195 GLY B CA 1
ATOM 5844 C C . GLY B 1 195 ? -4.004 -7.145 -19.359 1 87.69 195 GLY B C 1
ATOM 5845 O O . GLY B 1 195 ? -4.785 -6.664 -20.172 1 87.69 195 GLY B O 1
ATOM 5846 N N . GLY B 1 196 ? -3.508 -8.305 -19.453 1 84.38 196 GLY B N 1
ATOM 5847 C CA . GLY B 1 196 ? -4.082 -9.242 -20.406 1 84.38 196 GLY B CA 1
ATOM 5848 C C . GLY B 1 196 ? -3.445 -9.164 -21.781 1 84.38 196 GLY B C 1
ATOM 5849 O O . GLY B 1 196 ? -3.721 -9.992 -22.656 1 84.38 196 GLY B O 1
ATOM 5850 N N . ARG B 1 197 ? -2.549 -8.234 -21.969 1 87 197 ARG B N 1
ATOM 5851 C CA . ARG B 1 197 ? -1.892 -8.047 -23.266 1 87 197 ARG B CA 1
ATOM 5852 C C . ARG B 1 197 ? -0.481 -8.625 -23.25 1 87 197 ARG B C 1
ATOM 5854 O O . ARG B 1 197 ? 0.322 -8.297 -22.375 1 87 197 ARG B O 1
ATOM 5861 N N . TYR B 1 198 ? -0.246 -9.43 -24.281 1 90.31 198 TYR B N 1
ATOM 5862 C CA . TYR B 1 198 ? 1.073 -10.047 -24.359 1 90.31 198 TYR B CA 1
ATOM 5863 C C . TYR B 1 198 ? 2.098 -9.07 -24.922 1 90.31 198 TYR B C 1
ATOM 5865 O O . TYR B 1 198 ? 1.761 -8.219 -25.75 1 90.31 198 TYR B O 1
ATOM 5873 N N . PHE B 1 199 ? 3.291 -9.125 -24.469 1 92.56 199 PHE B N 1
ATOM 5874 C CA . PHE B 1 199 ? 4.402 -8.328 -24.984 1 92.56 199 PHE B CA 1
ATOM 5875 C C . PHE B 1 199 ? 5.695 -9.133 -24.969 1 92.56 199 PHE B C 1
ATOM 5877 O O . PHE B 1 199 ? 5.742 -10.234 -24.406 1 92.56 199 PHE B O 1
ATOM 5884 N N . ASP B 1 200 ? 6.629 -8.695 -25.625 1 93.88 200 ASP B N 1
ATOM 5885 C CA . ASP B 1 200 ? 7.945 -9.328 -25.625 1 93.88 200 ASP B CA 1
ATOM 5886 C C . ASP B 1 200 ? 8.672 -9.078 -24.312 1 93.88 200 ASP B C 1
ATOM 5888 O O . ASP B 1 200 ? 9.117 -7.961 -24.047 1 93.88 200 ASP B O 1
ATOM 5892 N N . CYS B 1 201 ? 8.852 -10.086 -23.547 1 95.44 201 CYS B N 1
ATOM 5893 C CA . CYS B 1 201 ? 9.445 -9.969 -22.219 1 95.44 201 CYS B CA 1
ATOM 5894 C C . CYS B 1 201 ? 10.82 -9.328 -22.297 1 95.44 201 CYS B C 1
ATOM 5896 O O . CYS B 1 201 ? 11.109 -8.375 -21.562 1 95.44 201 CYS B O 1
ATOM 5898 N N . CYS B 1 202 ? 11.633 -9.859 -23.156 1 96.19 202 CYS B N 1
ATOM 5899 C CA . CYS B 1 202 ? 13.055 -9.531 -23.141 1 96.19 202 CYS B CA 1
ATOM 5900 C C . CYS B 1 202 ? 13.305 -8.156 -23.75 1 96.19 202 CYS B C 1
ATOM 5902 O O . CYS B 1 202 ? 14.367 -7.562 -23.531 1 96.19 202 CYS B O 1
ATOM 5904 N N . LYS B 1 203 ? 12.305 -7.629 -24.438 1 94 203 LYS B N 1
ATOM 5905 C CA . LYS B 1 203 ? 12.414 -6.254 -24.922 1 94 203 LYS B CA 1
ATOM 5906 C C . LYS B 1 203 ? 12.383 -5.258 -23.781 1 94 203 LYS B C 1
ATOM 5908 O O . LYS B 1 203 ? 13.016 -4.203 -23.844 1 94 203 LYS B O 1
ATOM 5913 N N . TYR B 1 204 ? 11.758 -5.656 -22.797 1 94 204 TYR B N 1
ATOM 5914 C CA . TYR B 1 204 ? 11.578 -4.723 -21.688 1 94 204 TYR B CA 1
ATOM 5915 C C . TYR B 1 204 ? 12.32 -5.191 -20.438 1 94 204 TYR B C 1
ATOM 5917 O O . TYR B 1 204 ? 12.109 -4.66 -19.344 1 94 204 TYR B O 1
ATOM 5925 N N . ALA B 1 205 ? 13.094 -6.168 -20.609 1 95.88 205 ALA B N 1
ATOM 5926 C CA . ALA B 1 205 ? 13.883 -6.684 -19.484 1 95.88 205 ALA B CA 1
ATOM 5927 C C . ALA B 1 205 ? 15.336 -6.238 -19.594 1 95.88 205 ALA B C 1
ATOM 5929 O O . ALA B 1 205 ? 15.898 -6.18 -20.688 1 95.88 205 ALA B O 1
ATOM 5930 N N . LYS B 1 206 ? 15.805 -5.871 -18.5 1 94.38 206 LYS B N 1
ATOM 5931 C CA . LYS B 1 206 ? 17.234 -5.574 -18.391 1 94.38 206 LYS B CA 1
ATOM 5932 C C . LYS B 1 206 ? 17.953 -6.645 -17.578 1 94.38 206 LYS B C 1
ATOM 5934 O O . LYS B 1 206 ? 17.562 -6.941 -16.453 1 94.38 206 LYS B O 1
ATOM 5939 N N . THR B 1 207 ? 18.953 -7.195 -18.203 1 95.5 207 THR B N 1
ATOM 5940 C CA . THR B 1 207 ? 19.75 -8.195 -17.5 1 95.5 207 THR B CA 1
ATOM 5941 C C . THR B 1 207 ? 20.609 -7.539 -16.422 1 95.5 207 THR B C 1
ATOM 5943 O O . THR B 1 207 ? 21.266 -6.52 -16.672 1 95.5 207 THR B O 1
ATOM 5946 N N . THR B 1 208 ? 20.547 -8.117 -15.258 1 92.69 208 THR B N 1
ATOM 5947 C CA . THR B 1 208 ? 21.328 -7.578 -14.148 1 92.69 208 THR B CA 1
ATOM 5948 C C . THR B 1 208 ? 21.953 -8.703 -13.328 1 92.69 208 THR B C 1
ATOM 5950 O O . THR B 1 208 ? 21.344 -9.758 -13.141 1 92.69 208 THR B O 1
ATOM 5953 N N . LEU B 1 209 ? 23.125 -8.438 -12.875 1 92.69 209 LEU B N 1
ATOM 5954 C CA . LEU B 1 209 ? 23.781 -9.398 -12 1 92.69 209 LEU B CA 1
ATOM 5955 C C . LEU B 1 209 ? 23.422 -9.141 -10.539 1 92.69 209 LEU B C 1
ATOM 5957 O O . LEU B 1 209 ? 23.406 -7.996 -10.094 1 92.69 209 LEU B O 1
ATOM 5961 N N . THR B 1 210 ? 23.125 -10.203 -9.82 1 91.38 210 THR B N 1
ATOM 5962 C CA . THR B 1 210 ? 22.797 -10.148 -8.398 1 91.38 210 THR B CA 1
ATOM 5963 C C . THR B 1 210 ? 23.547 -11.227 -7.621 1 91.38 210 THR B C 1
ATOM 5965 O O . THR B 1 210 ? 24.375 -11.945 -8.188 1 91.38 210 THR B O 1
ATOM 5968 N N . THR B 1 211 ? 23.25 -11.266 -6.367 1 88.69 211 THR B N 1
ATOM 5969 C CA . THR B 1 211 ? 23.844 -12.312 -5.539 1 88.69 211 THR B CA 1
ATOM 5970 C C . THR B 1 211 ? 23.297 -13.68 -5.91 1 88.69 211 THR B C 1
ATOM 5972 O O . THR B 1 211 ? 23.859 -14.711 -5.52 1 88.69 211 THR B O 1
ATOM 5975 N N . LEU B 1 212 ? 22.297 -13.695 -6.73 1 90.75 212 LEU B N 1
ATOM 5976 C CA . LEU B 1 212 ? 21.672 -14.945 -7.16 1 90.75 212 LEU B CA 1
ATOM 5977 C C . LEU B 1 212 ? 22.078 -15.281 -8.594 1 90.75 212 LEU B C 1
ATOM 5979 O O . LEU B 1 212 ? 21.516 -16.203 -9.195 1 90.75 212 LEU B O 1
ATOM 5983 N N . GLY B 1 213 ? 23.016 -14.531 -9.07 1 91.94 213 GLY B N 1
ATOM 5984 C CA . GLY B 1 213 ? 23.422 -14.719 -10.453 1 91.94 213 GLY B CA 1
ATOM 5985 C C . GLY B 1 213 ? 22.766 -13.742 -11.406 1 91.94 213 GLY B C 1
ATOM 5986 O O . GLY B 1 213 ? 22.484 -12.594 -11.047 1 91.94 213 GLY B O 1
ATOM 5987 N N . LYS B 1 214 ? 22.656 -14.211 -12.594 1 94.5 214 LYS B N 1
ATOM 5988 C CA . LYS B 1 214 ? 22.078 -13.391 -13.648 1 94.5 214 LYS B CA 1
ATOM 5989 C C . LYS B 1 214 ? 20.547 -13.352 -13.531 1 94.5 214 LYS B C 1
ATOM 5991 O O . LYS B 1 214 ? 19.891 -14.398 -13.547 1 94.5 214 LYS B O 1
ATOM 5996 N N . CYS B 1 215 ? 20.047 -12.133 -13.359 1 95.38 215 CYS B N 1
ATOM 5997 C CA . CYS B 1 215 ? 18.609 -11.945 -13.203 1 95.38 215 CYS B CA 1
ATOM 5998 C C . CYS B 1 215 ? 18.062 -11.039 -14.297 1 95.38 215 CYS B C 1
ATOM 6000 O O . CYS B 1 215 ? 18.828 -10.406 -15.023 1 95.38 215 CYS B O 1
ATOM 6002 N N . GLN B 1 216 ? 16.781 -11.094 -14.445 1 97.19 216 GLN B N 1
ATOM 6003 C CA . GLN B 1 216 ? 16.078 -10.234 -15.398 1 97.19 216 GLN B CA 1
ATOM 6004 C C . GLN B 1 216 ? 15.18 -9.234 -14.688 1 97.19 216 GLN B C 1
ATOM 6006 O O . GLN B 1 216 ? 14.289 -9.617 -13.93 1 97.19 216 GLN B O 1
ATOM 6011 N N . GLN B 1 217 ? 15.414 -7.988 -14.953 1 95.69 217 GLN B N 1
ATOM 6012 C CA . GLN B 1 217 ? 14.617 -6.93 -14.352 1 95.69 217 GLN B CA 1
ATOM 6013 C C . GLN B 1 217 ? 13.633 -6.34 -15.359 1 95.69 217 GLN B C 1
ATOM 6015 O O . GLN B 1 217 ? 14.039 -5.812 -16.391 1 95.69 217 GLN B O 1
ATOM 6020 N N . LEU B 1 218 ? 12.398 -6.453 -15.055 1 95.88 218 LEU B N 1
ATOM 6021 C CA . LEU B 1 218 ? 11.344 -5.859 -15.875 1 95.88 218 LEU B CA 1
ATOM 6022 C C . LEU B 1 218 ? 10.961 -4.48 -15.344 1 95.88 218 LEU B C 1
ATOM 6024 O O . LEU B 1 218 ? 10.477 -4.359 -14.219 1 95.88 218 LEU B O 1
ATOM 6028 N N . HIS B 1 219 ? 11.172 -3.523 -16.172 1 92.38 219 HIS B N 1
ATOM 6029 C CA . HIS B 1 219 ? 10.805 -2.15 -15.844 1 92.38 219 HIS B CA 1
ATOM 6030 C C . HIS B 1 219 ? 9.742 -1.624 -16.812 1 92.38 219 HIS B C 1
ATOM 6032 O O . HIS B 1 219 ? 10.055 -0.848 -17.719 1 92.38 219 HIS B O 1
ATOM 6038 N N . LEU B 1 220 ? 8.586 -1.843 -16.438 1 93.12 220 LEU B N 1
ATOM 6039 C CA . LEU B 1 220 ? 7.492 -1.562 -17.375 1 93.12 220 LEU B CA 1
ATOM 6040 C C . LEU B 1 220 ? 7.125 -0.082 -17.344 1 93.12 220 LEU B C 1
ATOM 6042 O O . LEU B 1 220 ? 6.609 0.45 -18.328 1 93.12 220 LEU B O 1
ATOM 6046 N N . SER B 1 221 ? 7.418 0.579 -16.312 1 90.56 221 SER B N 1
ATOM 6047 C CA . SER B 1 221 ? 7.051 1.984 -16.172 1 90.56 221 SER B CA 1
ATOM 6048 C C . SER B 1 221 ? 7.844 2.857 -17.141 1 90.56 221 SER B C 1
ATOM 6050 O O . SER B 1 221 ? 7.43 3.971 -17.469 1 90.56 221 SER B O 1
ATOM 6052 N N . SER B 1 222 ? 8.945 2.387 -17.562 1 86.75 222 SER B N 1
ATOM 6053 C CA . SER B 1 222 ? 9.789 3.152 -18.469 1 86.75 222 SER B CA 1
ATOM 6054 C C . SER B 1 222 ? 9.469 2.826 -19.922 1 86.75 222 SER B C 1
ATOM 6056 O O . SER B 1 222 ? 10.102 3.361 -20.844 1 86.75 222 SER B O 1
ATOM 6058 N N . SER B 1 223 ? 8.492 2.07 -20.141 1 89.5 223 SER B N 1
ATOM 6059 C CA . SER B 1 223 ? 8.141 1.679 -21.5 1 89.5 223 SER B CA 1
ATOM 6060 C C . SER B 1 223 ? 7.551 2.852 -22.266 1 89.5 223 SER B C 1
ATOM 6062 O O . SER B 1 223 ? 6.98 3.773 -21.688 1 89.5 223 SER B O 1
ATOM 6064 N N . SER B 1 224 ? 7.754 2.812 -23.547 1 87.38 224 SER B N 1
ATOM 6065 C CA . SER B 1 224 ? 7.16 3.822 -24.406 1 87.38 224 SER B CA 1
ATOM 6066 C C . SER B 1 224 ? 5.652 3.627 -24.531 1 87.38 224 SER B C 1
ATOM 6068 O O . SER B 1 224 ? 4.918 4.574 -24.828 1 87.38 224 SER B O 1
ATOM 6070 N N . ASP B 1 225 ? 5.266 2.424 -24.266 1 86.88 225 ASP B N 1
ATOM 6071 C CA . ASP B 1 225 ? 3.838 2.125 -24.328 1 86.88 225 ASP B CA 1
ATOM 6072 C C . ASP B 1 225 ? 3.15 2.465 -23.016 1 86.88 225 ASP B C 1
ATOM 6074 O O . ASP B 1 225 ? 3.414 1.831 -21.984 1 86.88 225 ASP B O 1
ATOM 6078 N N . GLN B 1 226 ? 2.217 3.305 -23.078 1 85.88 226 GLN B N 1
ATOM 6079 C CA . GLN B 1 226 ? 1.565 3.844 -21.891 1 85.88 226 GLN B CA 1
ATOM 6080 C C . GLN B 1 226 ? 0.784 2.762 -21.156 1 85.88 226 GLN B C 1
ATOM 6082 O O . GLN B 1 226 ? 0.696 2.781 -19.922 1 85.88 226 GLN B O 1
ATOM 6087 N N . TRP B 1 227 ? 0.297 1.75 -21.875 1 85.62 227 TRP B N 1
ATOM 6088 C CA . TRP B 1 227 ? -0.565 0.75 -21.25 1 85.62 227 TRP B CA 1
ATOM 6089 C C . TRP B 1 227 ? 0.237 -0.172 -20.344 1 85.62 227 TRP B C 1
ATOM 6091 O O . TRP B 1 227 ? -0.33 -0.861 -19.484 1 85.62 227 TRP B O 1
ATOM 6101 N N . MET B 1 228 ? 1.517 -0.145 -20.469 1 91.69 228 MET B N 1
ATOM 6102 C CA . MET B 1 228 ? 2.359 -1.024 -19.656 1 91.69 228 MET B CA 1
ATOM 6103 C C . MET B 1 228 ? 2.867 -0.303 -18.422 1 91.69 228 MET B C 1
ATOM 6105 O O . MET B 1 228 ? 3.342 -0.939 -17.469 1 91.69 228 MET B O 1
ATOM 6109 N N . GLN B 1 229 ? 2.641 0.967 -18.375 1 93.25 229 GLN B N 1
ATOM 6110 C CA . GLN B 1 229 ? 3.289 1.766 -17.344 1 93.25 229 GLN B CA 1
ATOM 6111 C C . GLN B 1 229 ? 2.502 1.721 -16.031 1 93.25 229 GLN B C 1
ATOM 6113 O O . GLN B 1 229 ? 3.082 1.819 -14.953 1 93.25 229 GLN B O 1
ATOM 6118 N N . ARG B 1 230 ? 1.195 1.564 -16.234 1 93.12 230 ARG B N 1
ATOM 6119 C CA . ARG B 1 230 ? 0.32 1.704 -15.086 1 93.12 230 ARG B CA 1
ATOM 6120 C C . ARG B 1 230 ? -0.75 0.617 -15.07 1 93.12 230 ARG B C 1
ATOM 6122 O O . ARG B 1 230 ? -1.211 0.181 -16.125 1 93.12 230 ARG B O 1
ATOM 6129 N N . GLN B 1 231 ? -0.963 0.186 -13.859 1 92.38 231 GLN B N 1
ATOM 6130 C CA . GLN B 1 231 ? -2.164 -0.627 -13.688 1 92.38 231 GLN B CA 1
ATOM 6131 C C . GLN B 1 231 ? -3.379 0.245 -13.383 1 92.38 231 GLN B C 1
ATOM 6133 O O . GLN B 1 231 ? -3.34 1.085 -12.484 1 92.38 231 GLN B O 1
ATOM 6138 N N . THR B 1 232 ? -4.422 0.072 -14.047 1 85.19 232 THR B N 1
ATOM 6139 C CA . THR B 1 232 ? -5.559 0.983 -13.945 1 85.19 232 THR B CA 1
ATOM 6140 C C . THR B 1 232 ? -6.699 0.34 -13.164 1 85.19 232 THR B C 1
ATOM 6142 O O . THR B 1 232 ? -7.582 1.037 -12.656 1 85.19 232 THR B O 1
ATOM 6145 N N . GLU B 1 233 ? -6.664 -0.979 -13.156 1 83.06 233 GLU B N 1
ATOM 6146 C CA . GLU B 1 233 ? -7.684 -1.701 -12.406 1 83.06 233 GLU B CA 1
ATOM 6147 C C . GLU B 1 233 ? -7.055 -2.764 -11.508 1 83.06 233 GLU B C 1
ATOM 6149 O O . GLU B 1 233 ? -6.027 -3.346 -11.852 1 83.06 233 GLU B O 1
ATOM 6154 N N . ALA B 1 234 ? -7.77 -2.939 -10.406 1 85.69 234 ALA B N 1
ATOM 6155 C CA . ALA B 1 234 ? -7.254 -3.941 -9.484 1 85.69 234 ALA B CA 1
ATOM 6156 C C . ALA B 1 234 ? -7.547 -5.355 -9.984 1 85.69 234 ALA B C 1
ATOM 6158 O O . ALA B 1 234 ? -8.477 -5.562 -10.766 1 85.69 234 ALA B O 1
ATOM 6159 N N . GLY B 1 235 ? -6.648 -6.316 -9.492 1 85.69 235 GLY B N 1
ATOM 6160 C CA . GLY B 1 235 ? -6.949 -7.703 -9.812 1 85.69 235 GLY B CA 1
ATOM 6161 C C . GLY B 1 235 ? -5.844 -8.398 -10.578 1 85.69 235 GLY B C 1
ATOM 6162 O O . GLY B 1 235 ? -5.02 -7.738 -11.219 1 85.69 235 GLY B O 1
ATOM 6163 N N . ILE B 1 236 ? -5.977 -9.625 -10.664 1 86.38 236 ILE B N 1
ATOM 6164 C CA . ILE B 1 236 ? -4.938 -10.492 -11.211 1 86.38 236 ILE B CA 1
ATOM 6165 C C . ILE B 1 236 ? -4.84 -10.289 -12.719 1 86.38 236 ILE B C 1
ATOM 6167 O O . ILE B 1 236 ? -3.74 -10.289 -13.281 1 86.38 236 ILE B O 1
ATOM 6171 N N . ASP B 1 237 ? -5.875 -10.039 -13.344 1 82 237 ASP B N 1
ATOM 6172 C CA . ASP B 1 237 ? -5.902 -9.984 -14.805 1 82 237 ASP B CA 1
ATOM 6173 C C . ASP B 1 237 ? -5.41 -8.633 -15.312 1 82 237 ASP B C 1
ATOM 6175 O O . ASP B 1 237 ? -5.133 -8.484 -16.5 1 82 237 ASP B O 1
ATOM 6179 N N . ASN B 1 238 ? -5.289 -7.777 -14.422 1 87.88 238 ASN B N 1
ATOM 6180 C CA . ASN B 1 238 ? -4.887 -6.438 -14.828 1 87.88 238 ASN B CA 1
ATOM 6181 C C . ASN B 1 238 ? -3.426 -6.16 -14.484 1 87.88 238 ASN B C 1
ATOM 6183 O O . ASN B 1 238 ? -2.912 -5.074 -14.758 1 87.88 238 ASN B O 1
ATOM 6187 N N . GLY B 1 239 ? -2.816 -7.117 -13.906 1 93.38 239 GLY B N 1
ATOM 6188 C CA . GLY B 1 239 ? -1.425 -6.957 -13.523 1 93.38 239 GLY B CA 1
ATOM 6189 C C . GLY B 1 239 ? -0.459 -7.648 -14.469 1 93.38 239 GLY B C 1
ATOM 6190 O O . GLY B 1 239 ? -0.715 -7.738 -15.664 1 93.38 239 GLY B O 1
ATOM 6191 N N . LEU B 1 240 ? 0.682 -7.961 -13.922 1 96.69 240 LEU B N 1
ATOM 6192 C CA . LEU B 1 240 ? 1.758 -8.594 -14.68 1 96.69 240 LEU B CA 1
ATOM 6193 C C . LEU B 1 240 ? 1.745 -10.109 -14.477 1 96.69 240 LEU B C 1
ATOM 6195 O O . LEU B 1 240 ? 1.645 -10.586 -13.352 1 96.69 240 LEU B O 1
ATOM 6199 N N . GLN B 1 241 ? 1.771 -10.812 -15.516 1 95.62 241 GLN B N 1
ATOM 6200 C CA . GLN B 1 241 ? 1.94 -12.258 -15.484 1 95.62 241 GLN B CA 1
ATOM 6201 C C . GLN B 1 241 ? 3.176 -12.688 -16.266 1 95.62 241 GLN B C 1
ATOM 6203 O O . GLN B 1 241 ? 3.377 -12.25 -17.406 1 95.62 241 GLN B O 1
ATOM 6208 N N . ILE B 1 242 ? 3.98 -13.508 -15.664 1 97.81 242 ILE B N 1
ATOM 6209 C CA . ILE B 1 242 ? 5.195 -14.008 -16.297 1 97.81 242 ILE B CA 1
ATOM 6210 C C . ILE B 1 242 ? 5.266 -15.523 -16.156 1 97.81 242 ILE B C 1
ATOM 6212 O O . ILE B 1 242 ? 5.082 -16.062 -15.07 1 97.81 242 ILE B O 1
ATOM 6216 N N . ILE B 1 243 ? 5.477 -16.156 -17.234 1 97.44 243 ILE B N 1
ATOM 6217 C CA . ILE B 1 243 ? 5.77 -17.578 -17.203 1 97.44 243 ILE B CA 1
ATOM 6218 C C . ILE B 1 243 ? 7.273 -17.797 -17.375 1 97.44 243 ILE B C 1
ATOM 6220 O O . ILE B 1 243 ? 7.879 -17.312 -18.328 1 97.44 243 ILE B O 1
ATOM 6224 N N . VAL B 1 244 ? 7.836 -18.5 -16.453 1 98.38 244 VAL B N 1
ATOM 6225 C CA . VAL B 1 244 ? 9.281 -18.672 -16.422 1 98.38 244 VAL B CA 1
ATOM 6226 C C . VAL B 1 244 ? 9.625 -20.156 -16.531 1 98.38 244 VAL B C 1
ATOM 6228 O O . VAL B 1 244 ? 8.797 -21.016 -16.234 1 98.38 244 VAL B O 1
ATOM 6231 N N . ASP B 1 245 ? 10.828 -20.375 -16.969 1 98.25 245 ASP B N 1
ATOM 6232 C CA . ASP B 1 245 ? 11.336 -21.734 -17.156 1 98.25 245 ASP B CA 1
ATOM 6233 C C . ASP B 1 245 ? 12.586 -21.969 -16.312 1 98.25 245 ASP B C 1
ATOM 6235 O O . ASP B 1 245 ? 13.602 -21.281 -16.484 1 98.25 245 ASP B O 1
ATOM 6239 N N . PHE B 1 246 ? 12.555 -22.938 -15.5 1 97.06 246 PHE B N 1
ATOM 6240 C CA . PHE B 1 246 ? 13.617 -23.234 -14.547 1 97.06 246 PHE B CA 1
ATOM 6241 C C . PHE B 1 246 ? 14.734 -24.031 -15.211 1 97.06 246 PHE B C 1
ATOM 6243 O O . PHE B 1 246 ? 15.891 -23.938 -14.812 1 97.06 246 PHE B O 1
ATOM 6250 N N . HIS B 1 247 ? 14.438 -24.891 -16.172 1 95.62 247 HIS B N 1
ATOM 6251 C CA . HIS B 1 247 ? 15.367 -25.75 -16.891 1 95.62 247 HIS B CA 1
ATOM 6252 C C . HIS B 1 247 ? 16.078 -26.703 -15.93 1 95.62 247 HIS B C 1
ATOM 6254 O O . HIS B 1 247 ? 17.312 -26.703 -15.859 1 95.62 247 HIS B O 1
ATOM 6260 N N . SER B 1 248 ? 15.359 -27.625 -15.383 1 93.31 248 SER B N 1
ATOM 6261 C CA . SER B 1 248 ? 15.93 -28.594 -14.453 1 93.31 248 SER B CA 1
ATOM 6262 C C . SER B 1 248 ? 16.953 -29.484 -15.148 1 93.31 248 SER B C 1
ATOM 6264 O O . SER B 1 248 ? 17.859 -30.031 -14.5 1 93.31 248 SER B O 1
ATOM 6266 N N . GLU B 1 249 ? 16.922 -29.609 -16.469 1 92.31 249 GLU B N 1
ATOM 6267 C CA . GLU B 1 249 ? 17.891 -30.406 -17.234 1 92.31 249 GLU B CA 1
ATOM 6268 C C . GLU B 1 249 ? 19.281 -29.797 -17.188 1 92.31 249 GLU B C 1
ATOM 6270 O O . GLU B 1 249 ? 20.266 -30.469 -17.453 1 92.31 249 GLU B O 1
ATOM 6275 N N . GLU B 1 250 ? 19.344 -28.516 -16.828 1 92.81 250 GLU B N 1
ATOM 6276 C CA . GLU B 1 250 ? 20.609 -27.812 -16.812 1 92.81 250 GLU B CA 1
ATOM 6277 C C . GLU B 1 250 ? 21.188 -27.75 -15.391 1 92.81 250 GLU B C 1
ATOM 6279 O O . GLU B 1 250 ? 22.188 -27.062 -15.148 1 92.81 250 GLU B O 1
ATOM 6284 N N . LEU B 1 251 ? 20.609 -28.422 -14.469 1 89.19 251 LEU B N 1
ATOM 6285 C CA . LEU B 1 251 ? 21.109 -28.453 -13.102 1 89.19 251 LEU B CA 1
ATOM 6286 C C . LEU B 1 251 ? 22.453 -29.156 -13.031 1 89.19 251 LEU B C 1
ATOM 6288 O O . LEU B 1 251 ? 22.656 -30.188 -13.672 1 89.19 251 LEU B O 1
ATOM 6292 N N . LEU B 1 252 ? 23.266 -28.516 -12.164 1 84.62 252 LEU B N 1
ATOM 6293 C CA . LEU B 1 252 ? 24.547 -29.156 -11.938 1 84.62 252 LEU B CA 1
ATOM 6294 C C . LEU B 1 252 ? 24.406 -30.344 -10.984 1 84.62 252 LEU B C 1
ATOM 6296 O O . LEU B 1 252 ? 23.594 -30.297 -10.062 1 84.62 252 LEU B O 1
ATOM 6300 N N . GLY B 1 253 ? 25.219 -31.281 -11.062 1 70.38 253 GLY B N 1
ATOM 6301 C CA . GLY B 1 253 ? 25.344 -32.406 -10.141 1 70.38 253 GLY B CA 1
ATOM 6302 C C . GLY B 1 253 ? 24.656 -33.656 -10.656 1 70.38 253 GLY B C 1
ATOM 6303 O O . GLY B 1 253 ? 23.719 -33.594 -11.438 1 70.38 253 GLY B O 1
ATOM 6304 N N . ARG B 1 254 ? 25.359 -34.812 -10.648 1 57.47 254 ARG B N 1
ATOM 6305 C CA . ARG B 1 254 ? 24.875 -36.125 -11.039 1 57.47 254 ARG B CA 1
ATOM 6306 C C . ARG B 1 254 ? 23.875 -36.656 -10.016 1 57.47 254 ARG B C 1
ATOM 6308 O O . ARG B 1 254 ? 23.828 -36.188 -8.875 1 57.47 254 ARG B O 1
ATOM 6315 N N . GLU B 1 255 ? 22.875 -37.281 -10.516 1 51.28 255 GLU B N 1
ATOM 6316 C CA . GLU B 1 255 ? 21.875 -37.969 -9.711 1 51.28 255 GLU B CA 1
ATOM 6317 C C . GLU B 1 255 ? 22.453 -38.469 -8.391 1 51.28 255 GLU B C 1
ATOM 6319 O O . GLU B 1 255 ? 21.75 -38.5 -7.375 1 51.28 255 GLU B O 1
ATOM 6324 N N . ASN B 1 256 ? 23.766 -38.688 -8.328 1 47.84 256 ASN B N 1
ATOM 6325 C CA . ASN B 1 256 ? 24.297 -39.312 -7.117 1 47.84 256 ASN B CA 1
ATOM 6326 C C . ASN B 1 256 ? 24.828 -38.25 -6.141 1 47.84 256 ASN B C 1
ATOM 6328 O O . ASN B 1 256 ? 25.359 -38.594 -5.086 1 47.84 256 ASN B O 1
ATOM 6332 N N . GLY B 1 257 ? 24.672 -36.969 -6.227 1 53.25 257 GLY B N 1
ATOM 6333 C CA . GLY B 1 257 ? 24.828 -35.906 -5.262 1 53.25 257 GLY B CA 1
ATOM 6334 C C . GLY B 1 257 ? 26.266 -35.438 -5.113 1 53.25 257 GLY B C 1
ATOM 6335 O O . GLY B 1 257 ? 26.531 -34.469 -4.395 1 53.25 257 GLY B O 1
ATOM 6336 N N . GLU B 1 258 ? 27.297 -36.094 -5.449 1 52.12 258 GLU B N 1
ATOM 6337 C CA . GLU B 1 258 ? 28.672 -35.875 -5.012 1 52.12 258 GLU B CA 1
ATOM 6338 C C . GLU B 1 258 ? 29.234 -34.594 -5.605 1 52.12 258 GLU B C 1
ATOM 6340 O O . GLU B 1 258 ? 30.062 -33.938 -4.977 1 52.12 258 GLU B O 1
ATOM 6345 N N . ASP B 1 259 ? 28.812 -34.062 -6.75 1 56.88 259 ASP B N 1
ATOM 6346 C CA . ASP B 1 259 ? 29.578 -33 -7.379 1 56.88 259 ASP B CA 1
ATOM 6347 C C . ASP B 1 259 ? 28.734 -31.719 -7.523 1 56.88 259 ASP B C 1
ATOM 6349 O O . ASP B 1 259 ? 29.031 -30.875 -8.375 1 56.88 259 ASP B O 1
ATOM 6353 N N . GLN B 1 260 ? 27.859 -31.484 -6.625 1 60.5 260 GLN B N 1
ATOM 6354 C CA . GLN B 1 260 ? 27.078 -30.281 -6.801 1 60.5 260 GLN B CA 1
ATOM 6355 C C . GLN B 1 260 ? 27.625 -29.125 -5.961 1 60.5 260 GLN B C 1
ATOM 6357 O O . GLN B 1 260 ? 27.781 -29.25 -4.746 1 60.5 260 GLN B O 1
ATOM 6362 N N . PRO B 1 261 ? 28.047 -28.078 -6.84 1 65.25 261 PRO B N 1
ATOM 6363 C CA . PRO B 1 261 ? 28.484 -26.938 -6.047 1 65.25 261 PRO B CA 1
ATOM 6364 C C . PRO B 1 261 ? 27.375 -26.344 -5.176 1 65.25 261 PRO B C 1
ATOM 6366 O O . PRO B 1 261 ? 26.203 -26.359 -5.57 1 65.25 261 PRO B O 1
ATOM 6369 N N . TYR B 1 262 ? 27.797 -26.109 -3.988 1 64.56 262 TYR B N 1
ATOM 6370 C CA . TYR B 1 262 ? 26.875 -25.453 -3.074 1 64.56 262 TYR B CA 1
ATOM 6371 C C . TYR B 1 262 ? 26.766 -23.969 -3.389 1 64.56 262 TYR B C 1
ATOM 6373 O O . TYR B 1 262 ? 27.766 -23.25 -3.379 1 64.56 262 TYR B O 1
ATOM 6381 N N . PHE B 1 263 ? 25.641 -23.703 -3.938 1 67.69 263 PHE B N 1
ATOM 6382 C CA . PHE B 1 263 ? 25.344 -22.281 -4.094 1 67.69 263 PHE B CA 1
ATOM 6383 C C . PHE B 1 263 ? 24.547 -21.766 -2.904 1 67.69 263 PHE B C 1
ATOM 6385 O O . PHE B 1 263 ? 23.359 -22.109 -2.744 1 67.69 263 PHE B O 1
ATOM 6392 N N . SER B 1 264 ? 25.109 -21.172 -2.029 1 60.22 264 SER B N 1
ATOM 6393 C CA . SER B 1 264 ? 24.578 -20.812 -0.72 1 60.22 264 SER B CA 1
ATOM 6394 C C . SER B 1 264 ? 23.203 -20.141 -0.845 1 60.22 264 SER B C 1
ATOM 6396 O O . SER B 1 264 ? 22.344 -20.328 0.016 1 60.22 264 SER B O 1
ATOM 6398 N N . ASN B 1 265 ? 22.984 -19.484 -1.918 1 62.53 265 ASN B N 1
ATOM 6399 C CA . ASN B 1 265 ? 21.734 -18.734 -1.997 1 62.53 265 ASN B CA 1
ATOM 6400 C C . ASN B 1 265 ? 20.672 -19.5 -2.771 1 62.53 265 ASN B C 1
ATOM 6402 O O . ASN B 1 265 ? 19.594 -18.969 -3.043 1 62.53 265 ASN B O 1
ATOM 6406 N N . GLY B 1 266 ? 21.047 -20.766 -3.041 1 63.97 266 GLY B N 1
ATOM 6407 C CA . GLY B 1 266 ? 20.109 -21.547 -3.828 1 63.97 266 GLY B CA 1
ATOM 6408 C C . GLY B 1 266 ? 19.75 -22.875 -3.184 1 63.97 266 GLY B C 1
ATOM 6409 O O . GLY B 1 266 ? 20.109 -23.938 -3.703 1 63.97 266 GLY B O 1
ATOM 6410 N N . ILE B 1 267 ? 19.016 -22.891 -2.145 1 72.25 267 ILE B N 1
ATOM 6411 C CA . ILE B 1 267 ? 18.672 -24.094 -1.391 1 72.25 267 ILE B CA 1
ATOM 6412 C C . ILE B 1 267 ? 17.5 -24.812 -2.072 1 72.25 267 ILE B C 1
ATOM 6414 O O . ILE B 1 267 ? 17.422 -26.047 -2.018 1 72.25 267 ILE B O 1
ATOM 6418 N N . GLU B 1 268 ? 16.719 -24.125 -2.779 1 84.31 268 GLU B N 1
ATOM 6419 C CA . GLU B 1 268 ? 15.523 -24.703 -3.371 1 84.31 268 GLU B CA 1
ATOM 6420 C C . GLU B 1 268 ? 15.477 -24.469 -4.875 1 84.31 268 GLU B C 1
ATOM 6422 O O . GLU B 1 268 ? 16.25 -23.672 -5.41 1 84.31 268 GLU B O 1
ATOM 6427 N N . HIS B 1 269 ? 14.695 -25.328 -5.504 1 90.88 269 HIS B N 1
ATOM 6428 C CA . HIS B 1 269 ? 14.484 -25.125 -6.938 1 90.88 269 HIS B CA 1
ATOM 6429 C C . HIS B 1 269 ? 13.422 -24.062 -7.199 1 90.88 269 HIS B C 1
ATOM 6431 O O . HIS B 1 269 ? 12.492 -23.891 -6.402 1 90.88 269 HIS B O 1
ATOM 6437 N N . GLY B 1 270 ? 13.727 -23.359 -8.273 1 95.5 270 GLY B N 1
ATOM 6438 C CA . GLY B 1 270 ? 12.711 -22.391 -8.664 1 95.5 270 GLY B CA 1
ATOM 6439 C C . GLY B 1 270 ? 13.281 -21 -8.898 1 95.5 270 GLY B C 1
ATOM 6440 O O . GLY B 1 270 ? 14.328 -20.844 -9.531 1 95.5 270 GLY B O 1
ATOM 6441 N N . PHE B 1 271 ? 12.484 -20.047 -8.477 1 95.88 271 PHE B N 1
ATOM 6442 C CA . PHE B 1 271 ? 12.82 -18.656 -8.773 1 95.88 271 PHE B CA 1
ATOM 6443 C C . PHE B 1 271 ? 12.633 -17.781 -7.543 1 95.88 271 PHE B C 1
ATOM 6445 O O . PHE B 1 271 ? 11.805 -18.094 -6.68 1 95.88 271 PHE B O 1
ATOM 6452 N N . ARG B 1 272 ? 13.406 -16.828 -7.465 1 94.56 272 ARG B N 1
ATOM 6453 C CA . ARG B 1 272 ? 13.203 -15.727 -6.535 1 94.56 272 ARG B CA 1
ATOM 6454 C C . ARG B 1 272 ? 12.953 -14.414 -7.281 1 94.56 272 ARG B C 1
ATOM 6456 O O . ARG B 1 272 ? 13.648 -14.109 -8.25 1 94.56 272 ARG B O 1
ATOM 6463 N N . TYR B 1 273 ? 11.922 -13.695 -6.852 1 96.06 273 TYR B N 1
ATOM 6464 C CA . TYR B 1 273 ? 11.695 -12.422 -7.52 1 96.06 273 TYR B CA 1
ATOM 6465 C C . TYR B 1 273 ? 11.438 -11.312 -6.504 1 96.06 273 TYR B C 1
ATOM 6467 O O . TYR B 1 273 ? 11.023 -11.586 -5.375 1 96.06 273 TYR B O 1
ATOM 6475 N N . PHE B 1 274 ? 11.766 -10.117 -6.914 1 95.25 274 PHE B N 1
ATOM 6476 C CA . PHE B 1 274 ? 11.672 -8.922 -6.082 1 95.25 274 PHE B CA 1
ATOM 6477 C C . PHE B 1 274 ? 10.766 -7.879 -6.73 1 95.25 274 PHE B C 1
ATOM 6479 O O . PHE B 1 274 ? 10.844 -7.648 -7.938 1 95.25 274 PHE B O 1
ATOM 6486 N N . VAL B 1 275 ? 9.867 -7.383 -5.93 1 95.25 275 VAL B N 1
ATOM 6487 C CA . VAL B 1 275 ? 9.055 -6.246 -6.352 1 95.25 275 VAL B CA 1
ATOM 6488 C C . VAL B 1 275 ? 9.562 -4.973 -5.68 1 95.25 275 VAL B C 1
ATOM 6490 O O . VAL B 1 275 ? 9.562 -4.867 -4.449 1 95.25 275 VAL B O 1
ATOM 6493 N N . HIS B 1 276 ? 10 -4.023 -6.469 1 92.62 276 HIS B N 1
ATOM 6494 C CA . HIS B 1 276 ? 10.688 -2.879 -5.879 1 92.62 276 HIS B CA 1
ATOM 6495 C C . HIS B 1 276 ? 10.547 -1.642 -6.762 1 92.62 276 HIS B C 1
ATOM 6497 O O . HIS B 1 276 ? 10.07 -1.731 -7.895 1 92.62 276 HIS B O 1
ATOM 6503 N N . GLU B 1 277 ? 10.961 -0.582 -6.219 1 90.5 277 GLU B N 1
ATOM 6504 C CA . GLU B 1 277 ? 10.977 0.666 -6.973 1 90.5 277 GLU B CA 1
ATOM 6505 C C . GLU B 1 277 ? 11.992 0.613 -8.109 1 90.5 277 GLU B C 1
ATOM 6507 O O . GLU B 1 277 ? 12.969 -0.137 -8.047 1 90.5 277 GLU B O 1
ATOM 6512 N N . ALA B 1 278 ? 11.781 1.436 -9.055 1 86.31 278 ALA B N 1
ATOM 6513 C CA . ALA B 1 278 ? 12.57 1.409 -10.281 1 86.31 278 ALA B CA 1
ATOM 6514 C C . ALA B 1 278 ? 14.047 1.669 -9.977 1 86.31 278 ALA B C 1
ATOM 6516 O O . ALA B 1 278 ? 14.93 1.008 -10.539 1 86.31 278 ALA B O 1
ATOM 6517 N N . ASP B 1 279 ? 14.32 2.488 -9.062 1 86.06 279 ASP B N 1
ATOM 6518 C CA . ASP B 1 279 ? 15.703 2.895 -8.836 1 86.06 279 ASP B CA 1
ATOM 6519 C C . ASP B 1 279 ? 16.328 2.119 -7.672 1 86.06 279 ASP B C 1
ATOM 6521 O O . ASP B 1 279 ? 17.469 2.373 -7.285 1 86.06 279 ASP B O 1
ATOM 6525 N N . SER B 1 280 ? 15.648 1.169 -7.266 1 88.5 280 SER B N 1
ATOM 6526 C CA . SER B 1 280 ? 16.188 0.38 -6.164 1 88.5 280 SER B CA 1
ATOM 6527 C C . SER B 1 280 ? 16.922 -0.851 -6.672 1 88.5 280 SER B C 1
ATOM 6529 O O . SER B 1 280 ? 16.766 -1.245 -7.828 1 88.5 280 SER B O 1
ATOM 6531 N N . ILE B 1 281 ? 17.781 -1.276 -5.84 1 89.88 281 ILE B N 1
ATOM 6532 C CA . ILE B 1 281 ? 18.516 -2.502 -6.141 1 89.88 281 ILE B CA 1
ATOM 6533 C C . ILE B 1 281 ? 17.812 -3.693 -5.492 1 89.88 281 ILE B C 1
ATOM 6535 O O . ILE B 1 281 ? 17.641 -3.73 -4.273 1 89.88 281 ILE B O 1
ATOM 6539 N N . ALA B 1 282 ? 17.531 -4.668 -6.234 1 87.06 282 ALA B N 1
ATOM 6540 C CA . ALA B 1 282 ? 16.656 -5.773 -5.844 1 87.06 282 ALA B CA 1
ATOM 6541 C C . ALA B 1 282 ? 17.234 -6.547 -4.668 1 87.06 282 ALA B C 1
ATOM 6543 O O . ALA B 1 282 ? 16.547 -6.809 -3.682 1 87.06 282 ALA B O 1
ATOM 6544 N N . TYR B 1 283 ? 18.516 -6.859 -4.711 1 83.06 283 TYR B N 1
ATOM 6545 C CA . TYR B 1 283 ? 19.062 -7.773 -3.717 1 83.06 283 TYR B CA 1
ATOM 6546 C C . TYR B 1 283 ? 19.406 -7.031 -2.428 1 83.06 283 TYR B C 1
ATOM 6548 O O . TYR B 1 283 ? 19.797 -7.648 -1.436 1 83.06 283 TYR B O 1
ATOM 6556 N N . LEU B 1 284 ? 19.266 -5.715 -2.469 1 80.81 284 LEU B N 1
ATOM 6557 C CA . LEU B 1 284 ? 19.406 -4.965 -1.227 1 80.81 284 LEU B CA 1
ATOM 6558 C C . LEU B 1 284 ? 18.078 -4.91 -0.471 1 80.81 284 LEU B C 1
ATOM 6560 O O . LEU B 1 284 ? 18.047 -4.555 0.709 1 80.81 284 LEU B O 1
ATOM 6564 N N . SER B 1 285 ? 17.062 -5.293 -1.327 1 68.62 285 SER B N 1
ATOM 6565 C CA . SER B 1 285 ? 15.719 -5.27 -0.74 1 68.62 285 SER B CA 1
ATOM 6566 C C . SER B 1 285 ? 15.438 -6.547 0.041 1 68.62 285 SER B C 1
ATOM 6568 O O . SER B 1 285 ? 15.922 -7.625 -0.325 1 68.62 285 SER B O 1
ATOM 6570 N N . ALA B 1 286 ? 14.789 -6.328 1.133 1 65.69 286 ALA B N 1
ATOM 6571 C CA . ALA B 1 286 ? 14.555 -7.438 2.051 1 65.69 286 ALA B CA 1
ATOM 6572 C C . ALA B 1 286 ? 13.414 -8.328 1.561 1 65.69 286 ALA B C 1
ATOM 6574 O O . ALA B 1 286 ? 13.391 -9.523 1.84 1 65.69 286 ALA B O 1
ATOM 6575 N N . GLU B 1 287 ? 12.578 -7.789 0.754 1 78.12 287 GLU B N 1
ATOM 6576 C CA . GLU B 1 287 ? 11.406 -8.625 0.521 1 78.12 287 GLU B CA 1
ATOM 6577 C C . GLU B 1 287 ? 11.516 -9.375 -0.803 1 78.12 287 GLU B C 1
ATOM 6579 O O . GLU B 1 287 ? 11.422 -8.773 -1.875 1 78.12 287 GLU B O 1
ATOM 6584 N N . GLY B 1 288 ? 11.938 -10.617 -0.75 1 89.62 288 GLY B N 1
ATOM 6585 C CA . GLY B 1 288 ? 11.938 -11.516 -1.894 1 89.62 288 GLY B CA 1
ATOM 6586 C C . GLY B 1 288 ? 10.906 -12.625 -1.776 1 89.62 288 GLY B C 1
ATOM 6587 O O . GLY B 1 288 ? 10.633 -13.109 -0.676 1 89.62 288 GLY B O 1
ATOM 6588 N N . ILE B 1 289 ? 10.352 -12.953 -2.973 1 94.38 289 ILE B N 1
ATOM 6589 C CA . ILE B 1 289 ? 9.32 -13.984 -3.016 1 94.38 289 ILE B CA 1
ATOM 6590 C C . ILE B 1 289 ? 9.82 -15.172 -3.848 1 94.38 289 ILE B C 1
ATOM 6592 O O . ILE B 1 289 ? 10.414 -14.984 -4.91 1 94.38 289 ILE B O 1
ATOM 6596 N N . SER B 1 290 ? 9.617 -16.297 -3.322 1 94.31 290 SER B N 1
ATOM 6597 C CA . SER B 1 290 ? 10.078 -17.5 -4.031 1 94.31 290 SER B CA 1
ATOM 6598 C C . SER B 1 290 ? 8.906 -18.266 -4.641 1 94.31 290 SER B C 1
ATOM 6600 O O . SER B 1 290 ? 7.781 -18.188 -4.137 1 94.31 290 SER B O 1
ATOM 6602 N N . VAL B 1 291 ? 9.18 -18.938 -5.758 1 96.25 291 VAL B N 1
ATOM 6603 C CA . VAL B 1 291 ? 8.195 -19.797 -6.398 1 96.25 291 VAL B CA 1
ATOM 6604 C C . VAL B 1 291 ? 8.898 -21 -7.035 1 96.25 291 VAL B C 1
ATOM 6606 O O . VAL B 1 291 ? 9.961 -20.844 -7.641 1 96.25 291 VAL B O 1
ATOM 6609 N N . SER B 1 292 ? 8.375 -22.156 -6.816 1 95.81 292 SER B N 1
ATOM 6610 C CA . SER B 1 292 ? 8.945 -23.391 -7.348 1 95.81 292 SER B CA 1
ATOM 6611 C C . SER B 1 292 ? 8.305 -23.766 -8.68 1 95.81 292 SER B C 1
ATOM 6613 O O . SER B 1 292 ? 7.207 -23.297 -9 1 95.81 292 SER B O 1
ATOM 6615 N N . PRO B 1 293 ? 9.039 -24.578 -9.469 1 96 293 PRO B N 1
ATOM 6616 C CA . PRO B 1 293 ? 8.414 -25.078 -10.695 1 96 293 PRO B CA 1
ATOM 6617 C C . PRO B 1 293 ? 7.098 -25.812 -10.43 1 96 293 PRO B C 1
ATOM 6619 O O . PRO B 1 293 ? 6.961 -26.5 -9.406 1 96 293 PRO B O 1
ATOM 6622 N N . GLY B 1 294 ? 6.145 -25.688 -11.336 1 94.88 294 GLY B N 1
ATOM 6623 C CA . GLY B 1 294 ? 4.852 -26.344 -11.195 1 94.88 294 GLY B CA 1
ATOM 6624 C C . GLY B 1 294 ? 3.848 -25.516 -10.414 1 94.88 294 GLY B C 1
ATOM 6625 O O . GLY B 1 294 ? 2.67 -25.875 -10.328 1 94.88 294 GLY B O 1
ATOM 6626 N N . TYR B 1 295 ? 4.328 -24.438 -9.828 1 95.06 295 TYR B N 1
ATOM 6627 C CA . TYR B 1 295 ? 3.465 -23.578 -9.016 1 95.06 295 TYR B CA 1
ATOM 6628 C C . TYR B 1 295 ? 3.084 -22.312 -9.773 1 95.06 295 TYR B C 1
ATOM 6630 O O . TYR B 1 295 ? 3.814 -21.875 -10.672 1 95.06 295 TYR B O 1
ATOM 6638 N N . ARG B 1 296 ? 1.961 -21.828 -9.453 1 95.31 296 ARG B N 1
ATOM 6639 C CA . ARG B 1 296 ? 1.54 -20.469 -9.789 1 95.31 296 ARG B CA 1
ATOM 6640 C C . ARG B 1 296 ? 1.419 -19.609 -8.539 1 95.31 296 ARG B C 1
ATOM 6642 O O . ARG B 1 296 ? 0.754 -19.984 -7.574 1 95.31 296 ARG B O 1
ATOM 6649 N N . VAL B 1 297 ? 2.102 -18.547 -8.539 1 95.81 297 VAL B N 1
ATOM 6650 C CA . VAL B 1 297 ? 2.045 -17.641 -7.387 1 95.81 297 VAL B CA 1
ATOM 6651 C C . VAL B 1 297 ? 1.239 -16.406 -7.746 1 95.81 297 VAL B C 1
ATOM 6653 O O . VAL B 1 297 ? 1.344 -15.883 -8.859 1 95.81 297 VAL B O 1
ATOM 6656 N N . TYR B 1 298 ? 0.386 -16.047 -6.832 1 94.31 298 TYR B N 1
ATOM 6657 C CA . TYR B 1 298 ? -0.365 -14.797 -6.895 1 94.31 298 TYR B CA 1
ATOM 6658 C C . TYR B 1 298 ? 0.155 -13.797 -5.867 1 94.31 298 TYR B C 1
ATOM 6660 O O . TYR B 1 298 ? -0.039 -13.977 -4.66 1 94.31 298 TYR B O 1
ATOM 6668 N N . SER B 1 299 ? 0.766 -12.781 -6.359 1 94.44 299 SER B N 1
ATOM 6669 C CA . SER B 1 299 ? 1.299 -11.766 -5.461 1 94.44 299 SER B CA 1
ATOM 6670 C C . SER B 1 299 ? 0.488 -10.477 -5.543 1 94.44 299 SER B C 1
ATOM 6672 O O . SER B 1 299 ? 0.752 -9.625 -6.395 1 94.44 299 SER B O 1
ATOM 6674 N N . ALA B 1 300 ? -0.396 -10.383 -4.641 1 93.81 300 ALA B N 1
ATOM 6675 C CA . ALA B 1 300 ? -1.141 -9.133 -4.5 1 93.81 300 ALA B CA 1
ATOM 6676 C C . ALA B 1 300 ? -0.327 -8.086 -3.738 1 93.81 300 ALA B C 1
ATOM 6678 O O . ALA B 1 300 ? 0.073 -8.32 -2.596 1 93.81 300 ALA B O 1
ATOM 6679 N N . ILE B 1 301 ? -0.187 -6.926 -4.363 1 93.38 301 ILE B N 1
ATOM 6680 C CA . ILE B 1 301 ? 0.711 -5.973 -3.723 1 93.38 301 ILE B CA 1
ATOM 6681 C C . ILE B 1 301 ? -0.077 -4.742 -3.277 1 93.38 301 ILE B C 1
ATOM 6683 O O . ILE B 1 301 ? -1.042 -4.344 -3.932 1 93.38 301 ILE B O 1
ATOM 6687 N N . THR B 1 302 ? 0.289 -4.266 -2.154 1 91.44 302 THR B N 1
ATOM 6688 C CA . THR B 1 302 ? -0.128 -2.957 -1.66 1 91.44 302 THR B CA 1
ATOM 6689 C C . THR B 1 302 ? 1.07 -2.021 -1.524 1 91.44 302 THR B C 1
ATOM 6691 O O . THR B 1 302 ? 2.197 -2.477 -1.32 1 91.44 302 THR B O 1
ATOM 6694 N N . THR B 1 303 ? 0.794 -0.759 -1.729 1 92.88 303 THR B N 1
ATOM 6695 C CA . THR B 1 303 ? 1.93 0.157 -1.712 1 92.88 303 THR B CA 1
ATOM 6696 C C . THR B 1 303 ? 1.678 1.313 -0.749 1 92.88 303 THR B C 1
ATOM 6698 O O . THR B 1 303 ? 0.529 1.698 -0.52 1 92.88 303 THR B O 1
ATOM 6701 N N . ASN B 1 304 ? 2.725 1.726 -0.124 1 93.19 304 ASN B N 1
ATOM 6702 C CA . ASN B 1 304 ? 2.77 2.904 0.734 1 93.19 304 ASN B CA 1
ATOM 6703 C C . ASN B 1 304 ? 3.873 3.867 0.307 1 93.19 304 ASN B C 1
ATOM 6705 O O . ASN B 1 304 ? 4.965 3.438 -0.069 1 93.19 304 ASN B O 1
ATOM 6709 N N . LYS B 1 305 ? 3.486 5.07 0.299 1 95.12 305 LYS B N 1
ATOM 6710 C CA . LYS B 1 305 ? 4.465 6.121 0.031 1 95.12 305 LYS B CA 1
ATOM 6711 C C . LYS B 1 305 ? 4.828 6.875 1.308 1 95.12 305 LYS B C 1
ATOM 6713 O O . LYS B 1 305 ? 3.947 7.242 2.088 1 95.12 305 LYS B O 1
ATOM 6718 N N . PHE B 1 306 ? 6.07 7.09 1.497 1 95.25 306 PHE B N 1
ATOM 6719 C CA . PHE B 1 306 ? 6.543 7.828 2.662 1 95.25 306 PHE B CA 1
ATOM 6720 C C . PHE B 1 306 ? 7.203 9.141 2.242 1 95.25 306 PHE B C 1
ATOM 6722 O O . PHE B 1 306 ? 8.062 9.148 1.363 1 95.25 306 PHE B O 1
ATOM 6729 N N . LEU B 1 307 ? 6.723 10.211 2.805 1 96.44 307 LEU B N 1
ATOM 6730 C CA . LEU B 1 307 ? 7.297 11.547 2.65 1 96.44 307 LEU B CA 1
ATOM 6731 C C . LEU B 1 307 ? 7.742 12.102 3.998 1 96.44 307 LEU B C 1
ATOM 6733 O O . LEU B 1 307 ? 6.922 12.617 4.766 1 96.44 307 LEU B O 1
ATOM 6737 N N . LEU B 1 308 ? 9.008 12.109 4.176 1 96.31 308 LEU B N 1
ATOM 6738 C CA . LEU B 1 308 ? 9.57 12.539 5.449 1 96.31 308 LEU B CA 1
ATOM 6739 C C . LEU B 1 308 ? 10.188 13.93 5.328 1 96.31 308 LEU B C 1
ATOM 6741 O O . LEU B 1 308 ? 10.477 14.391 4.223 1 96.31 308 LEU B O 1
ATOM 6745 N N . LEU B 1 309 ? 10.398 14.492 6.445 1 95.62 309 LEU B N 1
ATOM 6746 C CA . LEU B 1 309 ? 10.984 15.828 6.473 1 95.62 309 LEU B CA 1
ATOM 6747 C C . LEU B 1 309 ? 12.5 15.75 6.637 1 95.62 309 LEU B C 1
ATOM 6749 O O . LEU B 1 309 ? 13.008 14.906 7.379 1 95.62 309 LEU B O 1
ATOM 6753 N N . GLU B 1 310 ? 13.141 16.688 6.008 1 94.75 310 GLU B N 1
ATOM 6754 C CA . GLU B 1 310 ? 14.586 16.797 6.152 1 94.75 310 GLU B CA 1
ATOM 6755 C C . GLU B 1 310 ? 14.969 17.391 7.504 1 94.75 310 GLU B C 1
ATOM 6757 O O . GLU B 1 310 ? 14.117 17.969 8.195 1 94.75 310 GLU B O 1
ATOM 6762 N N . LYS B 1 311 ? 16.25 17.312 7.73 1 87.94 311 LYS B N 1
ATOM 6763 C CA . LYS B 1 311 ? 16.766 17.812 9 1 87.94 311 LYS B CA 1
ATOM 6764 C C . LYS B 1 311 ? 16.5 19.297 9.148 1 87.94 311 LYS B C 1
ATOM 6766 O O . LYS B 1 311 ? 16.188 19.781 10.234 1 87.94 311 LYS B O 1
ATOM 6771 N N . LYS B 1 312 ? 16.547 20 8.062 1 88.75 312 LYS B N 1
ATOM 6772 C CA . LYS B 1 312 ? 16.312 21.438 8.094 1 88.75 312 LYS B CA 1
ATOM 6773 C C . LYS B 1 312 ? 14.875 21.766 8.484 1 88.75 312 LYS B C 1
ATOM 6775 O O . LYS B 1 312 ? 14.602 22.812 9.055 1 88.75 312 LYS B O 1
ATOM 6780 N N . ASN B 1 313 ? 14.047 20.844 8.25 1 91.81 313 ASN B N 1
ATOM 6781 C CA . ASN B 1 313 ? 12.633 21.031 8.539 1 91.81 313 ASN B CA 1
ATOM 6782 C C . ASN B 1 313 ? 12.172 20.156 9.695 1 91.81 313 ASN B C 1
ATOM 6784 O O . ASN B 1 313 ? 11.062 19.609 9.68 1 91.81 313 ASN B O 1
ATOM 6788 N N . TRP B 1 314 ? 13.102 19.891 10.617 1 91.94 314 TRP B N 1
ATOM 6789 C CA . TRP B 1 314 ? 12.82 19.203 11.875 1 91.94 314 TRP B CA 1
ATOM 6790 C C . TRP B 1 314 ? 12.75 17.688 11.672 1 91.94 314 TRP B C 1
ATOM 6792 O O . TRP B 1 314 ? 12.391 16.953 12.586 1 91.94 314 TRP B O 1
ATOM 6802 N N . GLY B 1 315 ? 13.039 17.219 10.469 1 92.69 315 GLY B N 1
ATOM 6803 C CA . GLY B 1 315 ? 13.023 15.781 10.234 1 92.69 315 GLY B CA 1
ATOM 6804 C C . GLY B 1 315 ? 14.398 15.148 10.336 1 92.69 315 GLY B C 1
ATOM 6805 O O . GLY B 1 315 ? 15.328 15.75 10.891 1 92.69 315 GLY B O 1
ATOM 6806 N N . GLY B 1 316 ? 14.43 13.883 9.953 1 91.94 316 GLY B N 1
ATOM 6807 C CA . GLY B 1 316 ? 15.672 13.133 10.109 1 91.94 316 GLY B CA 1
ATOM 6808 C C . GLY B 1 316 ? 16.109 12.43 8.844 1 91.94 316 GLY B C 1
ATOM 6809 O O . GLY B 1 316 ? 16.969 11.555 8.875 1 91.94 316 GLY B O 1
ATOM 6810 N N . CYS B 1 317 ? 15.562 12.867 7.77 1 94.56 317 CYS B N 1
ATOM 6811 C CA . CYS B 1 317 ? 15.914 12.18 6.531 1 94.56 317 CYS B CA 1
ATOM 6812 C C . CYS B 1 317 ? 16.859 13.023 5.691 1 94.56 317 CYS B C 1
ATOM 6814 O O . CYS B 1 317 ? 17.125 14.18 6.02 1 94.56 317 CYS B O 1
ATOM 6816 N N . ILE B 1 318 ? 17.453 12.375 4.684 1 94.62 318 ILE B N 1
ATOM 6817 C CA . ILE B 1 318 ? 18.281 13.094 3.717 1 94.62 318 ILE B CA 1
ATOM 6818 C C . ILE B 1 318 ? 17.859 12.711 2.299 1 94.62 318 ILE B C 1
ATOM 6820 O O . ILE B 1 318 ? 17.422 11.586 2.057 1 94.62 318 ILE B O 1
ATOM 6824 N N . SER B 1 319 ? 17.953 13.703 1.384 1 92.69 319 SER B N 1
ATOM 6825 C CA . SER B 1 319 ? 17.531 13.461 0.007 1 92.69 319 SER B CA 1
ATOM 6826 C C . SER B 1 319 ? 18.734 13.359 -0.928 1 92.69 319 SER B C 1
ATOM 6828 O O . SER B 1 319 ? 18.625 12.852 -2.043 1 92.69 319 SER B O 1
ATOM 6830 N N . LYS B 1 320 ? 19.828 13.812 -0.446 1 93.62 320 LYS B N 1
ATOM 6831 C CA . LYS B 1 320 ? 21.031 13.828 -1.278 1 93.62 320 LYS B CA 1
ATOM 6832 C C . LYS B 1 320 ? 22.141 12.984 -0.66 1 93.62 320 LYS B C 1
ATOM 6834 O O . LYS B 1 320 ? 22.125 12.711 0.542 1 93.62 320 LYS B O 1
ATOM 6839 N N . TRP B 1 321 ? 23.047 12.555 -1.538 1 95.44 321 TRP B N 1
ATOM 6840 C CA . TRP B 1 321 ? 24.188 11.773 -1.07 1 95.44 321 TRP B CA 1
ATOM 6841 C C . TRP B 1 321 ? 25.047 12.586 -0.114 1 95.44 321 TRP B C 1
ATOM 6843 O O . TRP B 1 321 ? 25.281 13.781 -0.343 1 95.44 321 TRP B O 1
ATOM 6853 N N . PRO B 1 322 ? 25.5 11.914 0.938 1 93.75 322 PRO B N 1
ATOM 6854 C CA . PRO B 1 322 ? 26.484 12.586 1.775 1 93.75 322 PRO B CA 1
ATOM 6855 C C . PRO B 1 322 ? 27.781 12.898 1.022 1 93.75 322 PRO B C 1
ATOM 6857 O O . PRO B 1 322 ? 28.016 12.359 -0.063 1 93.75 322 PRO B O 1
ATOM 6860 N N . GLU B 1 323 ? 28.547 13.734 1.6 1 91.12 323 GLU B N 1
ATOM 6861 C CA . GLU B 1 323 ? 29.812 14.109 0.974 1 91.12 323 GLU B CA 1
ATOM 6862 C C . GLU B 1 323 ? 30.75 12.906 0.865 1 91.12 323 GLU B C 1
ATOM 6864 O O . GLU B 1 323 ? 30.812 12.07 1.772 1 91.12 323 GLU B O 1
ATOM 6869 N N . GLY B 1 324 ? 31.359 12.773 -0.282 1 88.44 324 GLY B N 1
ATOM 6870 C CA . GLY B 1 324 ? 32.375 11.734 -0.434 1 88.44 324 GLY B CA 1
ATOM 6871 C C . GLY B 1 324 ? 31.922 10.586 -1.309 1 88.44 324 GLY B C 1
ATOM 6872 O O . GLY B 1 324 ? 32.719 9.695 -1.632 1 88.44 324 GLY B O 1
ATOM 6873 N N . TYR B 1 325 ? 30.656 10.586 -1.506 1 90.06 325 TYR B N 1
ATOM 6874 C CA . TYR B 1 325 ? 30.156 9.508 -2.354 1 90.06 325 TYR B CA 1
ATOM 6875 C C . TYR B 1 325 ? 30 9.969 -3.795 1 90.06 325 TYR B C 1
ATOM 6877 O O . TYR B 1 325 ? 29.406 11.023 -4.055 1 90.06 325 TYR B O 1
ATOM 6885 N N . GLU B 1 326 ? 30.609 9.234 -4.734 1 84.12 326 GLU B N 1
ATOM 6886 C CA . GLU B 1 326 ? 30.516 9.562 -6.156 1 84.12 326 GLU B CA 1
ATOM 6887 C C . GLU B 1 326 ? 29.656 8.547 -6.906 1 84.12 326 GLU B C 1
ATOM 6889 O O . GLU B 1 326 ? 30.109 7.441 -7.199 1 84.12 326 GLU B O 1
ATOM 6894 N N . THR B 1 327 ? 28.391 8.781 -7.035 1 88.69 327 THR B N 1
ATOM 6895 C CA . THR B 1 327 ? 27.484 7.906 -7.785 1 88.69 327 THR B CA 1
ATOM 6896 C C . THR B 1 327 ? 26.406 8.719 -8.5 1 88.69 327 THR B C 1
ATOM 6898 O O . THR B 1 327 ? 26.078 9.828 -8.07 1 88.69 327 THR B O 1
ATOM 6901 N N . LYS B 1 328 ? 25.969 8.242 -9.562 1 87.25 328 LYS B N 1
ATOM 6902 C CA . LYS B 1 328 ? 24.906 8.883 -10.336 1 87.25 328 LYS B CA 1
ATOM 6903 C C . LYS B 1 328 ? 23.531 8.344 -9.945 1 87.25 328 LYS B C 1
ATOM 6905 O O . LYS B 1 328 ? 22.516 8.844 -10.406 1 87.25 328 LYS B O 1
ATOM 6910 N N . ARG B 1 329 ? 23.531 7.371 -9.086 1 90.31 329 ARG B N 1
ATOM 6911 C CA . ARG B 1 329 ? 22.281 6.762 -8.664 1 90.31 329 ARG B CA 1
ATOM 6912 C C . ARG B 1 329 ? 21.547 7.652 -7.668 1 90.31 329 ARG B C 1
ATOM 6914 O O . ARG B 1 329 ? 22.172 8.414 -6.934 1 90.31 329 ARG B O 1
ATOM 6921 N N . PRO B 1 330 ? 20.203 7.559 -7.723 1 92.69 330 PRO B N 1
ATOM 6922 C CA . PRO B 1 330 ? 19.484 8.273 -6.668 1 92.69 330 PRO B CA 1
ATOM 6923 C C . PRO B 1 330 ? 19.781 7.73 -5.273 1 92.69 330 PRO B C 1
ATOM 6925 O O . PRO B 1 330 ? 20.031 6.535 -5.109 1 92.69 330 PRO B O 1
ATOM 6928 N N . TYR B 1 331 ? 19.688 8.547 -4.348 1 94.12 331 TYR B N 1
ATOM 6929 C CA . TYR B 1 331 ? 20.078 8.203 -2.982 1 94.12 331 TYR B CA 1
ATOM 6930 C C . TYR B 1 331 ? 19.078 7.266 -2.342 1 94.12 331 TYR B C 1
ATOM 6932 O O . TYR B 1 331 ? 17.859 7.414 -2.541 1 94.12 331 TYR B O 1
ATOM 6940 N N . SER B 1 332 ? 19.562 6.328 -1.567 1 93.12 332 SER B N 1
ATOM 6941 C CA . SER B 1 332 ? 18.859 5.52 -0.581 1 93.12 332 SER B CA 1
ATOM 6942 C C . SER B 1 332 ? 19.781 5.062 0.536 1 93.12 332 SER B C 1
ATOM 6944 O O . SER B 1 332 ? 21 4.926 0.324 1 93.12 332 SER B O 1
ATOM 6946 N N . ALA B 1 333 ? 19.234 4.891 1.664 1 93.06 333 ALA B N 1
ATOM 6947 C CA . ALA B 1 333 ? 20.031 4.473 2.809 1 93.06 333 ALA B CA 1
ATOM 6948 C C . ALA B 1 333 ? 20.75 3.152 2.527 1 93.06 333 ALA B C 1
ATOM 6950 O O . ALA B 1 333 ? 21.922 2.982 2.877 1 93.06 333 ALA B O 1
ATOM 6951 N N . SER B 1 334 ? 20.031 2.266 1.902 1 92.06 334 SER B N 1
ATOM 6952 C CA . SER B 1 334 ? 20.609 0.951 1.612 1 92.06 334 SER B CA 1
ATOM 6953 C C . SER B 1 334 ? 21.766 1.055 0.64 1 92.06 334 SER B C 1
ATOM 6955 O O . SER B 1 334 ? 22.781 0.376 0.807 1 92.06 334 SER B O 1
ATOM 6957 N N . LYS B 1 335 ? 21.703 1.872 -0.365 1 93.56 335 LYS B N 1
ATOM 6958 C CA . LYS B 1 335 ? 22.797 2.078 -1.317 1 93.56 335 LYS B CA 1
ATOM 6959 C C . LYS B 1 335 ? 23.984 2.754 -0.649 1 93.56 335 LYS B C 1
ATOM 6961 O O . LYS B 1 335 ? 25.141 2.398 -0.916 1 93.56 335 LYS B O 1
ATOM 6966 N N . CYS B 1 336 ? 23.672 3.686 0.17 1 94.38 336 CYS B N 1
ATOM 6967 C CA . CYS B 1 336 ? 24.719 4.391 0.895 1 94.38 336 CYS B CA 1
ATOM 6968 C C . CYS B 1 336 ? 25.516 3.432 1.783 1 94.38 336 CYS B C 1
ATOM 6970 O O . CYS B 1 336 ? 26.734 3.453 1.789 1 94.38 336 CYS B O 1
ATOM 6972 N N . LYS B 1 337 ? 24.828 2.619 2.465 1 93.56 337 LYS B N 1
ATOM 6973 C CA . LYS B 1 337 ? 25.469 1.65 3.34 1 93.56 337 LYS B CA 1
ATOM 6974 C C . LYS B 1 337 ? 26.312 0.659 2.535 1 93.56 337 LYS B C 1
ATOM 6976 O O . LYS B 1 337 ? 27.406 0.279 2.953 1 93.56 337 LYS B O 1
ATOM 6981 N N . ALA B 1 338 ? 25.766 0.28 1.458 1 93 338 ALA B N 1
ATOM 6982 C CA . ALA B 1 338 ? 26.5 -0.648 0.598 1 93 338 ALA B CA 1
ATOM 6983 C C . ALA B 1 338 ? 27.812 -0.029 0.107 1 93 338 ALA B C 1
ATOM 6985 O O . ALA B 1 338 ? 28.859 -0.654 0.19 1 93 338 ALA B O 1
ATOM 6986 N N . LEU B 1 339 ? 27.766 1.186 -0.366 1 94.56 339 LEU B N 1
ATOM 6987 C CA . LEU B 1 339 ? 28.969 1.854 -0.872 1 94.56 339 LEU B CA 1
ATOM 6988 C C . LEU B 1 339 ? 29.969 2.115 0.254 1 94.56 339 LEU B C 1
ATOM 6990 O O . LEU B 1 339 ? 31.172 2.033 0.048 1 94.56 339 LEU B O 1
ATOM 6994 N N . CYS B 1 340 ? 29.391 2.451 1.372 1 94.06 340 CYS B N 1
ATOM 6995 C CA . CYS B 1 340 ? 30.25 2.637 2.545 1 94.06 340 CYS B CA 1
ATOM 6996 C C . CYS B 1 340 ? 31.016 1.364 2.865 1 94.06 340 CYS B C 1
ATOM 6998 O O . CYS B 1 340 ? 32.219 1.408 3.076 1 94.06 340 CYS B O 1
ATOM 7000 N N . ARG B 1 341 ? 30.391 0.3 2.84 1 91.62 341 ARG B N 1
ATOM 7001 C CA . ARG B 1 341 ? 31 -0.982 3.154 1 91.62 341 ARG B CA 1
ATOM 7002 C C . ARG B 1 341 ? 31.953 -1.416 2.041 1 91.62 341 ARG B C 1
ATOM 7004 O O . ARG B 1 341 ? 33 -2.01 2.307 1 91.62 341 ARG B O 1
ATOM 7011 N N . ALA B 1 342 ? 31.562 -1.145 0.829 1 93.38 342 ALA B N 1
ATOM 7012 C CA . ALA B 1 342 ? 32.438 -1.454 -0.293 1 93.38 342 ALA B CA 1
ATOM 7013 C C . ALA B 1 342 ? 33.781 -0.73 -0.157 1 93.38 342 ALA B C 1
ATOM 7015 O O . ALA B 1 342 ? 34.844 -1.325 -0.366 1 93.38 342 ALA B O 1
ATOM 7016 N N . LYS B 1 343 ? 33.688 0.501 0.137 1 92.44 343 LYS B N 1
ATOM 7017 C CA . LYS B 1 343 ? 34.906 1.293 0.327 1 92.44 343 LYS B CA 1
ATOM 7018 C C . LYS B 1 343 ? 35.75 0.757 1.489 1 92.44 343 LYS B C 1
ATOM 7020 O O . LYS B 1 343 ? 36.969 0.711 1.411 1 92.44 343 LYS B O 1
ATOM 7025 N N . TYR B 1 344 ? 35.062 0.419 2.52 1 91.19 344 TYR B N 1
ATOM 7026 C CA . TYR B 1 344 ? 35.719 -0.135 3.691 1 91.19 344 TYR B CA 1
ATOM 7027 C C . TYR B 1 344 ? 36.531 -1.375 3.322 1 91.19 344 TYR B C 1
ATOM 7029 O O . TYR B 1 344 ? 37.688 -1.49 3.684 1 91.19 344 TYR B O 1
ATOM 7037 N N . PHE B 1 345 ? 35.969 -2.266 2.629 1 91.19 345 PHE B N 1
ATOM 7038 C CA . PHE B 1 345 ? 36.656 -3.48 2.203 1 91.19 345 PHE B CA 1
ATOM 7039 C C . PHE B 1 345 ? 37.812 -3.15 1.251 1 91.19 345 PHE B C 1
ATOM 7041 O O . PHE B 1 345 ? 38.906 -3.711 1.364 1 91.19 345 PHE B O 1
ATOM 7048 N N . TYR B 1 346 ? 37.531 -2.311 0.353 1 92.44 346 TYR B N 1
ATOM 7049 C CA . TYR B 1 346 ? 38.531 -1.94 -0.631 1 92.44 346 TYR B CA 1
ATOM 7050 C C . TYR B 1 346 ? 39.781 -1.37 0.049 1 92.44 346 TYR B C 1
ATOM 7052 O O . TYR B 1 346 ? 40.906 -1.615 -0.392 1 92.44 346 TYR B O 1
ATOM 7060 N N . ASP B 1 347 ? 39.594 -0.608 0.986 1 90.12 347 ASP B N 1
ATOM 7061 C CA . ASP B 1 347 ? 40.719 0.006 1.699 1 90.12 347 ASP B CA 1
ATOM 7062 C C . ASP B 1 347 ? 41.594 -1.051 2.377 1 90.12 347 ASP B C 1
ATOM 7064 O O . ASP B 1 347 ? 42.781 -0.864 2.529 1 90.12 347 ASP B O 1
ATOM 7068 N N . TYR B 1 348 ? 41.031 -2.127 2.67 1 86.12 348 TYR B N 1
ATOM 7069 C CA . TYR B 1 348 ? 41.75 -3.146 3.418 1 86.12 348 TYR B CA 1
ATOM 7070 C C . TYR B 1 348 ? 42.344 -4.188 2.48 1 86.12 348 TYR B C 1
ATOM 7072 O O . TYR B 1 348 ? 43.5 -4.613 2.666 1 86.12 348 TYR B O 1
ATOM 7080 N N . CYS B 1 349 ? 41.562 -4.656 1.52 1 88.38 349 CYS B N 1
ATOM 7081 C CA . CYS B 1 349 ? 42.031 -5.789 0.725 1 88.38 349 CYS B CA 1
ATOM 7082 C C . CYS B 1 349 ? 42.031 -5.449 -0.761 1 88.38 349 CYS B C 1
ATOM 7084 O O . CYS B 1 349 ? 42.25 -6.32 -1.601 1 88.38 349 CYS B O 1
ATOM 7086 N N . LYS B 1 350 ? 41.688 -4.262 -1.18 1 92.38 350 LYS B N 1
ATOM 7087 C CA . LYS B 1 350 ? 41.719 -3.744 -2.545 1 92.38 350 LYS B CA 1
ATOM 7088 C C . LYS B 1 350 ? 40.688 -4.465 -3.412 1 92.38 350 LYS B C 1
ATOM 7090 O O . LYS B 1 350 ? 40.844 -4.59 -4.625 1 92.38 350 LYS B O 1
ATOM 7095 N N . CYS B 1 351 ? 39.75 -5.02 -2.789 1 93.12 351 CYS B N 1
ATOM 7096 C CA . CYS B 1 351 ? 38.562 -5.598 -3.412 1 93.12 351 CYS B CA 1
ATOM 7097 C C . CYS B 1 351 ? 37.344 -5.387 -2.541 1 93.12 351 CYS B C 1
ATOM 7099 O O . CYS B 1 351 ? 37.438 -4.859 -1.432 1 93.12 351 CYS B O 1
ATOM 7101 N N . SER B 1 352 ? 36.188 -5.668 -3.125 1 93.25 352 SER B N 1
ATOM 7102 C CA . SER B 1 352 ? 34.938 -5.539 -2.381 1 93.25 352 SER B CA 1
ATOM 7103 C C . SER B 1 352 ? 34 -6.699 -2.678 1 93.25 352 SER B C 1
ATOM 7105 O O . SER B 1 352 ? 33.906 -7.137 -3.824 1 93.25 352 SER B O 1
ATOM 7107 N N . PRO B 1 353 ? 33.438 -7.207 -1.566 1 91.56 353 PRO B N 1
ATOM 7108 C CA . PRO B 1 353 ? 32.406 -8.227 -1.823 1 91.56 353 PRO B CA 1
ATOM 7109 C C . PRO B 1 353 ? 31.328 -7.75 -2.777 1 91.56 353 PRO B C 1
ATOM 7111 O O . PRO B 1 353 ? 30.938 -6.582 -2.732 1 91.56 353 PRO B O 1
ATOM 7114 N N . PHE B 1 354 ? 30.797 -8.648 -3.525 1 91 354 PHE B N 1
ATOM 7115 C CA . PHE B 1 354 ? 29.844 -8.328 -4.586 1 91 354 PHE B CA 1
ATOM 7116 C C . PHE B 1 354 ? 28.625 -7.621 -4.02 1 91 354 PHE B C 1
ATOM 7118 O O . PHE B 1 354 ? 28.125 -6.664 -4.613 1 91 354 PHE B O 1
ATOM 7125 N N . ILE B 1 355 ? 28.094 -8.031 -2.906 1 88.69 355 ILE B N 1
ATOM 7126 C CA . ILE B 1 355 ? 26.828 -7.562 -2.344 1 88.69 355 ILE B CA 1
ATOM 7127 C C . ILE B 1 355 ? 26.922 -6.066 -2.062 1 88.69 355 ILE B C 1
ATOM 7129 O O . ILE B 1 355 ? 25.906 -5.359 -2.115 1 88.69 355 ILE B O 1
ATOM 7133 N N . TYR B 1 356 ? 28.156 -5.586 -1.852 1 91.75 356 TYR B N 1
ATOM 7134 C CA . TYR B 1 356 ? 28.328 -4.176 -1.516 1 91.75 356 TYR B CA 1
ATOM 7135 C C . TYR B 1 356 ? 28.766 -3.375 -2.736 1 91.75 356 TYR B C 1
ATOM 7137 O O . TYR B 1 356 ? 28.656 -2.145 -2.75 1 91.75 356 TYR B O 1
ATOM 7145 N N . ASN B 1 357 ? 29.219 -4.047 -3.771 1 91.62 357 ASN B N 1
ATOM 7146 C CA . ASN B 1 357 ? 29.812 -3.41 -4.945 1 91.62 357 ASN B CA 1
ATOM 7147 C C . ASN B 1 357 ? 28.75 -3.053 -5.98 1 91.62 357 ASN B C 1
ATOM 7149 O O . ASN B 1 357 ? 28.859 -3.43 -7.148 1 91.62 357 ASN B O 1
ATOM 7153 N N . ILE B 1 358 ? 27.844 -2.189 -5.645 1 88.44 358 ILE B N 1
ATOM 7154 C CA . ILE B 1 358 ? 26.641 -1.956 -6.43 1 88.44 358 ILE B CA 1
ATOM 7155 C C . ILE B 1 358 ? 26.984 -1.188 -7.699 1 88.44 358 ILE B C 1
ATOM 7157 O O . ILE B 1 358 ? 26.312 -1.315 -8.719 1 88.44 358 ILE B O 1
ATOM 7161 N N . ASP B 1 359 ? 28.078 -0.385 -7.785 1 84.38 359 ASP B N 1
ATOM 7162 C CA . ASP B 1 359 ? 28.469 0.369 -8.969 1 84.38 359 ASP B CA 1
ATOM 7163 C C . ASP B 1 359 ? 29.578 -0.362 -9.742 1 84.38 359 ASP B C 1
ATOM 7165 O O . ASP B 1 359 ? 29.969 0.074 -10.82 1 84.38 359 ASP B O 1
ATOM 7169 N N . GLY B 1 360 ? 30.062 -1.352 -9.164 1 86.81 360 GLY B N 1
ATOM 7170 C CA . GLY B 1 360 ? 31.156 -2.062 -9.805 1 86.81 360 GLY B CA 1
ATOM 7171 C C . GLY B 1 360 ? 32.438 -1.254 -9.859 1 86.81 360 GLY B C 1
ATOM 7172 O O . GLY B 1 360 ? 33.219 -1.389 -10.805 1 86.81 360 GLY B O 1
ATOM 7173 N N . ALA B 1 361 ? 32.562 -0.439 -8.891 1 85.38 361 ALA B N 1
ATOM 7174 C CA . ALA B 1 361 ? 33.719 0.457 -8.891 1 85.38 361 ALA B CA 1
ATOM 7175 C C . ALA B 1 361 ? 35 -0.288 -8.492 1 85.38 361 ALA B C 1
ATOM 7177 O O . ALA B 1 361 ? 36.094 0.131 -8.844 1 85.38 361 ALA B O 1
ATOM 7178 N N . TYR B 1 362 ? 34.781 -1.39 -7.809 1 91.88 362 TYR B N 1
ATOM 7179 C CA . TYR B 1 362 ? 35.938 -2.119 -7.289 1 91.88 362 TYR B CA 1
ATOM 7180 C C . TYR B 1 362 ? 36 -3.541 -7.836 1 91.88 362 TYR B C 1
ATOM 7182 O O . TYR B 1 362 ? 34.969 -4.062 -8.297 1 91.88 362 TYR B O 1
ATOM 7190 N N . LYS B 1 363 ? 37.125 -4.074 -7.77 1 90.94 363 LYS B N 1
ATOM 7191 C CA . LYS B 1 363 ? 37.25 -5.492 -8.086 1 90.94 363 LYS B CA 1
ATOM 7192 C C . LYS B 1 363 ? 36.5 -6.348 -7.074 1 90.94 363 LYS B C 1
ATOM 7194 O O . LYS B 1 363 ? 36.5 -6.062 -5.875 1 90.94 363 LYS B O 1
ATOM 7199 N N . VAL B 1 364 ? 35.875 -7.391 -7.562 1 93 364 VAL B N 1
ATOM 7200 C CA . VAL B 1 364 ? 35.125 -8.258 -6.672 1 93 364 VAL B CA 1
ATOM 7201 C C . VAL B 1 364 ? 36.094 -9.188 -5.922 1 93 364 VAL B C 1
ATOM 7203 O O . VAL B 1 364 ? 37 -9.766 -6.516 1 93 364 VAL B O 1
ATOM 7206 N N . CYS B 1 365 ? 35.781 -9.305 -4.676 1 92.31 365 CYS B N 1
ATOM 7207 C CA . CYS B 1 365 ? 36.625 -10.18 -3.852 1 92.31 365 CYS B CA 1
ATOM 7208 C C . CYS B 1 365 ? 36.312 -11.648 -4.148 1 92.31 365 CYS B C 1
ATOM 7210 O O . CYS B 1 365 ? 35.156 -12.023 -4.352 1 92.31 365 CYS B O 1
ATOM 7212 N N . SER B 1 366 ? 37.375 -12.414 -4.164 1 91.88 366 SER B N 1
ATOM 7213 C CA . SER B 1 366 ? 37.219 -13.859 -4.199 1 91.88 366 SER B CA 1
ATOM 7214 C C . SER B 1 366 ? 36.844 -14.414 -2.82 1 91.88 366 SER B C 1
ATOM 7216 O O . SER B 1 366 ? 37.031 -13.727 -1.811 1 91.88 366 SER B O 1
ATOM 7218 N N . PRO B 1 367 ? 36.375 -15.617 -2.756 1 90.81 367 PRO B N 1
ATOM 7219 C CA . PRO B 1 367 ? 36 -16.188 -1.461 1 90.81 367 PRO B CA 1
ATOM 7220 C C . PRO B 1 367 ? 37.156 -16.219 -0.466 1 90.81 367 PRO B C 1
ATOM 7222 O O . PRO B 1 367 ? 36.969 -15.898 0.711 1 90.81 367 PRO B O 1
ATOM 7225 N N . TYR B 1 368 ? 38.281 -16.531 -0.915 1 91.75 368 TYR B N 1
ATOM 7226 C CA . TYR B 1 368 ? 39.438 -16.625 -0.03 1 91.75 368 TYR B CA 1
ATOM 7227 C C . TYR B 1 368 ? 39.844 -15.242 0.484 1 91.75 368 TYR B C 1
ATOM 7229 O O . TYR B 1 368 ? 40.25 -15.094 1.638 1 91.75 368 TYR B O 1
ATOM 7237 N N . GLU B 1 369 ? 39.812 -14.281 -0.387 1 90.25 369 GLU B N 1
ATOM 7238 C CA . GLU B 1 369 ? 40.094 -12.914 0.026 1 90.25 369 GLU B CA 1
ATOM 7239 C C . GLU B 1 369 ? 39.125 -12.445 1.104 1 90.25 369 GLU B C 1
ATOM 7241 O O . GLU B 1 369 ? 39.531 -11.758 2.047 1 90.25 369 GLU B O 1
ATOM 7246 N N . ILE B 1 370 ? 37.875 -12.781 0.966 1 88.81 370 ILE B N 1
ATOM 7247 C CA . ILE B 1 370 ? 36.844 -12.422 1.955 1 88.81 370 ILE B CA 1
ATOM 7248 C C . ILE B 1 370 ? 37.156 -13.125 3.277 1 88.81 370 ILE B C 1
ATOM 7250 O O . ILE B 1 370 ? 37.062 -12.516 4.344 1 88.81 370 ILE B O 1
ATOM 7254 N N . TYR B 1 371 ? 37.469 -14.344 3.137 1 88.56 371 TYR B N 1
ATOM 7255 C CA . TYR B 1 371 ? 37.781 -15.141 4.316 1 88.56 371 TYR B CA 1
ATOM 7256 C C . TYR B 1 371 ? 38.969 -14.547 5.066 1 88.56 371 TYR B C 1
ATOM 7258 O O . TYR B 1 371 ? 38.969 -14.438 6.293 1 88.56 371 TYR B O 1
ATOM 7266 N N . THR B 1 372 ? 40 -14.25 4.359 1 86.75 372 THR B N 1
ATOM 7267 C CA . THR B 1 372 ? 41.188 -13.711 4.969 1 86.75 372 THR B CA 1
ATOM 7268 C C . THR B 1 372 ? 40.906 -12.375 5.641 1 86.75 372 THR B C 1
ATOM 7270 O O . THR B 1 372 ? 41.5 -12.062 6.684 1 86.75 372 THR B O 1
ATOM 7273 N N . TYR B 1 373 ? 40.156 -11.641 4.965 1 82.5 373 TYR B N 1
ATOM 7274 C CA . TYR B 1 373 ? 39.75 -10.391 5.59 1 82.5 373 TYR B CA 1
ATOM 7275 C C . TYR B 1 373 ? 39.062 -10.648 6.922 1 82.5 373 TYR B C 1
ATOM 7277 O O . TYR B 1 373 ? 39.375 -10.016 7.93 1 82.5 373 TYR B O 1
ATOM 7285 N N . GLU B 1 374 ? 38.031 -11.5 6.945 1 80.44 374 GLU B N 1
ATOM 7286 C CA . GLU B 1 374 ? 37.219 -11.75 8.133 1 80.44 374 GLU B CA 1
ATOM 7287 C C . GLU B 1 374 ? 38.062 -12.328 9.266 1 80.44 374 GLU B C 1
ATOM 7289 O O . GLU B 1 374 ? 37.781 -12.086 10.438 1 80.44 374 GLU B O 1
ATOM 7294 N N . LEU B 1 375 ? 39 -13.078 8.867 1 74.38 375 LEU B N 1
ATOM 7295 C CA . LEU B 1 375 ? 39.906 -13.633 9.867 1 74.38 375 LEU B CA 1
ATOM 7296 C C . LEU B 1 375 ? 40.562 -12.516 10.68 1 74.38 375 LEU B C 1
ATOM 7298 O O . LEU B 1 375 ? 40.75 -12.664 11.891 1 74.38 375 LEU B O 1
ATOM 7302 N N . GLY B 1 376 ? 40.719 -11.453 10 1 72.62 376 GLY B N 1
ATOM 7303 C CA . GLY B 1 376 ? 41.406 -10.359 10.672 1 72.62 376 GLY B CA 1
ATOM 7304 C C . GLY B 1 376 ? 40.469 -9.383 11.336 1 72.62 376 GLY B C 1
ATOM 7305 O O . GLY B 1 376 ? 40.875 -8.625 12.227 1 72.62 376 GLY B O 1
ATOM 7306 N N . HIS B 1 377 ? 39.219 -9.32 10.945 1 74 377 HIS B N 1
ATOM 7307 C CA . HIS B 1 377 ? 38.406 -8.203 11.359 1 74 377 HIS B CA 1
ATOM 7308 C C . HIS B 1 377 ? 37.156 -8.695 12.109 1 74 377 HIS B C 1
ATOM 7310 O O . HIS B 1 377 ? 36.406 -7.887 12.672 1 74 377 HIS B O 1
ATOM 7316 N N . ALA B 1 378 ? 37.031 -9.938 12.562 1 64.44 378 ALA B N 1
ATOM 7317 C CA . ALA B 1 378 ? 36.031 -10.578 13.414 1 64.44 378 ALA B CA 1
ATOM 7318 C C . ALA B 1 378 ? 34.625 -10.039 13.109 1 64.44 378 ALA B C 1
ATOM 7320 O O . ALA B 1 378 ? 33.875 -9.672 14.023 1 64.44 378 ALA B O 1
ATOM 7321 N N . TYR B 1 379 ? 34.094 -9.891 12.102 1 64.56 379 TYR B N 1
ATOM 7322 C CA . TYR B 1 379 ? 32.719 -9.633 11.711 1 64.56 379 TYR B CA 1
ATOM 7323 C C . TYR B 1 379 ? 32.344 -8.172 11.953 1 64.56 379 TYR B C 1
ATOM 7325 O O . TYR B 1 379 ? 31.172 -7.863 12.242 1 64.56 379 TYR B O 1
ATOM 7333 N N . THR B 1 380 ? 33.188 -7.332 12.031 1 78.12 380 THR B N 1
ATOM 7334 C CA . THR B 1 380 ? 32.812 -5.957 12.375 1 78.12 380 THR B CA 1
ATOM 7335 C C . THR B 1 380 ? 32.688 -5.109 11.117 1 78.12 380 THR B C 1
ATOM 7337 O O . THR B 1 380 ? 33.656 -4.871 10.398 1 78.12 380 THR B O 1
ATOM 7340 N N . LEU B 1 381 ? 31.453 -4.938 10.68 1 82.19 381 LEU B N 1
ATOM 7341 C CA . LEU B 1 381 ? 31.188 -4.023 9.578 1 82.19 381 LEU B CA 1
ATOM 7342 C C . LEU B 1 381 ? 30.984 -2.602 10.094 1 82.19 381 LEU B C 1
ATOM 7344 O O . LEU B 1 381 ? 30.5 -2.402 11.211 1 82.19 381 LEU B O 1
ATOM 7348 N N . PRO B 1 382 ? 31.469 -1.688 9.242 1 87.25 382 PRO B N 1
ATOM 7349 C CA . PRO B 1 382 ? 31.266 -0.302 9.672 1 87.25 382 PRO B CA 1
ATOM 7350 C C . PRO B 1 382 ? 29.797 0.063 9.82 1 87.25 382 PRO B C 1
ATOM 7352 O O . PRO B 1 382 ? 28.953 -0.441 9.078 1 87.25 382 PRO B O 1
ATOM 7355 N N . LYS B 1 383 ? 29.438 0.877 10.727 1 88.94 383 LYS B N 1
ATOM 7356 C CA . LYS B 1 383 ? 28.062 1.287 10.992 1 88.94 383 LYS B CA 1
ATOM 7357 C C . LYS B 1 383 ? 27.562 2.242 9.914 1 88.94 383 LYS B C 1
ATOM 7359 O O . LYS B 1 383 ? 26.375 2.268 9.602 1 88.94 383 LYS B O 1
ATOM 7364 N N . CYS B 1 384 ? 28.391 2.936 9.203 1 93.31 384 CYS B N 1
ATOM 7365 C CA . CYS B 1 384 ? 28.016 3.9 8.172 1 93.31 384 CYS B CA 1
ATOM 7366 C C . CYS B 1 384 ? 26.938 4.852 8.664 1 93.31 384 CYS B C 1
ATOM 7368 O O . CYS B 1 384 ? 25.891 4.988 8.031 1 93.31 384 CYS B O 1
ATOM 7370 N N . SER B 1 385 ? 27.078 5.621 9.711 1 92.31 385 SER B N 1
ATOM 7371 C CA . SER B 1 385 ? 26.109 6.449 10.414 1 92.31 385 SER B CA 1
ATOM 7372 C C . SER B 1 385 ? 25.672 7.637 9.562 1 92.31 385 SER B C 1
ATOM 7374 O O . SER B 1 385 ? 24.625 8.227 9.805 1 92.31 385 SER B O 1
ATOM 7376 N N . GLU B 1 386 ? 26.484 7.941 8.609 1 93.62 386 GLU B N 1
ATOM 7377 C CA . GLU B 1 386 ? 26.141 9.055 7.727 1 93.62 386 GLU B CA 1
ATOM 7378 C C . GLU B 1 386 ? 24.984 8.695 6.797 1 93.62 386 GLU B C 1
ATOM 7380 O O . GLU B 1 386 ? 24.375 9.57 6.18 1 93.62 386 GLU B O 1
ATOM 7385 N N . CYS B 1 387 ? 24.719 7.422 6.664 1 94.69 387 CYS B N 1
ATOM 7386 C CA . CYS B 1 387 ? 23.656 6.965 5.766 1 94.69 387 CYS B CA 1
ATOM 7387 C C . CYS B 1 387 ? 22.297 6.988 6.457 1 94.69 387 CYS B C 1
ATOM 7389 O O . CYS B 1 387 ? 21.859 5.969 6.988 1 94.69 387 CYS B O 1
ATOM 7391 N N . MET B 1 388 ? 21.641 8.109 6.25 1 94.62 388 MET B N 1
ATOM 7392 C CA . MET B 1 388 ? 20.344 8.297 6.875 1 94.62 388 MET B CA 1
ATOM 7393 C C . MET B 1 388 ? 19.219 7.828 5.949 1 94.62 388 MET B C 1
ATOM 7395 O O . MET B 1 388 ? 19.453 7.594 4.762 1 94.62 388 MET B O 1
ATOM 7399 N N . VAL B 1 389 ? 18.047 7.715 6.539 1 94.56 389 VAL B N 1
ATOM 7400 C CA . VAL B 1 389 ? 16.891 7.258 5.773 1 94.56 389 VAL B CA 1
ATOM 7401 C C . VAL B 1 389 ? 16.562 8.273 4.684 1 94.56 389 VAL B C 1
ATOM 7403 O O . VAL B 1 389 ? 16.75 9.477 4.863 1 94.56 389 VAL B O 1
ATOM 7406 N N . GLU B 1 390 ? 16.125 7.805 3.553 1 95.31 390 GLU B N 1
ATOM 7407 C CA . GLU B 1 390 ? 15.734 8.695 2.459 1 95.31 390 GLU B CA 1
ATOM 7408 C C . GLU B 1 390 ? 14.414 9.398 2.762 1 95.31 390 GLU B C 1
ATOM 7410 O O . GLU B 1 390 ? 13.586 8.875 3.504 1 95.31 390 GLU B O 1
ATOM 7415 N N . CYS B 1 391 ? 14.141 10.57 2.121 1 95.88 391 CYS B N 1
ATOM 7416 C CA . CYS B 1 391 ? 12.984 11.398 2.438 1 95.88 391 CYS B CA 1
ATOM 7417 C C . CYS B 1 391 ? 11.758 10.961 1.647 1 95.88 391 CYS B C 1
ATOM 7419 O O . CYS B 1 391 ? 10.625 11.25 2.031 1 95.88 391 CYS B O 1
ATOM 7421 N N . GLU B 1 392 ? 12 10.398 0.567 1 95.56 392 GLU B N 1
ATOM 7422 C CA . GLU B 1 392 ? 10.914 9.859 -0.245 1 95.56 392 GLU B CA 1
ATOM 7423 C C . GLU B 1 392 ? 11.148 8.383 -0.57 1 95.56 392 GLU B C 1
ATOM 7425 O O . GLU B 1 392 ? 12.234 8.008 -1.01 1 95.56 392 GLU B O 1
ATOM 7430 N N . SER B 1 393 ? 10.164 7.57 -0.302 1 93.62 393 SER B N 1
ATOM 7431 C CA . SER B 1 393 ? 10.305 6.152 -0.623 1 93.62 393 SER B CA 1
ATOM 7432 C C . SER B 1 393 ? 8.953 5.508 -0.89 1 93.62 393 SER B C 1
ATOM 7434 O O . SER B 1 393 ? 7.926 5.988 -0.402 1 93.62 393 SER B O 1
ATOM 7436 N N . TRP B 1 394 ? 9.047 4.473 -1.718 1 92.75 394 TRP B N 1
ATOM 7437 C CA . TRP B 1 394 ? 7.902 3.611 -1.99 1 92.75 394 TRP B CA 1
ATOM 7438 C C . TRP B 1 394 ? 8.125 2.215 -1.417 1 92.75 394 TRP B C 1
ATOM 7440 O O . TRP B 1 394 ? 9.188 1.625 -1.593 1 92.75 394 TRP B O 1
ATOM 7450 N N . GLU B 1 395 ? 7.137 1.781 -0.678 1 92.19 395 GLU B N 1
ATOM 7451 C CA . GLU B 1 395 ? 7.203 0.431 -0.129 1 92.19 395 GLU B CA 1
ATOM 7452 C C . GLU B 1 395 ? 6.098 -0.451 -0.702 1 92.19 395 GLU B C 1
ATOM 7454 O O . GLU B 1 395 ? 4.945 -0.022 -0.805 1 92.19 395 GLU B O 1
ATOM 7459 N N . PHE B 1 396 ? 6.508 -1.673 -1.075 1 92.69 396 PHE B N 1
ATOM 7460 C CA . PHE B 1 396 ? 5.562 -2.645 -1.612 1 92.69 396 PHE B CA 1
ATOM 7461 C C . PHE B 1 396 ? 5.457 -3.859 -0.698 1 92.69 396 PHE B C 1
ATOM 7463 O O . PHE B 1 396 ? 6.473 -4.449 -0.318 1 92.69 396 PHE B O 1
ATOM 7470 N N . HIS B 1 397 ? 4.262 -4.18 -0.355 1 90 397 HIS B N 1
ATOM 7471 C CA . HIS B 1 397 ? 3.986 -5.387 0.418 1 90 397 HIS B CA 1
ATOM 7472 C C . HIS B 1 397 ? 3.201 -6.402 -0.406 1 90 397 HIS B C 1
ATOM 7474 O O . HIS B 1 397 ? 2.162 -6.07 -0.982 1 90 397 HIS B O 1
ATOM 7480 N N . ALA B 1 398 ? 3.746 -7.559 -0.37 1 91.62 398 ALA B N 1
ATOM 7481 C CA . ALA B 1 398 ? 3.104 -8.586 -1.18 1 91.62 398 ALA B CA 1
ATOM 7482 C C . ALA B 1 398 ? 2.361 -9.594 -0.301 1 91.62 398 ALA B C 1
ATOM 7484 O O . ALA B 1 398 ? 2.871 -10.016 0.74 1 91.62 398 ALA B O 1
ATOM 7485 N N . TYR B 1 399 ? 1.19 -9.914 -0.676 1 90.69 399 TYR B N 1
ATOM 7486 C CA . TYR B 1 399 ? 0.388 -10.992 -0.114 1 90.69 399 TYR B CA 1
ATOM 7487 C C . TYR B 1 399 ? 0.292 -12.164 -1.085 1 90.69 399 TYR B C 1
ATOM 7489 O O . TYR B 1 399 ? -0.396 -12.078 -2.104 1 90.69 399 TYR B O 1
ATOM 7497 N N . ASN B 1 400 ? 0.938 -13.211 -0.656 1 92.88 400 ASN B N 1
ATOM 7498 C CA . ASN B 1 400 ? 1.149 -14.281 -1.626 1 92.88 400 ASN B CA 1
ATOM 7499 C C . ASN B 1 400 ? 0.207 -15.461 -1.38 1 92.88 400 ASN B C 1
ATOM 7501 O O . ASN B 1 400 ? -0.094 -15.789 -0.231 1 92.88 400 ASN B O 1
ATOM 7505 N N . SER B 1 401 ? -0.259 -16.031 -2.451 1 93.12 401 SER B N 1
ATOM 7506 C CA . SER B 1 401 ? -0.947 -17.312 -2.465 1 93.12 401 SER B CA 1
ATOM 7507 C C . SER B 1 401 ? -0.404 -18.219 -3.566 1 93.12 401 SER B C 1
ATOM 7509 O O . SER B 1 401 ? 0.157 -17.734 -4.555 1 93.12 401 SER B O 1
ATOM 7511 N N . TYR B 1 402 ? -0.494 -19.516 -3.35 1 93.25 402 TYR B N 1
ATOM 7512 C CA . TYR B 1 402 ? 0.141 -20.453 -4.266 1 93.25 402 TYR B CA 1
ATOM 7513 C C . TYR B 1 402 ? -0.854 -21.5 -4.742 1 93.25 402 TYR B C 1
ATOM 7515 O O . TYR B 1 402 ? -1.697 -21.969 -3.969 1 93.25 402 TYR B O 1
ATOM 7523 N N . GLY B 1 403 ? -0.778 -21.75 -5.984 1 92 403 GLY B N 1
ATOM 7524 C CA . GLY B 1 403 ? -1.438 -22.906 -6.59 1 92 403 GLY B CA 1
ATOM 7525 C C . GLY B 1 403 ? -0.467 -23.891 -7.195 1 92 403 GLY B C 1
ATOM 7526 O O . GLY B 1 403 ? 0.541 -23.5 -7.789 1 92 403 GLY B O 1
ATOM 7527 N N . TYR B 1 404 ? -0.853 -25.172 -7.012 1 91.94 404 TYR B N 1
ATOM 7528 C CA . TYR B 1 404 ? 0.033 -26.203 -7.52 1 91.94 404 TYR B CA 1
ATOM 7529 C C . TYR B 1 404 ? -0.673 -27.062 -8.562 1 91.94 404 TYR B C 1
ATOM 7531 O O . TYR B 1 404 ? -1.856 -27.375 -8.422 1 91.94 404 TYR B O 1
ATOM 7539 N N . GLY B 1 405 ? 0.112 -27.391 -9.594 1 88.94 405 GLY B N 1
ATOM 7540 C CA . GLY B 1 405 ? -0.383 -28.328 -10.594 1 88.94 405 GLY B CA 1
ATOM 7541 C C . GLY B 1 405 ? -1.169 -27.641 -11.703 1 88.94 405 GLY B C 1
ATOM 7542 O O . GLY B 1 405 ? -2.35 -27.328 -11.531 1 88.94 405 GLY B O 1
ATOM 7543 N N . PHE B 1 406 ? -0.622 -27.641 -12.844 1 89.31 406 PHE B N 1
ATOM 7544 C CA . PHE B 1 406 ? -1.277 -27.031 -14 1 89.31 406 PHE B CA 1
ATOM 7545 C C . PHE B 1 406 ? -2.361 -27.953 -14.547 1 89.31 406 PHE B C 1
ATOM 7547 O O . PHE B 1 406 ? -2.176 -29.172 -14.609 1 89.31 406 PHE B O 1
ATOM 7554 N N . SER B 1 407 ? -3.41 -27.328 -14.883 1 85.62 407 SER B N 1
ATOM 7555 C CA . SER B 1 407 ? -4.473 -28.094 -15.531 1 85.62 407 SER B CA 1
ATOM 7556 C C . SER B 1 407 ? -4.051 -28.562 -16.922 1 85.62 407 SER B C 1
ATOM 7558 O O . SER B 1 407 ? -3.15 -27.984 -17.531 1 85.62 407 SER B O 1
ATOM 7560 N N . ASN B 1 408 ? -4.672 -29.578 -17.375 1 83.69 408 ASN B N 1
ATOM 7561 C CA . ASN B 1 408 ? -4.375 -30.078 -18.719 1 83.69 408 ASN B CA 1
ATOM 7562 C C . ASN B 1 408 ? -4.676 -29.031 -19.781 1 83.69 408 ASN B C 1
ATOM 7564 O O . ASN B 1 408 ? -3.984 -28.953 -20.797 1 83.69 408 ASN B O 1
ATOM 7568 N N . GLY B 1 409 ? -5.773 -28.281 -19.562 1 80.56 409 GLY B N 1
ATOM 7569 C CA . GLY B 1 409 ? -6.09 -27.203 -20.484 1 80.56 409 GLY B CA 1
ATOM 7570 C C . GLY B 1 409 ? -4.992 -26.156 -20.578 1 80.56 409 GLY B C 1
ATOM 7571 O O . GLY B 1 409 ? -4.672 -25.672 -21.656 1 80.56 409 GLY B O 1
ATOM 7572 N N . ALA B 1 410 ? -4.406 -25.891 -19.453 1 86.06 410 ALA B N 1
ATOM 7573 C CA . ALA B 1 410 ? -3.334 -24.891 -19.406 1 86.06 410 ALA B CA 1
ATOM 7574 C C . ALA B 1 410 ? -2.078 -25.422 -20.109 1 86.06 410 ALA B C 1
ATOM 7576 O O . ALA B 1 410 ? -1.418 -24.688 -20.844 1 86.06 410 ALA B O 1
ATOM 7577 N N . VAL B 1 411 ? -1.765 -26.656 -19.859 1 88.94 411 VAL B N 1
ATOM 7578 C CA . VAL B 1 411 ? -0.587 -27.266 -20.469 1 88.94 411 VAL B CA 1
ATOM 7579 C C . VAL B 1 411 ? -0.748 -27.312 -21.984 1 88.94 411 VAL B C 1
ATOM 7581 O O . VAL B 1 411 ? 0.186 -26.984 -22.719 1 88.94 411 VAL B O 1
ATOM 7584 N N . ARG B 1 412 ? -1.904 -27.609 -22.422 1 84.56 412 ARG B N 1
ATOM 7585 C CA . ARG B 1 412 ? -2.176 -27.641 -23.844 1 84.56 412 ARG B CA 1
ATOM 7586 C C . ARG B 1 412 ? -2.064 -26.25 -24.453 1 84.56 412 ARG B C 1
ATOM 7588 O O . ARG B 1 412 ? -1.543 -26.078 -25.562 1 84.56 412 ARG B O 1
ATOM 7595 N N . TRP B 1 413 ? -2.654 -25.391 -23.719 1 84.25 413 TRP B N 1
ATOM 7596 C CA . TRP B 1 413 ? -2.584 -24.016 -24.188 1 84.25 413 TRP B CA 1
ATOM 7597 C C . TRP B 1 413 ? -1.135 -23.562 -24.359 1 84.25 413 TRP B C 1
ATOM 7599 O O . TRP B 1 413 ? -0.78 -22.953 -25.359 1 84.25 413 TRP B O 1
ATOM 7609 N N . LEU B 1 414 ? -0.277 -23.891 -23.438 1 89.12 414 LEU B N 1
ATOM 7610 C CA . LEU B 1 414 ? 1.136 -23.531 -23.5 1 89.12 414 LEU B CA 1
ATOM 7611 C C . LEU B 1 414 ? 1.84 -24.281 -24.625 1 89.12 414 LEU B C 1
ATOM 7613 O O . LEU B 1 414 ? 2.654 -23.703 -25.344 1 89.12 414 LEU B O 1
ATOM 7617 N N . ASN B 1 415 ? 1.475 -25.516 -24.766 1 89.31 415 ASN B N 1
ATOM 7618 C CA . ASN B 1 415 ? 2.059 -26.328 -25.828 1 89.31 415 ASN B CA 1
ATOM 7619 C C . ASN B 1 415 ? 1.709 -25.781 -27.203 1 89.31 415 ASN B C 1
ATOM 7621 O O . ASN B 1 415 ? 2.531 -25.812 -28.125 1 89.31 415 ASN B O 1
ATOM 7625 N N . ARG B 1 416 ? 0.543 -25.281 -27.359 1 83.06 416 ARG B N 1
ATOM 7626 C CA . ARG B 1 416 ? 0.089 -24.719 -28.625 1 83.06 416 ARG B CA 1
ATOM 7627 C C . ARG B 1 416 ? 0.833 -23.438 -28.953 1 83.06 416 ARG B C 1
ATOM 7629 O O . ARG B 1 416 ? 1.035 -23.109 -30.125 1 83.06 416 ARG B O 1
ATOM 7636 N N . ARG B 1 417 ? 1.174 -22.766 -27.969 1 85.62 417 ARG B N 1
ATOM 7637 C CA . ARG B 1 417 ? 1.922 -21.547 -28.188 1 85.62 417 ARG B CA 1
ATOM 7638 C C . ARG B 1 417 ? 3.314 -21.844 -28.734 1 85.62 417 ARG B C 1
ATOM 7640 O O . ARG B 1 417 ? 3.824 -21.094 -29.578 1 85.62 417 ARG B O 1
ATOM 7647 N N . ASN B 1 418 ? 3.896 -22.844 -28.156 1 91.25 418 ASN B N 1
ATOM 7648 C CA . ASN B 1 418 ? 5.195 -23.328 -28.625 1 91.25 418 ASN B CA 1
ATOM 7649 C C . ASN B 1 418 ? 5.293 -24.844 -28.531 1 91.25 418 ASN B C 1
ATOM 7651 O O . ASN B 1 418 ? 5.371 -25.406 -27.438 1 91.25 418 ASN B O 1
ATOM 7655 N N . GLU B 1 419 ? 5.402 -25.453 -29.594 1 90.75 419 GLU B N 1
ATOM 7656 C CA . GLU B 1 419 ? 5.383 -26.906 -29.672 1 90.75 419 GLU B CA 1
ATOM 7657 C C . GLU B 1 419 ? 6.598 -27.516 -28.984 1 90.75 419 GLU B C 1
ATOM 7659 O O . GLU B 1 419 ? 6.574 -28.688 -28.594 1 90.75 419 GLU B O 1
ATOM 7664 N N . ASN B 1 420 ? 7.609 -26.734 -28.859 1 91.62 420 ASN B N 1
ATOM 7665 C CA . ASN B 1 420 ? 8.812 -27.234 -28.203 1 91.62 420 ASN B CA 1
ATOM 7666 C C . ASN B 1 420 ? 8.617 -27.375 -26.688 1 91.62 420 ASN B C 1
ATOM 7668 O O . ASN B 1 420 ? 9.422 -28.016 -26.016 1 91.62 420 ASN B O 1
ATOM 7672 N N . TRP B 1 421 ? 7.543 -26.797 -26.219 1 94.81 421 TRP B N 1
ATOM 7673 C CA . TRP B 1 421 ? 7.203 -26.938 -24.812 1 94.81 421 TRP B CA 1
ATOM 7674 C C . TRP B 1 421 ? 6.395 -28.219 -24.562 1 94.81 421 TRP B C 1
ATOM 7676 O O . TRP B 1 421 ? 5.16 -28.172 -24.547 1 94.81 421 TRP B O 1
ATOM 7686 N N . THR B 1 422 ? 7.062 -29.266 -24.266 1 94.56 422 THR B N 1
ATOM 7687 C CA . THR B 1 422 ? 6.375 -30.531 -24.047 1 94.56 422 THR B CA 1
ATOM 7688 C C . THR B 1 422 ? 5.625 -30.516 -22.719 1 94.56 422 THR B C 1
ATOM 7690 O O . THR B 1 422 ? 5.961 -29.734 -21.812 1 94.56 422 THR B O 1
ATOM 7693 N N . SER B 1 423 ? 4.656 -31.406 -22.578 1 91.94 423 SER B N 1
ATOM 7694 C CA . SER B 1 423 ? 3.854 -31.484 -21.359 1 91.94 423 SER B CA 1
ATOM 7695 C C . SER B 1 423 ? 4.719 -31.781 -20.141 1 91.94 423 SER B C 1
ATOM 7697 O O . SER B 1 423 ? 4.539 -31.188 -19.078 1 91.94 423 SER B O 1
ATOM 7699 N N . GLY B 1 424 ? 5.625 -32.688 -20.297 1 93.56 424 GLY B N 1
ATOM 7700 C CA . GLY B 1 424 ? 6.527 -33 -19.203 1 93.56 424 GLY B CA 1
ATOM 7701 C C . GLY B 1 424 ? 7.406 -31.844 -18.781 1 93.56 424 GLY B C 1
ATOM 7702 O O . GLY B 1 424 ? 7.582 -31.594 -17.594 1 93.56 424 GLY B O 1
ATOM 7703 N N . HIS B 1 425 ? 7.93 -31.141 -19.766 1 95.69 425 HIS B N 1
ATOM 7704 C CA . HIS B 1 425 ? 8.789 -30 -19.469 1 95.69 425 HIS B CA 1
ATOM 7705 C C . HIS B 1 425 ? 8.023 -28.891 -18.766 1 95.69 425 HIS B C 1
ATOM 7707 O O . HIS B 1 425 ? 8.516 -28.297 -17.797 1 95.69 425 HIS B O 1
ATOM 7713 N N . ILE B 1 426 ? 6.816 -28.641 -19.203 1 95.19 426 ILE B N 1
ATOM 7714 C CA . ILE B 1 426 ? 5.98 -27.609 -18.609 1 95.19 426 ILE B CA 1
ATOM 7715 C C . ILE B 1 426 ? 5.715 -27.922 -17.141 1 95.19 426 ILE B C 1
ATOM 7717 O O . ILE B 1 426 ? 5.926 -27.078 -16.266 1 95.19 426 ILE B O 1
ATOM 7721 N N . ARG B 1 427 ? 5.375 -29.094 -16.844 1 93.94 427 ARG B N 1
ATOM 7722 C CA . ARG B 1 427 ? 4.996 -29.484 -15.492 1 93.94 427 ARG B CA 1
ATOM 7723 C C . ARG B 1 427 ? 6.203 -29.484 -14.562 1 93.94 427 ARG B C 1
ATOM 7725 O O . ARG B 1 427 ? 6.086 -29.172 -13.383 1 93.94 427 ARG B O 1
ATOM 7732 N N . SER B 1 428 ? 7.379 -29.703 -15.125 1 94.69 428 SER B N 1
ATOM 7733 C CA . SER B 1 428 ? 8.555 -29.891 -14.281 1 94.69 428 SER B CA 1
ATOM 7734 C C . SER B 1 428 ? 9.352 -28.594 -14.148 1 94.69 428 SER B C 1
ATOM 7736 O O . SER B 1 428 ? 10.133 -28.438 -13.203 1 94.69 428 SER B O 1
ATOM 7738 N N . ASN B 1 429 ? 9.117 -27.641 -15.086 1 96.94 429 ASN B N 1
ATOM 7739 C CA . ASN B 1 429 ? 10.062 -26.531 -15.102 1 96.94 429 ASN B CA 1
ATOM 7740 C C . ASN B 1 429 ? 9.344 -25.188 -15.039 1 96.94 429 ASN B C 1
ATOM 7742 O O . ASN B 1 429 ? 9.883 -24.219 -14.516 1 96.94 429 ASN B O 1
ATOM 7746 N N . PHE B 1 430 ? 8.156 -25.125 -15.516 1 97.5 430 PHE B N 1
ATOM 7747 C CA . PHE B 1 430 ? 7.5 -23.828 -15.633 1 97.5 430 PHE B CA 1
ATOM 7748 C C . PHE B 1 430 ? 6.953 -23.375 -14.289 1 97.5 430 PHE B C 1
ATOM 7750 O O . PHE B 1 430 ? 6.551 -24.203 -13.461 1 97.5 430 PHE B O 1
ATOM 7757 N N . ALA B 1 431 ? 7.027 -22.156 -14.031 1 97.75 431 ALA B N 1
ATOM 7758 C CA . ALA B 1 431 ? 6.328 -21.453 -12.953 1 97.75 431 ALA B CA 1
ATOM 7759 C C . ALA B 1 431 ? 5.629 -20.203 -13.477 1 97.75 431 ALA B C 1
ATOM 7761 O O . ALA B 1 431 ? 6.07 -19.594 -14.461 1 97.75 431 ALA B O 1
ATOM 7762 N N . ILE B 1 432 ? 4.496 -19.891 -12.898 1 96.75 432 ILE B N 1
ATOM 7763 C CA . ILE B 1 432 ? 3.756 -18.719 -13.312 1 96.75 432 ILE B CA 1
ATOM 7764 C C . ILE B 1 432 ? 3.738 -17.688 -12.172 1 96.75 432 ILE B C 1
ATOM 7766 O O . ILE B 1 432 ? 3.361 -18.016 -11.047 1 96.75 432 ILE B O 1
ATOM 7770 N N . ILE B 1 433 ? 4.148 -16.516 -12.469 1 97.69 433 ILE B N 1
ATOM 7771 C CA . ILE B 1 433 ? 4.203 -15.43 -11.5 1 97.69 433 ILE B CA 1
ATOM 7772 C C . ILE B 1 433 ? 3.176 -14.359 -11.875 1 97.69 433 ILE B C 1
ATOM 7774 O O . ILE B 1 433 ? 3.229 -13.789 -12.961 1 97.69 433 ILE B O 1
ATOM 7778 N N . ASN B 1 434 ? 2.264 -14.156 -10.992 1 95.69 434 ASN B N 1
ATOM 7779 C CA . ASN B 1 434 ? 1.31 -13.062 -11.133 1 95.69 434 ASN B CA 1
ATOM 7780 C C . ASN B 1 434 ? 1.556 -11.969 -10.102 1 95.69 434 ASN B C 1
ATOM 7782 O O . ASN B 1 434 ? 1.548 -12.227 -8.898 1 95.69 434 ASN B O 1
ATOM 7786 N N . ILE B 1 435 ? 1.771 -10.797 -10.578 1 96.19 435 ILE B N 1
ATOM 7787 C CA . ILE B 1 435 ? 1.945 -9.641 -9.711 1 96.19 435 ILE B CA 1
ATOM 7788 C C . ILE B 1 435 ? 0.92 -8.562 -10.078 1 96.19 435 ILE B C 1
ATOM 7790 O O . ILE B 1 435 ? 0.807 -8.18 -11.242 1 96.19 435 ILE B O 1
ATOM 7794 N N . TYR B 1 436 ? 0.202 -8.109 -9.078 1 94.69 436 TYR B N 1
ATOM 7795 C CA . TYR B 1 436 ? -0.842 -7.133 -9.367 1 94.69 436 TYR B CA 1
ATOM 7796 C C . TYR B 1 436 ? -1.17 -6.309 -8.125 1 94.69 436 TYR B C 1
ATOM 7798 O O . TYR B 1 436 ? -0.928 -6.746 -7 1 94.69 436 TYR B O 1
ATOM 7806 N N . PHE B 1 437 ? -1.679 -5.148 -8.352 1 93.38 437 PHE B N 1
ATOM 7807 C CA . PHE B 1 437 ? -2.143 -4.336 -7.234 1 93.38 437 PHE B CA 1
ATOM 7808 C C . PHE B 1 437 ? -3.473 -4.859 -6.703 1 93.38 437 PHE B C 1
ATOM 7810 O O . PHE B 1 437 ? -4.41 -5.082 -7.473 1 93.38 437 PHE B O 1
ATOM 7817 N N . ARG B 1 438 ? -3.463 -5.016 -5.465 1 88.62 438 ARG B N 1
ATOM 7818 C CA . ARG B 1 438 ? -4.68 -5.445 -4.781 1 88.62 438 ARG B CA 1
ATOM 7819 C C . ARG B 1 438 ? -5.754 -4.367 -4.848 1 88.62 438 ARG B C 1
ATOM 7821 O O . ARG B 1 438 ? -6.934 -4.672 -5.039 1 88.62 438 ARG B O 1
ATOM 7828 N N . ASP B 1 439 ? -5.355 -3.199 -4.594 1 83.69 439 ASP B N 1
ATOM 7829 C CA . ASP B 1 439 ? -6.199 -2.012 -4.656 1 83.69 439 ASP B CA 1
ATOM 7830 C C . ASP B 1 439 ? -5.539 -0.912 -5.484 1 83.69 439 ASP B C 1
ATOM 7832 O O . ASP B 1 439 ? -4.312 -0.858 -5.59 1 83.69 439 ASP B O 1
ATOM 7836 N N . MET B 1 440 ? -6.406 -0.134 -6.016 1 85.62 440 MET B N 1
ATOM 7837 C CA . MET B 1 440 ? -5.844 0.942 -6.828 1 85.62 440 MET B CA 1
ATOM 7838 C C . MET B 1 440 ? -5.578 2.182 -5.98 1 85.62 440 MET B C 1
ATOM 7840 O O . MET B 1 440 ? -5.418 3.281 -6.516 1 85.62 440 MET B O 1
ATOM 7844 N N . SER B 1 441 ? -5.547 1.986 -4.734 1 84.12 441 SER B N 1
ATOM 7845 C CA . SER B 1 441 ? -5.254 3.082 -3.816 1 84.12 441 SER B CA 1
ATOM 7846 C C . SER B 1 441 ? -3.975 2.816 -3.029 1 84.12 441 SER B C 1
ATOM 7848 O O . SER B 1 441 ? -3.48 1.688 -3 1 84.12 441 SER B O 1
ATOM 7850 N N . TYR B 1 442 ? -3.371 3.871 -2.602 1 89 442 TYR B N 1
ATOM 7851 C CA . TYR B 1 442 ? -2.217 3.736 -1.722 1 89 442 TYR B CA 1
ATOM 7852 C C . TYR B 1 442 ? -2.275 4.75 -0.585 1 89 442 TYR B C 1
ATOM 7854 O O . TYR B 1 442 ? -2.994 5.75 -0.672 1 89 442 TYR B O 1
ATOM 7862 N N . ASN B 1 443 ? -1.537 4.418 0.452 1 86.81 443 ASN B N 1
ATOM 7863 C CA . ASN B 1 443 ? -1.402 5.324 1.589 1 86.81 443 ASN B CA 1
ATOM 7864 C C . ASN B 1 443 ? -0.137 6.172 1.483 1 86.81 443 ASN B C 1
ATOM 7866 O O . ASN B 1 443 ? 0.938 5.652 1.177 1 86.81 443 ASN B O 1
ATOM 7870 N N . GLU B 1 444 ? -0.361 7.387 1.69 1 91.75 444 GLU B N 1
ATOM 7871 C CA . GLU B 1 444 ? 0.775 8.297 1.783 1 91.75 444 GLU B CA 1
ATOM 7872 C C . GLU B 1 444 ? 0.996 8.758 3.221 1 91.75 444 GLU B C 1
ATOM 7874 O O . GLU B 1 444 ? 0.113 9.375 3.822 1 91.75 444 GLU B O 1
ATOM 7879 N N . TYR B 1 445 ? 2.098 8.391 3.707 1 91.5 445 TYR B N 1
ATOM 7880 C CA . TYR B 1 445 ? 2.516 8.844 5.027 1 91.5 445 TYR B CA 1
ATOM 7881 C C . TYR B 1 445 ? 3.426 10.062 4.926 1 91.5 445 TYR B C 1
ATOM 7883 O O . TYR B 1 445 ? 4.562 9.961 4.457 1 91.5 445 TYR B O 1
ATOM 7891 N N . SER B 1 446 ? 2.945 11.141 5.375 1 92.38 446 SER B N 1
ATOM 7892 C CA . SER B 1 446 ? 3.721 12.375 5.285 1 92.38 446 SER B CA 1
ATOM 7893 C C . SER B 1 446 ? 3.99 12.961 6.664 1 92.38 446 SER B C 1
ATOM 7895 O O . SER B 1 446 ? 3.102 12.984 7.52 1 92.38 446 SER B O 1
ATOM 7897 N N . GLN B 1 447 ? 5.215 13.398 6.781 1 91.19 447 GLN B N 1
ATOM 7898 C CA . GLN B 1 447 ? 5.598 14.094 8.008 1 91.19 447 GLN B CA 1
ATOM 7899 C C . GLN B 1 447 ? 5.438 15.602 7.848 1 91.19 447 GLN B C 1
ATOM 7901 O O . GLN B 1 447 ? 5.805 16.172 6.816 1 91.19 447 GLN B O 1
ATOM 7906 N N . VAL B 1 448 ? 4.785 16.219 8.836 1 88.69 448 VAL B N 1
ATOM 7907 C CA . VAL B 1 448 ? 4.641 17.656 8.852 1 88.69 448 VAL B CA 1
ATOM 7908 C C . VAL B 1 448 ? 5.066 18.219 10.211 1 88.69 448 VAL B C 1
ATOM 7910 O O . VAL B 1 448 ? 5.141 17.469 11.195 1 88.69 448 VAL B O 1
ATOM 7913 N N . GLN B 1 449 ? 5.371 19.453 10.156 1 89.62 449 GLN B N 1
ATOM 7914 C CA . GLN B 1 449 ? 5.723 20.094 11.422 1 89.62 449 GLN B CA 1
ATOM 7915 C C . GLN B 1 449 ? 4.512 20.172 12.352 1 89.62 449 GLN B C 1
ATOM 7917 O O . GLN B 1 449 ? 3.422 20.547 11.93 1 89.62 449 GLN B O 1
ATOM 7922 N N . GLY B 1 450 ? 4.758 19.781 13.609 1 86.88 450 GLY B N 1
ATOM 7923 C CA . GLY B 1 450 ? 3.676 19.734 14.586 1 86.88 450 GLY B CA 1
ATOM 7924 C C . GLY B 1 450 ? 3.17 21.109 14.984 1 86.88 450 GLY B C 1
ATOM 7925 O O . GLY B 1 450 ? 2.043 21.25 15.461 1 86.88 450 GLY B O 1
ATOM 7926 N N . THR B 1 451 ? 4.008 22.047 14.93 1 88.38 451 THR B N 1
ATOM 7927 C CA . THR B 1 451 ? 3.637 23.422 15.25 1 88.38 451 THR B CA 1
ATOM 7928 C C . THR B 1 451 ? 4.344 24.391 14.32 1 88.38 451 THR B C 1
ATOM 7930 O O . THR B 1 451 ? 5.309 24.031 13.648 1 88.38 451 THR B O 1
ATOM 7933 N N . THR B 1 452 ? 3.641 25.594 14.125 1 87.81 452 THR B N 1
ATOM 7934 C CA . THR B 1 452 ? 4.246 26.641 13.305 1 87.81 452 THR B CA 1
ATOM 7935 C C . THR B 1 452 ? 4.562 27.859 14.148 1 87.81 452 THR B C 1
ATOM 7937 O O . THR B 1 452 ? 4.059 28.016 15.266 1 87.81 452 THR B O 1
ATOM 7940 N N . LEU B 1 453 ? 5.469 28.625 13.586 1 89.31 453 LEU B N 1
ATOM 7941 C CA . LEU B 1 453 ? 5.793 29.891 14.242 1 89.31 453 LEU B CA 1
ATOM 7942 C C . LEU B 1 453 ? 4.551 30.766 14.375 1 89.31 453 LEU B C 1
ATOM 7944 O O . LEU B 1 453 ? 4.367 31.422 15.398 1 89.31 453 LEU B O 1
ATOM 7948 N N . THR B 1 454 ? 3.73 30.672 13.406 1 87.75 454 THR B N 1
ATOM 7949 C CA . THR B 1 454 ? 2.502 31.453 13.406 1 87.75 454 THR B CA 1
ATOM 7950 C C . THR B 1 454 ? 1.584 31.016 14.547 1 87.75 454 THR B C 1
ATOM 7952 O O . THR B 1 454 ? 1.006 31.859 15.242 1 87.75 454 THR B O 1
ATOM 7955 N N . GLN B 1 455 ? 1.527 29.812 14.75 1 89.06 455 GLN B N 1
ATOM 7956 C CA . GLN B 1 455 ? 0.678 29.281 15.805 1 89.06 455 GLN B CA 1
ATOM 7957 C C . GLN B 1 455 ? 1.261 29.578 17.188 1 89.06 455 GLN B C 1
ATOM 7959 O O . GLN B 1 455 ? 0.523 29.906 18.109 1 89.06 455 GLN B O 1
ATOM 7964 N N . MET B 1 456 ? 2.494 29.422 17.266 1 91.5 456 MET B N 1
ATOM 7965 C CA . MET B 1 456 ? 3.143 29.719 18.547 1 91.5 456 MET B CA 1
ATOM 7966 C C . MET B 1 456 ? 2.949 31.188 18.922 1 91.5 456 MET B C 1
ATOM 7968 O O . MET B 1 456 ? 2.611 31.5 20.062 1 91.5 456 MET B O 1
ATOM 7972 N N . LEU B 1 457 ? 3.125 32.062 17.984 1 92.94 457 LEU B N 1
ATOM 7973 C CA . LEU B 1 457 ? 2.957 33.469 18.234 1 92.94 457 LEU B CA 1
ATOM 7974 C C . LEU B 1 457 ? 1.506 33.812 18.578 1 92.94 457 LEU B C 1
ATOM 7976 O O . LEU B 1 457 ? 1.24 34.625 19.453 1 92.94 457 LEU B O 1
ATOM 7980 N N . SER B 1 458 ? 0.661 33.094 17.953 1 92.25 458 SER B N 1
ATOM 7981 C CA .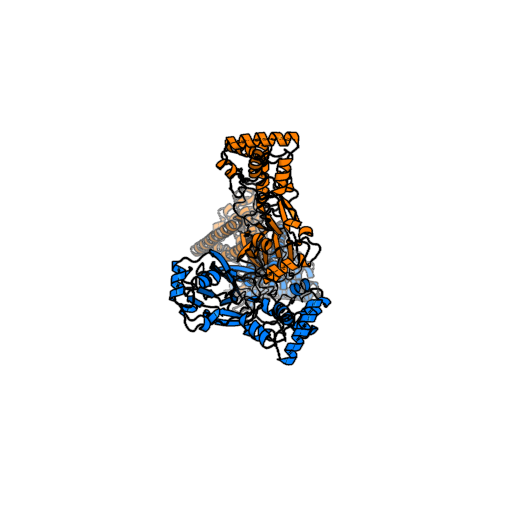 SER B 1 458 ? -0.757 33.25 18.266 1 92.25 458 SER B CA 1
ATOM 7982 C C . SER B 1 458 ? -1.072 32.812 19.688 1 92.25 458 SER B C 1
ATOM 7984 O O . SER B 1 458 ? -1.816 33.5 20.406 1 92.25 458 SER B O 1
ATOM 7986 N N . ASP B 1 459 ? -0.511 31.75 20.078 1 93.69 459 ASP B N 1
ATOM 7987 C CA . ASP B 1 459 ? -0.739 31.25 21.438 1 93.69 459 ASP B CA 1
ATOM 7988 C C . ASP B 1 459 ? -0.156 32.188 22.484 1 93.69 459 ASP B C 1
ATOM 7990 O O . ASP B 1 459 ? -0.76 32.406 23.531 1 93.69 459 ASP B O 1
ATOM 7994 N N . ILE B 1 460 ? 0.917 32.719 22.188 1 93.56 460 ILE B N 1
ATOM 7995 C CA . ILE B 1 460 ? 1.523 33.688 23.094 1 93.56 460 ILE B CA 1
ATOM 7996 C C . ILE B 1 460 ? 0.639 34.906 23.172 1 93.56 460 ILE B C 1
ATOM 7998 O O . ILE B 1 460 ? 0.372 35.406 24.281 1 93.56 460 ILE B O 1
ATOM 8002 N N . GLY B 1 461 ? 0.189 35.375 22.047 1 92.62 461 GLY B N 1
ATOM 8003 C CA . GLY B 1 461 ? -0.711 36.531 22.031 1 92.62 461 GLY B CA 1
ATOM 8004 C C . GLY B 1 461 ? -1.994 36.281 22.812 1 92.62 461 GLY B C 1
ATOM 8005 O O . GLY B 1 461 ? -2.457 37.156 23.547 1 92.62 461 GLY B O 1
ATOM 8006 N N . GLY B 1 462 ? -2.529 35.156 22.625 1 91.44 462 GLY B N 1
ATOM 8007 C CA . GLY B 1 462 ? -3.715 34.781 23.391 1 91.44 462 GLY B CA 1
ATOM 8008 C C . GLY B 1 462 ? -3.48 34.781 24.875 1 91.44 462 GLY B C 1
ATOM 8009 O O . GLY B 1 462 ? -4.316 35.25 25.656 1 91.44 462 GLY B O 1
ATOM 8010 N N . ASN B 1 463 ? -2.361 34.312 25.25 1 92.88 463 ASN B N 1
ATOM 8011 C CA . ASN B 1 463 ? -2.031 34.25 26.672 1 92.88 463 ASN B CA 1
ATOM 8012 C C . ASN B 1 463 ? -1.746 35.656 27.219 1 92.88 463 ASN B C 1
ATOM 8014 O O . ASN B 1 463 ? -2.115 35.969 28.359 1 92.88 463 ASN B O 1
ATOM 8018 N N . MET B 1 464 ? -1.072 36.469 26.453 1 93.81 464 MET B N 1
ATOM 8019 C CA . MET B 1 464 ? -0.838 37.844 26.875 1 93.81 464 MET B CA 1
ATOM 8020 C C . MET B 1 464 ? -2.156 38.594 27.062 1 93.81 464 MET B C 1
ATOM 8022 O O . MET B 1 464 ? -2.316 39.344 28.016 1 93.81 464 MET B O 1
ATOM 8026 N N . GLY B 1 465 ? -3.066 38.312 26.172 1 89.44 465 GLY B N 1
ATOM 8027 C CA . GLY B 1 465 ? -4.398 38.875 26.281 1 89.44 465 GLY B CA 1
ATOM 8028 C C . GLY B 1 465 ? -5.18 38.344 27.469 1 89.44 465 GLY B C 1
ATOM 8029 O O . GLY B 1 465 ? -5.844 39.125 28.172 1 89.44 465 GLY B O 1
ATOM 8030 N N . LEU B 1 466 ? -5.07 37.125 27.734 1 89.19 466 LEU B N 1
ATOM 8031 C CA . LEU B 1 466 ? -5.828 36.469 28.797 1 89.19 466 LEU B CA 1
ATOM 8032 C C . LEU B 1 466 ? -5.375 36.938 30.172 1 89.19 466 LEU B C 1
ATOM 8034 O O . LEU B 1 466 ? -6.207 37.25 31.031 1 89.19 466 LEU B O 1
ATOM 8038 N N . PHE B 1 467 ? -4.066 37.188 30.359 1 92.06 467 PHE B N 1
ATOM 8039 C CA . PHE B 1 467 ? -3.576 37.438 31.719 1 92.06 467 PHE B CA 1
ATOM 8040 C C . PHE B 1 467 ? -3.455 38.906 31.984 1 92.06 467 PHE B C 1
ATOM 8042 O O . PHE B 1 467 ? -3.77 39.375 33.094 1 92.06 467 PHE B O 1
ATOM 8049 N N . LEU B 1 468 ? -2.967 39.719 31.016 1 92.62 468 LEU B N 1
ATOM 8050 C CA . LEU B 1 468 ? -2.656 41.125 31.328 1 92.62 468 LEU B CA 1
ATOM 8051 C C . LEU B 1 468 ? -3.195 42.031 30.234 1 92.62 468 LEU B C 1
ATOM 8053 O O . LEU B 1 468 ? -2.969 43.25 30.281 1 92.62 468 LEU B O 1
ATOM 8057 N N . GLY B 1 469 ? -3.828 41.469 29.234 1 90.38 469 GLY B N 1
ATOM 8058 C CA . GLY B 1 469 ? -4.277 42.312 28.141 1 90.38 469 GLY B CA 1
ATOM 8059 C C . GLY B 1 469 ? -3.139 43.031 27.453 1 90.38 469 GLY B C 1
ATOM 8060 O O . GLY B 1 469 ? -3.303 44.188 27 1 90.38 469 GLY B O 1
ATOM 8061 N N . MET B 1 470 ? -2.016 42.438 27.438 1 91.31 470 MET B N 1
ATOM 8062 C CA . MET B 1 470 ? -0.818 43.094 26.922 1 91.31 470 MET B CA 1
ATOM 8063 C C . MET B 1 470 ? -0.593 42.719 25.453 1 91.31 470 MET B C 1
ATOM 8065 O O . MET B 1 470 ? -1.115 41.719 24.969 1 91.31 470 MET B O 1
ATOM 8069 N N . SER B 1 471 ? 0.079 43.562 24.719 1 91.94 471 SER B N 1
ATOM 8070 C CA . SER B 1 471 ? 0.515 43.375 23.344 1 91.94 471 SER B CA 1
ATOM 8071 C C . SER B 1 471 ? 2.004 43.656 23.188 1 91.94 471 SER B C 1
ATOM 8073 O O . SER B 1 471 ? 2.697 43.906 24.172 1 91.94 471 SER B O 1
ATOM 8075 N N . PHE B 1 472 ? 2.457 43.531 22 1 91.31 472 PHE B N 1
ATOM 8076 C CA . PHE B 1 472 ? 3.842 43.875 21.703 1 91.31 472 PHE B CA 1
ATOM 8077 C C . PHE B 1 472 ? 4.117 45.344 22.047 1 91.31 472 PHE B C 1
ATOM 8079 O O . PHE B 1 472 ? 5.203 45.688 22.516 1 91.31 472 PHE B O 1
ATOM 8086 N N . ILE B 1 473 ? 3.121 46.156 21.875 1 90.12 473 ILE B N 1
ATOM 8087 C CA . ILE B 1 473 ? 3.25 47.562 22.172 1 90.12 473 ILE B CA 1
ATOM 8088 C C . ILE B 1 473 ? 3.377 47.781 23.688 1 90.12 473 ILE B C 1
ATOM 8090 O O . ILE B 1 473 ? 4.211 48.562 24.141 1 90.12 473 ILE B O 1
ATOM 8094 N N . SER B 1 474 ? 2.547 47.062 24.375 1 90.62 474 SER B N 1
ATOM 8095 C CA . SER B 1 474 ? 2.615 47.125 25.828 1 90.62 474 SER B CA 1
ATOM 8096 C C . SER B 1 474 ? 3.994 46.719 26.344 1 90.62 474 SER B C 1
ATOM 8098 O O . SER B 1 474 ? 4.5 47.312 27.312 1 90.62 474 SER B O 1
ATOM 8100 N N . CYS B 1 475 ? 4.508 45.812 25.672 1 90.06 475 CYS B N 1
ATOM 8101 C CA . CYS B 1 475 ? 5.836 45.344 26.078 1 90.06 475 CYS B CA 1
ATOM 8102 C C . CYS B 1 475 ? 6.875 46.438 25.828 1 90.06 475 CYS B C 1
ATOM 8104 O O . CYS B 1 475 ? 7.766 46.656 26.656 1 90.06 475 CYS B O 1
ATOM 8106 N N . ALA B 1 476 ? 6.793 47.094 24.75 1 90.19 476 ALA B N 1
ATOM 8107 C CA . ALA B 1 476 ? 7.699 48.188 24.438 1 90.19 476 ALA B CA 1
ATOM 8108 C C . ALA B 1 476 ? 7.559 49.312 25.469 1 90.19 476 ALA B C 1
ATOM 8110 O O . ALA B 1 476 ? 8.555 49.906 25.891 1 90.19 476 ALA B O 1
ATOM 8111 N N . GLU B 1 477 ? 6.281 49.625 25.922 1 90.81 477 GLU B N 1
ATOM 8112 C CA . GLU B 1 477 ? 6.031 50.625 26.938 1 90.81 477 GLU B CA 1
ATOM 8113 C C . GLU B 1 477 ? 6.715 50.25 28.25 1 90.81 477 GLU B C 1
ATOM 8115 O O . GLU B 1 477 ? 7.34 51.094 28.891 1 90.81 477 GLU B O 1
ATOM 8120 N N . LEU B 1 478 ? 6.625 49.062 28.531 1 88.62 478 LEU B N 1
ATOM 8121 C CA . LEU B 1 478 ? 7.199 48.594 29.781 1 88.62 478 LEU B CA 1
ATOM 8122 C C . LEU B 1 478 ? 8.719 48.656 29.75 1 88.62 478 LEU B C 1
ATOM 8124 O O . LEU B 1 478 ? 9.352 49.062 30.734 1 88.62 478 LEU B O 1
ATOM 8128 N N . ILE B 1 479 ? 9.266 48.312 28.672 1 90.75 479 ILE B N 1
ATOM 8129 C CA . ILE B 1 479 ? 10.719 48.312 28.531 1 90.75 479 ILE B CA 1
ATOM 8130 C C . ILE B 1 479 ? 11.234 49.75 28.625 1 90.75 479 ILE B C 1
ATOM 8132 O O . ILE B 1 479 ? 12.219 50.031 29.312 1 90.75 479 ILE B O 1
ATOM 8136 N N . ILE B 1 480 ? 10.523 50.625 27.969 1 89.69 480 ILE B N 1
ATOM 8137 C CA . ILE B 1 480 ? 10.922 52.031 28 1 89.69 480 ILE B CA 1
ATOM 8138 C C . ILE B 1 480 ? 10.805 52.562 29.422 1 89.69 480 ILE B C 1
ATOM 8140 O O . ILE B 1 480 ? 11.688 53.281 29.891 1 89.69 480 ILE B O 1
ATOM 8144 N N . TYR B 1 481 ? 9.719 52.219 30.141 1 87.62 481 TYR B N 1
ATOM 8145 C CA . TYR B 1 481 ? 9.516 52.656 31.516 1 87.62 481 TYR B CA 1
ATOM 8146 C C . TYR B 1 481 ? 10.641 52.156 32.438 1 87.62 481 TYR B C 1
ATOM 8148 O O . TYR B 1 481 ? 11.211 52.906 33.188 1 87.62 481 TYR B O 1
ATOM 8156 N N . LEU B 1 482 ? 10.969 50.906 32.25 1 88.69 482 LEU B N 1
ATOM 8157 C CA . LEU B 1 482 ? 12.016 50.312 33.094 1 88.69 482 LEU B CA 1
ATOM 8158 C C . LEU B 1 482 ? 13.367 50.938 32.781 1 88.69 482 LEU B C 1
ATOM 8160 O O . LEU B 1 482 ? 14.18 51.156 33.688 1 88.69 482 LEU B O 1
ATOM 8164 N N . PHE B 1 483 ? 13.57 51.219 31.594 1 89.69 483 PHE B N 1
ATOM 8165 C CA . PHE B 1 483 ? 14.812 51.906 31.219 1 89.69 483 PHE B CA 1
ATOM 8166 C C . PHE B 1 483 ? 14.883 53.281 31.812 1 89.69 483 PHE B C 1
ATOM 8168 O O . PHE B 1 483 ? 15.93 53.719 32.281 1 89.69 483 PHE B O 1
ATOM 8175 N N . LYS B 1 484 ? 13.719 54.031 31.828 1 86.81 484 LYS B N 1
ATOM 8176 C CA . LYS B 1 484 ? 13.664 55.406 32.375 1 86.81 484 LYS B CA 1
ATOM 8177 C C . LYS B 1 484 ? 13.875 55.375 33.906 1 86.81 484 LYS B C 1
ATOM 8179 O O . LYS B 1 484 ? 14.609 56.219 34.438 1 86.81 484 LYS B O 1
ATOM 8184 N N . ILE B 1 485 ? 13.312 54.406 34.5 1 86.31 485 ILE B N 1
ATOM 8185 C CA . ILE B 1 485 ? 13.422 54.312 35.969 1 86.31 485 ILE B CA 1
ATOM 8186 C C . ILE B 1 485 ? 14.844 53.938 36.344 1 86.31 485 ILE B C 1
ATOM 8188 O O . ILE B 1 485 ? 15.406 54.5 37.312 1 86.31 485 ILE B O 1
ATOM 8192 N N . THR B 1 486 ? 15.414 53.062 35.625 1 88.44 486 THR B N 1
ATOM 8193 C CA . THR B 1 486 ? 16.781 52.656 35.906 1 88.44 486 THR B CA 1
ATOM 8194 C C . THR B 1 486 ? 17.75 53.812 35.656 1 88.44 486 THR B C 1
ATOM 8196 O O . THR B 1 486 ? 18.703 54.031 36.406 1 88.44 486 THR B O 1
ATOM 8199 N N . TRP B 1 487 ? 17.484 54.5 34.625 1 85.62 487 TRP B N 1
ATOM 8200 C CA . TRP B 1 487 ? 18.312 55.656 34.281 1 85.62 487 TRP B CA 1
ATOM 8201 C C . TRP B 1 487 ? 18.219 56.719 35.344 1 85.62 487 TRP B C 1
ATOM 8203 O O . TRP B 1 487 ? 19.234 57.375 35.688 1 85.62 487 TRP B O 1
ATOM 8213 N N . ILE B 1 488 ? 16.984 56.938 35.969 1 84 488 ILE B N 1
ATOM 8214 C CA . ILE B 1 488 ? 16.781 57.938 37 1 84 488 ILE B CA 1
ATOM 8215 C C . ILE B 1 488 ? 17.469 57.469 38.281 1 84 488 ILE B C 1
ATOM 8217 O O . ILE B 1 488 ? 18.031 58.281 39.031 1 84 488 ILE B O 1
ATOM 8221 N N . MET B 1 489 ? 17.578 56.188 38.469 1 84 489 MET B N 1
ATOM 8222 C CA . MET B 1 489 ? 18.172 55.656 39.688 1 84 489 MET B CA 1
ATOM 8223 C C . MET B 1 489 ? 19.688 55.719 39.594 1 84 489 MET B C 1
ATOM 8225 O O . MET B 1 489 ? 20.359 55.938 40.625 1 84 489 MET B O 1
ATOM 8229 N N . ILE B 1 490 ? 20.219 55.656 38.438 1 85.69 490 ILE B N 1
ATOM 8230 C CA . ILE B 1 490 ? 21.672 55.562 38.312 1 85.69 490 ILE B CA 1
ATOM 8231 C C . ILE B 1 490 ? 22.25 56.969 38.062 1 85.69 490 ILE B C 1
ATOM 8233 O O . ILE B 1 490 ? 23.312 57.312 38.594 1 85.69 490 ILE B O 1
ATOM 8237 N N . SER B 1 491 ? 21.516 57.75 37.219 1 81.62 491 SER B N 1
ATOM 8238 C CA . SER B 1 491 ? 22.094 59.031 36.812 1 81.62 491 SER B CA 1
ATOM 8239 C C . SER B 1 491 ? 21.609 60.188 37.688 1 81.62 491 SER B C 1
ATOM 8241 O O . SER B 1 491 ? 20.406 60.5 37.719 1 81.62 491 SER B O 1
ATOM 8243 N N . LYS B 1 492 ? 22.422 60.844 38.469 1 77.94 492 LYS B N 1
ATOM 8244 C CA . LYS B 1 492 ? 22.125 62.031 39.281 1 77.94 492 LYS B CA 1
ATOM 8245 C C . LYS B 1 492 ? 21.766 63.219 38.406 1 77.94 492 LYS B C 1
ATOM 8247 O O . LYS B 1 492 ? 20.875 64 38.75 1 77.94 492 LYS B O 1
ATOM 8252 N N . LYS B 1 493 ? 22.438 63.25 37.281 1 76.75 493 LYS B N 1
ATOM 8253 C CA . LYS B 1 493 ? 22.188 64.375 36.344 1 76.75 493 LYS B CA 1
ATOM 8254 C C . LYS B 1 493 ? 20.75 64.312 35.844 1 76.75 493 LYS B C 1
ATOM 8256 O O . LYS B 1 493 ? 20.109 65.375 35.719 1 76.75 493 LYS B O 1
ATOM 8261 N N . ARG B 1 494 ? 20.344 63.125 35.625 1 79.12 494 ARG B N 1
ATOM 8262 C CA . ARG B 1 494 ? 18.969 63 35.094 1 79.12 494 ARG B CA 1
ATOM 8263 C C . ARG B 1 494 ? 17.953 63.375 36.188 1 79.12 494 ARG B C 1
ATOM 8265 O O . ARG B 1 494 ? 16.922 63.969 35.906 1 79.12 494 ARG B O 1
ATOM 8272 N N . ARG B 1 495 ? 18.25 63.031 37.344 1 78 495 ARG B N 1
ATOM 8273 C CA . ARG B 1 495 ? 17.375 63.375 38.469 1 78 495 ARG B CA 1
ATOM 8274 C C . ARG B 1 495 ? 17.266 64.875 38.625 1 78 495 ARG B C 1
ATOM 8276 O O . ARG B 1 495 ? 16.172 65.438 38.844 1 78 495 ARG B O 1
ATOM 8283 N N . GLN B 1 496 ? 18.422 65.5 38.438 1 77.25 496 GLN B N 1
ATOM 8284 C CA . GLN B 1 496 ? 18.438 66.938 38.562 1 77.25 496 GLN B CA 1
ATOM 8285 C C . GLN B 1 496 ? 17.672 67.625 37.406 1 77.25 496 GLN B C 1
ATOM 8287 O O . GLN B 1 496 ? 16.953 68.562 37.625 1 77.25 496 GLN B O 1
ATOM 8292 N N . TYR B 1 497 ? 17.891 67 36.312 1 77.38 497 TYR B N 1
ATOM 8293 C CA . TYR B 1 497 ? 17.203 67.562 35.156 1 77.38 497 TYR B CA 1
ATOM 8294 C C . TYR B 1 497 ? 15.688 67.438 35.312 1 77.38 497 TYR B C 1
ATOM 8296 O O . TYR B 1 497 ? 14.953 68.375 34.969 1 77.38 497 TYR B O 1
ATOM 8304 N N . MET B 1 498 ? 15.219 66.438 35.906 1 77.06 498 MET B N 1
ATOM 8305 C CA . MET B 1 498 ? 13.781 66.188 36.062 1 77.06 498 MET B CA 1
ATOM 8306 C C . MET B 1 498 ? 13.203 67.125 37.125 1 77.06 498 MET B C 1
ATOM 8308 O O . MET B 1 498 ? 12.062 67.562 37.031 1 77.06 498 MET B O 1
ATOM 8312 N N . VAL B 1 499 ? 14.016 67.438 38.094 1 73.88 499 VAL B N 1
ATOM 8313 C CA . VAL B 1 499 ? 13.602 68.375 39.125 1 73.88 499 VAL B CA 1
ATOM 8314 C C . VAL B 1 499 ? 13.484 69.812 38.531 1 73.88 499 VAL B C 1
ATOM 8316 O O . VAL B 1 499 ? 12.516 70.5 38.781 1 73.88 499 VAL B O 1
ATOM 8319 N N . LEU B 1 500 ? 14.453 70.062 37.656 1 74.44 500 LEU B N 1
ATOM 8320 C CA . LEU B 1 500 ? 14.43 71.375 37.031 1 74.44 500 LEU B CA 1
ATOM 8321 C C . LEU B 1 500 ? 13.25 71.5 36.094 1 74.44 500 LEU B C 1
ATOM 8323 O O . LEU B 1 500 ? 12.617 72.562 36 1 74.44 500 LEU B O 1
ATOM 8327 N N . LYS B 1 501 ? 12.969 70.438 35.438 1 75.81 501 LYS B N 1
ATOM 8328 C CA . LYS B 1 501 ? 11.836 70.438 34.5 1 75.81 501 LYS B CA 1
ATOM 8329 C C . LYS B 1 501 ? 10.516 70.625 35.25 1 75.81 501 LYS B C 1
ATOM 8331 O O . LYS B 1 501 ? 9.641 71.312 34.781 1 75.81 501 LYS B O 1
ATOM 8336 N N . LYS B 1 502 ? 10.414 70.062 36.375 1 70.5 502 LYS B N 1
ATOM 8337 C CA . LYS B 1 502 ? 9.219 70.188 37.219 1 70.5 502 LYS B CA 1
ATOM 8338 C C . LYS B 1 502 ? 9.062 71.625 37.688 1 70.5 502 LYS B C 1
ATOM 8340 O O . LYS B 1 502 ? 7.957 72.188 37.688 1 70.5 502 LYS B O 1
ATOM 8345 N N . GLU B 1 503 ? 10.094 72.188 38.031 1 70.88 503 GLU B N 1
ATOM 8346 C CA . GLU B 1 503 ? 10.078 73.562 38.5 1 70.88 503 GLU B CA 1
ATOM 8347 C C . GLU B 1 503 ? 9.695 74.5 37.375 1 70.88 503 GLU B C 1
ATOM 8349 O O . GLU B 1 503 ? 8.93 75.438 37.594 1 70.88 503 GLU B O 1
ATOM 8354 N N . LYS B 1 504 ? 10.18 74.188 36.281 1 67.19 504 LYS B N 1
ATOM 8355 C CA . LYS B 1 504 ? 9.859 75.062 35.156 1 67.19 504 LYS B CA 1
ATOM 8356 C C . LYS B 1 504 ? 8.383 74.938 34.781 1 67.19 504 LYS B C 1
ATOM 8358 O O . LYS B 1 504 ? 7.75 75.938 34.406 1 67.19 504 LYS B O 1
ATOM 8363 N N . GLU B 1 505 ? 7.906 73.75 34.906 1 72.06 505 GLU B N 1
ATOM 8364 C CA . GLU B 1 505 ? 6.496 73.562 34.594 1 72.06 505 GLU B CA 1
ATOM 8365 C C . GLU B 1 505 ? 5.594 74.188 35.625 1 72.06 505 GLU B C 1
ATOM 8367 O O . GLU B 1 505 ? 4.543 74.75 35.281 1 72.06 505 GLU B O 1
ATOM 8372 N N . LEU B 1 506 ? 5.965 74.188 36.844 1 65.38 506 LEU B N 1
ATOM 8373 C CA . LEU B 1 506 ? 5.219 74.875 37.906 1 65.38 506 LEU B CA 1
ATOM 8374 C C . LEU B 1 506 ? 5.223 76.375 37.719 1 65.38 506 LEU B C 1
ATOM 8376 O O . LEU B 1 506 ? 4.203 77.062 37.938 1 65.38 506 LEU B O 1
ATOM 8380 N N . VAL B 1 507 ? 6.336 76.812 37.375 1 65.25 507 VAL B N 1
ATOM 8381 C CA . VAL B 1 507 ? 6.453 78.25 37.125 1 65.25 507 VAL B CA 1
ATOM 8382 C C . VAL B 1 507 ? 5.594 78.625 35.938 1 65.25 507 VAL B C 1
ATOM 8384 O O . VAL B 1 507 ? 4.93 79.688 35.938 1 65.25 507 VAL B O 1
ATOM 8387 N N . ARG B 1 508 ? 5.625 77.812 35 1 62.91 508 ARG B N 1
ATOM 8388 C CA . ARG B 1 508 ? 4.812 78.062 33.812 1 62.91 508 ARG B CA 1
ATOM 8389 C C . ARG B 1 508 ? 3.326 78 34.156 1 62.91 508 ARG B C 1
ATOM 8391 O O . ARG B 1 508 ? 2.541 78.812 33.656 1 62.91 508 ARG B O 1
ATOM 8398 N N . PHE B 1 509 ? 2.961 77.125 35 1 60.22 509 PHE B N 1
ATOM 8399 C CA . PHE B 1 509 ? 1.573 77.062 35.438 1 60.22 509 PHE B CA 1
ATOM 8400 C C . PHE B 1 509 ? 1.179 78.188 36.312 1 60.22 509 PHE B C 1
ATOM 8402 O O . PHE B 1 509 ? 0.075 78.75 36.188 1 60.22 509 PHE B O 1
ATOM 8409 N N . SER B 1 510 ? 2.025 78.562 37.219 1 60.62 510 SER B N 1
ATOM 8410 C CA . SER B 1 510 ? 1.762 79.688 38.094 1 60.62 510 SER B CA 1
ATOM 8411 C C . SER B 1 510 ? 1.649 81 37.281 1 60.62 510 SER B C 1
ATOM 8413 O O . SER B 1 510 ? 0.773 81.812 37.531 1 60.62 510 SER B O 1
ATOM 8415 N N . THR B 1 511 ? 2.449 81 36.344 1 60.06 511 THR B N 1
ATOM 8416 C CA . THR B 1 511 ? 2.4 82.188 35.5 1 60.06 511 THR B CA 1
ATOM 8417 C C . THR B 1 511 ? 1.129 82.25 34.656 1 60.06 511 THR B C 1
ATOM 8419 O O . THR B 1 511 ? 0.539 83.25 34.438 1 60.06 511 THR B O 1
ATOM 8422 N N . ARG B 1 512 ? 0.686 81.188 34.281 1 57.66 512 ARG B N 1
ATOM 8423 C CA . ARG B 1 512 ? -0.536 81.125 33.5 1 57.66 512 ARG B CA 1
ATOM 8424 C C . ARG B 1 512 ? -1.769 81.375 34.344 1 57.66 512 ARG B C 1
ATOM 8426 O O . ARG B 1 512 ? -2.73 82 33.906 1 57.66 512 ARG B O 1
ATOM 8433 N N . GLU B 1 513 ? -1.768 80.875 35.562 1 54.84 513 GLU B N 1
ATOM 8434 C CA . GLU B 1 513 ? -2.83 81.188 36.531 1 54.84 513 GLU B CA 1
ATOM 8435 C C . GLU B 1 513 ? -2.881 82.625 36.875 1 54.84 513 GLU B C 1
ATOM 8437 O O . GLU B 1 513 ? -3.963 83.25 36.969 1 54.84 513 GLU B O 1
ATOM 8442 N N . ILE B 1 514 ? -1.744 83.125 37.031 1 57.25 514 ILE B N 1
ATOM 8443 C CA . ILE B 1 514 ? -1.661 84.562 37.312 1 57.25 514 ILE B CA 1
ATOM 8444 C C . ILE B 1 514 ? -2.135 85.375 36.094 1 57.25 514 ILE B C 1
ATOM 8446 O O . ILE B 1 514 ? -2.859 86.375 36.25 1 57.25 514 ILE B O 1
ATOM 8450 N N . GLU B 1 515 ? -1.744 84.875 35 1 53.94 515 GLU B N 1
ATOM 8451 C CA . GLU B 1 515 ? -2.209 85.562 33.812 1 53.94 515 GLU B CA 1
ATOM 8452 C C . GLU B 1 515 ? -3.717 85.375 33.625 1 53.94 515 GLU B C 1
ATOM 8454 O O . GLU B 1 515 ? -4.402 86.312 33.188 1 53.94 515 GLU B O 1
ATOM 8459 N N . PHE B 1 516 ? -4.199 84.375 34 1 51.41 516 PHE B N 1
ATOM 8460 C CA . PHE B 1 516 ? -5.637 84.125 33.969 1 51.41 516 PHE B CA 1
ATOM 8461 C C . PHE B 1 516 ? -6.367 84.938 34.969 1 51.41 516 PHE B C 1
ATOM 8463 O O . PHE B 1 516 ? -7.426 85.5 34.688 1 51.41 516 PHE B O 1
ATOM 8470 N N . TYR B 1 517 ? -5.855 85.125 36.156 1 50.56 517 TYR B N 1
ATOM 8471 C CA . TYR B 1 517 ? -6.457 86 37.188 1 50.56 517 TYR B CA 1
ATOM 8472 C C . TYR B 1 517 ? -6.32 87.5 36.812 1 50.56 517 TYR B C 1
ATOM 8474 O O . TYR B 1 517 ? -7.156 88.312 37.188 1 50.56 517 TYR B O 1
ATOM 8482 N N . LYS B 1 518 ? -5.434 87.812 36.094 1 52.12 518 LYS B N 1
ATOM 8483 C CA . LYS B 1 518 ? -5.301 89.188 35.656 1 52.12 518 LYS B CA 1
ATOM 8484 C C . LYS B 1 518 ? -6.332 89.5 34.562 1 52.12 518 LYS B C 1
ATOM 8486 O O . LYS B 1 518 ? -6.746 90.688 34.438 1 52.12 518 LYS B O 1
ATOM 8491 N N . ILE B 1 519 ? -6.691 88.562 33.906 1 46.5 519 ILE B N 1
ATOM 8492 C CA . ILE B 1 519 ? -7.676 88.812 32.844 1 46.5 519 ILE B CA 1
ATOM 8493 C C . ILE B 1 519 ? -9.078 88.812 33.438 1 46.5 519 ILE B C 1
ATOM 8495 O O . ILE B 1 519 ? -10 89.438 32.875 1 46.5 519 ILE B O 1
ATOM 8499 N N . LEU B 1 520 ? -9.297 88.438 34.594 1 42.47 520 LEU B N 1
ATOM 8500 C CA . LEU B 1 520 ? -10.586 88.375 35.281 1 42.47 520 LEU B CA 1
ATOM 8501 C C . LEU B 1 520 ? -11.047 89.812 35.594 1 42.47 520 LEU B C 1
ATOM 8503 O O . LEU B 1 520 ? -12.219 90.125 35.438 1 42.47 520 LEU B O 1
ATOM 8507 N N . PRO B 1 521 ? -10.188 90.625 36.156 1 44.22 521 PRO B N 1
ATOM 8508 C CA . PRO B 1 521 ? -10.781 91.938 36.438 1 44.22 521 PRO B CA 1
ATOM 8509 C C . PRO B 1 521 ? -11.164 92.688 35.156 1 44.22 521 PRO B C 1
ATOM 8511 O O . PRO B 1 521 ? -11.969 93.625 35.188 1 44.22 521 PRO B O 1
ATOM 8514 N N . ALA B 1 522 ? -10.578 92.375 34.062 1 43.28 522 ALA B N 1
ATOM 8515 C CA . ALA B 1 522 ? -10.883 93.188 32.875 1 43.28 522 ALA B CA 1
ATOM 8516 C C . ALA B 1 522 ? -12.281 92.875 32.375 1 43.28 522 ALA B C 1
ATOM 8518 O O . ALA B 1 522 ? -12.852 93.625 31.578 1 43.28 522 ALA B O 1
ATOM 8519 N N . VAL B 1 523 ? -12.812 91.688 32.656 1 40.41 523 VAL B N 1
ATOM 8520 C CA . VAL B 1 523 ? -14.164 91.438 32.188 1 40.41 523 VAL B CA 1
ATOM 8521 C C . VAL B 1 523 ? -15.18 92.125 33.094 1 40.41 523 VAL B C 1
ATOM 8523 O O . VAL B 1 523 ? -16.328 92.312 32.688 1 40.41 523 VAL B O 1
ATOM 8526 N N . ASN B 1 524 ? -14.828 92.5 34.344 1 36.41 524 ASN B N 1
ATOM 8527 C CA . ASN B 1 524 ? -15.797 93.25 35.125 1 36.41 524 ASN B CA 1
ATOM 8528 C C . ASN B 1 524 ? -15.906 94.688 34.656 1 36.41 524 ASN B C 1
ATOM 8530 O O . ASN B 1 524 ? -16.734 95.438 35.156 1 36.41 524 ASN B O 1
ATOM 8534 N N . GLU B 1 525 ? -14.797 95.25 34.062 1 38 525 GLU B N 1
ATOM 8535 C CA . GLU B 1 525 ? -15 96.625 33.75 1 38 525 GLU B CA 1
ATOM 8536 C C . GLU B 1 525 ? -15.75 96.812 32.438 1 38 525 GLU B C 1
ATOM 8538 O O . GLU B 1 525 ? -16.156 97.938 32.062 1 38 525 GLU B O 1
ATOM 8543 N N . ILE B 1 526 ? -15.953 95.75 31.594 1 30.06 526 ILE B N 1
ATOM 8544 C CA . ILE B 1 526 ? -16.828 96.125 30.484 1 30.06 526 ILE B CA 1
ATOM 8545 C C . ILE B 1 526 ? -18.266 95.812 30.828 1 30.06 526 ILE B C 1
ATOM 8547 O O . ILE B 1 526 ? -18.562 94.688 31.328 1 30.06 526 ILE B O 1
#

Organism: Dracunculus medinensis (NCBI:txid318479)

Solvent-accessible surface area (backbone atoms only — not comparable to full-atom values): 55397 Å² total; per-residue (Å²): 127,77,74,72,65,73,68,71,66,64,58,62,65,82,67,67,66,69,67,52,59,70,52,60,69,61,71,68,63,36,52,56,49,48,53,49,51,51,45,41,40,64,50,67,40,56,48,55,49,49,32,68,70,33,56,74,69,49,20,53,51,40,44,49,50,47,51,52,29,50,53,52,42,52,51,49,47,52,50,51,48,51,54,57,71,64,45,51,66,36,41,46,78,42,83,44,65,53,89,80,27,39,76,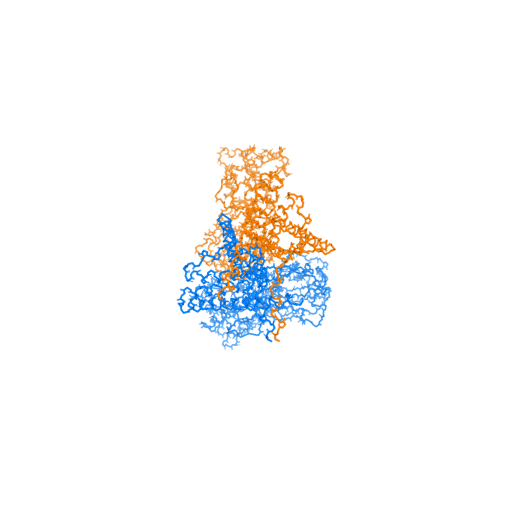43,62,22,38,37,43,28,40,40,60,29,49,34,31,68,56,50,50,53,34,37,74,69,66,67,42,53,70,56,28,50,43,36,57,45,40,35,54,44,52,71,48,34,46,52,66,67,54,51,67,69,59,38,52,52,13,45,53,46,38,50,52,35,25,72,72,65,68,59,46,73,68,58,49,34,58,65,28,17,71,54,57,76,67,31,51,71,46,28,30,47,51,75,41,74,55,65,53,60,80,49,35,44,78,41,81,50,67,56,24,34,24,41,30,36,46,38,49,76,45,90,50,68,77,55,18,34,34,72,52,55,37,74,66,33,18,39,38,38,32,33,43,51,51,69,88,30,50,63,42,55,94,83,30,83,63,23,54,52,36,83,81,26,43,35,41,26,34,39,34,25,66,41,53,78,87,55,59,63,84,74,44,28,61,64,42,42,43,21,46,26,26,35,40,42,32,35,28,47,45,39,36,42,38,49,29,38,54,92,62,59,28,73,24,38,74,65,74,58,91,90,67,89,72,89,66,79,64,38,29,70,58,44,40,25,47,49,49,20,50,54,37,27,74,74,73,68,20,14,50,54,89,25,36,82,83,58,82,55,50,66,33,48,48,50,58,51,38,59,48,42,72,72,50,73,80,68,71,81,81,50,81,81,46,42,47,47,23,66,50,75,44,70,45,60,50,63,46,78,44,73,66,77,49,70,67,56,46,51,52,51,22,70,77,36,73,86,48,40,67,68,53,45,55,61,15,26,27,36,43,34,41,22,39,62,50,61,47,35,41,35,39,34,49,39,66,59,68,49,72,66,56,52,52,49,41,45,48,6,33,33,13,22,38,33,37,35,50,75,64,36,50,50,53,47,50,52,50,52,49,51,52,50,45,47,71,71,33,66,68,52,44,51,49,51,52,51,51,50,51,50,50,52,49,50,48,52,49,49,52,53,52,51,57,62,52,53,64,62,59,74,74,102,136,75,77,74,70,74,64,64,76,60,78,56,82,69,67,60,68,67,66,54,55,68,55,60,69,60,72,69,63,42,53,56,47,50,53,48,52,51,44,43,71,67,50,65,42,58,54,54,50,52,31,71,70,32,55,73,72,48,20,53,52,42,45,49,50,48,51,50,30,51,52,52,43,52,51,50,48,51,50,52,51,49,53,59,72,63,43,51,68,38,74,35,55,42,83,44,67,53,90,76,26,38,75,44,60,20,38,36,42,27,38,43,58,29,51,34,31,67,55,51,52,53,35,37,75,71,65,67,46,52,70,57,28,50,44,38,57,44,41,35,55,45,52,70,69,57,47,52,73,68,55,52,67,68,58,40,51,54,14,47,53,46,38,51,53,36,27,71,73,65,69,59,46,72,69,57,48,33,58,65,27,16,69,53,55,77,65,30,50,71,44,28,29,45,42,34,38,71,54,66,51,61,79,47,36,44,80,41,81,52,69,55,25,34,23,41,30,36,45,38,52,75,44,90,50,68,76,55,18,33,34,69,50,48,14,71,64,32,16,38,37,37,34,33,43,52,51,70,89,31,52,65,44,57,97,79,60,83,67,44,63,64,39,81,85,38,88,56,73,27,33,41,34,24,66,40,51,79,86,54,58,62,85,79,46,83,68,68,47,74,49,37,46,27,28,35,39,41,32,33,28,47,45,38,35,40,38,50,29,37,54,91,62,60,30,74,22,39,75,65,74,58,90,90,67,88,71,91,66,80,64,38,28,68,58,44,39,24,47,48,48,20,50,55,36,28,74,73,70,68,20,14,52,55,91,25,35,83,82,58,84,55,50,67,34,48,48,50,58,50,36,57,50,43,71,73,51,73,79,68,72,82,81,49,81,81,46,41,49,46,24,67,48,74,45,69,46,72,39,61,28,48,27,46,45,66,25,50,18,39,46,41,53,51,21,70,75,36,73,85,46,41,68,68,54,44,56,62,16,27,26,36,43,33,41,21,40,35,50,59,46,36,41,35,40,33,50,41,68,59,68,51,71,65,54,52,50,11,52,46,8,39,44,33,38,71,55,33,46,25,20,53,54,35,48,53,51,49,52,52,50,52,50,51,52,51,46,47,71,70,34,65,66,52,44,50,50,50,52,51,50,50,51,52,50,49,49,51,48,51,49,48,51,50,53,51,57,61,52,51,62,59,61,70,75,104

Radius of gyration: 44.54 Å; Cα contacts (8 Å, |Δi|>4): 1793; chains: 2; bounding box: 79×140×90 Å

Secondary structure (DSSP, 8-state):
--TTGGGGGG------THHHHHTTSSHHHHHHHHHHHHHHHH--SSSHHHHHH--HHHHHHHHHHHHHHHHHHHHHHHHHHHHHHT--EEEEEEEE--TT-EEPPEEEEEES--S-HHHHHHHHHTTS--HHHHHHHTTTTS-HHHHHHH--HHHHHHHHHHHHHHHHHH---HHHHHHHHSPPHHHHEEEEEETTEEE-GGGSEEEEEETTEEEEEE-GGG-S-HHHHEE-S-SGGGSEEEEEE--GGG-SS-TTSTT----TT-SBSSEEEEEE-TTS-GGG-S--EEE-TTEEEEEEEEEEEEE--BGGGT--BBSSPPTT---SSPP-HHHHHHHHHHHHHHHHHS-B-GGG-TT--SPBPPHHHHHHHHHHHTT-----TT-PPBSEEEEEEEEEEEEES--HHHHHHHHHH-TTS-HHHHHHHEEEEEEEES-S-EEEEEEEES--HHHHHHHHHHHHHHHH---HHHHHHHHHHHHHHHHHHH-HHHHHHHHHHHHHHHHHHHHHHHHHHHHHHHHH--/--TTSTTGGG-S----HHHHHHTTSSHHHHHHHHHHHHHHHH--SSSHHHHHH--HHHHHHHHHHHHHHHHHHHHHHHHHHHHHHT--EEEEEEEE--TT-EEPPEEEEEES--S-HHHHHHHHHTTS--HHHHHHHTTTTS-HHHHHHH--HHHHHHHHHHHHHHHHHH---HHHHHHHHSPPHHHHEEEEEETTEEE-GGGSEEEEEETTEEEEEE-GGG-SSHHHHEE-S-SGGGSEEEEEE--GGG-SS-TTSTT----TT--SSSEEEEEE-TTS-GGGSS-EEEE-TTEEEEEEEEEEEEE--BGGGT--BBSSPPTT---SSPP-HHHHHHHHHHHHHHHHHS-B-GGG-TT--SPBPPHHHHHHHHHHHTT-----TT-PPBSEEEEEEEEEEEEESB-HHHHHHHHHH-TTS-HHHHHHHEEEEEEEES-S-EEEEEEEES--HHHHHHHHHHHHHHHH---HHHHHHHHHHHHHHHHHHH-HHHHHHHHHHHHHHHHHHHHHHHHHHHHHHHHH--

pLDDT: mean 84.38, std 16.05, range [19.91, 98.38]

Sequence (1052 aa):
MKSIKSRASHLIVEVPVEQLRKFAKTEGMNSLSRETQHFVGICTMHGPLRVYRGKSYSRWFWTSTVTLSIILLLFQVSTLLEIYNSRPTVSQVLFLLPENGLIFPSVTICNYNPIRKSYVDNLKNKGYLSQTALDYISQAYAEVEQLYDNANVSDLRQGHNAFTRINGAYNFSINEFFEDAGFPCEEMLMLCSFGGRYFDCCKYAKTTLTTLGKCQQLHLSSSSDQWMQRQTEAGIDNGLQIIVDFHSEELLGRENGEDQPYFSNGIEHGFRYFVHEADSIAYLSAEGISVSPGYRVYSAITTNKFLLLEKKNWGGCISKWPEGYETKRPYSASKCKALCRAKYFYDYCKCSPFIYNIDGAYKVCSPYEIYTYELGHAYTLPKCSECMVECESWEFHAYNSYGYGFSNGAVRWLNRRNENWTSGHIRSNFAIINIYFRDMSYNEYSQVQGTTLTQMLSDIGGNMGLFLGMSFISCAELIIYLFKITWIMISKKRRQYMVLKKEKELVRFSTREIEFYKILPAVNEIMKSIKSRASHLIVEVPVEQLRKFAKTEGMNSLSRETQHFVGICTMHGPLRVYRGKSYSRWFWTSTVTLSIILLLFQVSTLLEIYNSRPTVSQVLFLLPENGLIFPSVTICNYNPIRKSYVDNLKNKGYLSQTALDYISQAYAEVEQLYDNANVSDLRQGHNAFTRINGAYNFSINEFFEDAGFPCEEMLMLCSFGGRYFDCCKYAKTTLTTLGKCQQLHLSSSSDQWMQRQTEAGIDNGLQIIVDFHSEELLGRENGEDQPYFSNGIEHGFRYFVHEADSIAYLSAEGISVSPGYRVYSAITTNKFLLLEKKNWGGCISKWPEGYETKRPYSASKCKALCRAKYFYDYCKCSPFIYNIDGAYKVCSPYEIYTYELGHAYTLPKCSECMVECESWEFHAYNSYGYGFSNGAVRWLNRRNENWTSGHIRSNFAIINIYFRDMSYNEYSQVQGTTLTQMLSDIGGNMGLFLGMSFISCAELIIYLFKITWIMISKKRRQYMVLKKEKELVRFSTREIEFYKILPAVNEI

Foldseek 3Di:
DVVVPVPLPPLQPPDDCVVVVVQPPDQLSNLLVVLLSVLLSPFPWPQSVQLVPDDDVSNVVSVVQQVVLVVVLVVLLVVLVVVVVLQDKDKDKDKDFDQQFAFFFKKKKFFLQQFFQVVVVVCVVVVLDDLLLVLQLLCLLPDLVVLQVPDDLVSNVVNVVRNVVNCVVPVDASLVNSQVRGDDPCQWWPWKDALQHTDDQNVQWDWDQDSSGIMTMGDQLPDPDPQSGHQNDFDQNHGMKTKTFNPPVRADDPPVRPRHHDNVVNPDGFMKMAGFHPQDDGNLDPDIDTDHAQKEKAWAKAKEKEAFDPVVSSTPADFDDDPPDDDPGGDFLSLLLLCVQQVVLCVPQVAGRPNSCPVVPGGHDGSSSSNVVCVPVVPDTDPSVVRGGHRIHMDMDIDMDMDGHDDPVVLVVVCVVPVVCDSVSNNRTMYMYTYTHNDRIHMYMHMHGPDDPVRSVVSSCVSSCVSINDDPVSVVSVVVSVVVSVCSVPDPVVSVVSSVVVVVVVVVVVVVVVVVVVCVVVVVVD/DPPPPPPPPPPPPPPDPVVVVVVPPPQLSVLLVVLLVVLLVPFQWPQSVQLVPDDDVSNVVSVVQLVVLVVVLVVVLVVLVVVVVLQDKDKDKDKDFDQQFAFFFKKKKFFLQQFFQVVVVVCVVVVLDDLLLVLQLLCQLPDLVVLQVPDDLVSNVVNVVRNVVNCVVPVDASLVNSQVRGDDPCQWWPWKDALQHTDDQNVQWDWDQDSSGIMTMGRQLPDPDPQSGHQNDFDQNRGMKTKTFNPPVRADDDPVRPRHRDNPVRPDGFMKMATFHPQDDGNLDDDIDTDHAQKEKAWAKAKEKEAFDPVVSSTWADFDDDPPDDDPGGDFLSLLLLCQQQVVLCVPQVAGRPNSCPVVPGGHDGSSSSNVVCVPVVPDTDPSVVRGGHRIHMDMDIDMDMDGHDDPVVLVVSCVVPVVSDSVSNNRTMYMYTYTHNDSMHMYMHMHGPDDPVVSVVSSCVSSCVSINDDPVSVVSVVVSVVVSVCSVPDPVVSVVSSVVVVVVVVVVVVVVVVVVVVVVVVVVD

InterPro domains:
  IPR001873 Epithelial sodium channel [PF00858] (42-481)
  IPR001873 Epithelial sodium channel [PR01078] (59-76)
  IPR001873 Epithelial sodium channel [PR01078] (100-116)
  IPR001873 Epithelial sodium channel [PR01078] (189-200)
  IPR001873 Epithelial sodium channel [PR01078] (270-288)
  IPR001873 Epithelial sodium channel [PR01078] (427-447)
  IPR001873 Epithelial sodium channel [PR01078] (447-461)
  IPR001873 Epithelial sodium channel [PR01078] (461-477)
  IPR001873 Epithelial sodium channel [PTHR11690] (37-495)